Protein AF-K1WG14-F1 (afdb_monomer_lite)

Organism: Trichosporon asahii var. asahii (strain CBS 8904) (NCBI:txid1220162)

Structure (mmCIF, N/CA/C/O backbone):
data_AF-K1WG14-F1
#
_entry.id   AF-K1WG14-F1
#
loop_
_atom_site.group_PDB
_atom_site.id
_atom_site.type_symbol
_atom_site.label_atom_id
_atom_site.label_alt_id
_atom_site.label_comp_id
_atom_site.label_asym_id
_atom_site.label_entity_id
_atom_site.label_seq_id
_atom_site.pdbx_PDB_ins_code
_atom_site.Cartn_x
_atom_site.Cartn_y
_atom_site.Cartn_z
_atom_site.occupancy
_atom_site.B_iso_or_equiv
_atom_site.auth_seq_id
_atom_site.auth_comp_id
_atom_site.auth_asym_id
_atom_site.auth_atom_id
_atom_site.pdbx_PDB_model_num
ATOM 1 N N . MET A 1 1 ? 35.841 -3.871 20.462 1.00 34.97 1 MET A N 1
ATOM 2 C CA . MET A 1 1 ? 34.626 -4.679 20.239 1.00 34.97 1 MET A CA 1
ATOM 3 C C . MET A 1 1 ? 34.016 -4.925 21.605 1.00 34.97 1 MET A C 1
ATOM 5 O O . MET A 1 1 ? 34.696 -5.520 22.430 1.00 34.97 1 MET A O 1
ATOM 9 N N . SER A 1 2 ? 32.834 -4.376 21.887 1.00 36.72 2 SER A N 1
ATOM 10 C CA . SER A 1 2 ? 32.116 -4.688 23.130 1.00 36.72 2 SER A CA 1
ATOM 11 C C . SER A 1 2 ? 31.560 -6.107 22.999 1.00 36.72 2 SER A C 1
ATOM 13 O O . SER A 1 2 ? 30.783 -6.367 22.085 1.00 36.72 2 SER A O 1
ATOM 15 N N . THR A 1 3 ? 32.029 -7.046 23.820 1.00 60.03 3 THR A N 1
ATOM 16 C CA . THR A 1 3 ? 31.581 -8.449 23.825 1.00 60.03 3 THR A CA 1
ATOM 17 C C . THR A 1 3 ? 30.502 -8.634 24.884 1.00 60.03 3 THR A C 1
ATOM 19 O O . THR A 1 3 ? 30.773 -9.103 25.995 1.00 60.03 3 THR A O 1
ATOM 22 N N . GLU A 1 4 ? 29.293 -8.198 24.544 1.00 65.81 4 GLU A N 1
ATOM 23 C CA . GLU A 1 4 ? 28.073 -8.401 25.326 1.00 65.81 4 GLU A CA 1
ATOM 24 C C . GLU A 1 4 ? 27.387 -9.709 24.909 1.00 65.81 4 GLU A C 1
ATOM 26 O O . GLU A 1 4 ? 27.323 -10.052 23.729 1.00 65.81 4 GLU A O 1
ATOM 31 N N . VAL A 1 5 ? 26.924 -10.472 25.895 1.00 66.31 5 VAL A N 1
ATOM 32 C CA . VAL A 1 5 ? 26.393 -11.831 25.777 1.00 66.31 5 VAL A CA 1
ATOM 33 C C . VAL A 1 5 ? 25.249 -12.026 26.773 1.00 66.31 5 VAL A C 1
ATOM 35 O O . VAL A 1 5 ? 25.253 -11.425 27.839 1.00 66.31 5 VAL A O 1
ATOM 38 N N . PHE A 1 6 ? 24.267 -12.873 26.465 1.00 64.06 6 PHE A N 1
ATOM 39 C CA . PHE A 1 6 ? 23.204 -13.205 27.424 1.00 64.06 6 PHE A CA 1
ATOM 40 C C . PHE A 1 6 ? 23.579 -14.433 28.247 1.00 64.06 6 PHE A C 1
ATOM 42 O O . PHE A 1 6 ? 24.030 -15.432 27.693 1.00 64.06 6 PHE A O 1
ATOM 49 N N . VAL A 1 7 ? 23.358 -14.370 29.554 1.00 61.25 7 VAL A N 1
ATOM 50 C CA . VAL A 1 7 ? 23.665 -15.431 30.512 1.00 61.25 7 VAL A CA 1
ATOM 51 C C . VAL A 1 7 ? 22.380 -15.836 31.216 1.00 61.25 7 VAL A C 1
ATOM 53 O O . VAL A 1 7 ? 21.695 -15.004 31.802 1.00 61.25 7 VAL A O 1
ATOM 56 N N . ASP A 1 8 ? 22.054 -17.122 31.154 1.00 62.31 8 ASP A N 1
ATOM 57 C CA . ASP A 1 8 ? 20.929 -17.701 31.884 1.00 62.31 8 ASP A CA 1
ATOM 58 C C . ASP A 1 8 ? 21.371 -18.101 33.301 1.00 62.31 8 ASP A C 1
ATOM 60 O O . ASP A 1 8 ? 22.236 -18.972 33.480 1.00 62.31 8 ASP A O 1
ATOM 64 N N . VAL A 1 9 ? 20.784 -17.450 34.307 1.00 55.09 9 VAL A N 1
ATOM 65 C CA . VAL A 1 9 ? 20.983 -17.749 35.726 1.00 55.09 9 VAL A CA 1
ATOM 66 C C . VAL A 1 9 ? 19.642 -18.196 36.296 1.00 55.09 9 VAL A C 1
ATOM 68 O O . VAL A 1 9 ? 18.707 -17.416 36.403 1.00 55.09 9 VAL A O 1
ATOM 71 N N . GLN A 1 10 ? 19.550 -19.477 36.663 1.00 55.34 10 GLN A N 1
ATOM 72 C CA . GLN A 1 10 ? 18.364 -20.081 37.291 1.00 55.34 10 GLN A CA 1
ATOM 73 C C . GLN A 1 10 ? 17.050 -19.972 36.482 1.00 55.34 10 GLN A C 1
ATOM 75 O O . GLN A 1 10 ? 15.972 -20.118 37.054 1.00 55.34 10 GLN A O 1
ATOM 80 N N . GLY A 1 11 ? 17.126 -19.833 35.153 1.00 52.44 11 GLY A N 1
ATOM 81 C CA . GLY A 1 11 ? 15.960 -19.747 34.267 1.00 52.44 11 GLY A CA 1
ATOM 82 C C . GLY A 1 11 ? 15.605 -18.323 33.841 1.00 52.44 11 GLY A C 1
ATOM 83 O O . GLY A 1 11 ? 14.727 -18.164 32.990 1.00 52.44 11 GLY A O 1
ATOM 84 N N . ASP A 1 12 ? 16.310 -17.322 34.374 1.00 53.56 12 ASP A N 1
ATOM 85 C CA . ASP A 1 12 ? 16.175 -15.917 34.007 1.00 53.56 12 ASP A CA 1
ATOM 86 C C . ASP A 1 12 ? 17.386 -15.462 33.177 1.00 53.56 12 ASP A C 1
ATOM 88 O O . ASP A 1 12 ? 18.541 -15.798 33.460 1.00 53.56 12 ASP A O 1
ATOM 92 N N . LYS A 1 13 ? 17.122 -14.716 32.096 1.00 62.72 13 LYS A N 1
ATOM 93 C CA . LYS A 1 13 ? 18.153 -14.256 31.153 1.00 62.72 13 LYS A CA 1
ATOM 94 C C . LYS A 1 13 ? 18.646 -12.867 31.535 1.00 62.72 13 LYS A C 1
ATOM 96 O O . LYS A 1 13 ? 17.883 -11.910 31.474 1.00 62.72 13 LYS A O 1
ATOM 101 N N . TYR A 1 14 ? 19.940 -12.759 31.808 1.00 63.78 14 TYR A N 1
ATOM 102 C CA . TYR A 1 14 ? 20.617 -11.503 32.111 1.00 63.78 14 TYR A CA 1
ATOM 103 C C . TYR A 1 14 ? 21.557 -11.110 30.969 1.00 63.78 14 TYR A C 1
ATOM 105 O O . TYR A 1 14 ? 22.229 -11.964 30.388 1.00 63.78 14 TYR A O 1
ATOM 113 N N . LEU A 1 15 ? 21.623 -9.822 30.634 1.00 72.94 15 LEU A N 1
ATOM 114 C CA . LEU A 1 15 ? 22.655 -9.300 29.737 1.00 72.94 15 LEU A CA 1
ATOM 115 C C . LEU A 1 15 ? 23.986 -9.232 30.500 1.00 72.94 15 LEU A C 1
ATOM 117 O O . LEU A 1 15 ? 24.005 -8.878 31.674 1.00 72.94 15 LEU A O 1
ATOM 121 N N . ALA A 1 16 ? 25.102 -9.594 29.873 1.00 70.06 16 ALA A N 1
ATOM 122 C CA . ALA A 1 16 ? 26.403 -9.688 30.527 1.00 70.06 16 ALA A CA 1
ATOM 123 C C . ALA A 1 16 ? 27.554 -9.291 29.598 1.00 70.06 16 ALA A C 1
ATOM 125 O O . ALA A 1 16 ? 27.492 -9.515 28.396 1.00 70.06 16 ALA A O 1
ATOM 126 N N . ARG A 1 17 ? 28.659 -8.771 30.136 1.00 76.75 17 ARG A N 1
ATOM 127 C CA . ARG A 1 17 ? 29.893 -8.499 29.379 1.00 76.75 17 ARG A CA 1
ATOM 128 C C . ARG A 1 17 ? 30.973 -9.514 29.735 1.00 76.75 17 ARG A C 1
ATOM 130 O O . ARG A 1 17 ? 31.215 -9.769 30.914 1.00 76.75 17 ARG A O 1
ATOM 137 N N . VAL A 1 18 ? 31.654 -10.073 28.733 1.00 75.12 18 VAL A N 1
ATOM 138 C CA . VAL A 1 18 ? 32.792 -10.984 28.956 1.00 75.12 18 VAL A CA 1
ATOM 139 C C . VAL A 1 18 ? 33.987 -10.195 29.494 1.00 75.12 18 VAL A C 1
ATOM 141 O O . VAL A 1 18 ? 34.488 -9.285 28.839 1.00 75.12 18 VAL A O 1
ATOM 144 N N . VAL A 1 19 ? 34.441 -10.548 30.695 1.00 76.44 19 VAL A N 1
ATOM 145 C CA . VAL A 1 19 ? 35.566 -9.923 31.406 1.00 76.44 19 VAL A CA 1
ATOM 146 C C . VAL A 1 19 ? 36.873 -10.667 31.130 1.00 76.44 19 VAL A C 1
ATOM 148 O O . VAL A 1 19 ? 37.914 -10.038 30.945 1.00 76.44 19 VAL A O 1
ATOM 151 N N . ARG A 1 20 ? 36.848 -12.008 31.109 1.00 74.44 20 ARG A N 1
ATOM 152 C CA . ARG A 1 20 ? 38.054 -12.828 30.905 1.00 74.44 20 ARG A CA 1
ATOM 153 C C . ARG A 1 20 ? 37.725 -14.186 30.289 1.00 74.44 20 ARG A C 1
ATOM 155 O O . ARG A 1 20 ? 36.721 -14.786 30.647 1.00 74.44 20 ARG A O 1
ATOM 162 N N . THR A 1 21 ? 38.599 -14.696 29.425 1.00 79.31 21 THR A N 1
ATOM 163 C CA . THR A 1 21 ? 38.440 -16.002 28.762 1.00 79.31 21 THR A CA 1
ATOM 164 C C . THR A 1 21 ? 39.564 -16.952 29.170 1.00 79.31 21 THR A C 1
ATOM 166 O O . THR A 1 21 ? 40.732 -16.557 29.209 1.00 79.31 21 THR A O 1
ATOM 169 N N . PHE A 1 22 ? 39.220 -18.206 29.460 1.00 77.44 22 PHE A N 1
ATOM 170 C CA . PHE A 1 22 ? 40.139 -19.260 29.879 1.00 77.44 22 PHE A CA 1
ATOM 171 C C . PHE A 1 22 ? 40.080 -20.442 28.896 1.00 77.44 22 PHE A C 1
ATOM 173 O O . PHE A 1 22 ? 39.024 -21.069 28.774 1.00 77.44 22 PHE A O 1
ATOM 180 N N . PRO A 1 23 ? 41.188 -20.754 28.194 1.00 77.25 23 PRO A N 1
ATOM 181 C CA . PRO A 1 23 ? 41.239 -21.881 27.273 1.00 77.25 23 PRO A CA 1
ATOM 182 C C . PRO A 1 23 ? 41.306 -23.241 27.991 1.00 77.25 23 PRO A C 1
ATOM 184 O O . PRO A 1 23 ? 41.747 -23.311 29.146 1.00 77.25 23 PRO A O 1
ATOM 187 N N . PRO A 1 24 ? 40.922 -24.335 27.307 1.00 78.31 24 PRO A N 1
ATOM 188 C CA . PRO A 1 24 ? 41.080 -25.696 27.808 1.00 78.31 24 PRO A CA 1
ATOM 189 C C . PRO A 1 24 ? 42.554 -26.022 28.069 1.00 78.31 24 PRO A C 1
ATOM 191 O O . PRO A 1 24 ? 43.435 -25.633 27.306 1.00 78.31 24 PRO A O 1
ATOM 194 N N . LYS A 1 25 ? 42.837 -26.785 29.130 1.00 71.50 25 LYS A N 1
ATOM 195 C CA . LYS A 1 25 ? 44.218 -27.120 29.534 1.00 71.50 25 LYS A CA 1
ATOM 196 C C . LYS A 1 25 ? 44.975 -27.986 28.521 1.00 71.50 25 LYS A C 1
ATOM 198 O O . LYS A 1 25 ? 46.201 -27.961 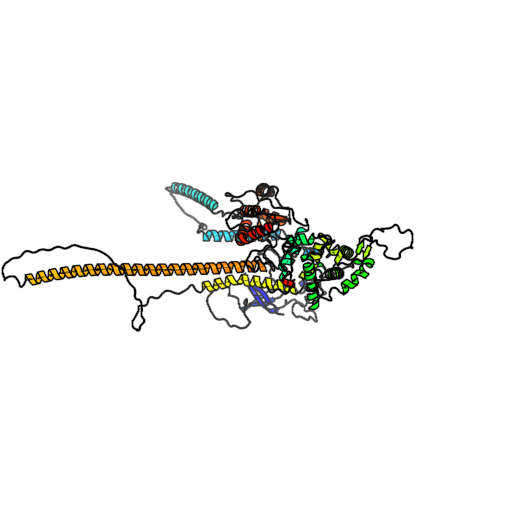28.522 1.00 71.50 25 LYS A O 1
ATOM 203 N N . ASP A 1 26 ? 44.247 -28.709 27.676 1.00 70.06 26 ASP A N 1
ATOM 204 C CA . ASP A 1 26 ? 44.804 -29.631 26.682 1.00 70.06 26 ASP A CA 1
ATOM 205 C C . ASP A 1 26 ? 44.972 -28.973 25.296 1.00 70.06 26 ASP A C 1
ATOM 207 O O . ASP A 1 26 ? 45.387 -29.631 24.343 1.00 70.06 26 ASP A O 1
ATOM 211 N N . LEU A 1 27 ? 44.660 -27.675 25.171 1.00 73.88 27 LEU A N 1
ATOM 212 C CA . LEU A 1 27 ? 44.791 -26.929 23.923 1.00 73.88 27 LEU A CA 1
ATOM 213 C C . LEU A 1 27 ? 46.267 -26.633 23.622 1.00 73.88 27 LEU A C 1
ATOM 215 O O . LEU A 1 27 ? 46.933 -25.883 24.340 1.00 73.88 27 LEU A O 1
ATOM 219 N N . VAL A 1 28 ? 46.775 -27.191 22.524 1.00 71.38 28 VAL A N 1
ATOM 220 C CA . VAL A 1 28 ? 48.136 -26.928 22.041 1.00 71.38 28 VAL A CA 1
ATOM 221 C C . VAL A 1 28 ? 48.112 -25.690 21.148 1.00 71.38 28 VAL A C 1
ATOM 223 O O . VAL A 1 28 ? 47.498 -25.712 20.085 1.00 71.38 28 VAL A O 1
ATOM 226 N N . LEU A 1 29 ? 48.771 -24.609 21.567 1.00 69.50 29 LEU A N 1
ATOM 227 C CA . LEU A 1 29 ? 48.841 -23.367 20.791 1.00 69.50 29 LEU A CA 1
ATOM 228 C C . LEU A 1 29 ? 49.748 -23.538 19.555 1.00 69.50 29 LEU A C 1
ATOM 230 O O . LEU A 1 29 ? 50.880 -24.006 19.712 1.00 69.50 29 LEU A O 1
ATOM 234 N N . PRO A 1 30 ? 49.305 -23.140 18.349 1.00 66.19 30 PRO A N 1
ATOM 235 C CA . PRO A 1 30 ? 50.156 -23.152 17.167 1.00 66.19 30 PRO A CA 1
ATOM 236 C C . PRO A 1 30 ? 51.220 -22.042 17.252 1.00 66.19 30 PRO A C 1
ATOM 238 O O . PRO A 1 30 ? 50.954 -20.936 17.737 1.00 66.19 30 PRO A O 1
ATOM 241 N N . GLU A 1 31 ? 52.447 -22.327 16.798 1.00 58.81 31 GLU A N 1
ATOM 242 C CA . GLU A 1 31 ? 53.541 -21.345 16.789 1.00 58.81 31 GLU A CA 1
ATOM 243 C C . GLU A 1 31 ? 53.182 -20.159 15.877 1.00 58.81 31 GLU A C 1
ATOM 245 O O . GLU A 1 31 ? 53.075 -20.308 14.663 1.00 58.81 31 GLU A O 1
ATOM 250 N N . GLY A 1 32 ? 52.999 -18.972 16.469 1.00 60.66 32 GLY A N 1
ATOM 251 C CA . GLY A 1 32 ? 52.692 -17.731 15.744 1.00 60.66 32 GLY A CA 1
ATOM 252 C C . GLY A 1 32 ? 51.231 -17.263 15.788 1.00 60.66 32 GLY A C 1
ATOM 253 O O . GLY A 1 32 ? 50.902 -16.302 15.096 1.00 60.66 32 GLY A O 1
ATOM 254 N N . ALA A 1 33 ? 50.363 -17.888 16.595 1.00 59.09 33 ALA A N 1
ATOM 255 C CA . ALA A 1 33 ? 48.966 -17.468 16.748 1.00 59.09 33 ALA A CA 1
ATOM 256 C C . ALA A 1 33 ? 48.831 -15.988 17.165 1.00 59.09 33 ALA A C 1
ATOM 258 O O . ALA A 1 33 ? 49.458 -15.535 18.125 1.00 59.09 33 ALA A O 1
ATOM 259 N N . SER A 1 34 ? 47.982 -15.238 16.455 1.00 57.97 34 SER A N 1
ATOM 260 C CA . SER A 1 34 ? 47.737 -13.809 16.703 1.00 57.97 34 SER A CA 1
ATOM 261 C C . SER A 1 34 ? 46.830 -13.552 17.912 1.00 57.97 34 SER A C 1
ATOM 263 O O . SER A 1 34 ? 46.912 -12.490 18.530 1.00 57.97 34 SER A O 1
ATOM 265 N N . SER A 1 35 ? 45.990 -14.530 18.267 1.00 59.34 35 SER A N 1
ATOM 266 C CA . SER A 1 35 ? 45.081 -14.490 19.410 1.00 59.34 35 SER A CA 1
ATOM 267 C C . SER A 1 35 ? 45.368 -15.652 20.368 1.00 59.34 35 SER A C 1
ATOM 269 O O . SER A 1 35 ? 45.448 -16.799 19.926 1.00 59.34 35 SER A O 1
ATOM 271 N N . PRO A 1 36 ? 45.473 -15.402 21.687 1.00 58.78 36 PRO A N 1
ATOM 272 C CA . PRO A 1 36 ? 45.585 -16.461 22.690 1.00 58.78 36 PRO A CA 1
ATOM 273 C C . PRO A 1 36 ? 44.245 -17.173 22.968 1.00 58.78 36 PRO A C 1
ATOM 275 O O . PRO A 1 36 ? 44.206 -18.111 23.764 1.00 58.78 36 PRO A O 1
ATOM 278 N N . TYR A 1 37 ? 43.148 -16.727 22.342 1.00 68.75 37 TYR A N 1
ATOM 279 C CA . TYR A 1 37 ? 41.797 -17.277 22.485 1.00 68.75 37 TYR A CA 1
ATOM 280 C C . TYR A 1 37 ? 41.278 -17.718 21.112 1.00 68.75 37 TYR A C 1
ATOM 282 O O . TYR A 1 37 ? 41.335 -16.920 20.176 1.00 68.75 37 TYR A O 1
ATOM 290 N N . HIS A 1 38 ? 40.779 -18.954 21.005 1.00 72.06 38 HIS A N 1
ATOM 291 C CA . HIS A 1 38 ? 40.376 -19.607 19.747 1.00 72.06 38 HIS A CA 1
ATOM 292 C C . HIS A 1 38 ? 41.422 -19.496 18.619 1.00 72.06 38 HIS A C 1
ATOM 294 O O . HIS A 1 38 ? 41.111 -18.996 17.535 1.00 72.06 38 HIS A O 1
ATOM 300 N N . PRO A 1 39 ? 42.688 -19.884 18.869 1.00 69.94 39 PRO A N 1
ATOM 301 C CA . PRO A 1 39 ? 43.792 -19.729 17.918 1.00 69.94 39 PRO A CA 1
ATOM 302 C C . PRO A 1 39 ? 43.563 -20.426 16.567 1.00 69.94 39 PRO A C 1
ATOM 304 O O . PRO A 1 39 ? 44.121 -19.979 15.566 1.00 69.94 39 PRO A O 1
ATOM 307 N N . TYR A 1 40 ? 42.762 -21.498 16.520 1.00 71.56 40 TYR A N 1
ATOM 308 C CA . TYR A 1 40 ? 42.477 -22.226 15.278 1.00 71.56 40 TYR A CA 1
ATOM 309 C C . TYR A 1 40 ? 41.231 -21.703 14.549 1.00 71.56 40 TYR A C 1
ATOM 311 O O . TYR A 1 40 ? 41.079 -21.963 13.361 1.00 71.56 40 TYR A O 1
ATOM 319 N N . ALA A 1 41 ? 40.370 -20.919 15.211 1.00 65.62 41 ALA A N 1
ATOM 320 C CA . ALA A 1 41 ? 39.172 -20.335 14.596 1.00 65.62 41 ALA A CA 1
ATOM 321 C C . ALA A 1 41 ? 39.478 -19.150 13.664 1.00 65.62 41 ALA A C 1
ATOM 323 O O . ALA A 1 41 ? 38.609 -18.701 12.919 1.00 65.62 41 ALA A O 1
ATOM 324 N N . THR A 1 42 ? 40.704 -18.622 13.713 1.00 63.88 42 THR A N 1
ATOM 325 C CA . THR A 1 42 ? 41.158 -17.527 12.844 1.00 63.88 42 THR A CA 1
ATOM 326 C C . THR A 1 42 ? 41.826 -17.998 11.551 1.00 63.88 42 THR A C 1
ATOM 328 O O . THR A 1 42 ? 42.144 -17.162 10.707 1.00 63.88 42 THR A O 1
ATOM 331 N N . ASP A 1 43 ? 42.059 -19.304 11.395 1.00 63.94 43 ASP A N 1
ATOM 332 C CA . ASP A 1 43 ? 42.686 -19.891 10.210 1.00 63.94 43 ASP A CA 1
ATOM 333 C C . ASP A 1 43 ? 41.607 -20.327 9.204 1.00 63.94 43 ASP A C 1
ATOM 335 O O . ASP A 1 43 ? 40.903 -21.315 9.412 1.00 63.94 43 ASP A O 1
ATOM 339 N N . LEU A 1 44 ? 41.442 -19.545 8.133 1.00 64.69 44 LEU A N 1
ATOM 340 C CA . LEU A 1 44 ? 40.388 -19.737 7.127 1.00 64.69 44 LEU A CA 1
ATOM 341 C C . LEU A 1 44 ? 40.664 -20.909 6.170 1.00 64.69 44 LEU A C 1
ATOM 343 O O . LEU A 1 44 ? 39.785 -21.256 5.381 1.00 64.69 44 LEU A O 1
ATOM 347 N N . ASP A 1 45 ? 41.852 -21.516 6.240 1.00 66.75 45 ASP A N 1
ATOM 348 C CA . ASP A 1 45 ? 42.239 -22.656 5.403 1.00 66.75 45 ASP A CA 1
ATOM 349 C C . ASP A 1 45 ? 41.829 -24.013 6.019 1.00 66.75 45 ASP A C 1
ATOM 351 O O . ASP A 1 45 ? 42.005 -25.063 5.395 1.00 66.75 45 ASP A O 1
ATOM 355 N N . LEU A 1 46 ? 41.276 -24.017 7.240 1.00 67.56 46 LEU A N 1
ATOM 356 C CA . LEU A 1 46 ? 40.821 -25.220 7.941 1.00 67.56 46 LEU A CA 1
ATOM 357 C C . LEU A 1 46 ? 39.304 -25.419 7.817 1.00 67.56 46 LEU A C 1
ATOM 359 O O . LEU A 1 46 ? 38.513 -24.501 8.025 1.00 67.56 46 LEU A O 1
ATOM 363 N N . GLU A 1 47 ? 38.885 -26.657 7.539 1.00 69.31 47 GLU A N 1
ATOM 364 C CA . GLU A 1 47 ? 37.464 -27.012 7.535 1.00 69.31 47 GLU A CA 1
ATOM 365 C C . GLU A 1 47 ? 36.851 -26.910 8.950 1.00 69.31 47 GLU A C 1
ATOM 367 O O . GLU A 1 47 ? 37.511 -27.273 9.933 1.00 69.31 47 GLU A O 1
ATOM 372 N N . PRO A 1 48 ? 35.576 -26.482 9.086 1.00 64.88 48 PRO A N 1
ATOM 373 C CA . PRO A 1 48 ? 34.952 -26.196 10.384 1.00 64.88 48 PRO A CA 1
ATOM 374 C C . PRO A 1 48 ? 34.961 -27.379 11.357 1.00 64.88 48 PRO A C 1
ATOM 376 O O . PRO A 1 48 ? 35.104 -27.201 12.564 1.00 64.88 48 PRO A O 1
ATOM 379 N N . GLU A 1 49 ? 34.839 -28.596 10.832 1.00 73.56 49 GLU A N 1
ATOM 380 C CA . GLU A 1 49 ? 34.834 -29.835 11.614 1.00 73.56 49 GLU A CA 1
ATOM 381 C C . GLU A 1 49 ? 36.198 -30.085 12.275 1.00 73.56 49 GLU A C 1
ATOM 383 O O . GLU A 1 49 ? 36.269 -30.469 13.443 1.00 73.56 49 GLU A O 1
ATOM 388 N N . VAL A 1 50 ? 37.286 -29.771 11.565 1.00 76.06 50 VAL A N 1
ATOM 389 C CA . VAL A 1 50 ? 38.666 -29.919 12.049 1.00 76.06 50 VAL A CA 1
ATOM 390 C C . VAL A 1 50 ? 39.011 -28.836 13.074 1.00 76.06 50 VAL A C 1
ATOM 392 O O . VAL A 1 50 ? 39.742 -29.102 14.032 1.00 76.06 50 VAL A O 1
ATOM 395 N N . VAL A 1 51 ? 38.473 -27.625 12.903 1.00 75.50 51 VAL A N 1
ATOM 396 C CA . VAL A 1 51 ? 38.624 -26.530 13.875 1.00 75.50 51 VAL A CA 1
ATOM 397 C C . VAL A 1 51 ? 37.927 -26.883 15.186 1.00 75.50 51 VAL A C 1
ATOM 399 O O . VAL A 1 51 ? 38.549 -26.788 16.238 1.00 75.50 51 VAL A O 1
ATOM 402 N N . VAL A 1 52 ? 36.681 -27.364 15.137 1.00 75.19 52 VAL A N 1
ATOM 403 C CA . VAL A 1 52 ? 35.921 -27.746 16.341 1.00 75.19 52 VAL A CA 1
ATOM 404 C C . VAL A 1 52 ? 36.547 -28.950 17.051 1.00 75.19 52 VAL A C 1
ATOM 406 O O . VAL A 1 52 ? 36.545 -29.006 18.279 1.00 75.19 52 VAL A O 1
ATOM 409 N N . GLU A 1 53 ? 37.136 -29.900 16.319 1.00 79.38 53 GLU A N 1
ATOM 410 C CA . GLU A 1 53 ? 37.838 -31.034 16.934 1.00 79.38 53 GLU A CA 1
ATOM 411 C C . GLU A 1 53 ? 39.101 -30.592 17.698 1.00 79.38 53 GLU A C 1
ATOM 413 O O . GLU A 1 53 ? 39.383 -31.100 18.789 1.00 79.38 53 GLU A O 1
ATOM 418 N N . ARG A 1 54 ? 39.851 -29.629 17.147 1.00 75.75 54 ARG A N 1
ATOM 419 C CA . ARG A 1 54 ? 41.120 -29.148 17.721 1.00 75.75 54 ARG A CA 1
ATOM 420 C C . ARG A 1 54 ? 40.953 -28.044 18.760 1.00 75.75 54 ARG A C 1
ATOM 422 O O . ARG A 1 54 ? 41.763 -27.966 19.681 1.00 75.75 54 ARG A O 1
ATOM 429 N N . ASP A 1 55 ? 39.931 -27.213 18.616 1.00 76.38 55 ASP A N 1
ATOM 430 C CA . ASP A 1 55 ? 39.737 -25.971 19.362 1.00 76.38 55 ASP A CA 1
ATOM 431 C C . ASP A 1 55 ? 38.251 -25.747 19.653 1.00 76.38 55 ASP A C 1
ATOM 433 O O . ASP A 1 55 ? 37.609 -24.814 19.175 1.00 76.38 55 ASP A O 1
ATOM 437 N N . ASP A 1 56 ? 37.680 -26.696 20.390 1.00 77.81 56 ASP A N 1
ATOM 438 C CA . ASP A 1 56 ? 36.254 -26.725 20.693 1.00 77.81 56 ASP A CA 1
ATOM 439 C C . ASP A 1 56 ? 35.850 -25.533 21.582 1.00 77.81 56 ASP A C 1
ATOM 441 O O . ASP A 1 56 ? 36.245 -25.484 22.760 1.00 77.81 56 ASP A O 1
ATOM 445 N N . PRO A 1 57 ? 35.010 -24.603 21.087 1.00 69.38 57 PRO A N 1
ATOM 446 C CA . PRO A 1 57 ? 34.610 -23.432 21.850 1.00 69.38 57 PRO A CA 1
ATOM 447 C C . PRO A 1 57 ? 33.771 -23.769 23.087 1.00 69.38 57 PRO A C 1
ATOM 449 O O . PRO A 1 57 ? 33.732 -22.978 24.033 1.00 69.38 57 PRO A O 1
ATOM 452 N N . MET A 1 58 ? 33.162 -24.958 23.141 1.00 70.56 58 MET A N 1
ATOM 453 C CA . MET A 1 58 ? 32.386 -25.411 24.300 1.00 70.56 58 MET A CA 1
ATOM 454 C C . MET A 1 58 ? 33.262 -25.806 25.492 1.00 70.56 58 MET A C 1
ATOM 456 O O . MET A 1 58 ? 32.790 -25.846 26.629 1.00 70.56 58 MET A O 1
ATOM 460 N N . LYS A 1 59 ? 34.561 -26.046 25.275 1.00 76.12 59 LYS A N 1
ATOM 461 C CA . LYS A 1 59 ? 35.506 -26.407 26.347 1.00 76.12 59 LYS A CA 1
ATOM 462 C C . LYS A 1 59 ? 36.104 -25.188 27.061 1.00 76.12 59 LYS A C 1
ATOM 464 O O . LYS A 1 59 ? 36.822 -25.356 28.049 1.00 76.12 59 LYS A O 1
ATOM 469 N N . TYR A 1 60 ? 35.816 -23.977 26.587 1.00 80.69 60 TYR A N 1
ATOM 470 C CA . TYR A 1 60 ? 36.288 -22.726 27.175 1.00 80.69 60 TYR A CA 1
ATOM 471 C C . TYR A 1 60 ? 35.434 -22.289 28.370 1.00 80.69 60 TYR A C 1
ATOM 473 O O . TYR A 1 60 ? 34.218 -22.484 28.398 1.00 80.69 60 TYR A O 1
ATOM 481 N N . PHE A 1 61 ? 36.074 -21.634 29.341 1.00 77.56 61 PHE A N 1
ATOM 482 C CA . PHE A 1 61 ? 35.384 -20.934 30.426 1.00 77.56 61 PHE A CA 1
ATOM 483 C C . PHE A 1 61 ? 35.502 -19.425 30.239 1.00 77.56 61 PHE A C 1
ATOM 485 O O . PHE A 1 61 ? 36.575 -18.896 29.946 1.00 77.56 61 PHE A O 1
ATOM 492 N N . TYR A 1 62 ? 34.400 -18.724 30.457 1.00 80.31 62 TYR A N 1
ATOM 493 C CA . TYR A 1 62 ? 34.297 -17.281 30.322 1.00 80.31 62 TYR A CA 1
ATOM 494 C C . TYR A 1 62 ? 33.867 -16.688 31.655 1.00 80.31 62 TYR A C 1
ATOM 496 O O . TYR A 1 62 ? 32.855 -17.078 32.220 1.00 80.31 62 TYR A O 1
ATOM 504 N N . GLN A 1 63 ? 34.615 -15.722 32.161 1.00 79.06 63 GLN A N 1
ATOM 505 C CA . GLN A 1 63 ? 34.188 -14.889 33.272 1.00 79.06 63 GLN A CA 1
ATOM 506 C C . GLN A 1 63 ? 33.398 -13.708 32.708 1.00 79.06 63 GLN A C 1
ATOM 508 O O . GLN A 1 63 ? 33.926 -12.952 31.894 1.00 79.06 63 GLN A O 1
ATOM 513 N N . VAL A 1 64 ? 32.147 -13.547 33.126 1.00 77.69 64 VAL A N 1
ATOM 514 C CA . VAL A 1 64 ? 31.183 -12.553 32.633 1.00 77.69 64 VAL A CA 1
ATOM 515 C C . VAL A 1 64 ? 30.648 -11.708 33.790 1.00 77.69 64 VAL A C 1
ATOM 517 O O . VAL A 1 64 ? 30.509 -12.209 34.901 1.00 77.69 64 VAL A O 1
ATOM 520 N N . ARG A 1 65 ? 30.359 -10.426 33.556 1.00 75.88 65 ARG A N 1
ATOM 521 C CA . ARG A 1 65 ? 29.708 -9.524 34.524 1.00 75.88 65 ARG A CA 1
ATOM 522 C C . ARG A 1 65 ? 28.314 -9.160 34.025 1.00 75.88 65 ARG A C 1
ATOM 524 O O . ARG A 1 65 ? 28.213 -8.700 32.893 1.00 75.88 65 ARG A O 1
ATOM 531 N N . LEU A 1 66 ? 27.281 -9.347 34.844 1.00 75.94 66 LEU A N 1
ATOM 532 C CA . LEU A 1 66 ? 25.891 -9.024 34.493 1.00 75.94 66 LEU A CA 1
ATOM 533 C C . LEU A 1 66 ? 25.657 -7.497 34.486 1.00 75.94 66 LEU A C 1
ATOM 535 O O . LEU A 1 66 ? 26.148 -6.806 35.379 1.00 75.94 66 LEU A O 1
ATOM 539 N N . ILE A 1 67 ? 24.935 -6.989 33.482 1.00 75.38 67 ILE A N 1
ATOM 540 C CA . ILE A 1 67 ? 24.658 -5.565 33.209 1.00 75.38 67 ILE A CA 1
ATOM 541 C C . ILE A 1 67 ? 23.154 -5.300 33.379 1.00 75.38 67 ILE A C 1
ATOM 543 O O . ILE A 1 67 ? 22.332 -6.162 33.065 1.00 75.38 67 ILE A O 1
ATOM 547 N N . GLU A 1 68 ? 22.802 -4.110 33.859 1.00 63.59 68 GLU A N 1
ATOM 548 C CA . GLU A 1 68 ? 21.422 -3.634 33.974 1.00 63.59 68 GLU A CA 1
ATOM 549 C C . GLU A 1 68 ? 20.883 -3.168 32.608 1.00 63.59 68 GLU A C 1
ATOM 551 O O . GLU A 1 68 ? 21.610 -2.565 31.815 1.00 63.59 68 GLU A O 1
ATOM 556 N N . GLU A 1 69 ? 19.615 -3.456 32.302 1.00 51.09 69 GLU A N 1
ATOM 557 C CA . GLU A 1 69 ? 18.988 -3.058 31.035 1.00 51.09 69 GLU A CA 1
ATOM 558 C C . GLU A 1 69 ? 18.699 -1.540 31.052 1.00 51.09 69 GLU A C 1
ATOM 560 O O . GLU A 1 69 ? 17.591 -1.109 31.356 1.00 51.09 69 GLU A O 1
ATOM 565 N N . GLY A 1 70 ? 19.726 -0.726 30.760 1.00 49.72 70 GLY A N 1
ATOM 566 C CA . GLY A 1 70 ? 19.630 0.734 30.591 1.00 49.72 70 GLY A CA 1
ATOM 567 C C . GLY A 1 70 ? 20.545 1.619 31.458 1.00 49.72 70 GLY A C 1
ATOM 568 O O . GLY A 1 70 ? 20.394 2.836 31.395 1.00 49.72 70 GLY A O 1
ATOM 569 N N . GLY A 1 71 ? 21.472 1.066 32.252 1.00 39.34 71 GLY A N 1
ATOM 570 C CA . GLY A 1 71 ? 22.341 1.844 33.157 1.00 39.34 71 GLY A CA 1
ATOM 571 C C . GLY A 1 71 ? 23.762 2.097 32.628 1.00 39.34 71 GLY A C 1
ATOM 572 O O . GLY A 1 71 ? 24.439 1.159 32.206 1.00 39.34 71 GLY A O 1
ATOM 573 N N . ASP A 1 72 ? 24.230 3.350 32.688 1.00 37.88 72 ASP A N 1
ATOM 574 C CA . ASP A 1 72 ? 25.632 3.723 32.432 1.00 37.88 72 ASP A CA 1
ATOM 575 C C . ASP A 1 72 ? 26.562 3.342 33.610 1.00 37.88 72 ASP A C 1
ATOM 577 O O . ASP A 1 72 ? 26.166 3.343 34.774 1.00 37.88 72 ASP A O 1
ATOM 581 N N . ASP A 1 73 ? 27.827 3.052 33.277 1.00 42.06 73 ASP A N 1
ATOM 582 C CA . ASP A 1 73 ? 28.847 2.261 34.006 1.00 42.06 73 ASP A CA 1
ATOM 583 C C . ASP A 1 73 ? 29.263 2.684 35.451 1.00 42.06 73 ASP A C 1
ATOM 585 O O . ASP A 1 73 ? 30.182 2.075 36.005 1.00 42.06 73 ASP A O 1
ATOM 589 N N . GLU A 1 74 ? 28.643 3.664 36.124 1.00 40.72 74 GLU A N 1
ATOM 590 C CA . GLU A 1 74 ? 29.110 4.128 37.452 1.00 40.72 74 GLU A CA 1
ATOM 591 C C . GLU A 1 74 ? 27.994 4.539 38.441 1.00 40.72 74 GLU A C 1
ATOM 593 O O . GLU A 1 74 ? 27.716 5.723 38.629 1.00 40.72 74 GLU A O 1
ATOM 598 N N . ALA A 1 75 ? 27.425 3.582 39.186 1.00 33.69 75 ALA A N 1
ATOM 599 C CA . ALA A 1 75 ? 26.723 3.869 40.447 1.00 33.69 75 ALA A CA 1
ATOM 600 C C . ALA A 1 75 ? 26.874 2.728 41.478 1.00 33.69 75 ALA A C 1
ATOM 602 O O . ALA A 1 75 ? 26.844 1.549 41.137 1.00 33.69 75 ALA A O 1
ATOM 603 N N . GLN A 1 76 ? 27.080 3.087 42.753 1.00 37.53 76 GLN A N 1
ATOM 604 C CA . GLN A 1 76 ? 27.143 2.165 43.902 1.00 37.53 76 GLN A CA 1
ATOM 605 C C . GLN A 1 76 ? 25.739 1.856 44.459 1.00 37.53 76 GLN A C 1
ATOM 607 O O . GLN A 1 76 ? 24.858 2.705 44.335 1.00 37.53 76 GLN A O 1
ATOM 612 N N . PRO A 1 77 ? 25.529 0.691 45.110 1.00 35.75 77 PRO A N 1
ATOM 613 C CA . PRO A 1 77 ? 24.194 0.215 45.462 1.00 35.75 77 PRO A CA 1
ATOM 614 C C . PRO A 1 77 ? 23.602 1.007 46.637 1.00 35.75 77 PRO A C 1
ATOM 616 O O . PRO A 1 77 ? 24.270 1.213 47.654 1.00 35.75 77 PRO A O 1
ATOM 619 N N . SER A 1 78 ? 22.341 1.420 46.508 1.00 31.11 78 SER A N 1
ATOM 620 C CA . SER A 1 78 ? 21.522 1.974 47.593 1.00 31.11 78 SER A CA 1
ATOM 621 C C . SER A 1 78 ? 20.301 1.087 47.833 1.00 31.11 78 SER A C 1
ATOM 623 O O . SER A 1 78 ? 19.581 0.779 46.889 1.00 31.11 78 SER A O 1
ATOM 625 N N . ASP A 1 79 ? 20.069 0.714 49.092 1.00 42.50 79 ASP A N 1
ATOM 626 C CA . ASP A 1 79 ? 18.990 -0.181 49.529 1.00 42.50 79 ASP A CA 1
ATOM 627 C C . ASP A 1 79 ? 17.594 0.460 49.399 1.00 42.50 79 ASP A C 1
ATOM 629 O O . ASP A 1 79 ? 17.328 1.506 50.002 1.00 42.50 79 ASP A O 1
ATOM 633 N N . THR A 1 80 ? 16.664 -0.175 48.671 1.00 34.00 80 THR A N 1
ATOM 634 C CA . THR A 1 80 ? 15.203 0.033 48.808 1.00 34.00 80 THR A CA 1
ATOM 635 C C . THR A 1 80 ? 14.413 -1.214 48.348 1.00 34.00 80 THR A C 1
ATOM 637 O O . THR A 1 80 ? 14.949 -2.059 47.645 1.00 34.00 80 THR A O 1
ATOM 640 N N . GLU A 1 81 ? 13.179 -1.372 48.848 1.00 44.16 81 GLU A N 1
ATOM 641 C CA . GLU A 1 81 ? 12.455 -2.637 49.107 1.00 44.16 81 GLU A CA 1
ATOM 642 C C . GLU A 1 81 ? 12.006 -3.529 47.917 1.00 44.16 81 GLU A C 1
ATOM 644 O O . GLU A 1 81 ? 11.788 -3.093 46.793 1.00 44.16 81 GLU A O 1
ATOM 649 N N . GLU A 1 82 ? 11.808 -4.812 48.258 1.00 42.19 82 GLU A N 1
ATOM 650 C CA . GLU A 1 82 ? 11.901 -6.039 47.452 1.00 42.19 82 GLU A CA 1
ATOM 651 C C . GLU A 1 82 ? 10.792 -6.300 46.403 1.00 42.19 82 GLU A C 1
ATOM 653 O O . GLU A 1 82 ? 9.660 -6.683 46.721 1.00 42.19 82 GLU A O 1
ATOM 658 N N . GLY A 1 83 ? 11.187 -6.267 45.123 1.00 36.47 83 GLY A N 1
ATOM 659 C CA . GLY A 1 83 ? 10.554 -6.981 44.008 1.00 36.47 83 GLY A CA 1
ATOM 660 C C . GLY A 1 83 ? 11.410 -8.182 43.567 1.00 36.47 83 GLY A C 1
ATOM 661 O O . GLY A 1 83 ? 12.627 -8.087 43.454 1.00 36.47 83 GLY A O 1
ATOM 662 N N . LYS A 1 84 ? 10.799 -9.349 43.326 1.00 43.59 84 LYS A N 1
ATOM 663 C CA . LYS A 1 84 ? 11.498 -10.627 43.045 1.00 43.59 84 LYS A CA 1
ATOM 664 C C . LYS A 1 84 ? 12.102 -10.734 41.626 1.00 43.59 84 LYS A C 1
ATOM 666 O O . LYS A 1 84 ? 11.682 -11.601 40.862 1.00 43.59 84 LYS A O 1
ATOM 671 N N . GLY A 1 85 ? 13.074 -9.889 41.279 1.00 46.22 85 GLY A N 1
ATOM 672 C CA . GLY A 1 85 ? 13.813 -9.988 40.005 1.00 46.22 85 GLY A CA 1
ATOM 673 C C . GLY A 1 85 ? 15.294 -9.569 40.022 1.00 46.22 85 GLY A C 1
ATOM 674 O O . GLY A 1 85 ? 16.000 -9.826 39.049 1.00 46.22 85 GLY A O 1
ATOM 675 N N . GLU A 1 86 ? 15.798 -8.967 41.103 1.00 49.22 86 GLU A N 1
ATOM 676 C CA . GLU A 1 86 ? 17.065 -8.205 41.084 1.00 49.22 86 GLU A CA 1
ATOM 677 C C . GLU A 1 86 ? 18.255 -8.886 41.796 1.00 49.22 86 GLU A C 1
ATOM 679 O O . GLU A 1 86 ? 19.275 -8.257 42.053 1.00 49.22 86 GLU A O 1
ATOM 684 N N . GLU A 1 87 ? 18.187 -10.186 42.103 1.00 54.03 87 GLU A N 1
ATOM 685 C CA . GLU A 1 87 ? 19.166 -10.844 42.997 1.00 54.03 87 GLU A CA 1
ATOM 686 C C . GLU A 1 87 ? 20.605 -10.944 42.430 1.00 54.03 87 GLU A C 1
ATOM 688 O O . GLU A 1 87 ? 21.560 -11.093 43.192 1.00 54.03 87 GLU A O 1
ATOM 693 N N . PHE A 1 88 ? 20.802 -10.837 41.108 1.00 55.06 88 PHE A N 1
ATOM 694 C CA . PHE A 1 88 ? 22.100 -11.112 40.463 1.00 55.06 88 PHE A CA 1
ATOM 695 C C . PHE A 1 88 ? 22.738 -9.925 39.722 1.00 55.06 88 PHE A C 1
ATOM 697 O O . PHE A 1 88 ? 23.826 -10.068 39.156 1.00 55.06 88 PHE A O 1
ATOM 704 N N . GLN A 1 89 ? 22.122 -8.744 39.727 1.00 58.12 89 GLN A N 1
ATOM 705 C CA . GLN A 1 89 ? 22.625 -7.591 38.970 1.00 58.12 89 GLN A CA 1
ATOM 706 C C . GLN A 1 89 ? 24.012 -7.129 39.471 1.00 58.12 89 GLN A C 1
ATOM 708 O O . GLN A 1 89 ? 24.308 -7.152 40.664 1.00 58.12 89 GLN A O 1
ATOM 713 N N . GLY A 1 90 ? 24.925 -6.803 38.544 1.00 58.16 90 GLY A N 1
ATOM 714 C CA . GLY A 1 90 ? 26.314 -6.416 38.846 1.00 58.16 90 GLY A CA 1
ATOM 715 C C . GLY A 1 90 ? 27.263 -7.561 39.248 1.00 58.16 90 GLY A C 1
ATOM 716 O O . GLY A 1 90 ? 28.471 -7.341 39.396 1.00 58.16 90 GLY A O 1
ATOM 717 N N . SER A 1 91 ? 26.762 -8.794 39.388 1.00 63.41 91 SER A N 1
ATOM 718 C CA . SER A 1 91 ? 27.568 -9.953 39.791 1.00 63.41 91 SER A CA 1
ATOM 719 C C . SER A 1 91 ? 28.499 -10.443 38.675 1.00 63.41 91 SER A C 1
ATOM 721 O O . SER A 1 91 ? 28.151 -10.444 37.493 1.00 63.41 91 SER A O 1
ATOM 723 N N . VAL A 1 92 ? 29.700 -10.894 39.056 1.00 75.38 92 VAL A N 1
ATOM 724 C CA . VAL A 1 92 ? 30.663 -11.549 38.154 1.00 75.38 92 VAL A CA 1
ATOM 725 C C . VAL A 1 92 ? 30.553 -13.064 38.316 1.00 75.38 92 VAL A C 1
ATOM 727 O O . VAL A 1 92 ? 30.651 -13.571 39.431 1.00 75.38 92 VAL A O 1
ATOM 730 N N . MET A 1 93 ? 30.379 -13.791 37.213 1.00 67.81 93 MET A N 1
ATOM 731 C CA . MET A 1 93 ? 30.177 -15.243 37.187 1.00 67.81 93 MET A CA 1
ATOM 732 C C . MET A 1 93 ? 31.071 -15.925 36.146 1.00 67.81 93 MET A C 1
ATOM 734 O O . MET A 1 93 ? 31.476 -15.306 35.169 1.00 67.81 93 MET A O 1
ATOM 738 N N . GLU A 1 94 ? 31.381 -17.207 36.344 1.00 73.19 94 GLU A N 1
ATOM 739 C CA . GLU A 1 94 ? 32.068 -18.045 35.351 1.00 73.19 94 GLU A CA 1
ATOM 740 C C . GLU A 1 94 ? 31.051 -18.925 34.615 1.00 73.19 94 GLU A C 1
ATOM 742 O O . GLU A 1 94 ? 30.232 -19.602 35.237 1.00 73.19 94 GLU A O 1
ATOM 747 N N . VAL A 1 95 ? 31.086 -18.904 33.284 1.00 66.50 95 VAL A N 1
ATOM 748 C CA . VAL A 1 95 ? 30.103 -19.541 32.400 1.00 66.50 95 VAL A CA 1
ATOM 749 C C . VAL A 1 95 ? 30.788 -20.262 31.237 1.00 66.50 95 VAL A C 1
ATOM 751 O O . VAL A 1 95 ? 31.894 -19.909 30.834 1.00 66.50 95 VAL A O 1
ATOM 754 N N . GLN A 1 96 ? 30.131 -21.285 30.690 1.00 65.88 96 GLN A N 1
ATOM 755 C CA . GLN A 1 96 ? 30.559 -22.009 29.485 1.00 65.88 96 GLN A CA 1
ATOM 756 C C . GLN A 1 96 ? 29.585 -21.726 28.333 1.00 65.88 96 GLN A C 1
ATOM 758 O O . GLN A 1 96 ? 28.426 -21.380 28.576 1.00 65.88 96 GLN A O 1
ATOM 763 N N . ALA A 1 97 ? 30.050 -21.863 27.089 1.00 56.41 97 ALA A N 1
ATOM 764 C CA . ALA A 1 97 ? 29.331 -21.422 25.887 1.00 56.41 97 ALA A CA 1
ATOM 765 C C . ALA A 1 97 ? 27.960 -22.106 25.654 1.00 56.41 97 ALA A C 1
ATOM 767 O O . ALA A 1 97 ? 27.078 -21.497 25.052 1.00 56.41 97 ALA A O 1
ATOM 768 N N . ASP A 1 98 ? 27.725 -23.293 26.226 1.00 50.16 98 ASP A N 1
ATOM 769 C CA . ASP A 1 98 ? 26.469 -24.066 26.137 1.00 50.16 98 ASP A CA 1
ATOM 770 C C . ASP A 1 98 ? 25.215 -23.385 26.736 1.00 50.16 98 ASP A C 1
ATOM 772 O O . ASP A 1 98 ? 24.118 -23.947 26.694 1.00 50.16 98 ASP A O 1
ATOM 776 N N . LYS A 1 99 ? 25.330 -22.181 27.310 1.00 44.88 99 LYS A N 1
ATOM 777 C CA . LYS A 1 99 ? 24.221 -21.485 27.993 1.00 44.88 99 LYS A CA 1
ATOM 778 C C . LYS A 1 99 ? 23.707 -20.219 27.300 1.00 44.88 99 LYS A C 1
ATOM 780 O O . LYS A 1 99 ? 23.035 -19.413 27.939 1.00 44.88 99 LYS A O 1
ATOM 785 N N . ILE A 1 100 ? 23.976 -20.038 26.004 1.00 41.50 100 ILE A N 1
ATOM 786 C CA . ILE A 1 100 ? 23.607 -18.813 25.270 1.00 41.50 100 ILE A CA 1
ATOM 787 C C . ILE A 1 100 ? 22.829 -19.154 23.984 1.00 41.50 100 ILE A C 1
ATOM 789 O O . ILE A 1 100 ? 23.380 -19.779 23.085 1.00 41.50 100 ILE A O 1
ATOM 793 N N . SER A 1 101 ? 21.547 -18.749 23.866 1.00 33.06 101 SER A N 1
ATOM 794 C CA . SER A 1 101 ? 20.774 -18.798 22.596 1.00 33.06 101 SER A CA 1
ATOM 795 C C . SER A 1 101 ? 19.474 -17.942 22.573 1.00 33.06 101 SER A C 1
ATOM 797 O O . SER A 1 101 ? 18.923 -17.560 23.615 1.00 33.06 101 SER A O 1
ATOM 799 N N . ARG A 1 102 ? 18.948 -17.673 21.362 1.00 34.75 102 ARG A N 1
ATOM 800 C CA . ARG A 1 102 ? 17.649 -17.018 20.985 1.00 34.75 102 ARG A CA 1
ATOM 801 C C . ARG A 1 102 ? 17.176 -17.578 19.625 1.00 34.75 102 ARG A C 1
ATOM 803 O O . ARG A 1 102 ? 18.179 -17.855 18.983 1.00 34.75 102 ARG A O 1
ATOM 810 N N . ASP A 1 103 ? 15.846 -17.778 19.263 1.00 32.59 103 ASP A N 1
ATOM 811 C CA . ASP A 1 103 ? 14.882 -17.061 18.285 1.00 32.59 103 ASP A CA 1
ATOM 812 C C . ASP A 1 103 ? 13.434 -16.942 18.829 1.00 32.59 103 ASP A C 1
ATOM 814 O O . ASP A 1 103 ? 13.043 -17.674 19.733 1.00 32.59 103 ASP A O 1
ATOM 818 N N . ALA A 1 104 ? 12.644 -16.093 18.147 1.00 45.88 104 ALA A N 1
ATOM 819 C CA . ALA A 1 104 ? 11.307 -15.532 18.283 1.00 45.88 104 ALA A CA 1
ATOM 820 C C . ALA A 1 104 ? 10.073 -16.326 17.768 1.00 45.88 104 ALA A C 1
ATOM 822 O O . ALA A 1 104 ? 9.200 -15.759 17.109 1.00 45.88 104 ALA A O 1
ATOM 823 N N . ALA A 1 105 ? 9.862 -17.562 18.213 1.00 41.03 105 ALA A N 1
ATOM 824 C CA . ALA A 1 105 ? 8.507 -17.949 18.628 1.00 41.03 105 ALA A CA 1
ATOM 825 C C . ALA A 1 105 ? 8.608 -18.897 19.819 1.00 41.03 105 ALA A C 1
ATOM 827 O O . ALA A 1 105 ? 9.477 -19.765 19.865 1.00 41.03 105 ALA A O 1
ATOM 828 N N . VAL A 1 106 ? 7.766 -18.681 20.831 1.00 47.38 106 VAL A N 1
ATOM 829 C CA . VAL A 1 106 ? 7.874 -19.382 22.115 1.00 47.38 106 VAL A CA 1
ATOM 830 C C . VAL A 1 106 ? 7.750 -20.894 21.869 1.00 47.38 106 VAL A C 1
ATOM 832 O O . VAL A 1 106 ? 6.669 -21.404 21.575 1.00 47.38 106 VAL A O 1
ATOM 835 N N . PHE A 1 107 ? 8.904 -21.565 21.967 1.00 44.44 107 PHE A N 1
ATOM 836 C CA . PHE A 1 107 ? 9.175 -22.989 21.727 1.00 44.44 107 PHE A CA 1
ATOM 837 C C . PHE A 1 107 ? 9.197 -23.502 20.272 1.00 44.44 107 PHE A C 1
ATOM 839 O O . PHE A 1 107 ? 9.202 -24.717 20.087 1.00 44.44 107 PHE A O 1
ATOM 846 N N . SER A 1 108 ? 9.273 -22.652 19.241 1.00 43.34 108 SER A N 1
ATOM 847 C CA . SER A 1 108 ? 9.638 -23.120 17.889 1.00 43.34 108 SER A CA 1
ATOM 848 C C . SER A 1 108 ? 11.141 -22.939 17.637 1.00 43.34 108 SER A C 1
ATOM 850 O O . SER A 1 108 ? 11.652 -21.843 17.872 1.00 43.34 108 SER A O 1
ATOM 852 N N . PRO A 1 109 ? 11.858 -23.966 17.151 1.00 44.91 109 PRO A N 1
ATOM 853 C CA . PRO A 1 109 ? 13.258 -23.828 16.765 1.00 44.91 109 PRO A CA 1
ATOM 854 C C . PRO A 1 109 ? 13.406 -22.956 15.507 1.00 44.91 109 PRO A C 1
ATOM 856 O O . PRO A 1 109 ? 12.478 -22.838 14.706 1.00 44.91 109 PRO A O 1
ATOM 859 N N . TRP A 1 110 ? 14.588 -22.368 15.326 1.00 42.84 110 TRP A N 1
ATOM 860 C CA . TRP A 1 110 ? 14.948 -21.609 14.126 1.00 42.84 110 TRP A CA 1
ATOM 861 C C . TRP A 1 110 ? 14.871 -22.459 12.865 1.00 42.84 110 TRP A C 1
ATOM 863 O O . TRP A 1 110 ? 15.390 -23.575 12.844 1.00 42.84 110 TRP A O 1
ATOM 873 N N . ILE A 1 111 ? 14.326 -21.896 11.785 1.00 48.34 111 ILE A N 1
ATOM 874 C CA . ILE A 1 111 ? 14.384 -22.508 10.454 1.00 48.34 111 ILE A CA 1
ATOM 875 C C . ILE A 1 111 ? 14.873 -21.468 9.445 1.00 48.34 111 ILE A C 1
ATOM 877 O O . ILE A 1 111 ? 14.402 -20.331 9.405 1.00 48.34 111 ILE A O 1
ATOM 881 N N . VAL A 1 112 ? 15.834 -21.871 8.618 1.00 43.41 112 VAL A N 1
ATOM 882 C CA . VAL A 1 112 ? 16.413 -21.054 7.546 1.00 43.41 112 VAL A CA 1
ATOM 883 C C . VAL A 1 112 ? 15.398 -20.894 6.401 1.00 43.41 112 VAL A C 1
ATOM 885 O O . VAL A 1 112 ? 14.712 -21.846 6.032 1.00 43.41 112 VAL A O 1
ATOM 888 N N . LYS A 1 113 ? 15.293 -19.695 5.805 1.00 42.03 113 LYS A N 1
ATOM 889 C CA . LYS A 1 113 ? 14.377 -19.419 4.676 1.00 42.03 113 LYS A CA 1
ATOM 890 C C . LYS A 1 113 ? 14.604 -20.413 3.522 1.00 42.03 113 LYS A C 1
ATOM 892 O O . LYS A 1 113 ? 15.745 -20.638 3.127 1.00 42.03 113 LYS A O 1
ATOM 897 N N . LYS A 1 114 ? 13.519 -20.931 2.927 1.00 40.91 114 LYS A N 1
ATOM 898 C CA . LYS A 1 114 ? 13.517 -21.952 1.851 1.00 40.91 114 LYS A CA 1
ATOM 899 C C . LYS A 1 114 ? 14.575 -21.752 0.743 1.00 40.91 114 LYS A C 1
ATOM 901 O O . LYS A 1 114 ? 15.273 -22.716 0.441 1.00 40.91 114 LYS A O 1
ATOM 906 N N . PRO A 1 115 ? 14.764 -20.544 0.176 1.00 38.53 115 PRO A N 1
ATOM 907 C CA . PRO A 1 115 ? 15.775 -20.322 -0.864 1.00 38.53 115 PRO A CA 1
ATOM 908 C C . PRO A 1 115 ? 17.214 -20.535 -0.372 1.00 38.53 115 PRO A C 1
ATOM 910 O O . PRO A 1 115 ? 18.058 -21.036 -1.106 1.00 38.53 115 PRO A O 1
ATOM 913 N N . VAL A 1 116 ? 17.488 -20.199 0.891 1.00 42.19 116 VAL A N 1
ATOM 914 C CA . VAL A 1 116 ? 18.806 -20.353 1.523 1.00 42.19 116 VAL A CA 1
ATOM 915 C C . VAL A 1 116 ? 19.020 -21.803 1.965 1.00 42.19 116 VAL A C 1
ATOM 917 O O . VAL A 1 116 ? 20.098 -22.351 1.767 1.00 42.19 116 VAL A O 1
ATOM 920 N N . ALA A 1 117 ? 17.977 -22.461 2.480 1.00 47.41 117 ALA A N 1
ATOM 921 C CA . ALA A 1 117 ? 18.029 -23.872 2.858 1.00 47.41 117 ALA A CA 1
ATOM 922 C C . ALA A 1 117 ? 18.291 -24.792 1.650 1.00 47.41 117 ALA A C 1
ATOM 924 O O . ALA A 1 117 ? 19.094 -25.715 1.752 1.00 47.41 117 ALA A O 1
ATOM 925 N N . LEU A 1 118 ? 17.695 -24.498 0.486 1.00 43.75 118 LEU A N 1
ATOM 926 C CA . LEU A 1 118 ? 17.938 -25.242 -0.758 1.00 43.75 118 LEU A CA 1
ATOM 927 C C . LEU A 1 118 ? 19.347 -25.013 -1.326 1.00 43.75 118 LEU A C 1
ATOM 929 O O . LEU A 1 118 ? 19.949 -25.950 -1.843 1.00 43.75 118 LEU A O 1
ATOM 933 N N . ARG A 1 119 ? 19.899 -23.798 -1.194 1.00 41.28 119 ARG A N 1
ATOM 934 C CA . ARG A 1 119 ? 21.243 -23.448 -1.691 1.00 41.28 119 ARG A CA 1
ATOM 935 C C . ARG A 1 119 ? 22.370 -24.173 -0.945 1.00 41.28 119 ARG A C 1
ATOM 937 O O . ARG A 1 119 ? 23.411 -24.430 -1.535 1.00 41.28 119 ARG A O 1
ATOM 944 N N . TYR A 1 120 ? 22.143 -24.513 0.324 1.00 42.25 120 TYR A N 1
ATOM 945 C CA . TYR A 1 120 ? 23.127 -25.160 1.203 1.00 42.25 120 TYR A CA 1
ATOM 946 C C . TYR A 1 120 ? 22.720 -26.574 1.655 1.00 42.25 120 TYR A C 1
ATOM 948 O O . TYR A 1 120 ? 23.327 -27.124 2.567 1.00 42.25 120 TYR A O 1
ATOM 956 N N . GLY A 1 121 ? 21.697 -27.174 1.034 1.00 41.03 121 GLY A N 1
ATOM 957 C CA . GLY A 1 121 ? 21.289 -28.558 1.305 1.00 41.03 121 GLY A CA 1
ATOM 958 C C . GLY A 1 121 ? 20.762 -28.814 2.724 1.00 41.03 121 GLY A C 1
ATOM 959 O O . GLY A 1 121 ? 20.915 -29.918 3.242 1.00 41.03 121 GLY A O 1
ATOM 960 N N . LEU A 1 122 ? 20.155 -27.811 3.366 1.00 46.88 122 LEU A N 1
ATOM 961 C CA . LEU A 1 122 ? 19.647 -27.911 4.735 1.00 46.88 122 LEU A CA 1
ATOM 962 C C . LEU A 1 122 ? 18.215 -28.485 4.783 1.00 46.88 122 LEU A C 1
ATOM 964 O O . LEU A 1 122 ? 17.366 -28.093 3.970 1.00 46.88 122 LEU A O 1
ATOM 968 N N . PRO A 1 123 ? 17.897 -29.359 5.762 1.00 48.94 123 PRO A N 1
ATOM 969 C CA . PRO A 1 123 ? 16.561 -29.927 5.924 1.00 48.94 123 PRO A CA 1
ATOM 970 C C . PRO A 1 123 ? 15.517 -28.834 6.158 1.00 48.94 123 PRO A C 1
ATOM 972 O O . PRO A 1 123 ? 15.619 -28.037 7.089 1.00 48.94 123 PRO A O 1
ATOM 975 N N . THR A 1 124 ? 14.508 -28.784 5.291 1.00 55.81 124 THR A N 1
ATOM 976 C CA . THR A 1 124 ? 13.521 -27.693 5.275 1.00 55.81 124 THR A CA 1
ATOM 977 C C . THR A 1 124 ? 12.293 -27.973 6.150 1.00 55.81 124 THR A C 1
ATOM 979 O O . THR A 1 124 ? 11.451 -27.096 6.331 1.00 55.81 124 THR A O 1
ATOM 982 N N . GLU A 1 125 ? 12.189 -29.175 6.722 1.00 52.53 125 GLU A N 1
ATOM 983 C CA . GLU A 1 125 ? 11.084 -29.578 7.592 1.00 52.53 125 GLU A CA 1
ATOM 984 C C . GLU A 1 125 ? 11.592 -30.058 8.958 1.00 52.53 125 GLU A C 1
ATOM 986 O O . GLU A 1 125 ? 12.617 -30.731 9.058 1.00 52.53 125 GLU A O 1
ATOM 991 N N . MET A 1 126 ? 10.866 -29.699 10.024 1.00 57.84 126 MET A N 1
ATOM 992 C CA . MET A 1 126 ? 11.160 -30.147 11.392 1.00 57.84 126 MET A CA 1
ATOM 993 C C . MET A 1 126 ? 10.961 -31.659 11.530 1.00 57.84 126 MET A C 1
ATOM 995 O O . MET A 1 126 ? 9.922 -32.169 11.113 1.00 57.84 126 MET A O 1
ATOM 999 N N . SER A 1 127 ? 11.905 -32.349 12.180 1.00 58.94 127 SER A N 1
ATOM 1000 C CA . SER A 1 127 ? 11.793 -33.788 12.448 1.00 58.94 127 SER A CA 1
ATOM 1001 C C . SER A 1 127 ? 10.688 -34.111 13.462 1.00 58.94 127 SER A C 1
ATOM 1003 O O . SER A 1 127 ? 10.362 -33.308 14.346 1.00 58.94 127 SER A O 1
ATOM 1005 N N . ASP A 1 128 ? 10.124 -35.313 13.352 1.00 54.81 128 ASP A N 1
ATOM 1006 C CA . ASP A 1 128 ? 8.939 -35.717 14.116 1.00 54.81 128 ASP A CA 1
ATOM 1007 C C . ASP A 1 128 ? 9.193 -35.826 15.632 1.00 54.81 128 ASP A C 1
ATOM 1009 O O . ASP A 1 128 ? 8.306 -35.538 16.435 1.00 54.81 128 ASP A O 1
ATOM 1013 N N . GLU A 1 129 ? 10.434 -36.092 16.051 1.00 58.78 129 GLU A N 1
ATOM 1014 C CA . GLU A 1 129 ? 10.818 -36.123 17.472 1.00 58.78 129 GLU A CA 1
ATOM 1015 C C . GLU A 1 129 ? 10.780 -34.737 18.137 1.00 58.78 129 GLU A C 1
ATOM 1017 O O . GLU A 1 129 ? 10.502 -34.602 19.334 1.00 58.78 129 GLU A O 1
ATOM 1022 N N . ILE A 1 130 ? 11.073 -33.685 17.367 1.00 56.16 130 ILE A N 1
ATOM 1023 C CA . ILE A 1 130 ? 11.041 -32.299 17.845 1.00 56.16 130 ILE A CA 1
ATOM 1024 C C . ILE A 1 130 ? 9.587 -31.815 17.914 1.00 56.16 130 ILE A C 1
ATOM 1026 O O . ILE A 1 130 ? 9.217 -31.129 18.870 1.00 56.16 130 ILE A O 1
ATOM 1030 N N . ARG A 1 131 ? 8.735 -32.254 16.974 1.00 57.53 131 ARG A N 1
ATOM 1031 C CA . ARG A 1 131 ? 7.284 -32.000 17.000 1.00 57.53 131 ARG A CA 1
ATOM 1032 C C . ARG A 1 131 ? 6.624 -32.621 18.240 1.00 57.53 131 ARG A C 1
ATOM 1034 O O . ARG A 1 131 ? 5.918 -31.918 18.962 1.00 57.53 131 ARG A O 1
ATOM 1041 N N . GLU A 1 132 ? 6.952 -33.870 18.583 1.00 60.66 132 GLU A N 1
ATOM 1042 C CA . GLU A 1 132 ? 6.416 -34.535 19.785 1.00 60.66 132 GLU A CA 1
ATOM 1043 C C . GLU A 1 132 ? 6.852 -33.876 21.108 1.00 60.66 132 GLU A C 1
ATOM 1045 O O . GLU A 1 132 ? 6.075 -33.816 22.070 1.00 60.66 132 GLU A O 1
ATOM 1050 N N . LYS A 1 133 ? 8.084 -33.352 21.189 1.00 59.25 133 LYS A N 1
ATOM 1051 C CA . LYS A 1 133 ? 8.571 -32.653 22.396 1.00 59.25 133 LYS A CA 1
ATOM 1052 C C . LYS A 1 133 ? 7.867 -31.313 22.607 1.00 59.25 133 LYS A C 1
ATOM 1054 O O . LYS A 1 133 ? 7.532 -30.977 23.746 1.00 59.25 133 LYS A O 1
ATOM 1059 N N . ILE A 1 134 ? 7.592 -30.582 21.527 1.00 57.03 134 ILE A N 1
ATOM 1060 C CA . ILE A 1 134 ? 6.867 -29.306 21.574 1.00 57.03 134 ILE A CA 1
ATOM 1061 C C . ILE A 1 134 ? 5.402 -29.532 21.985 1.00 57.03 134 ILE A C 1
ATOM 1063 O O . ILE A 1 134 ? 4.889 -28.800 22.837 1.00 57.03 134 ILE A O 1
ATOM 1067 N N . ASP A 1 135 ? 4.752 -30.591 21.492 1.00 56.25 135 ASP A N 1
ATOM 1068 C CA . ASP A 1 135 ? 3.381 -30.940 21.892 1.00 56.25 135 ASP A CA 1
ATOM 1069 C C . ASP A 1 135 ? 3.283 -31.373 23.365 1.00 56.25 135 ASP A C 1
ATOM 1071 O O . ASP A 1 135 ? 2.327 -31.012 24.065 1.00 56.25 135 ASP A O 1
ATOM 1075 N N . LYS A 1 136 ? 4.318 -32.036 23.901 1.00 63.41 136 LYS A N 1
ATOM 1076 C CA . LYS A 1 136 ? 4.425 -32.354 25.337 1.00 63.41 136 LYS A CA 1
ATOM 1077 C C . LYS A 1 136 ? 4.508 -31.100 26.210 1.00 63.41 136 LYS A C 1
ATOM 1079 O O . LYS A 1 136 ? 3.769 -31.007 27.192 1.00 63.41 136 LYS A O 1
ATOM 1084 N N . ILE A 1 137 ? 5.336 -30.123 25.837 1.00 57.34 137 ILE A N 1
ATOM 1085 C CA . ILE A 1 137 ? 5.492 -28.853 26.573 1.00 57.34 137 ILE A CA 1
ATOM 1086 C C . ILE A 1 137 ? 4.213 -28.003 26.475 1.00 57.34 137 ILE A C 1
ATOM 1088 O O . ILE A 1 137 ? 3.764 -27.410 27.458 1.00 57.34 137 ILE A O 1
ATOM 1092 N N . ARG A 1 138 ? 3.542 -28.015 25.319 1.00 56.75 138 ARG A N 1
ATOM 1093 C CA . ARG A 1 138 ? 2.263 -27.317 25.122 1.00 56.75 138 ARG A CA 1
ATOM 1094 C C . ARG A 1 138 ? 1.122 -27.956 25.931 1.00 56.75 138 ARG A C 1
ATOM 1096 O O . ARG A 1 138 ? 0.248 -27.242 26.431 1.00 56.75 138 ARG A O 1
ATOM 1103 N N . SER A 1 139 ? 1.135 -29.280 26.108 1.00 50.50 139 SER A N 1
ATOM 1104 C CA . SER A 1 139 ? 0.152 -30.000 26.933 1.00 50.50 139 SER A CA 1
ATOM 1105 C C . SER A 1 139 ? 0.332 -29.752 28.441 1.00 50.50 139 SER A C 1
ATOM 1107 O O . SER A 1 139 ? -0.664 -29.579 29.150 1.00 50.50 139 SER A O 1
ATOM 1109 N N . SER A 1 140 ? 1.575 -29.626 28.926 1.00 56.69 140 SER A N 1
ATOM 1110 C CA . SER A 1 140 ? 1.871 -29.377 30.345 1.00 56.69 140 SER A CA 1
ATOM 1111 C C . SER A 1 140 ? 1.520 -27.944 30.771 1.00 56.69 140 SER A C 1
ATOM 1113 O O . SER A 1 140 ? 0.875 -27.740 31.803 1.00 56.69 140 SER A O 1
ATOM 1115 N N . GLU A 1 141 ? 1.791 -26.950 29.924 1.00 55.31 141 GLU A N 1
ATOM 1116 C CA . GLU A 1 141 ? 1.342 -25.561 30.109 1.00 55.31 141 GLU A CA 1
ATOM 1117 C C . GLU A 1 141 ? -0.199 -25.448 30.148 1.00 55.31 141 GLU A C 1
ATOM 1119 O O . GLU A 1 141 ? -0.752 -24.724 30.984 1.00 55.31 141 GLU A O 1
ATOM 1124 N N . LYS A 1 142 ? -0.919 -26.227 29.319 1.00 50.09 142 LYS A N 1
ATOM 1125 C CA . LYS A 1 142 ? -2.396 -26.324 29.344 1.00 50.09 142 LYS A CA 1
ATOM 1126 C C . LYS A 1 142 ? -2.916 -26.892 30.673 1.00 50.09 142 LYS A C 1
ATOM 1128 O O . LYS A 1 142 ? -3.941 -26.425 31.172 1.00 50.09 142 LYS A O 1
ATOM 1133 N N . THR A 1 143 ? -2.212 -27.858 31.274 1.00 52.16 143 THR A N 1
ATOM 1134 C CA . THR A 1 143 ? -2.567 -28.406 32.600 1.00 52.16 143 THR A CA 1
ATOM 1135 C C . THR A 1 143 ? -2.273 -27.439 33.748 1.00 52.16 143 THR A C 1
ATOM 1137 O O . THR A 1 143 ? -3.062 -27.360 34.692 1.00 52.16 143 THR A O 1
ATOM 1140 N N . ARG A 1 144 ? -1.209 -26.631 33.637 1.00 56.12 144 ARG A N 1
ATOM 1141 C CA . ARG A 1 144 ? -0.851 -25.600 34.623 1.00 56.12 144 ARG A CA 1
ATOM 1142 C C . ARG A 1 144 ? -1.874 -24.462 34.652 1.00 56.12 144 ARG A C 1
ATOM 1144 O O . ARG A 1 144 ? -2.402 -24.144 35.713 1.00 56.12 144 ARG A O 1
ATOM 1151 N N . LYS A 1 145 ? -2.264 -23.953 33.478 1.00 50.66 145 LYS A N 1
ATOM 1152 C CA . LYS A 1 145 ? -3.298 -22.909 33.333 1.00 50.66 145 LYS A CA 1
ATOM 1153 C C . LYS A 1 145 ? -4.699 -23.386 33.745 1.00 50.66 145 LYS A C 1
ATOM 1155 O O . LYS A 1 145 ? -5.508 -22.585 34.208 1.00 50.66 145 LYS A O 1
ATOM 1160 N N . LYS A 1 146 ? -4.993 -24.691 33.633 1.00 47.56 146 LYS A N 1
ATOM 1161 C CA . LYS A 1 146 ? -6.229 -25.295 34.166 1.00 47.56 146 LYS A CA 1
ATOM 1162 C C . LYS A 1 146 ? -6.233 -25.335 35.703 1.00 47.56 146 LYS A C 1
ATOM 1164 O O . LYS A 1 146 ? -7.230 -24.938 36.293 1.00 47.56 146 LYS A O 1
ATOM 1169 N N . ARG A 1 147 ? -5.113 -25.708 36.342 1.00 55.09 147 ARG A N 1
ATOM 1170 C CA . ARG A 1 147 ? -4.946 -25.672 37.814 1.00 55.09 147 ARG A CA 1
ATOM 1171 C C . ARG A 1 147 ? -5.073 -24.263 38.390 1.00 55.09 147 ARG A C 1
ATOM 1173 O O . ARG A 1 147 ? -5.694 -24.077 39.428 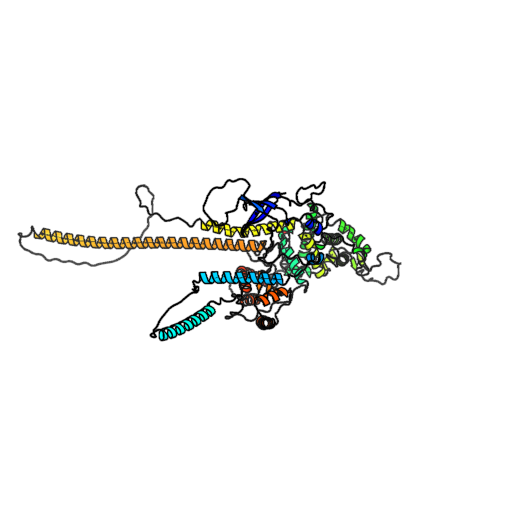1.00 55.09 147 ARG A O 1
ATOM 1180 N N . GLU A 1 148 ? -4.529 -23.274 37.695 1.00 52.16 148 GLU A N 1
ATOM 1181 C CA . GLU A 1 148 ? -4.599 -21.871 38.111 1.00 52.16 148 GLU A CA 1
ATOM 1182 C C . GLU A 1 148 ? -6.022 -21.291 37.959 1.00 52.16 148 GLU A C 1
ATOM 1184 O O . GLU A 1 148 ? -6.499 -20.550 38.820 1.00 52.16 148 GLU A O 1
ATOM 1189 N N . ARG A 1 149 ? -6.759 -21.705 36.915 1.00 47.31 149 ARG A N 1
ATOM 1190 C CA . ARG A 1 149 ? -8.187 -21.385 36.733 1.00 47.31 149 ARG A CA 1
ATOM 1191 C C . ARG A 1 149 ? -9.081 -22.050 37.789 1.00 47.31 149 ARG A C 1
ATOM 1193 O O . ARG A 1 149 ? -10.001 -21.395 38.274 1.00 47.31 149 ARG A O 1
ATOM 1200 N N . ASP A 1 150 ? -8.807 -23.304 38.150 1.00 52.62 150 ASP A N 1
ATOM 1201 C CA . ASP A 1 150 ? -9.550 -24.047 39.181 1.00 52.62 150 ASP A CA 1
ATOM 1202 C C . ASP A 1 150 ? -9.284 -23.477 40.593 1.00 52.62 150 ASP A C 1
ATOM 1204 O O . ASP A 1 150 ? -10.206 -23.392 41.407 1.00 52.62 150 ASP A O 1
ATOM 1208 N N . ALA A 1 151 ? -8.070 -22.967 40.847 1.00 55.34 151 ALA A N 1
ATOM 1209 C CA . ALA A 1 151 ? -7.715 -22.247 42.075 1.00 55.34 151 ALA A CA 1
ATOM 1210 C C . ALA A 1 151 ? -8.402 -20.872 42.179 1.00 55.34 151 ALA A C 1
ATOM 1212 O O . ALA A 1 151 ? -8.869 -20.491 43.251 1.00 55.34 151 ALA A O 1
ATOM 1213 N N . ARG A 1 152 ? -8.543 -20.148 41.059 1.00 50.84 152 ARG A N 1
ATOM 1214 C CA . ARG A 1 152 ? -9.247 -18.853 41.010 1.00 50.84 152 ARG A CA 1
ATOM 1215 C C . ARG A 1 152 ? -10.776 -18.984 41.134 1.00 50.84 152 ARG A C 1
ATOM 1217 O O . ARG A 1 152 ? -11.430 -18.013 41.502 1.00 50.84 152 ARG A O 1
ATOM 1224 N N . LEU A 1 153 ? -11.340 -20.162 40.839 1.00 40.06 153 LEU A N 1
ATOM 1225 C CA . LEU A 1 153 ? -12.772 -20.487 40.979 1.00 40.06 153 LEU A CA 1
ATOM 1226 C C . LEU A 1 153 ? -13.115 -21.245 42.282 1.00 40.06 153 LEU A C 1
ATOM 1228 O O . LEU A 1 153 ? -14.290 -21.520 42.517 1.00 40.06 153 LEU A O 1
ATOM 1232 N N . GLY A 1 154 ? -12.125 -21.542 43.135 1.00 47.56 154 GLY A N 1
ATOM 1233 C CA . GLY A 1 154 ? -12.331 -22.020 44.509 1.00 47.56 154 GLY A CA 1
ATOM 1234 C C . GLY A 1 154 ? -12.772 -23.480 44.661 1.00 47.56 154 GLY A C 1
ATOM 1235 O O . GLY A 1 154 ? -13.536 -23.790 45.570 1.00 47.56 154 GLY A O 1
ATOM 1236 N N . ILE A 1 155 ? -12.324 -24.386 43.789 1.00 47.19 155 ILE A N 1
ATOM 1237 C CA . ILE A 1 155 ? -12.712 -25.807 43.829 1.00 47.19 155 ILE A CA 1
ATOM 1238 C C . ILE A 1 155 ? -11.560 -26.633 44.413 1.00 47.19 155 ILE A C 1
ATOM 1240 O O . ILE A 1 155 ? -10.520 -26.768 43.772 1.00 47.19 155 ILE A O 1
ATOM 1244 N N . THR A 1 156 ? -11.740 -27.213 45.603 1.00 41.12 156 THR A N 1
ATOM 1245 C CA . THR A 1 156 ? -10.735 -28.066 46.264 1.00 41.12 156 THR A CA 1
ATOM 1246 C C . THR A 1 156 ? -11.225 -29.509 46.404 1.00 41.12 156 THR A C 1
ATOM 1248 O O . THR A 1 156 ? -12.185 -29.751 47.130 1.00 41.12 156 THR A O 1
ATOM 1251 N N . HIS A 1 157 ? -10.534 -30.458 45.761 1.00 39.38 157 HIS A N 1
ATOM 1252 C CA . HIS A 1 157 ? -10.591 -31.887 46.097 1.00 39.38 157 HIS A CA 1
ATOM 1253 C C . HIS A 1 157 ? -9.472 -32.217 47.085 1.00 39.38 157 HIS A C 1
ATOM 1255 O O . HIS A 1 157 ? -8.318 -31.858 46.846 1.00 39.38 157 HIS A O 1
ATOM 1261 N N . SER A 1 158 ? -9.814 -32.886 48.186 1.00 36.50 158 SER A N 1
ATOM 1262 C CA . SER A 1 158 ? -8.862 -33.396 49.172 1.00 36.50 158 SER A CA 1
ATOM 1263 C C . SER A 1 158 ? -8.756 -34.914 49.061 1.00 36.50 158 SER A C 1
ATOM 1265 O O . SER A 1 158 ? -9.749 -35.598 49.292 1.00 36.50 158 SER A O 1
ATOM 1267 N N . GLU A 1 159 ? -7.558 -35.430 48.797 1.00 28.86 159 GLU A N 1
ATOM 1268 C CA . GLU A 1 159 ? -7.206 -36.836 49.019 1.00 28.86 159 GLU A CA 1
ATOM 1269 C C . GLU A 1 159 ? -5.888 -36.906 49.800 1.00 28.86 159 GLU A C 1
ATOM 1271 O O . GLU A 1 159 ? -4.951 -36.151 49.530 1.00 28.86 159 GLU A O 1
ATOM 1276 N N . GLY A 1 160 ? -5.870 -37.771 50.817 1.00 29.73 160 GLY A N 1
ATOM 1277 C CA . GLY A 1 160 ? -4.750 -38.029 51.720 1.00 29.73 160 GLY A CA 1
ATOM 1278 C C . GLY A 1 160 ? -4.150 -39.424 51.519 1.00 29.73 160 GLY A C 1
ATOM 1279 O O . GLY A 1 160 ? -4.793 -40.309 50.962 1.00 29.73 160 GLY A O 1
ATOM 1280 N N . GLU A 1 161 ? -2.910 -39.587 51.987 1.00 27.48 161 GLU A N 1
ATOM 1281 C CA . GLU A 1 161 ? -2.076 -40.794 51.883 1.00 27.48 161 GLU A CA 1
ATOM 1282 C C . GLU A 1 161 ? -2.376 -41.878 52.944 1.00 27.48 161 GLU A C 1
ATOM 1284 O O . GLU A 1 161 ? -2.697 -41.587 54.100 1.00 27.48 161 GLU A O 1
ATOM 1289 N N . GLU A 1 162 ? -2.203 -43.136 52.515 1.00 26.56 162 GLU A N 1
ATOM 1290 C CA . GLU A 1 162 ? -2.184 -44.413 53.262 1.00 26.56 162 GLU A CA 1
ATOM 1291 C C . GLU A 1 162 ? -0.842 -44.594 54.047 1.00 26.56 162 GLU A C 1
ATOM 1293 O O . GLU A 1 162 ? 0.102 -43.852 53.811 1.00 26.56 162 GLU A O 1
ATOM 1298 N N . ASP A 1 163 ? -0.550 -45.539 54.959 1.00 27.52 163 ASP A N 1
ATOM 1299 C CA . ASP A 1 163 ? -1.205 -46.728 55.525 1.00 27.52 163 ASP A CA 1
ATOM 1300 C C . ASP A 1 163 ? -0.431 -47.216 56.794 1.00 27.52 163 ASP A C 1
ATOM 1302 O O . ASP A 1 163 ? 0.746 -46.896 56.981 1.00 27.52 163 ASP A O 1
ATOM 1306 N N . SER A 1 164 ? -1.065 -48.091 57.597 1.00 26.31 164 SER A N 1
ATOM 1307 C CA . SER A 1 164 ? -0.517 -49.314 58.254 1.00 26.31 164 SER A CA 1
ATOM 1308 C C . SER A 1 164 ? -1.004 -49.642 59.698 1.00 26.31 164 SER A C 1
ATOM 1310 O O . SER A 1 164 ? -0.849 -48.907 60.668 1.00 26.31 164 SER A O 1
ATOM 1312 N N . LYS A 1 165 ? -1.620 -50.838 59.774 1.00 29.14 165 LYS A N 1
ATOM 1313 C CA . LYS A 1 165 ? -2.393 -51.594 60.809 1.00 29.14 165 LYS A CA 1
ATOM 1314 C C . LYS A 1 165 ? -1.517 -52.359 61.851 1.00 29.14 165 LYS A C 1
ATOM 1316 O O . LYS A 1 165 ? -0.306 -52.332 61.657 1.00 29.14 165 LYS A O 1
ATOM 1321 N N . PRO A 1 166 ? -2.022 -53.148 62.864 1.00 37.22 166 PRO A N 1
ATOM 1322 C CA . PRO A 1 166 ? -3.343 -53.824 62.987 1.00 37.22 166 PRO A CA 1
ATOM 1323 C C . PRO A 1 166 ? -4.044 -53.895 64.385 1.00 37.22 166 PRO A C 1
ATOM 1325 O O . PRO A 1 166 ? -3.465 -53.675 65.443 1.00 37.22 166 PRO A O 1
ATOM 1328 N N . GLU A 1 167 ? -5.323 -54.308 64.364 1.00 31.09 167 GLU A N 1
ATOM 1329 C CA . GLU A 1 167 ? -6.269 -54.488 65.491 1.00 31.09 167 GLU A CA 1
ATOM 1330 C C . GLU A 1 167 ? -6.243 -55.870 66.197 1.00 31.09 167 GLU A C 1
ATOM 1332 O O . GLU A 1 167 ? -5.809 -56.875 65.628 1.00 31.09 167 GLU A O 1
ATOM 1337 N N . LYS A 1 168 ? -6.938 -55.976 67.354 1.00 26.03 168 LYS A N 1
ATOM 1338 C CA . LYS A 1 168 ? -7.783 -57.154 67.670 1.00 26.03 168 LYS A CA 1
ATOM 1339 C C . LYS A 1 168 ? -9.059 -56.840 68.487 1.00 26.03 168 LYS A C 1
ATOM 1341 O O . LYS A 1 168 ? -8.978 -56.417 69.632 1.00 26.03 168 LYS A O 1
ATOM 1346 N N . LYS A 1 169 ? -10.182 -57.342 67.936 1.00 26.75 169 LYS A N 1
ATOM 1347 C CA . LYS A 1 169 ? -11.378 -57.994 68.545 1.00 26.75 169 LYS A CA 1
ATOM 1348 C C . LYS A 1 169 ? -12.700 -57.211 68.761 1.00 26.75 169 LYS A C 1
ATOM 1350 O O . LYS A 1 169 ? -12.932 -56.618 69.801 1.00 26.75 169 LYS A O 1
ATOM 1355 N N . LYS A 1 170 ? -13.656 -57.608 67.895 1.00 30.22 170 LYS A N 1
ATOM 1356 C CA . LYS A 1 170 ? -15.031 -58.124 68.147 1.00 30.22 170 LYS A CA 1
ATOM 1357 C C . LYS A 1 170 ? -16.115 -57.162 68.683 1.00 30.22 170 LYS A C 1
ATOM 1359 O O . LYS A 1 170 ? -16.246 -57.020 69.891 1.00 30.22 170 LYS A O 1
ATOM 1364 N N . ARG A 1 171 ? -17.093 -56.819 67.822 1.00 31.88 171 ARG A N 1
ATOM 1365 C CA . ARG A 1 171 ? -18.507 -57.312 67.823 1.00 31.88 171 ARG A CA 1
ATOM 1366 C C . ARG A 1 171 ? -19.374 -56.506 66.832 1.00 31.88 171 ARG A C 1
ATOM 1368 O O . ARG A 1 171 ? -19.236 -55.298 66.732 1.00 31.88 171 ARG A O 1
ATOM 1375 N N . LYS A 1 172 ? -20.266 -57.194 66.104 1.00 47.59 172 LYS A N 1
ATOM 1376 C CA . LYS A 1 172 ? -21.210 -56.634 65.113 1.00 47.59 172 LYS A CA 1
ATOM 1377 C C . LYS A 1 172 ? -22.299 -55.780 65.775 1.00 47.59 172 LYS A C 1
ATOM 1379 O O . LYS A 1 172 ? -23.008 -56.324 66.614 1.00 47.59 172 LYS A O 1
ATOM 1384 N N . THR A 1 173 ? -22.477 -54.534 65.317 1.00 46.69 173 THR A N 1
ATOM 1385 C CA . THR A 1 173 ? -23.718 -53.723 65.383 1.00 46.69 173 THR A CA 1
ATOM 1386 C C . THR A 1 173 ? -23.507 -52.382 64.655 1.00 46.69 173 THR A C 1
ATOM 1388 O O . THR A 1 173 ? -22.389 -51.884 64.632 1.00 46.69 173 THR A O 1
ATOM 1391 N N . LYS A 1 174 ? -24.572 -51.785 64.096 1.00 42.72 174 LYS A N 1
ATOM 1392 C CA . LYS A 1 174 ? -24.663 -50.409 63.540 1.00 42.72 174 LYS A CA 1
ATOM 1393 C C . LYS A 1 174 ? -23.829 -50.064 62.281 1.00 42.72 174 LYS A C 1
ATOM 1395 O O . LYS A 1 174 ? -24.347 -49.356 61.424 1.00 42.72 174 LYS A O 1
ATOM 1400 N N . ALA A 1 175 ? -22.649 -50.655 62.099 1.00 46.03 175 ALA A N 1
ATOM 1401 C CA . ALA A 1 175 ? -21.723 -50.366 60.994 1.00 46.03 175 ALA A CA 1
ATOM 1402 C C . ALA A 1 175 ? -22.247 -50.722 59.585 1.00 46.03 175 ALA A C 1
ATOM 1404 O O . ALA A 1 175 ? -21.870 -50.097 58.604 1.00 46.03 175 ALA A O 1
ATOM 1405 N N . GLU A 1 176 ? -23.141 -51.705 59.465 1.00 46.59 176 GLU A N 1
ATOM 1406 C CA . GLU A 1 176 ? -23.664 -52.159 58.163 1.00 46.59 176 GLU A CA 1
ATOM 1407 C C . GLU A 1 176 ? -24.673 -51.163 57.556 1.00 46.59 176 GLU A C 1
ATOM 1409 O O . GLU A 1 176 ? -24.786 -51.049 56.343 1.00 46.59 176 GLU A O 1
ATOM 1414 N N . ARG A 1 177 ? -25.363 -50.382 58.402 1.00 49.88 177 ARG A N 1
ATOM 1415 C CA . ARG A 1 177 ? -26.325 -49.345 57.981 1.00 49.88 177 ARG A CA 1
ATOM 1416 C C . ARG A 1 177 ? -25.674 -47.984 57.733 1.00 49.88 177 ARG A C 1
ATOM 1418 O O . ARG A 1 177 ? -26.261 -47.150 57.051 1.00 49.88 177 ARG A O 1
ATOM 1425 N N . GLU A 1 178 ? -24.510 -47.755 58.334 1.00 54.56 178 GLU A N 1
ATOM 1426 C CA . GLU A 1 178 ? -23.664 -46.590 58.060 1.00 54.56 178 GLU A CA 1
ATOM 1427 C C . GLU A 1 178 ? -22.892 -46.804 56.752 1.00 54.56 178 GLU A C 1
ATOM 1429 O O . GLU A 1 178 ? -22.940 -45.916 55.912 1.00 54.56 178 GLU A O 1
ATOM 1434 N N . LYS A 1 179 ? -22.391 -48.021 56.481 1.00 52.88 179 LYS A N 1
ATOM 1435 C CA . LYS A 1 179 ? -21.771 -48.366 55.189 1.00 52.88 179 LYS A CA 1
ATOM 1436 C C . LYS A 1 179 ? -22.688 -48.196 53.981 1.00 52.88 179 LYS A C 1
ATOM 1438 O O . LYS A 1 179 ? -22.267 -47.627 52.991 1.00 52.88 179 LYS A O 1
ATOM 1443 N N . GLU A 1 180 ? -23.949 -48.621 54.064 1.00 54.72 180 GLU A N 1
ATOM 1444 C CA . GLU A 1 180 ? -24.889 -48.467 52.939 1.00 54.72 180 GLU A CA 1
ATOM 1445 C C . GLU A 1 180 ? -25.309 -46.995 52.714 1.00 54.72 180 GLU A C 1
ATOM 1447 O O . GLU A 1 180 ? -25.776 -46.619 51.637 1.00 54.72 180 GLU A O 1
ATOM 1452 N N . LYS A 1 181 ? -25.176 -46.146 53.745 1.00 59.00 181 LYS A N 1
ATOM 1453 C CA . LYS A 1 181 ? -25.387 -44.695 53.644 1.00 59.00 181 LYS A CA 1
ATOM 1454 C C . LYS A 1 181 ? -24.143 -43.966 53.145 1.00 59.00 181 LYS A C 1
ATOM 1456 O O . LYS A 1 181 ? -24.319 -42.996 52.417 1.00 59.00 181 LYS A O 1
ATOM 1461 N N . GLU A 1 182 ? -22.952 -44.422 53.523 1.00 59.81 182 GLU A N 1
ATOM 1462 C CA . GLU A 1 182 ? -21.674 -43.966 52.968 1.00 59.81 182 GLU A CA 1
ATOM 1463 C C . GLU A 1 182 ? -21.580 -44.322 51.485 1.00 59.81 182 GLU A C 1
ATOM 1465 O O . GLU A 1 182 ? -21.420 -43.409 50.692 1.00 59.81 182 GLU A O 1
ATOM 1470 N N . GLU A 1 183 ? -21.866 -45.566 51.079 1.00 61.56 183 GLU A N 1
ATOM 1471 C CA . GLU A 1 183 ? -21.875 -45.975 49.659 1.00 61.56 183 GLU A CA 1
ATOM 1472 C C . GLU A 1 183 ? -22.851 -45.134 48.823 1.00 61.56 183 GLU A C 1
ATOM 1474 O O . GLU A 1 183 ? -22.535 -44.685 47.725 1.00 61.56 183 GLU A O 1
ATOM 1479 N N . LYS A 1 184 ? -24.056 -44.863 49.343 1.00 62.47 184 LYS A N 1
ATOM 1480 C CA . LYS A 1 184 ? -25.037 -44.009 48.648 1.00 62.47 184 LYS A CA 1
ATOM 1481 C C . LYS A 1 184 ? -24.669 -42.524 48.660 1.00 62.47 184 LYS A C 1
ATOM 1483 O O . LYS A 1 184 ? -25.219 -41.779 47.851 1.00 62.47 184 LYS A O 1
ATOM 1488 N N . ALA A 1 185 ? -23.824 -42.078 49.587 1.00 66.81 185 ALA A N 1
ATOM 1489 C CA . ALA A 1 185 ? -23.319 -40.710 49.622 1.00 66.81 185 ALA A CA 1
ATOM 1490 C C . ALA A 1 185 ? -22.122 -40.547 48.674 1.00 66.81 185 ALA A C 1
ATOM 1492 O O . ALA A 1 185 ? -22.108 -39.569 47.936 1.00 66.81 185 ALA A O 1
ATOM 1493 N N . GLU A 1 186 ? -21.226 -41.535 48.614 1.00 73.12 186 GLU A N 1
ATOM 1494 C CA . GLU A 1 186 ? -20.095 -41.613 47.679 1.00 73.12 186 GLU A CA 1
ATOM 1495 C C . GLU A 1 186 ? -20.577 -41.630 46.229 1.00 73.12 186 GLU A C 1
ATOM 1497 O O . GLU A 1 186 ? -20.201 -40.755 45.462 1.00 73.12 186 GLU A O 1
ATOM 1502 N N . VAL A 1 187 ? -21.528 -42.505 45.872 1.00 69.75 187 VAL A N 1
ATOM 1503 C CA . VAL A 1 187 ? -22.083 -42.554 44.501 1.00 69.75 187 VAL A CA 1
ATOM 1504 C C . VAL A 1 187 ? -22.744 -41.225 44.105 1.00 69.75 187 VAL A C 1
ATOM 1506 O O . VAL A 1 187 ? -22.729 -40.822 42.943 1.00 69.75 187 VAL A O 1
ATOM 1509 N N . LYS A 1 188 ? -23.325 -40.508 45.074 1.00 69.56 188 LYS A N 1
ATOM 1510 C CA . LYS A 1 188 ? -24.008 -39.230 44.837 1.00 69.56 188 LYS A CA 1
ATOM 1511 C C . LYS A 1 188 ? -23.047 -38.036 44.811 1.00 69.56 188 LYS A C 1
ATOM 1513 O O . LYS A 1 188 ? -23.373 -37.026 44.186 1.00 69.56 188 LYS A O 1
ATOM 1518 N N . GLU A 1 189 ? -21.908 -38.120 45.497 1.00 69.06 189 GLU A N 1
ATOM 1519 C CA . GLU A 1 189 ? -20.797 -37.183 45.323 1.00 69.06 189 GLU A CA 1
ATOM 1520 C C . GLU A 1 189 ? -20.092 -37.429 43.996 1.00 69.06 189 GLU A C 1
ATOM 1522 O O . GLU A 1 189 ? -19.924 -36.465 43.262 1.00 69.06 189 GLU A O 1
ATOM 1527 N N . GLU A 1 190 ? -19.825 -38.680 43.611 1.00 66.81 190 GLU A N 1
ATOM 1528 C CA . GLU A 1 190 ? -19.251 -39.021 42.305 1.00 66.81 190 GLU A CA 1
ATOM 1529 C C . GLU A 1 190 ? -20.142 -38.553 41.145 1.00 66.81 190 GLU A C 1
ATOM 1531 O O . GLU A 1 190 ? -19.640 -37.936 40.208 1.00 66.81 190 GLU A O 1
ATOM 1536 N N . GLU A 1 191 ? -21.470 -38.744 41.207 1.00 70.38 191 GLU A N 1
ATOM 1537 C CA . GLU A 1 191 ? -22.393 -38.205 40.191 1.00 70.38 191 GLU A CA 1
ATOM 1538 C C . GLU A 1 191 ? -22.359 -36.669 40.131 1.00 70.38 191 GLU A C 1
ATOM 1540 O O . GLU A 1 191 ? -22.360 -36.093 39.042 1.00 70.38 191 GLU A O 1
ATOM 1545 N N . LYS A 1 192 ? -22.302 -35.986 41.284 1.00 66.38 192 LYS A N 1
ATOM 1546 C CA . LYS A 1 192 ? -22.202 -34.517 41.344 1.00 66.38 192 LYS A CA 1
ATOM 1547 C C . LYS A 1 192 ? -20.854 -34.009 40.860 1.00 66.38 192 LYS A C 1
ATOM 1549 O O . LYS A 1 192 ? -20.806 -32.959 40.226 1.00 66.38 192 LYS A O 1
ATOM 1554 N N . GLU A 1 193 ? -19.783 -34.733 41.143 1.00 62.81 193 GLU A N 1
ATOM 1555 C CA . GLU A 1 193 ? -18.427 -34.428 40.714 1.00 62.81 193 GLU A CA 1
ATOM 1556 C C . GLU A 1 193 ? -18.268 -34.695 39.214 1.00 62.81 193 GLU A C 1
ATOM 1558 O O . GLU A 1 193 ? -17.586 -33.946 38.521 1.00 62.81 193 GLU A O 1
ATOM 1563 N N . GLU A 1 194 ? -18.961 -35.699 38.667 1.00 62.31 194 GLU A N 1
ATOM 1564 C CA . GLU A 1 194 ? -19.042 -35.948 37.229 1.00 62.31 194 GLU A CA 1
ATOM 1565 C C . GLU A 1 194 ? -19.899 -34.882 36.518 1.00 62.31 194 GLU A C 1
ATOM 1567 O O . GLU A 1 194 ? -19.544 -34.420 35.429 1.00 62.31 194 GLU A O 1
ATOM 1572 N N . GLU A 1 195 ? -20.985 -34.417 37.145 1.00 62.06 195 GLU A N 1
ATOM 1573 C CA . GLU A 1 195 ? -21.814 -33.309 36.653 1.00 62.06 195 GLU A CA 1
ATOM 1574 C C . GLU A 1 195 ? -21.078 -31.956 36.749 1.00 62.06 195 GLU A C 1
ATOM 1576 O O . GLU A 1 195 ? -21.148 -31.135 35.830 1.00 62.06 195 GLU A O 1
ATOM 1581 N N . GLU A 1 196 ? -20.297 -31.732 37.811 1.00 57.94 196 GLU A N 1
ATOM 1582 C CA . GLU A 1 196 ? -19.381 -30.597 37.946 1.00 57.94 196 GLU A CA 1
ATOM 1583 C C . GLU A 1 196 ? -18.203 -30.702 36.982 1.00 57.94 196 GLU A C 1
ATOM 1585 O O . GLU A 1 196 ? -17.834 -29.686 36.411 1.00 57.94 196 GLU A O 1
ATOM 1590 N N . LYS A 1 197 ? -17.640 -31.886 36.714 1.00 56.56 197 LYS A N 1
ATOM 1591 C CA . LYS A 1 197 ? -16.626 -32.097 35.664 1.00 56.56 197 LYS A CA 1
ATOM 1592 C C . LYS A 1 197 ? -17.228 -31.880 34.273 1.00 56.56 197 LYS A C 1
ATOM 1594 O O . LYS A 1 197 ? -16.536 -31.346 33.410 1.00 56.56 197 LYS A O 1
ATOM 1599 N N . LYS A 1 198 ? -18.513 -32.188 34.046 1.00 56.25 198 LYS A N 1
ATOM 1600 C CA . LYS A 1 198 ? -19.257 -31.826 32.820 1.00 56.25 198 LYS A CA 1
ATOM 1601 C C . LYS A 1 198 ? -19.501 -30.309 32.714 1.00 56.25 198 LYS A C 1
ATOM 1603 O O . LYS A 1 198 ? -19.422 -29.786 31.607 1.00 56.25 198 LYS A O 1
ATOM 1608 N N . LYS A 1 199 ? -19.691 -29.591 33.832 1.00 54.88 199 LYS A N 1
ATOM 1609 C CA . LYS A 1 199 ? -19.830 -28.112 33.890 1.00 54.88 199 LYS A CA 1
ATOM 1610 C C . LYS A 1 199 ? -18.483 -27.348 33.900 1.00 54.88 199 LYS A C 1
ATOM 1612 O O . LYS A 1 199 ? -18.419 -26.236 33.384 1.00 54.88 199 LYS A O 1
ATOM 1617 N N . LYS A 1 200 ? -17.405 -27.944 34.434 1.00 48.84 200 LYS A N 1
ATOM 1618 C CA . LYS A 1 200 ? -16.009 -27.440 34.523 1.00 48.84 200 LYS A CA 1
ATOM 1619 C C . LYS A 1 200 ? -15.118 -27.909 33.378 1.00 48.84 200 LYS A C 1
ATOM 1621 O O . LYS A 1 200 ? -13.978 -27.453 33.260 1.00 48.84 200 LYS A O 1
ATOM 1626 N N . ARG A 1 201 ? -15.612 -28.780 32.490 1.00 47.22 201 ARG A N 1
ATOM 1627 C CA . ARG A 1 201 ? -15.104 -28.893 31.117 1.00 47.22 201 ARG A CA 1
ATOM 1628 C C . ARG A 1 201 ? -15.345 -27.540 30.455 1.00 47.22 201 ARG A C 1
ATOM 1630 O O . ARG A 1 201 ? -16.353 -27.312 29.798 1.00 47.22 201 ARG A O 1
ATOM 1637 N N . GLY A 1 202 ? -14.425 -26.618 30.731 1.00 40.94 202 GLY A N 1
ATOM 1638 C CA . GLY A 1 202 ? -14.404 -25.290 30.161 1.00 40.94 202 GLY A CA 1
ATOM 1639 C C . GLY A 1 202 ? -14.540 -25.421 28.658 1.00 40.94 202 GLY A C 1
ATOM 1640 O O . GLY A 1 202 ? -13.896 -26.278 28.054 1.00 40.94 202 GLY A O 1
ATOM 1641 N N . LEU A 1 203 ? -15.419 -24.595 28.099 1.00 41.59 203 LEU A N 1
ATOM 1642 C CA . LEU A 1 203 ? -15.618 -24.426 26.672 1.00 41.59 203 LEU A CA 1
ATOM 1643 C C . LEU A 1 203 ? -14.264 -24.544 25.955 1.00 41.59 203 LEU A C 1
ATOM 1645 O O . LEU A 1 203 ? -13.379 -23.705 26.152 1.00 41.59 203 LEU A O 1
ATOM 1649 N N . LYS A 1 204 ? -14.073 -25.640 25.211 1.00 33.69 204 LYS A N 1
ATOM 1650 C CA . LYS A 1 204 ? -12.858 -25.896 24.440 1.00 33.69 204 LYS A CA 1
ATOM 1651 C C . LYS A 1 204 ? -12.880 -24.882 23.302 1.00 33.69 204 LYS A C 1
ATOM 1653 O O . LYS A 1 204 ? -13.600 -25.048 22.328 1.00 33.69 204 LYS A O 1
ATOM 1658 N N . TYR A 1 205 ? -12.176 -23.772 23.494 1.00 34.22 205 TYR A N 1
ATOM 1659 C CA . TYR A 1 205 ? -11.888 -22.847 22.409 1.00 34.22 205 TYR A CA 1
ATOM 1660 C C . TYR A 1 205 ? -10.994 -23.575 21.395 1.00 34.22 205 TYR A C 1
ATOM 1662 O O . TYR A 1 205 ? -10.026 -24.210 21.832 1.00 34.22 205 TYR A O 1
ATOM 1670 N N . PRO A 1 206 ? -11.298 -23.505 20.086 1.00 41.91 206 PRO A N 1
ATOM 1671 C CA . PRO A 1 206 ? -12.191 -22.539 19.430 1.00 41.91 206 PRO A CA 1
ATOM 1672 C C . PRO A 1 206 ? -13.678 -22.936 19.481 1.00 41.91 206 PRO A C 1
ATOM 1674 O O . PRO A 1 206 ? -14.084 -23.953 18.934 1.00 41.91 206 PRO A O 1
ATOM 1677 N N . CYS A 1 207 ? -14.519 -22.108 20.110 1.00 43.84 207 CYS A N 1
ATOM 1678 C CA . CYS A 1 207 ? -15.969 -22.291 20.080 1.00 43.84 207 CYS A CA 1
ATOM 1679 C C . CYS A 1 207 ? -16.536 -21.621 18.820 1.00 43.84 207 CYS A C 1
ATOM 1681 O O . CYS A 1 207 ? -17.246 -20.618 18.901 1.00 43.84 207 CYS A O 1
ATOM 1683 N N . GLU A 1 208 ? -16.195 -22.163 17.652 1.00 50.25 208 GLU A N 1
ATOM 1684 C CA . GLU A 1 208 ? -16.713 -21.695 16.357 1.00 50.25 208 GLU A CA 1
ATOM 1685 C C . GLU A 1 208 ? -18.224 -21.978 16.181 1.00 50.25 208 GLU A C 1
ATOM 1687 O O . GLU A 1 208 ? -18.844 -21.393 15.300 1.00 50.25 208 GLU A O 1
ATOM 1692 N N . ASP A 1 209 ? -18.857 -22.751 17.079 1.00 46.06 209 ASP A N 1
ATOM 1693 C CA . ASP A 1 209 ? -20.156 -23.403 16.810 1.00 46.06 209 ASP A CA 1
ATOM 1694 C C . ASP A 1 209 ? -21.351 -22.976 17.690 1.00 46.06 209 ASP A C 1
ATOM 1696 O O . ASP A 1 209 ? -22.378 -23.651 17.716 1.00 46.06 209 ASP A O 1
ATOM 1700 N N . ALA A 1 210 ? -21.302 -21.861 18.421 1.00 43.22 210 ALA A N 1
ATOM 1701 C CA . ALA A 1 210 ? -22.509 -21.392 19.114 1.00 43.22 210 ALA A CA 1
ATOM 1702 C C . ALA A 1 210 ? -23.328 -20.428 18.241 1.00 43.22 210 ALA A C 1
ATOM 1704 O O . ALA A 1 210 ? -23.293 -19.208 18.411 1.00 43.22 210 ALA A O 1
ATOM 1705 N N . THR A 1 211 ? -24.072 -21.015 17.304 1.00 49.75 211 THR A N 1
ATOM 1706 C CA . THR A 1 211 ? -25.023 -20.354 16.405 1.00 49.75 211 THR A CA 1
ATOM 1707 C C . THR A 1 211 ? -26.282 -19.920 17.156 1.00 49.75 211 THR A C 1
ATOM 1709 O O . THR A 1 211 ? -27.122 -20.745 17.517 1.00 49.75 211 THR A O 1
ATOM 1712 N N . ALA A 1 212 ? -26.450 -18.615 17.357 1.00 35.88 212 ALA A N 1
ATOM 1713 C CA . ALA A 1 212 ? -27.746 -18.024 17.671 1.00 35.88 212 ALA A CA 1
ATOM 1714 C C . ALA A 1 212 ? -28.043 -16.910 16.655 1.00 35.88 212 ALA A C 1
ATOM 1716 O O . ALA A 1 212 ? -27.376 -15.878 16.657 1.00 35.88 212 ALA A O 1
ATOM 1717 N N . GLY A 1 213 ? -29.028 -17.149 15.780 1.00 47.09 213 GLY A N 1
ATOM 1718 C CA . GLY A 1 213 ? -29.739 -16.122 15.003 1.00 47.09 213 GLY A CA 1
ATOM 1719 C C . GLY A 1 213 ? -28.967 -15.372 13.912 1.00 47.09 213 GLY A C 1
ATOM 1720 O O . GLY A 1 213 ? -29.372 -14.265 13.570 1.00 47.09 213 GLY A O 1
ATOM 1721 N N . ARG A 1 214 ? -27.869 -15.918 13.377 1.00 59.66 214 ARG A N 1
ATOM 1722 C CA . ARG A 1 214 ? -27.027 -15.231 12.384 1.00 59.66 214 ARG A CA 1
ATOM 1723 C C . ARG A 1 214 ? -27.129 -15.802 10.979 1.00 59.66 214 ARG A C 1
ATOM 1725 O O . ARG A 1 214 ? -27.549 -16.939 10.801 1.00 59.66 214 ARG A O 1
ATOM 1732 N N . ILE A 1 215 ? -26.727 -14.982 10.005 1.00 63.12 215 ILE A N 1
ATOM 1733 C CA . ILE A 1 215 ? -26.598 -15.361 8.597 1.00 63.12 215 ILE A CA 1
ATOM 1734 C C . ILE A 1 215 ? -25.692 -16.596 8.519 1.00 63.12 215 ILE A C 1
ATOM 1736 O O . ILE A 1 215 ? -24.504 -16.510 8.826 1.00 63.12 215 ILE A O 1
ATOM 1740 N N . GLU A 1 216 ? -26.264 -17.739 8.137 1.00 71.19 216 GLU A N 1
ATOM 1741 C CA . GLU A 1 216 ? -25.514 -18.996 8.022 1.00 71.19 216 GLU A CA 1
ATOM 1742 C C . GLU A 1 216 ? -24.621 -19.015 6.774 1.00 71.19 216 GLU A C 1
ATOM 1744 O O . GLU A 1 216 ? -23.572 -19.649 6.789 1.00 71.19 216 GLU A O 1
ATOM 1749 N N . VAL A 1 217 ? -25.003 -18.289 5.716 1.00 83.00 217 VAL A N 1
ATOM 1750 C CA . VAL A 1 217 ? -24.315 -18.304 4.417 1.00 83.00 217 VAL A CA 1
ATOM 1751 C C . VAL A 1 217 ? -23.522 -17.017 4.197 1.00 83.00 217 VAL A C 1
ATOM 1753 O O . VAL A 1 217 ? -24.087 -15.924 4.214 1.00 83.00 217 VAL A O 1
ATOM 1756 N N . ARG A 1 218 ? -22.215 -17.129 3.954 1.00 88.38 218 ARG A N 1
ATOM 1757 C CA . ARG A 1 218 ? -21.342 -15.999 3.633 1.00 88.38 218 ARG A CA 1
ATOM 1758 C C . ARG A 1 218 ? -21.869 -15.280 2.386 1.00 88.38 218 ARG A C 1
ATOM 1760 O O . ARG A 1 218 ? -22.160 -15.951 1.392 1.00 88.38 218 ARG A O 1
ATOM 1767 N N . PRO A 1 219 ? -21.950 -13.937 2.387 1.00 90.00 219 PRO A N 1
ATOM 1768 C CA . PRO A 1 219 ? -22.273 -13.198 1.174 1.00 90.00 219 PRO A CA 1
ATOM 1769 C C . PRO A 1 219 ? -21.310 -13.543 0.046 1.00 90.00 219 PRO A C 1
ATOM 1771 O O . PRO A 1 219 ? -20.123 -13.773 0.275 1.00 90.00 219 PRO A O 1
ATOM 1774 N N . LYS A 1 220 ? -21.820 -13.551 -1.184 1.00 91.44 220 LYS A N 1
ATOM 1775 C CA . LYS A 1 220 ? -21.017 -13.842 -2.368 1.00 91.44 220 LYS A CA 1
ATOM 1776 C C . LYS A 1 220 ? -20.010 -12.708 -2.613 1.00 91.44 220 LYS A C 1
ATOM 1778 O O . LYS A 1 220 ? -20.453 -11.588 -2.892 1.00 91.44 220 LYS A O 1
ATOM 1783 N N . PRO A 1 221 ? -18.692 -12.972 -2.532 1.00 92.25 221 PRO A N 1
ATOM 1784 C CA . PRO A 1 221 ? -17.692 -11.990 -2.909 1.00 92.25 221 PRO A CA 1
ATOM 1785 C C . PRO A 1 221 ? -17.562 -11.934 -4.437 1.00 92.25 221 PRO A C 1
ATOM 1787 O O . PRO A 1 221 ? -17.831 -12.911 -5.145 1.00 92.25 221 PRO A O 1
ATOM 1790 N N . GLU A 1 222 ? -17.155 -10.781 -4.949 1.00 91.38 222 GLU A N 1
ATOM 1791 C CA . GLU A 1 222 ? -16.878 -10.582 -6.367 1.00 91.38 222 GLU A CA 1
ATOM 1792 C C . GLU A 1 222 ? -15.463 -11.063 -6.708 1.00 91.38 222 GLU A C 1
ATOM 1794 O O . GLU A 1 222 ? -14.517 -10.815 -5.963 1.00 91.38 222 GLU A O 1
ATOM 1799 N N . ARG A 1 223 ? -15.331 -11.777 -7.832 1.00 89.25 223 ARG A N 1
ATOM 1800 C CA . ARG A 1 223 ? -14.064 -12.362 -8.314 1.00 89.25 223 ARG A CA 1
ATOM 1801 C C . ARG A 1 223 ? -13.559 -11.723 -9.610 1.00 89.25 223 ARG A C 1
ATOM 1803 O O . ARG A 1 223 ? -12.553 -12.152 -10.161 1.00 89.25 223 ARG A O 1
ATOM 1810 N N . SER A 1 224 ? -14.281 -10.729 -10.129 1.00 87.69 224 SER A N 1
ATOM 1811 C CA . SER A 1 224 ? -13.909 -10.019 -11.353 1.00 87.69 224 SER A CA 1
ATOM 1812 C C . SER A 1 224 ? -12.838 -8.979 -11.036 1.00 87.69 224 SER A C 1
ATOM 1814 O O . SER A 1 224 ? -13.136 -7.798 -10.879 1.00 87.69 224 SER A O 1
ATOM 1816 N N . LEU A 1 225 ? -11.597 -9.438 -10.900 1.00 88.62 225 LEU A N 1
ATOM 1817 C CA . LEU A 1 225 ? -10.456 -8.593 -10.566 1.00 88.62 225 LEU A CA 1
ATOM 1818 C C . LEU A 1 225 ? -9.692 -8.155 -11.819 1.00 88.62 225 LEU A C 1
ATOM 1820 O O . LEU A 1 225 ? -9.556 -8.940 -12.765 1.00 88.62 225 LEU A O 1
ATOM 1824 N N . PRO A 1 226 ? -9.166 -6.919 -11.841 1.00 87.75 226 PRO A N 1
ATOM 1825 C CA . PRO A 1 226 ? -8.370 -6.443 -12.961 1.00 87.75 226 PRO A CA 1
ATOM 1826 C C . PRO A 1 226 ? -7.043 -7.208 -13.030 1.00 87.75 226 PRO A C 1
ATOM 1828 O O . PRO A 1 226 ? -6.505 -7.647 -12.018 1.00 87.75 226 PRO A O 1
ATOM 1831 N N . PHE A 1 227 ? -6.502 -7.366 -14.240 1.00 87.38 227 PHE A N 1
ATOM 1832 C CA . PHE A 1 227 ? -5.230 -8.056 -14.515 1.00 87.38 227 PHE A CA 1
ATOM 1833 C C . PHE A 1 227 ? -5.175 -9.568 -14.189 1.00 87.38 227 PHE A C 1
ATOM 1835 O O . PHE A 1 227 ? -4.147 -10.191 -14.454 1.00 87.38 227 PHE A O 1
ATOM 1842 N N . GLY A 1 228 ? -6.268 -10.192 -13.729 1.00 87.00 228 GLY A N 1
ATOM 1843 C CA . GLY A 1 228 ? -6.354 -11.646 -13.520 1.00 87.00 228 GLY A CA 1
ATOM 1844 C C . GLY A 1 228 ? -5.268 -12.161 -12.572 1.00 87.00 228 GLY A C 1
ATOM 1845 O O . GLY A 1 228 ? -5.130 -11.649 -11.466 1.00 87.00 228 GLY A O 1
ATOM 1846 N N . ASP A 1 229 ? -4.459 -13.121 -13.026 1.00 86.88 229 ASP A N 1
ATOM 1847 C CA . ASP A 1 229 ? -3.349 -13.698 -12.244 1.00 86.88 229 ASP A CA 1
ATOM 1848 C C . ASP A 1 229 ? -2.291 -12.658 -11.813 1.00 86.88 229 ASP A C 1
ATOM 1850 O O . ASP A 1 229 ? -1.567 -12.868 -10.845 1.00 86.88 229 ASP A O 1
ATOM 1854 N N . ASP A 1 230 ? -2.200 -11.515 -12.506 1.00 90.94 230 ASP A N 1
ATOM 1855 C CA . ASP A 1 230 ? -1.293 -10.414 -12.158 1.00 90.94 230 ASP A CA 1
ATOM 1856 C C . ASP A 1 230 ? -1.907 -9.428 -11.134 1.00 90.94 230 ASP A C 1
ATOM 1858 O O . ASP A 1 230 ? -1.296 -8.394 -10.841 1.00 90.94 230 ASP A O 1
ATOM 1862 N N . PHE A 1 231 ? -3.092 -9.713 -10.574 1.00 93.81 231 PHE A N 1
ATOM 1863 C CA . PHE A 1 231 ? -3.771 -8.821 -9.624 1.00 93.81 231 PHE A CA 1
ATOM 1864 C C . PHE A 1 231 ? -2.914 -8.506 -8.389 1.00 93.81 231 PHE A C 1
ATOM 1866 O O . PHE A 1 231 ? -2.858 -7.353 -7.966 1.00 93.81 231 PHE A O 1
ATOM 1873 N N . ASP A 1 232 ? -2.178 -9.487 -7.859 1.00 92.44 232 ASP A N 1
ATOM 1874 C CA . ASP A 1 232 ? -1.243 -9.286 -6.742 1.00 92.44 232 ASP A CA 1
ATOM 1875 C C . ASP A 1 232 ? -0.199 -8.207 -7.044 1.00 92.44 232 ASP A C 1
ATOM 1877 O O . ASP A 1 232 ? 0.051 -7.304 -6.244 1.00 92.44 232 ASP A O 1
ATOM 1881 N N . LYS A 1 233 ? 0.389 -8.272 -8.242 1.00 94.44 233 LYS A N 1
ATOM 1882 C CA . LYS A 1 233 ? 1.392 -7.313 -8.713 1.00 94.44 233 LYS A CA 1
ATOM 1883 C C . LYS A 1 233 ? 0.766 -5.935 -8.925 1.00 94.44 233 LYS A C 1
ATOM 1885 O O . LYS A 1 233 ? 1.345 -4.920 -8.537 1.00 94.44 233 LYS A O 1
ATOM 1890 N N . PHE A 1 234 ? -0.431 -5.889 -9.505 1.00 96.62 234 PHE A N 1
ATOM 1891 C CA . PHE A 1 234 ? -1.198 -4.655 -9.670 1.00 96.62 234 PHE A CA 1
ATOM 1892 C C . PHE A 1 234 ? -1.492 -3.978 -8.321 1.00 96.62 234 PHE A C 1
ATOM 1894 O O . PHE A 1 234 ? -1.217 -2.789 -8.146 1.00 96.62 234 PHE A O 1
ATOM 1901 N N . LEU A 1 235 ? -1.958 -4.745 -7.337 1.00 95.25 235 LEU A N 1
ATOM 1902 C CA . LEU A 1 235 ? -2.265 -4.248 -6.001 1.00 95.25 235 LEU A CA 1
ATOM 1903 C C . LEU A 1 235 ? -1.003 -3.797 -5.255 1.00 95.25 235 LEU A C 1
ATOM 1905 O O . LEU A 1 235 ? -0.999 -2.735 -4.631 1.00 95.25 235 LEU A O 1
ATOM 1909 N N . PHE A 1 236 ? 0.079 -4.573 -5.356 1.00 94.00 236 PHE A N 1
ATOM 1910 C CA . PHE A 1 236 ? 1.372 -4.252 -4.755 1.00 94.00 236 PHE A CA 1
ATOM 1911 C C . PHE A 1 236 ? 1.944 -2.940 -5.294 1.00 94.00 236 PHE A C 1
ATOM 1913 O O . PHE A 1 236 ? 2.306 -2.062 -4.510 1.00 94.00 236 PHE A O 1
ATOM 1920 N N . THR A 1 237 ? 1.995 -2.780 -6.619 1.00 96.75 237 THR A N 1
ATOM 1921 C CA . THR A 1 237 ? 2.542 -1.568 -7.246 1.00 96.75 237 THR A CA 1
ATOM 1922 C C . THR A 1 237 ? 1.726 -0.330 -6.875 1.00 96.75 237 THR A C 1
ATOM 1924 O O . THR A 1 237 ? 2.303 0.675 -6.457 1.00 96.75 237 THR A O 1
ATOM 1927 N N . TRP A 1 238 ? 0.390 -0.411 -6.909 1.00 96.75 238 TRP A N 1
ATOM 1928 C CA . TRP A 1 238 ? -0.480 0.669 -6.433 1.00 96.75 238 TRP A CA 1
ATOM 1929 C C . TRP A 1 238 ? -0.245 1.006 -4.955 1.00 96.75 238 TRP A C 1
ATOM 1931 O O . TRP A 1 238 ? -0.114 2.183 -4.595 1.00 96.75 238 TRP A O 1
ATOM 1941 N N . SER A 1 239 ? -0.176 -0.023 -4.103 1.00 94.94 239 SER A N 1
ATOM 1942 C CA . SER A 1 239 ? 0.025 0.138 -2.664 1.00 94.94 239 SER A CA 1
ATOM 1943 C C . SER A 1 239 ? 1.366 0.803 -2.382 1.00 94.94 239 SER A C 1
ATOM 1945 O O . SER A 1 239 ? 1.416 1.756 -1.613 1.00 94.94 239 SER A O 1
ATOM 1947 N N . PHE A 1 240 ? 2.448 0.356 -3.023 1.00 95.56 240 PHE A N 1
ATOM 1948 C CA . PHE A 1 240 ? 3.772 0.949 -2.851 1.00 95.56 240 PHE A CA 1
ATOM 1949 C C . PHE A 1 240 ? 3.774 2.434 -3.228 1.00 95.56 240 PHE A C 1
ATOM 1951 O O . PHE A 1 240 ? 4.215 3.264 -2.435 1.00 95.56 240 PHE A O 1
ATOM 1958 N N . LEU A 1 241 ? 3.222 2.790 -4.392 1.00 96.62 241 LEU A N 1
ATOM 1959 C CA . LEU A 1 241 ? 3.195 4.176 -4.875 1.00 96.62 241 LEU A CA 1
ATOM 1960 C C . LEU A 1 241 ? 2.423 5.114 -3.931 1.00 96.62 241 LEU A C 1
ATOM 1962 O O . LEU A 1 241 ? 2.835 6.257 -3.728 1.00 96.62 241 LEU A O 1
ATOM 1966 N N . ASN A 1 242 ? 1.337 4.631 -3.320 1.00 94.81 242 ASN A N 1
ATOM 1967 C CA . ASN A 1 242 ? 0.539 5.412 -2.372 1.00 94.81 242 ASN A CA 1
ATOM 1968 C C . ASN A 1 242 ? 1.134 5.445 -0.960 1.00 94.81 242 ASN A C 1
ATOM 1970 O O . ASN A 1 242 ? 1.091 6.492 -0.317 1.00 94.81 242 ASN A O 1
ATOM 1974 N N . VAL A 1 243 ? 1.726 4.348 -0.479 1.00 94.00 243 VAL A N 1
ATOM 1975 C CA . VAL A 1 243 ? 2.398 4.286 0.831 1.00 94.00 243 VAL A CA 1
ATOM 1976 C C . VAL A 1 243 ? 3.666 5.145 0.819 1.00 94.00 243 VAL A C 1
ATOM 1978 O O . VAL A 1 243 ? 3.860 5.959 1.726 1.00 94.00 243 VAL A O 1
ATOM 1981 N N . MET A 1 244 ? 4.453 5.064 -0.258 1.00 94.19 244 MET A N 1
ATOM 1982 C CA . MET A 1 244 ? 5.697 5.818 -0.476 1.00 94.19 244 MET A CA 1
ATOM 1983 C C . MET A 1 244 ? 5.483 7.185 -1.128 1.00 94.19 244 MET A C 1
ATOM 1985 O O . MET A 1 244 ? 6.432 7.829 -1.572 1.00 94.19 244 MET A O 1
ATOM 1989 N N . GLY A 1 245 ? 4.249 7.688 -1.172 1.00 93.56 245 GLY A N 1
ATOM 1990 C CA . GLY A 1 245 ? 3.960 8.956 -1.840 1.00 93.56 245 GLY A CA 1
ATOM 1991 C C . GLY A 1 245 ? 4.734 10.160 -1.279 1.00 93.56 245 GLY A C 1
ATOM 1992 O O . GLY A 1 245 ? 4.969 11.130 -1.993 1.00 93.56 245 GLY A O 1
ATOM 1993 N N . LYS A 1 246 ? 5.116 10.169 0.006 1.00 92.56 246 LYS A N 1
ATOM 1994 C CA . LYS A 1 246 ? 5.917 11.248 0.613 1.00 92.56 246 LYS A CA 1
ATOM 1995 C C . LYS A 1 246 ? 7.357 11.215 0.092 1.00 92.56 246 LYS A C 1
ATOM 1997 O O . LYS A 1 246 ? 7.728 12.199 -0.547 1.00 92.56 246 LYS A O 1
ATOM 2002 N N . PRO A 1 247 ? 8.131 10.125 0.276 1.00 94.25 247 PRO A N 1
ATOM 2003 C CA . PRO A 1 247 ? 9.503 10.069 -0.226 1.00 94.25 247 PRO A CA 1
ATOM 2004 C C . PRO A 1 247 ? 9.582 10.171 -1.757 1.00 94.25 247 PRO A C 1
ATOM 2006 O O . PRO A 1 247 ? 10.526 10.764 -2.272 1.00 94.25 247 PRO A O 1
ATOM 2009 N N . LEU A 1 248 ? 8.575 9.683 -2.494 1.00 95.06 248 LEU A N 1
ATOM 2010 C CA . LEU A 1 248 ? 8.518 9.794 -3.960 1.00 95.06 248 LEU A CA 1
ATOM 2011 C C . LEU A 1 248 ? 8.003 11.150 -4.471 1.00 95.06 248 LEU A C 1
ATOM 2013 O O . LEU A 1 248 ? 8.060 11.422 -5.669 1.00 95.06 248 LEU A O 1
ATOM 2017 N N . GLY A 1 249 ? 7.445 12.000 -3.602 1.00 93.94 249 GLY A N 1
ATOM 2018 C CA . GLY A 1 249 ? 6.778 13.233 -4.028 1.00 93.94 249 GLY A CA 1
ATOM 2019 C C . GLY A 1 249 ? 5.538 12.989 -4.903 1.00 93.94 249 GLY A C 1
ATOM 2020 O O . GLY A 1 249 ? 5.218 13.814 -5.761 1.00 93.94 249 GLY A O 1
ATOM 2021 N N . LEU A 1 250 ? 4.837 11.871 -4.697 1.00 94.62 250 LEU A N 1
ATOM 2022 C CA . LEU A 1 250 ? 3.596 11.496 -5.376 1.00 94.62 250 LEU A CA 1
ATOM 2023 C C . LEU A 1 250 ? 2.381 11.774 -4.488 1.00 94.62 250 LEU A C 1
ATOM 2025 O O . LEU A 1 250 ? 2.312 11.376 -3.324 1.00 94.62 250 LEU A O 1
ATOM 2029 N N . SER A 1 251 ? 1.396 12.470 -5.051 1.00 93.69 251 SER A N 1
ATOM 2030 C CA . SER A 1 251 ? 0.095 12.642 -4.394 1.00 93.69 251 SER A CA 1
ATOM 2031 C C . SER A 1 251 ? -0.687 11.327 -4.419 1.00 93.69 251 SER A C 1
ATOM 2033 O O . SER A 1 251 ? -0.517 10.565 -5.367 1.00 93.69 251 SER A O 1
ATOM 2035 N N . PRO A 1 252 ? -1.552 11.057 -3.427 1.00 93.25 252 PRO A N 1
ATOM 2036 C CA . PRO A 1 252 ? -2.361 9.845 -3.443 1.00 93.25 252 PRO A CA 1
ATOM 2037 C C . PRO A 1 252 ? -3.322 9.822 -4.644 1.00 93.25 252 PRO A C 1
ATOM 2039 O O . PRO A 1 252 ? -3.765 10.873 -5.127 1.00 93.25 252 PRO A O 1
ATOM 2042 N N . PHE A 1 253 ? -3.634 8.620 -5.121 1.00 95.12 253 PHE A N 1
ATOM 2043 C CA . PHE A 1 253 ? -4.604 8.348 -6.187 1.00 95.12 253 PHE A CA 1
ATOM 2044 C C . PHE A 1 253 ? -5.294 7.002 -5.954 1.00 95.12 253 PHE A C 1
ATOM 2046 O O . PHE A 1 253 ? -4.742 6.101 -5.315 1.00 95.12 253 PHE A O 1
ATOM 2053 N N . THR A 1 254 ? -6.513 6.863 -6.470 1.00 95.19 254 THR A N 1
ATOM 2054 C CA . THR A 1 254 ? -7.335 5.673 -6.230 1.00 95.19 254 THR A CA 1
ATOM 2055 C C . THR A 1 254 ? -6.841 4.471 -7.038 1.00 95.19 254 THR A C 1
ATOM 2057 O O . THR A 1 254 ? -6.121 4.621 -8.030 1.00 95.19 254 THR A O 1
ATOM 2060 N N . LEU A 1 255 ? -7.206 3.260 -6.611 1.00 95.31 255 LEU A N 1
ATOM 2061 C CA . LEU A 1 255 ? -6.881 2.036 -7.350 1.00 95.31 255 LEU A CA 1
ATOM 2062 C C . LEU A 1 255 ? -7.562 2.022 -8.726 1.00 95.31 255 LEU A C 1
ATOM 2064 O O . LEU A 1 255 ? -6.947 1.606 -9.704 1.00 95.31 255 LEU A O 1
ATOM 2068 N N . ASP A 1 256 ? -8.790 2.542 -8.809 1.00 94.44 256 ASP A N 1
ATOM 2069 C CA . ASP A 1 256 ? -9.542 2.638 -10.063 1.00 94.44 256 ASP A CA 1
ATOM 2070 C C . ASP A 1 256 ? -8.874 3.622 -11.043 1.00 94.44 256 ASP A C 1
ATOM 2072 O O . ASP A 1 256 ? -8.749 3.326 -12.232 1.00 94.44 256 ASP A O 1
ATOM 2076 N N . ASP A 1 257 ? -8.366 4.762 -10.556 1.00 95.50 257 ASP A N 1
ATOM 2077 C CA . ASP A 1 257 ? -7.622 5.705 -11.401 1.00 95.50 257 ASP A CA 1
ATOM 2078 C C . ASP A 1 257 ? -6.326 5.083 -11.941 1.00 95.50 257 ASP A C 1
ATOM 2080 O O . ASP A 1 257 ? -5.921 5.342 -13.080 1.00 95.50 257 ASP A O 1
ATOM 2084 N N . TYR A 1 258 ? -5.661 4.258 -11.129 1.00 96.69 258 TYR A N 1
ATOM 2085 C CA . TYR A 1 258 ? -4.447 3.554 -11.531 1.00 96.69 258 TYR A CA 1
ATOM 2086 C C . TYR A 1 258 ? -4.730 2.474 -12.582 1.00 96.69 258 TYR A C 1
ATOM 2088 O O . TYR A 1 258 ? -4.026 2.409 -13.591 1.00 96.69 258 TYR A O 1
ATOM 2096 N N . GLU A 1 259 ? -5.792 1.685 -12.394 1.00 95.50 259 GLU A N 1
ATOM 2097 C CA . GLU A 1 259 ? -6.275 0.708 -13.376 1.00 95.50 259 GLU A CA 1
ATOM 2098 C C . GLU A 1 259 ? -6.553 1.378 -14.727 1.00 95.50 259 GLU A C 1
ATOM 2100 O O . GLU A 1 259 ? -5.987 0.991 -15.753 1.00 95.50 259 GLU A O 1
ATOM 2105 N N . GLN A 1 260 ? -7.366 2.438 -14.723 1.00 93.75 260 GLN A N 1
ATOM 2106 C CA . GLN A 1 260 ? -7.735 3.168 -15.937 1.00 93.75 260 GLN A CA 1
ATOM 2107 C C . GLN A 1 260 ? -6.516 3.809 -16.610 1.00 93.75 260 GLN A C 1
ATOM 2109 O O . GLN A 1 260 ? -6.417 3.817 -17.838 1.00 93.75 260 GLN A O 1
ATOM 2114 N N . SER A 1 261 ? -5.548 4.280 -15.821 1.00 94.88 261 SER A N 1
ATOM 2115 C CA . SER A 1 261 ? -4.288 4.815 -16.337 1.00 94.88 261 SER A CA 1
ATOM 2116 C C . SER A 1 261 ? -3.458 3.758 -17.066 1.00 94.88 261 SER A C 1
ATOM 2118 O O . SER A 1 261 ? -2.932 4.037 -18.142 1.00 94.88 261 SER A O 1
ATOM 2120 N N . LEU A 1 262 ? -3.351 2.543 -16.521 1.00 95.12 262 LEU A N 1
ATOM 2121 C CA . LEU A 1 262 ? -2.628 1.434 -17.158 1.00 95.12 262 LEU A CA 1
ATOM 2122 C C . LEU A 1 262 ? -3.314 0.958 -18.447 1.00 95.12 262 LEU A C 1
ATOM 2124 O O . LEU A 1 262 ? -2.634 0.663 -19.434 1.00 95.12 262 LEU A O 1
ATOM 2128 N N . LEU A 1 263 ? -4.649 0.932 -18.455 1.00 93.12 263 LEU A N 1
ATOM 2129 C CA . LEU A 1 263 ? -5.465 0.557 -19.616 1.00 93.12 263 LEU A CA 1
ATOM 2130 C C . LEU A 1 263 ? -5.540 1.655 -20.692 1.00 93.12 263 LEU A C 1
ATOM 2132 O O . LEU A 1 263 ? -5.977 1.394 -21.816 1.00 93.12 263 LEU A O 1
ATOM 2136 N N . HIS A 1 264 ? -5.088 2.873 -20.387 1.00 90.88 264 HIS A N 1
ATOM 2137 C CA . HIS A 1 264 ? -5.090 3.986 -21.327 1.00 90.88 264 HIS A CA 1
ATOM 2138 C C . HIS A 1 264 ? -4.166 3.707 -22.525 1.00 90.88 264 HIS A C 1
ATOM 2140 O O . HIS A 1 264 ? -2.942 3.613 -22.382 1.00 90.88 264 HIS A O 1
ATOM 2146 N N . THR A 1 265 ? -4.765 3.580 -23.710 1.00 86.50 265 THR A N 1
ATOM 2147 C CA . THR A 1 265 ? -4.105 3.190 -24.972 1.00 86.50 265 THR A CA 1
ATOM 2148 C C . THR A 1 265 ? -4.360 4.174 -26.116 1.00 86.50 265 THR A C 1
ATOM 2150 O O . THR A 1 265 ? -4.060 3.871 -27.268 1.00 86.50 265 THR A O 1
ATOM 2153 N N . ASP A 1 266 ? -4.891 5.363 -25.823 1.00 81.38 266 ASP A N 1
ATOM 2154 C CA . ASP A 1 266 ? -5.184 6.358 -26.852 1.00 81.38 266 ASP A CA 1
ATOM 2155 C C . ASP A 1 266 ? -3.889 6.960 -27.424 1.00 81.38 266 ASP A C 1
ATOM 2157 O O . ASP A 1 266 ? -3.065 7.525 -26.707 1.00 81.38 266 ASP A O 1
ATOM 2161 N N . GLU A 1 267 ? -3.700 6.820 -28.735 1.00 70.00 267 GLU A N 1
ATOM 2162 C CA . GLU A 1 267 ? -2.548 7.354 -29.467 1.00 70.00 267 GLU A CA 1
ATOM 2163 C C . GLU A 1 267 ? -2.661 8.873 -29.690 1.00 70.00 267 GLU A C 1
ATOM 2165 O O . GLU A 1 267 ? -1.656 9.562 -29.871 1.00 70.00 267 GLU A O 1
ATOM 2170 N N . TYR A 1 268 ? -3.885 9.410 -29.666 1.00 71.00 268 TYR A N 1
ATOM 2171 C CA . TYR A 1 268 ? -4.160 10.821 -29.937 1.00 71.00 268 TYR A CA 1
ATOM 2172 C C . TYR A 1 268 ? -4.190 11.684 -28.673 1.00 71.00 268 TYR A C 1
ATOM 2174 O O . TYR A 1 268 ? -4.119 12.914 -28.768 1.00 71.00 268 TYR A O 1
ATOM 2182 N N . THR A 1 269 ? -4.260 11.053 -27.502 1.00 73.25 269 THR A N 1
ATOM 2183 C CA . THR A 1 269 ? -4.220 11.716 -26.197 1.00 73.25 269 THR A CA 1
ATOM 2184 C C . THR A 1 269 ? -2.830 11.570 -25.575 1.00 73.25 269 THR A C 1
ATOM 2186 O O . THR A 1 269 ? -2.101 10.614 -25.828 1.00 73.25 269 THR A O 1
ATOM 2189 N N . ALA A 1 270 ? -2.413 12.565 -24.787 1.00 77.19 270 ALA A N 1
ATOM 2190 C CA . ALA A 1 270 ? -1.164 12.475 -24.035 1.00 77.19 270 ALA A CA 1
ATOM 2191 C C . ALA A 1 270 ? -1.206 11.284 -23.053 1.00 77.19 270 ALA A C 1
ATOM 2193 O O . ALA A 1 270 ? -2.294 10.930 -22.593 1.00 77.19 270 ALA A O 1
ATOM 2194 N N . PRO A 1 271 ? -0.052 10.695 -22.677 1.00 84.00 271 PRO A N 1
ATOM 2195 C CA . PRO A 1 271 ? -0.021 9.647 -21.665 1.00 84.00 271 PRO A CA 1
ATOM 2196 C C . PRO A 1 271 ? -0.755 10.078 -20.391 1.00 84.00 271 PRO A C 1
ATOM 2198 O O . PRO A 1 271 ? -0.691 11.247 -19.998 1.00 84.00 271 PRO A O 1
ATOM 2201 N N . ALA A 1 272 ? -1.430 9.129 -19.738 1.00 91.88 272 ALA A N 1
ATOM 2202 C CA . ALA A 1 272 ? -2.173 9.394 -18.511 1.00 91.88 272 ALA A CA 1
ATOM 2203 C C . ALA A 1 272 ? -1.278 10.127 -17.483 1.00 91.88 272 ALA A C 1
ATOM 2205 O O . ALA A 1 272 ? -0.180 9.635 -17.193 1.00 91.88 272 ALA A O 1
ATOM 2206 N N . PRO A 1 273 ? -1.717 11.265 -16.902 1.00 93.38 273 PRO A N 1
ATOM 2207 C CA . PRO A 1 273 ? -0.890 12.072 -15.998 1.00 93.38 273 PRO A CA 1
ATOM 2208 C C . PRO A 1 273 ? -0.314 11.289 -14.814 1.00 93.38 273 PRO A C 1
ATOM 2210 O O . PRO A 1 273 ? 0.823 11.532 -14.408 1.00 93.38 273 PRO A O 1
ATOM 2213 N N . ILE A 1 274 ? -1.075 10.319 -14.293 1.00 95.38 274 ILE A N 1
ATOM 2214 C CA . ILE A 1 274 ? -0.626 9.412 -13.230 1.00 95.38 274 ILE A CA 1
ATOM 2215 C C . ILE A 1 274 ? 0.600 8.618 -13.685 1.00 95.38 274 ILE A C 1
ATOM 2217 O O . ILE A 1 274 ? 1.591 8.585 -12.964 1.00 95.38 274 ILE A O 1
ATOM 2221 N N . LEU A 1 275 ? 0.587 8.023 -14.886 1.00 95.69 275 LEU A N 1
ATOM 2222 C CA . LEU A 1 275 ? 1.736 7.253 -15.374 1.00 95.69 275 LEU A CA 1
ATOM 2223 C C . LEU A 1 275 ? 2.954 8.141 -15.613 1.00 95.69 275 LEU A C 1
ATOM 2225 O O . LEU A 1 275 ? 4.056 7.739 -15.248 1.00 95.69 275 LEU A O 1
ATOM 2229 N N . VAL A 1 276 ? 2.767 9.344 -16.162 1.00 95.38 276 VAL A N 1
ATOM 2230 C CA . VAL A 1 276 ? 3.867 10.303 -16.360 1.00 95.38 276 VAL A CA 1
ATOM 2231 C C . VAL A 1 276 ? 4.551 10.618 -15.029 1.00 95.38 276 VAL A C 1
ATOM 2233 O O . VAL A 1 276 ? 5.773 10.521 -14.915 1.00 95.38 276 VAL A O 1
ATOM 2236 N N . GLU A 1 277 ? 3.770 10.952 -14.001 1.00 96.25 277 GLU A N 1
ATOM 2237 C CA . GLU A 1 277 ? 4.310 11.284 -12.683 1.00 96.25 277 GLU A CA 1
ATOM 2238 C C . GLU A 1 277 ? 4.894 10.066 -11.963 1.00 96.25 277 GLU A C 1
ATOM 2240 O O . GLU A 1 277 ? 5.948 10.204 -11.351 1.00 96.25 277 GLU A O 1
ATOM 2245 N N . VAL A 1 278 ? 4.286 8.878 -12.073 1.00 97.56 278 VAL A N 1
ATOM 2246 C CA . VAL A 1 278 ? 4.818 7.633 -11.487 1.00 97.56 278 VAL A CA 1
ATOM 2247 C C . VAL A 1 278 ? 6.199 7.306 -12.053 1.00 97.56 278 VAL A C 1
ATOM 2249 O O . VAL A 1 278 ? 7.139 7.124 -11.281 1.00 97.56 278 VAL A O 1
ATOM 2252 N N . HIS A 1 279 ? 6.362 7.287 -13.380 1.00 97.44 279 HIS A N 1
ATOM 2253 C CA . HIS A 1 279 ? 7.665 6.983 -13.981 1.00 97.44 279 HIS A CA 1
ATOM 2254 C C . HIS A 1 279 ? 8.682 8.072 -13.661 1.00 97.44 279 HIS A C 1
ATOM 2256 O O . HIS A 1 279 ? 9.813 7.764 -13.293 1.00 97.44 279 HIS A O 1
ATOM 2262 N N . ALA A 1 280 ? 8.284 9.345 -13.741 1.00 96.88 280 ALA A N 1
ATOM 2263 C CA . ALA A 1 280 ? 9.185 10.441 -13.422 1.00 96.88 280 ALA A CA 1
ATOM 2264 C C . ALA A 1 280 ? 9.623 10.439 -11.950 1.00 96.88 280 ALA A C 1
ATOM 2266 O O . ALA A 1 280 ? 10.778 10.744 -11.669 1.00 96.88 280 ALA A O 1
ATOM 2267 N N . ALA A 1 281 ? 8.732 10.097 -11.016 1.00 96.94 281 ALA A N 1
ATOM 2268 C CA . ALA A 1 281 ? 9.050 10.004 -9.595 1.00 96.94 281 ALA A CA 1
ATOM 2269 C C . ALA A 1 281 ? 10.014 8.850 -9.301 1.00 96.94 281 ALA A C 1
ATOM 2271 O O . ALA A 1 281 ? 11.014 9.065 -8.619 1.00 96.94 281 ALA A O 1
ATOM 2272 N N . LEU A 1 282 ? 9.760 7.659 -9.856 1.00 97.88 282 LEU A N 1
ATOM 2273 C CA . LEU A 1 282 ? 10.637 6.499 -9.676 1.00 97.88 282 LEU A CA 1
ATOM 2274 C C . LEU A 1 282 ? 12.023 6.741 -10.295 1.00 97.88 282 LEU A C 1
ATOM 2276 O O . LEU A 1 282 ? 13.037 6.529 -9.637 1.00 97.88 282 LEU A O 1
ATOM 2280 N N . LEU A 1 283 ? 12.083 7.267 -11.522 1.00 97.50 283 LEU A N 1
ATOM 2281 C CA . LEU A 1 283 ? 13.353 7.596 -12.176 1.00 97.50 283 LEU A CA 1
ATOM 2282 C C . LEU A 1 283 ? 14.112 8.695 -11.425 1.00 97.50 283 LEU A C 1
ATOM 2284 O O . LEU A 1 283 ? 15.312 8.560 -11.204 1.00 97.50 283 LEU A O 1
ATOM 2288 N N . ASN A 1 284 ? 13.432 9.758 -10.982 1.00 96.31 284 ASN A N 1
ATOM 2289 C CA . ASN A 1 284 ? 14.077 10.809 -10.195 1.00 96.31 284 ASN A CA 1
ATOM 2290 C C . ASN A 1 284 ? 14.587 10.298 -8.846 1.00 96.31 284 ASN A C 1
ATOM 2292 O O . ASN A 1 284 ? 15.610 10.798 -8.391 1.00 96.31 284 ASN A O 1
ATOM 2296 N N . ALA A 1 285 ? 13.913 9.331 -8.213 1.00 95.88 285 ALA A N 1
ATOM 2297 C CA . ALA A 1 285 ? 14.410 8.719 -6.983 1.00 95.88 285 ALA A CA 1
ATOM 2298 C C . ALA A 1 285 ? 15.766 8.034 -7.221 1.00 95.88 285 ALA A C 1
ATOM 2300 O O . ALA A 1 285 ? 16.699 8.276 -6.463 1.00 95.88 285 ALA A O 1
ATOM 2301 N N . LEU A 1 286 ? 15.910 7.286 -8.322 1.00 96.06 286 LEU A N 1
ATOM 2302 C CA . LEU A 1 286 ? 17.186 6.671 -8.712 1.00 96.06 286 LEU A CA 1
ATOM 2303 C C . LEU A 1 286 ? 18.257 7.712 -9.074 1.00 96.06 286 LEU A C 1
ATOM 2305 O O . LEU A 1 286 ? 19.407 7.583 -8.668 1.00 96.06 286 LEU A O 1
ATOM 2309 N N . MET A 1 287 ? 17.893 8.756 -9.828 1.00 95.31 287 MET A N 1
ATOM 2310 C CA . MET A 1 287 ? 18.832 9.826 -10.192 1.00 95.31 287 MET A CA 1
ATOM 2311 C C . MET A 1 287 ? 19.333 10.591 -8.966 1.00 95.31 287 MET A C 1
ATOM 2313 O O . MET A 1 287 ? 20.512 10.918 -8.891 1.00 95.31 287 MET A O 1
ATOM 2317 N N . LYS A 1 288 ? 18.438 10.879 -8.015 1.00 93.81 288 LYS A N 1
ATOM 2318 C CA . LYS A 1 288 ? 18.765 11.601 -6.786 1.00 93.81 288 LYS A CA 1
ATOM 2319 C C . LYS A 1 288 ? 19.694 10.779 -5.890 1.00 93.81 288 LYS A C 1
ATOM 2321 O O . LYS A 1 288 ? 20.670 11.325 -5.395 1.00 93.81 288 LYS A O 1
ATOM 2326 N N . ASP A 1 289 ? 19.428 9.483 -5.746 1.00 94.19 289 ASP A N 1
ATOM 2327 C CA . ASP A 1 289 ? 20.272 8.563 -4.970 1.00 94.19 289 ASP A CA 1
ATOM 2328 C C . ASP A 1 289 ? 21.712 8.516 -5.530 1.00 94.19 289 ASP A C 1
ATOM 2330 O O . ASP A 1 289 ? 22.687 8.616 -4.786 1.00 94.19 289 ASP A O 1
ATOM 2334 N N . LEU A 1 290 ? 21.857 8.498 -6.863 1.00 93.00 290 LEU A N 1
ATOM 2335 C CA . LEU A 1 290 ? 23.158 8.603 -7.537 1.00 93.00 290 LEU A CA 1
ATOM 2336 C C . LEU A 1 290 ? 23.828 9.976 -7.351 1.00 93.00 290 LEU A C 1
ATOM 2338 O O . LEU A 1 290 ? 25.044 10.047 -7.176 1.00 93.00 290 LEU A O 1
ATOM 2342 N N . GLU A 1 291 ? 23.062 11.069 -7.409 1.00 93.19 291 GLU A N 1
ATOM 2343 C CA . GLU A 1 291 ? 23.569 12.434 -7.197 1.00 93.19 291 GLU A CA 1
ATOM 2344 C C . GLU A 1 291 ? 24.099 12.634 -5.768 1.00 93.19 291 GLU A C 1
ATOM 2346 O O . GLU A 1 291 ? 25.089 13.339 -5.569 1.00 93.19 291 GLU A O 1
ATOM 2351 N N . GLU A 1 292 ? 23.492 11.962 -4.788 1.00 93.19 292 GLU A N 1
ATOM 2352 C CA . GLU A 1 292 ? 23.931 11.923 -3.386 1.00 93.19 292 GLU A CA 1
ATOM 2353 C C . GLU A 1 292 ? 25.190 11.055 -3.171 1.00 93.19 292 GLU A C 1
ATOM 2355 O O . GLU A 1 292 ? 25.766 11.048 -2.083 1.00 93.19 292 GLU A O 1
ATOM 2360 N N . GLY A 1 293 ? 25.683 10.393 -4.224 1.00 91.00 293 GLY A N 1
ATOM 2361 C CA . GLY A 1 293 ? 26.931 9.630 -4.217 1.00 91.00 293 GLY A CA 1
ATOM 2362 C C . GLY A 1 293 ? 26.777 8.177 -3.769 1.00 91.00 293 GLY A C 1
ATOM 2363 O O . GLY A 1 293 ? 27.784 7.531 -3.475 1.00 91.00 293 GLY A O 1
ATOM 2364 N N . HIS A 1 294 ? 25.549 7.656 -3.711 1.00 90.88 294 HIS A N 1
ATOM 2365 C CA . HIS A 1 294 ? 25.309 6.242 -3.442 1.00 90.88 294 HIS A CA 1
ATOM 2366 C C . HIS A 1 294 ? 25.697 5.365 -4.638 1.00 90.88 294 HIS A C 1
ATOM 2368 O O . HIS A 1 294 ? 25.724 5.803 -5.793 1.00 90.88 294 HIS A O 1
ATOM 2374 N N . GLU A 1 295 ? 26.027 4.102 -4.358 1.00 87.69 295 GLU A N 1
ATOM 2375 C CA . GLU A 1 295 ? 26.316 3.142 -5.417 1.00 87.69 295 GLU A CA 1
ATOM 2376 C C . GLU A 1 295 ? 25.069 2.887 -6.278 1.00 87.69 295 GLU A C 1
ATOM 2378 O O . GLU A 1 295 ? 23.951 2.850 -5.760 1.00 87.69 295 GLU A O 1
ATOM 2383 N N . PRO A 1 296 ? 25.240 2.655 -7.592 1.00 86.19 296 PRO A N 1
ATOM 2384 C CA . PRO A 1 296 ? 24.162 2.229 -8.466 1.00 86.19 296 PRO A CA 1
ATOM 2385 C C . PRO A 1 296 ? 23.370 1.057 -7.889 1.00 86.19 296 PRO A C 1
ATOM 2387 O O . PRO A 1 296 ? 23.873 -0.063 -7.813 1.00 86.19 296 PRO A O 1
ATOM 2390 N N . VAL A 1 297 ? 22.102 1.308 -7.554 1.00 86.00 297 VAL A N 1
ATOM 2391 C CA . VAL A 1 297 ? 21.199 0.250 -7.096 1.00 86.00 297 VAL A CA 1
ATOM 2392 C C . VAL A 1 297 ? 21.113 -0.877 -8.124 1.00 86.00 297 VAL A C 1
ATOM 2394 O O . VAL A 1 297 ? 20.855 -0.643 -9.309 1.00 86.00 297 VAL A O 1
ATOM 2397 N N . LYS A 1 298 ? 21.282 -2.110 -7.656 1.00 79.50 298 LYS A N 1
ATOM 2398 C CA . LYS A 1 298 ? 21.113 -3.314 -8.466 1.00 79.50 298 LYS A CA 1
ATOM 2399 C C . LYS A 1 298 ? 19.836 -4.039 -8.053 1.00 79.50 298 LYS A C 1
ATOM 2401 O O . LYS A 1 298 ? 19.467 -3.972 -6.882 1.00 79.50 298 LYS A O 1
ATOM 2406 N N . PRO A 1 299 ? 19.163 -4.738 -8.970 1.00 72.81 299 PRO A N 1
ATOM 2407 C CA . PRO A 1 299 ? 18.054 -5.612 -8.614 1.00 72.81 299 PRO A CA 1
ATOM 2408 C C . PRO A 1 299 ? 18.429 -6.583 -7.486 1.00 72.81 299 PRO A C 1
ATOM 2410 O O . PRO A 1 299 ? 19.564 -7.062 -7.418 1.00 72.81 299 PRO A O 1
ATOM 2413 N N . ILE A 1 300 ? 17.480 -6.895 -6.597 1.00 70.56 300 ILE A N 1
ATOM 2414 C CA . ILE A 1 300 ? 17.760 -7.693 -5.384 1.00 70.56 300 ILE A CA 1
ATOM 2415 C C . ILE A 1 300 ? 18.347 -9.072 -5.739 1.00 70.56 300 ILE A C 1
ATOM 2417 O O . ILE A 1 300 ? 19.204 -9.600 -5.030 1.00 70.56 300 ILE A O 1
ATOM 2421 N N . VAL A 1 301 ? 17.924 -9.635 -6.871 1.00 69.81 301 VAL A N 1
ATOM 2422 C CA . VAL A 1 301 ? 18.384 -10.934 -7.383 1.00 69.81 301 VAL A CA 1
ATOM 2423 C C . VAL A 1 301 ? 19.873 -10.970 -7.752 1.00 69.81 301 VAL A C 1
ATOM 2425 O O . VAL A 1 301 ? 20.455 -12.049 -7.765 1.00 69.81 301 VAL A O 1
ATOM 2428 N N . HIS A 1 302 ? 20.514 -9.822 -7.995 1.00 66.88 302 HIS A N 1
ATOM 2429 C CA . HIS A 1 302 ? 21.926 -9.742 -8.402 1.00 66.88 302 HIS A CA 1
ATOM 2430 C C . HIS A 1 302 ? 22.916 -9.679 -7.239 1.00 66.88 302 HIS A C 1
ATOM 2432 O O . HIS A 1 302 ? 24.130 -9.671 -7.447 1.00 66.88 302 HIS A O 1
ATOM 2438 N N . TRP A 1 303 ? 22.440 -9.614 -5.997 1.00 63.53 303 TRP A N 1
ATOM 2439 C CA . TRP A 1 303 ? 23.337 -9.523 -4.851 1.00 63.53 303 TRP A CA 1
ATOM 2440 C C . TRP A 1 303 ? 24.113 -10.836 -4.647 1.00 63.53 303 TRP A C 1
ATOM 2442 O O . TRP A 1 303 ? 23.565 -11.849 -4.209 1.00 63.53 303 TRP A O 1
ATOM 2452 N N . GLY A 1 304 ? 25.419 -10.799 -4.938 1.00 63.25 304 GLY A N 1
ATOM 2453 C CA . GLY A 1 304 ? 26.344 -11.922 -4.746 1.00 63.25 304 GLY A CA 1
ATOM 2454 C C . GLY A 1 304 ? 26.360 -12.954 -5.880 1.00 63.25 304 GLY A C 1
ATOM 2455 O O . GLY A 1 304 ? 26.685 -14.114 -5.624 1.00 63.25 304 GLY A O 1
ATOM 2456 N N . LEU A 1 305 ? 25.982 -12.557 -7.100 1.00 62.91 305 LEU A N 1
ATOM 2457 C CA . LEU A 1 305 ? 26.038 -13.382 -8.310 1.00 62.91 305 LEU A CA 1
ATOM 2458 C C . LEU A 1 305 ? 26.717 -12.612 -9.452 1.00 62.91 305 LEU A C 1
ATOM 2460 O O . LEU A 1 305 ? 26.420 -11.438 -9.661 1.00 62.91 305 LEU A O 1
ATOM 2464 N N . ASP A 1 306 ? 27.598 -13.288 -10.192 1.00 58.31 306 ASP A N 1
ATOM 2465 C CA . ASP A 1 306 ? 28.085 -12.828 -11.496 1.00 58.31 306 ASP A CA 1
ATOM 2466 C C . ASP A 1 306 ? 27.128 -13.341 -12.580 1.00 58.31 306 ASP A C 1
ATOM 2468 O O . ASP A 1 306 ? 26.649 -14.474 -12.497 1.00 58.31 306 ASP A O 1
ATOM 2472 N N . TYR A 1 307 ? 26.829 -12.509 -13.574 1.00 61.75 307 TYR A N 1
ATOM 2473 C CA . TYR A 1 307 ? 25.773 -12.768 -14.553 1.00 61.75 307 TYR A CA 1
ATOM 2474 C C . TYR A 1 307 ? 26.306 -12.818 -15.991 1.00 61.75 307 TYR A C 1
ATOM 2476 O O . TYR A 1 307 ? 27.226 -12.078 -16.354 1.00 61.75 307 TYR A O 1
ATOM 2484 N N . ASP A 1 308 ? 25.700 -13.692 -16.799 1.00 60.28 308 ASP A N 1
ATOM 2485 C CA . ASP A 1 308 ? 25.995 -13.869 -18.220 1.00 60.28 308 ASP A CA 1
ATOM 2486 C C . ASP A 1 308 ? 25.250 -12.828 -19.064 1.00 60.28 308 ASP A C 1
ATOM 2488 O O . ASP A 1 308 ? 24.070 -12.578 -18.880 1.00 60.28 308 ASP A O 1
ATOM 2492 N N . ASN A 1 309 ? 25.929 -12.219 -20.034 1.00 67.25 309 ASN A N 1
ATOM 2493 C CA . ASN A 1 309 ? 25.346 -11.191 -20.896 1.00 67.25 309 ASN A CA 1
ATOM 2494 C C . ASN A 1 309 ? 24.233 -11.754 -21.817 1.00 67.25 309 ASN A C 1
ATOM 2496 O O . ASN A 1 309 ? 24.516 -12.236 -22.916 1.00 67.25 309 ASN A O 1
ATOM 2500 N N . ASP A 1 310 ? 22.962 -11.624 -21.423 1.00 72.88 310 ASP A N 1
ATOM 2501 C CA . ASP A 1 310 ? 21.809 -12.152 -22.184 1.00 72.88 310 ASP A CA 1
ATOM 2502 C C . ASP A 1 310 ? 21.530 -11.437 -23.519 1.00 72.88 310 ASP A C 1
ATOM 2504 O O . ASP A 1 310 ? 20.714 -11.876 -24.337 1.00 72.88 310 ASP A O 1
ATOM 2508 N N . MET A 1 311 ? 22.243 -10.344 -23.779 1.00 79.12 311 MET A N 1
ATOM 2509 C CA . MET A 1 311 ? 22.128 -9.543 -24.996 1.00 79.12 311 MET A CA 1
ATOM 2510 C C . MET A 1 311 ? 22.506 -10.326 -26.261 1.00 79.12 311 MET A C 1
ATOM 2512 O O . MET A 1 311 ? 21.946 -10.087 -27.332 1.00 79.12 311 MET A O 1
ATOM 2516 N N . ASP A 1 312 ? 23.435 -11.276 -26.152 1.00 74.94 312 ASP A N 1
ATOM 2517 C CA . ASP A 1 312 ? 24.048 -11.918 -27.320 1.00 74.94 312 ASP A CA 1
ATOM 2518 C C . ASP A 1 312 ? 23.124 -12.945 -28.005 1.00 74.94 312 ASP A C 1
ATOM 2520 O O . ASP A 1 312 ? 23.314 -13.267 -29.180 1.00 74.94 312 ASP A O 1
ATOM 2524 N N . TYR A 1 313 ? 22.083 -13.420 -27.309 1.00 77.69 313 TYR A N 1
ATOM 2525 C CA . TYR A 1 313 ? 21.155 -14.448 -27.808 1.00 77.69 313 TYR A CA 1
ATOM 2526 C C . TYR A 1 313 ? 19.742 -13.926 -28.102 1.00 77.69 313 TYR A C 1
ATOM 2528 O O . TYR A 1 313 ? 18.890 -14.675 -28.594 1.00 77.69 313 TYR A O 1
ATOM 2536 N N . TRP A 1 314 ? 19.468 -12.650 -27.827 1.00 88.12 314 TRP A N 1
ATOM 2537 C CA . TRP A 1 314 ? 18.134 -12.091 -28.010 1.00 88.12 314 TRP A CA 1
ATOM 2538 C C . TRP A 1 314 ? 17.797 -11.840 -29.487 1.00 88.12 314 TRP A C 1
ATOM 2540 O O . TRP A 1 314 ? 18.547 -11.208 -30.236 1.00 88.12 314 TRP A O 1
ATOM 2550 N N . THR A 1 315 ? 16.607 -12.294 -29.893 1.00 87.31 315 THR A N 1
ATOM 2551 C CA . THR A 1 315 ? 16.009 -11.990 -31.197 1.00 87.31 315 THR A CA 1
ATOM 2552 C C . THR A 1 315 ? 14.575 -11.495 -31.016 1.00 87.31 315 THR A C 1
ATOM 2554 O O . THR A 1 315 ? 13.685 -12.224 -30.584 1.00 87.31 315 THR A O 1
ATOM 2557 N N . GLY A 1 316 ? 14.359 -10.224 -31.335 1.00 85.19 316 GLY A N 1
ATOM 2558 C CA . GLY A 1 316 ? 13.068 -9.557 -31.294 1.00 85.19 316 GLY A CA 1
ATOM 2559 C C . GLY A 1 316 ? 12.235 -9.761 -32.559 1.00 85.19 316 GLY A C 1
ATOM 2560 O O . GLY A 1 316 ? 12.583 -10.491 -33.497 1.00 85.19 316 GLY A O 1
ATOM 2561 N N . THR A 1 317 ? 11.102 -9.064 -32.616 1.00 86.25 317 THR A N 1
ATOM 2562 C CA . THR A 1 317 ? 10.196 -9.112 -33.767 1.00 86.25 317 THR A CA 1
ATOM 2563 C C . THR A 1 317 ? 10.910 -8.696 -35.058 1.00 86.25 317 THR A C 1
ATOM 2565 O O . THR A 1 317 ? 11.819 -7.865 -35.067 1.00 86.25 317 THR A O 1
ATOM 2568 N N . LYS A 1 318 ? 10.532 -9.319 -36.185 1.00 84.38 318 LYS A N 1
ATOM 2569 C CA . LYS A 1 318 ? 11.163 -9.105 -37.507 1.00 84.38 318 LYS A CA 1
ATOM 2570 C C . LYS A 1 318 ? 12.684 -9.359 -37.525 1.00 84.38 318 LYS A C 1
ATOM 2572 O O . LYS A 1 318 ? 13.387 -8.838 -38.394 1.00 84.38 318 LYS A O 1
ATOM 2577 N N . GLY A 1 319 ? 13.180 -10.182 -36.597 1.00 84.06 319 GLY A N 1
ATOM 2578 C CA . GLY A 1 319 ? 14.588 -10.561 -36.492 1.00 84.06 319 GLY A CA 1
ATOM 2579 C C . GLY A 1 319 ? 15.489 -9.447 -35.965 1.00 84.06 319 GLY A C 1
ATOM 2580 O O . GLY A 1 319 ? 16.687 -9.497 -36.224 1.00 84.06 319 GLY A O 1
ATOM 2581 N N . ALA A 1 320 ? 14.927 -8.433 -35.295 1.00 87.38 320 ALA A N 1
ATOM 2582 C CA . ALA A 1 320 ? 15.719 -7.406 -34.629 1.00 87.38 320 ALA A CA 1
ATOM 2583 C C . ALA A 1 320 ? 16.635 -8.045 -33.577 1.00 87.38 320 ALA A C 1
ATOM 2585 O O . ALA A 1 320 ? 16.238 -8.979 -32.888 1.00 87.38 320 ALA A O 1
ATOM 2586 N N . ASN A 1 321 ? 17.853 -7.542 -33.456 1.00 90.38 321 ASN A N 1
ATOM 2587 C CA . ASN A 1 321 ? 18.841 -8.012 -32.491 1.00 90.38 321 ASN A CA 1
ATOM 2588 C C . ASN A 1 321 ? 19.460 -6.818 -31.749 1.00 90.38 321 ASN A C 1
ATOM 2590 O O . ASN A 1 321 ? 19.116 -5.659 -32.004 1.00 90.38 321 ASN A O 1
ATOM 2594 N N . VAL A 1 322 ? 20.392 -7.082 -30.838 1.00 88.31 322 VAL A N 1
ATOM 2595 C CA . VAL A 1 322 ? 21.044 -6.028 -30.050 1.00 88.31 322 VAL A CA 1
ATOM 2596 C C . VAL A 1 322 ? 21.831 -5.044 -30.918 1.00 88.31 322 VAL A C 1
ATOM 2598 O O . VAL A 1 322 ? 21.809 -3.850 -30.627 1.00 88.31 322 VAL A O 1
ATOM 2601 N N . ASP A 1 323 ? 22.421 -5.484 -32.031 1.00 89.25 323 ASP A N 1
ATOM 2602 C CA . ASP A 1 323 ? 23.078 -4.585 -32.995 1.00 89.25 323 ASP A CA 1
ATOM 2603 C C . ASP A 1 323 ? 22.096 -3.603 -33.649 1.00 89.25 323 ASP A C 1
ATOM 2605 O O . ASP A 1 323 ? 22.474 -2.497 -34.036 1.00 89.25 323 ASP A O 1
ATOM 2609 N N . THR A 1 324 ? 20.820 -3.990 -33.754 1.00 89.50 324 THR A N 1
ATOM 2610 C CA . THR A 1 324 ? 19.745 -3.115 -34.238 1.00 89.50 324 THR A CA 1
ATOM 2611 C C . THR A 1 324 ? 19.357 -2.079 -33.180 1.00 89.50 324 THR A C 1
ATOM 2613 O O . THR A 1 324 ? 19.147 -0.916 -33.519 1.00 89.50 324 THR A O 1
ATOM 2616 N N . LEU A 1 325 ? 19.271 -2.477 -31.904 1.00 91.06 325 LEU A N 1
ATOM 2617 C CA . LEU A 1 325 ? 18.871 -1.596 -30.797 1.00 91.06 325 LEU A CA 1
ATOM 2618 C C . LEU A 1 325 ? 19.971 -0.609 -30.387 1.00 91.06 325 LEU A C 1
ATOM 2620 O O . LEU A 1 325 ? 19.699 0.577 -30.184 1.00 91.06 325 LEU A O 1
ATOM 2624 N N . ARG A 1 326 ? 21.211 -1.096 -30.262 1.00 92.25 326 ARG A N 1
ATOM 2625 C CA . ARG A 1 326 ? 22.330 -0.390 -29.622 1.00 92.25 326 ARG A CA 1
ATOM 2626 C C . ARG A 1 326 ? 22.540 1.040 -30.142 1.00 92.25 326 ARG A C 1
ATOM 2628 O O . ARG A 1 326 ? 22.568 1.939 -29.307 1.00 92.25 326 ARG A O 1
ATOM 2635 N N . PRO A 1 327 ? 22.565 1.320 -31.464 1.00 92.88 327 PRO A N 1
ATOM 2636 C CA . PRO A 1 327 ? 22.796 2.679 -31.967 1.00 92.88 327 PRO A CA 1
ATOM 2637 C C . PRO A 1 327 ? 21.732 3.704 -31.546 1.00 92.88 327 PRO A C 1
ATOM 2639 O O . PRO A 1 327 ? 22.000 4.904 -31.548 1.00 92.88 327 PRO A O 1
ATOM 2642 N N . VAL A 1 328 ? 20.515 3.246 -31.233 1.00 93.31 328 VAL A N 1
ATOM 2643 C CA . VAL A 1 328 ? 19.398 4.103 -30.810 1.00 93.31 328 VAL A CA 1
ATOM 2644 C C . VAL A 1 328 ? 19.359 4.240 -29.289 1.00 93.31 328 VAL A C 1
ATOM 2646 O O . VAL A 1 328 ? 19.060 5.318 -28.780 1.00 93.31 328 VAL A O 1
ATOM 2649 N N . VAL A 1 329 ? 19.654 3.158 -28.567 1.00 93.94 329 VAL A N 1
ATOM 2650 C CA . VAL A 1 329 ? 19.413 3.047 -27.122 1.00 93.94 329 VAL A CA 1
ATOM 2651 C C . VAL A 1 329 ? 20.632 3.440 -26.283 1.00 93.94 329 VAL A C 1
ATOM 2653 O O . VAL A 1 329 ? 20.468 4.073 -25.243 1.00 93.94 329 VAL A O 1
ATOM 2656 N N . GLU A 1 330 ? 21.850 3.143 -26.737 1.00 93.69 330 GLU A N 1
ATOM 2657 C CA . GLU A 1 330 ? 23.092 3.428 -26.001 1.00 93.69 330 GLU A CA 1
ATOM 2658 C C . GLU A 1 330 ? 23.245 4.922 -25.632 1.00 93.69 330 GLU A C 1
ATOM 2660 O O . GLU A 1 330 ? 23.483 5.213 -24.457 1.00 93.69 330 GLU A O 1
ATOM 2665 N N . PRO A 1 331 ? 22.957 5.898 -26.524 1.00 94.94 331 PRO A N 1
ATOM 2666 C CA . PRO A 1 331 ? 22.974 7.315 -26.146 1.00 94.94 331 PRO A CA 1
ATOM 2667 C C . PRO A 1 331 ? 21.945 7.688 -25.063 1.00 94.94 331 PRO A C 1
ATOM 2669 O O . PRO A 1 331 ? 22.147 8.644 -24.308 1.00 94.94 331 PRO A O 1
ATOM 2672 N N . LEU A 1 332 ? 20.822 6.964 -24.986 1.00 94.31 332 LEU A N 1
ATOM 2673 C CA . LEU A 1 332 ? 19.793 7.164 -23.960 1.00 94.31 332 LEU A CA 1
ATOM 2674 C C . LEU A 1 332 ? 20.259 6.595 -22.612 1.00 94.31 332 LEU A C 1
ATOM 2676 O O . LEU A 1 332 ? 20.094 7.255 -21.586 1.00 94.31 332 LEU A O 1
ATOM 2680 N N . GLY A 1 333 ? 20.913 5.429 -22.629 1.00 92.06 333 GLY A N 1
ATOM 2681 C CA . GLY A 1 333 ? 21.576 4.827 -21.466 1.00 92.06 333 GLY A CA 1
ATOM 2682 C C . GLY A 1 333 ? 22.658 5.731 -20.866 1.00 92.06 333 GLY A C 1
ATOM 2683 O O . GLY A 1 333 ? 22.712 5.940 -19.663 1.00 92.06 333 GLY A O 1
ATOM 2684 N N . GLU A 1 334 ? 23.461 6.392 -21.696 1.00 92.31 334 GLU A N 1
ATOM 2685 C CA . GLU A 1 334 ? 24.498 7.303 -21.191 1.00 92.31 334 GLU A CA 1
ATOM 2686 C C . GLU A 1 334 ? 23.957 8.631 -20.637 1.00 92.31 334 GLU A C 1
ATOM 2688 O O . GLU A 1 334 ? 24.710 9.404 -20.036 1.00 92.31 334 GLU A O 1
ATOM 2693 N N . SER A 1 335 ? 22.702 8.991 -20.923 1.00 93.19 335 SER A N 1
ATOM 2694 C CA . SER A 1 335 ? 22.184 10.338 -20.649 1.00 93.19 335 SER A CA 1
ATOM 2695 C C . SER A 1 335 ? 21.039 10.410 -19.649 1.00 93.19 335 SER A C 1
ATOM 2697 O O . SER A 1 335 ? 20.816 11.497 -19.110 1.00 93.19 335 SER A O 1
ATOM 2699 N N . TRP A 1 336 ? 20.358 9.301 -19.345 1.00 94.50 336 TRP A N 1
ATOM 2700 C CA . TRP A 1 336 ? 19.186 9.333 -18.466 1.00 94.50 336 TRP A CA 1
ATOM 2701 C C . TRP A 1 336 ? 19.512 9.777 -17.033 1.00 94.50 336 TRP A C 1
ATOM 2703 O O . TRP A 1 336 ? 18.716 10.499 -16.449 1.00 94.50 336 TRP A O 1
ATOM 2713 N N . THR A 1 337 ? 20.695 9.465 -16.495 1.00 93.38 337 THR A N 1
ATOM 2714 C CA . THR A 1 337 ? 21.110 9.869 -15.133 1.00 93.38 337 THR A CA 1
ATOM 2715 C C . THR A 1 337 ? 21.586 11.321 -15.016 1.00 93.38 337 THR A C 1
ATOM 2717 O O . THR A 1 337 ? 21.743 11.834 -13.912 1.00 93.38 337 THR A O 1
ATOM 2720 N N . LYS A 1 338 ? 21.816 12.023 -16.137 1.00 89.88 338 LYS A N 1
ATOM 2721 C CA . LYS A 1 338 ? 22.493 13.336 -16.145 1.00 89.88 338 LYS A CA 1
ATOM 2722 C C . LYS A 1 338 ? 21.618 14.506 -15.689 1.00 89.88 338 LYS A C 1
ATOM 2724 O O . LYS A 1 338 ? 22.152 15.555 -15.332 1.00 89.88 338 LYS A O 1
ATOM 2729 N N . ARG A 1 339 ? 20.289 14.394 -15.789 1.00 89.31 339 ARG A N 1
ATOM 2730 C CA . ARG A 1 339 ? 19.363 15.494 -15.480 1.00 89.31 339 ARG A CA 1
ATOM 2731 C C . ARG A 1 339 ? 18.039 14.966 -14.939 1.00 89.31 339 ARG A C 1
ATOM 2733 O O . ARG A 1 339 ? 17.306 14.300 -15.663 1.00 89.31 339 ARG A O 1
ATOM 2740 N N . GLN A 1 340 ? 17.683 15.401 -13.731 1.00 90.56 340 GLN A N 1
ATOM 2741 C CA . GLN A 1 340 ? 16.377 15.118 -13.136 1.00 90.56 340 GLN A CA 1
ATOM 2742 C C . GLN A 1 340 ? 15.209 15.670 -13.974 1.00 90.56 340 GLN A C 1
ATOM 2744 O O . GLN A 1 340 ? 15.271 16.760 -14.561 1.00 90.56 340 GLN A O 1
ATOM 2749 N N . LEU A 1 341 ? 14.098 14.934 -13.971 1.00 93.31 341 LEU A N 1
ATOM 2750 C CA . LEU A 1 341 ? 12.882 15.255 -14.711 1.00 93.31 341 LEU A CA 1
ATOM 2751 C C . LEU A 1 341 ? 12.087 16.346 -13.983 1.00 93.31 341 LEU A C 1
ATOM 2753 O O . LEU A 1 341 ? 11.453 16.102 -12.953 1.00 93.31 341 LEU A O 1
ATOM 2757 N N . SER A 1 342 ? 12.110 17.561 -14.533 1.00 91.12 342 SER A N 1
ATOM 2758 C CA . SER A 1 342 ? 11.481 18.751 -13.948 1.00 91.12 342 SER A CA 1
ATOM 2759 C C . SER A 1 342 ? 9.955 18.733 -14.071 1.00 91.12 342 SER A C 1
ATOM 2761 O O . SER A 1 342 ? 9.409 18.587 -15.167 1.00 91.12 342 SER A O 1
ATOM 2763 N N . TYR A 1 343 ? 9.258 18.987 -12.959 1.00 88.50 343 TYR A N 1
ATOM 2764 C CA . TYR A 1 343 ? 7.802 19.175 -12.949 1.00 88.50 343 TYR A CA 1
ATOM 2765 C C . TYR A 1 343 ? 7.362 20.387 -13.791 1.00 88.50 343 TYR A C 1
ATOM 2767 O O . TYR A 1 343 ? 6.365 20.321 -14.504 1.00 88.50 343 TYR A O 1
ATOM 2775 N N . LYS A 1 344 ? 8.139 21.484 -13.783 1.00 86.88 344 LYS A N 1
ATOM 2776 C CA . LYS A 1 344 ? 7.825 22.710 -14.550 1.00 86.88 344 LYS A CA 1
ATOM 2777 C C . LYS A 1 344 ? 7.827 22.484 -16.062 1.00 86.88 344 LYS A C 1
ATOM 2779 O O . LYS A 1 344 ? 7.088 23.153 -16.775 1.00 86.88 344 LYS A O 1
ATOM 2784 N N . ASP A 1 345 ? 8.632 21.529 -16.522 1.00 87.62 345 ASP A N 1
ATOM 2785 C CA . ASP A 1 345 ? 8.750 21.168 -17.935 1.00 87.62 345 ASP A CA 1
ATOM 2786 C C . ASP A 1 345 ? 7.759 20.054 -18.325 1.00 87.62 345 ASP A C 1
ATOM 2788 O O . ASP A 1 345 ? 7.882 19.469 -19.401 1.00 87.62 345 ASP A O 1
ATOM 2792 N N . GLY A 1 346 ? 6.803 19.714 -17.449 1.00 87.00 346 GLY A N 1
ATOM 2793 C CA . GLY A 1 346 ? 5.838 18.634 -17.673 1.00 87.00 346 GLY A CA 1
ATOM 2794 C C . GLY A 1 346 ? 6.486 17.251 -17.727 1.00 87.00 346 GLY A C 1
ATOM 2795 O O . GLY A 1 346 ? 6.041 16.407 -18.497 1.00 87.00 346 GLY A O 1
ATOM 2796 N N . ARG A 1 347 ? 7.580 17.041 -16.976 1.00 92.56 347 ARG A N 1
ATOM 2797 C CA . ARG A 1 347 ? 8.377 15.796 -16.975 1.00 92.56 347 ARG A CA 1
ATOM 2798 C C . ARG A 1 347 ? 8.881 15.380 -18.361 1.00 92.56 347 ARG A C 1
ATOM 2800 O O . ARG A 1 347 ? 9.127 14.204 -18.607 1.00 92.56 347 ARG A O 1
ATOM 2807 N N . LYS A 1 348 ? 9.046 16.334 -19.281 1.00 91.06 348 LYS A N 1
ATOM 2808 C CA . LYS A 1 348 ? 9.444 16.056 -20.664 1.00 91.06 348 LYS A CA 1
ATOM 2809 C C . LYS A 1 348 ? 10.719 15.207 -20.737 1.00 91.06 348 LYS A C 1
ATOM 2811 O O . LYS A 1 348 ? 11.741 15.580 -20.164 1.00 91.06 348 LYS A O 1
ATOM 2816 N N . GLY A 1 349 ? 10.661 14.123 -21.512 1.00 92.12 349 GLY A N 1
ATOM 2817 C CA . GLY A 1 349 ? 11.786 13.211 -21.737 1.00 92.12 349 GLY A CA 1
ATOM 2818 C C . GLY A 1 349 ? 11.839 12.018 -20.781 1.00 92.12 349 GLY A C 1
ATOM 2819 O O . GLY A 1 349 ? 12.798 11.250 -20.850 1.00 92.12 349 GLY A O 1
ATOM 2820 N N . TRP A 1 350 ? 10.830 11.830 -19.924 1.00 95.19 350 TRP A N 1
ATOM 2821 C CA . TRP A 1 350 ? 10.751 10.676 -19.026 1.00 95.19 350 TRP A CA 1
ATOM 2822 C C . TRP A 1 350 ? 10.721 9.341 -19.785 1.00 95.19 350 TRP A C 1
ATOM 2824 O O . TRP A 1 350 ? 11.290 8.369 -19.304 1.00 95.19 350 TRP A O 1
ATOM 2834 N N . GLU A 1 351 ? 10.145 9.288 -20.992 1.00 95.19 351 GLU A N 1
ATOM 2835 C CA . GLU A 1 351 ? 10.102 8.083 -21.831 1.00 95.19 351 GLU A CA 1
ATOM 2836 C C . GLU A 1 351 ? 11.496 7.702 -22.340 1.00 95.19 351 GLU A C 1
ATOM 2838 O O . GLU A 1 351 ? 11.863 6.530 -22.373 1.00 95.19 351 GLU A O 1
ATOM 2843 N N . SER A 1 352 ? 12.295 8.705 -22.712 1.00 95.31 352 SER A N 1
ATOM 2844 C CA . SER A 1 352 ? 13.689 8.501 -23.118 1.00 95.31 352 SER A CA 1
ATOM 2845 C C . SER A 1 352 ? 14.548 8.061 -21.932 1.00 95.31 352 SER A C 1
ATOM 2847 O O . SER A 1 352 ? 15.365 7.152 -22.067 1.00 95.31 352 SER A O 1
ATOM 2849 N N . ALA A 1 353 ? 14.326 8.664 -20.759 1.00 96.94 353 ALA A N 1
ATOM 2850 C CA . ALA A 1 353 ? 15.002 8.269 -19.529 1.00 96.94 353 ALA A CA 1
ATOM 2851 C C . ALA A 1 353 ? 14.619 6.847 -19.088 1.00 96.94 353 ALA A C 1
ATOM 2853 O O . ALA A 1 353 ? 15.482 6.092 -18.650 1.00 96.94 353 ALA A O 1
ATOM 2854 N N . LEU A 1 354 ? 13.352 6.458 -19.269 1.00 97.38 354 LEU A N 1
ATOM 2855 C CA . LEU A 1 354 ? 12.877 5.100 -19.025 1.00 97.38 354 LEU A CA 1
ATOM 2856 C C . LEU A 1 354 ? 13.617 4.088 -19.901 1.00 97.38 354 LEU A C 1
ATOM 2858 O O . LEU A 1 354 ? 14.120 3.096 -19.388 1.00 97.38 354 LEU A O 1
ATOM 2862 N N . VAL A 1 355 ? 13.713 4.346 -21.209 1.00 97.25 355 VAL A N 1
ATOM 2863 C CA . VAL A 1 355 ? 14.445 3.468 -22.135 1.00 97.25 355 VAL A CA 1
ATOM 2864 C C . VAL A 1 355 ? 15.918 3.341 -21.733 1.00 97.25 355 VAL A C 1
ATOM 2866 O O . VAL A 1 355 ? 16.445 2.232 -21.733 1.00 97.25 355 VAL A O 1
ATOM 2869 N N . GLY A 1 356 ? 16.563 4.447 -21.343 1.00 95.75 356 GLY A N 1
ATOM 2870 C CA . GLY A 1 356 ? 17.938 4.427 -20.838 1.00 95.75 356 GLY A CA 1
ATOM 2871 C C . GLY A 1 356 ? 18.097 3.598 -19.560 1.00 95.75 356 GLY A C 1
ATOM 2872 O O . GLY A 1 356 ? 19.001 2.772 -19.476 1.00 95.75 356 GLY A O 1
ATOM 2873 N N . CYS A 1 357 ? 17.176 3.753 -18.605 1.00 95.69 357 CYS A N 1
ATOM 2874 C CA . CYS A 1 357 ? 17.166 2.986 -17.361 1.00 95.69 357 CYS A CA 1
ATOM 2875 C C . CYS A 1 357 ? 16.966 1.483 -17.610 1.00 95.69 357 CYS A C 1
ATOM 2877 O O . CYS A 1 357 ? 17.720 0.675 -17.075 1.00 95.69 357 CYS A O 1
ATOM 2879 N N . LEU A 1 358 ? 16.005 1.105 -18.463 1.00 95.12 358 LEU A N 1
ATOM 2880 C CA . LEU A 1 358 ? 15.775 -0.295 -18.838 1.00 95.12 358 LEU A CA 1
ATOM 2881 C C . LEU A 1 358 ? 17.006 -0.909 -19.514 1.00 95.12 358 LEU A C 1
ATOM 2883 O O . LEU A 1 358 ? 17.332 -2.057 -19.251 1.00 95.12 358 LEU A O 1
ATOM 2887 N N . TRP A 1 359 ? 17.699 -0.156 -20.368 1.00 93.75 359 TRP A N 1
ATOM 2888 C CA . TRP A 1 359 ? 18.911 -0.637 -21.031 1.00 93.75 359 TRP A CA 1
ATOM 2889 C C . TRP A 1 359 ? 20.078 -0.872 -20.070 1.00 93.75 359 TRP A C 1
ATOM 2891 O O . TRP A 1 359 ? 20.842 -1.811 -20.257 1.00 93.75 359 TRP A O 1
ATOM 2901 N N . GLU A 1 360 ? 20.237 -0.011 -19.064 1.00 91.38 360 GLU A N 1
ATOM 2902 C CA . GLU A 1 360 ? 21.357 -0.091 -18.122 1.00 91.38 360 GLU A CA 1
ATOM 2903 C C . GLU A 1 360 ? 21.102 -1.074 -16.969 1.00 91.38 360 GLU A C 1
ATOM 2905 O O . GLU A 1 360 ? 22.050 -1.661 -16.452 1.00 91.38 360 GLU A O 1
ATOM 2910 N N . ARG A 1 361 ? 19.846 -1.218 -16.524 1.00 89.69 361 ARG A N 1
ATOM 2911 C CA . ARG A 1 361 ? 19.515 -1.885 -15.251 1.00 89.69 361 ARG A CA 1
ATOM 2912 C C . ARG A 1 361 ? 18.687 -3.155 -15.376 1.00 89.69 361 ARG A C 1
ATOM 2914 O O . ARG A 1 361 ? 18.593 -3.864 -14.380 1.00 89.69 361 ARG A O 1
ATOM 2921 N N . ALA A 1 362 ? 18.032 -3.395 -16.510 1.00 90.62 362 ALA A N 1
ATOM 2922 C CA . ALA A 1 362 ? 17.176 -4.564 -16.674 1.00 90.62 362 ALA A CA 1
ATOM 2923 C C . ALA A 1 362 ? 17.921 -5.724 -17.347 1.00 90.62 362 ALA A C 1
ATOM 2925 O O . ALA A 1 362 ? 18.835 -5.526 -18.147 1.00 90.62 362 ALA A O 1
ATOM 2926 N N . ASP A 1 363 ? 17.467 -6.930 -17.035 1.00 87.00 363 ASP A N 1
ATOM 2927 C CA . ASP A 1 363 ? 17.996 -8.209 -17.504 1.00 87.00 363 ASP A CA 1
ATOM 2928 C C . ASP A 1 363 ? 16.858 -9.249 -17.541 1.00 87.00 363 ASP A C 1
ATOM 2930 O O . ASP A 1 363 ? 15.710 -8.938 -17.198 1.00 87.00 363 ASP A O 1
ATOM 2934 N N . LEU A 1 364 ? 17.138 -10.484 -17.974 1.00 85.44 364 LEU A N 1
ATOM 2935 C CA . LEU A 1 364 ? 16.091 -11.507 -18.094 1.00 85.44 364 LEU A CA 1
ATOM 2936 C C . LEU A 1 364 ? 15.579 -12.046 -16.748 1.00 85.44 364 LEU A C 1
ATOM 2938 O O . LEU A 1 364 ? 14.432 -12.502 -16.698 1.00 85.44 364 LEU A O 1
ATOM 2942 N N . ASP A 1 365 ? 16.372 -11.975 -15.677 1.00 82.88 365 ASP A N 1
ATOM 2943 C CA . ASP A 1 365 ? 15.966 -12.419 -14.339 1.00 82.88 365 ASP A CA 1
ATOM 2944 C C . ASP A 1 365 ? 15.020 -11.409 -13.681 1.00 82.88 365 ASP A C 1
ATOM 2946 O O . ASP A 1 365 ? 14.100 -11.782 -12.947 1.00 82.88 365 ASP A O 1
ATOM 2950 N N . THR A 1 366 ? 15.215 -10.121 -13.966 1.00 86.00 366 THR A N 1
ATOM 2951 C CA . THR A 1 366 ? 14.489 -9.017 -13.323 1.00 86.00 366 THR A CA 1
ATOM 2952 C C . THR A 1 366 ? 13.299 -8.551 -14.140 1.00 86.00 366 THR A C 1
ATOM 2954 O O . THR A 1 366 ? 12.228 -8.266 -13.598 1.00 86.00 366 THR A O 1
ATOM 2957 N N . LEU A 1 367 ? 13.457 -8.514 -15.461 1.00 90.81 367 LEU A N 1
ATOM 2958 C CA . LEU A 1 367 ? 12.426 -8.113 -16.400 1.00 90.81 367 LEU A CA 1
ATOM 2959 C C . LEU A 1 367 ? 12.564 -8.910 -17.699 1.00 90.81 367 LEU A C 1
ATOM 2961 O O . LEU A 1 367 ? 13.001 -8.394 -18.721 1.00 90.81 367 LEU A O 1
ATOM 2965 N N . LYS A 1 368 ? 12.091 -10.159 -17.675 1.00 88.94 368 LYS A N 1
ATOM 2966 C CA . LYS A 1 368 ? 12.147 -11.146 -18.772 1.00 88.94 368 LYS A CA 1
ATOM 2967 C C . LYS A 1 368 ? 12.008 -10.608 -20.207 1.00 88.94 368 LYS A C 1
ATOM 2969 O O . LYS A 1 368 ? 12.679 -11.093 -21.108 1.00 88.94 368 LYS A O 1
ATOM 2974 N N . ASP A 1 369 ? 11.124 -9.642 -20.448 1.00 91.19 369 ASP A N 1
ATOM 2975 C CA . ASP A 1 369 ? 10.825 -9.107 -21.785 1.00 91.19 369 ASP A CA 1
ATOM 2976 C C . ASP A 1 369 ? 11.381 -7.687 -22.028 1.00 91.19 369 ASP A C 1
ATOM 2978 O O . ASP A 1 369 ? 10.937 -6.995 -22.946 1.00 91.19 369 ASP A O 1
ATOM 2982 N N . TYR A 1 370 ? 12.360 -7.224 -21.240 1.00 93.75 370 TYR A N 1
ATOM 2983 C CA . TYR A 1 370 ? 12.848 -5.839 -21.296 1.00 93.75 370 TYR A CA 1
ATOM 2984 C C . TYR A 1 370 ? 13.329 -5.407 -22.688 1.00 93.75 370 TYR A C 1
ATOM 2986 O O . TYR A 1 370 ? 12.982 -4.314 -23.136 1.00 93.75 370 TYR A O 1
ATOM 2994 N N . LEU A 1 371 ? 14.040 -6.268 -23.424 1.00 93.69 371 LEU A N 1
ATOM 2995 C CA . LEU A 1 371 ? 14.488 -5.961 -24.789 1.00 93.69 371 LEU A CA 1
ATOM 2996 C C . LEU A 1 371 ? 13.323 -5.849 -25.776 1.00 93.69 371 LEU A C 1
ATOM 2998 O O . LEU A 1 371 ? 13.356 -5.003 -26.670 1.00 93.69 371 LEU A O 1
ATOM 3002 N N . ASN A 1 372 ? 12.257 -6.630 -25.581 1.00 94.06 372 ASN A N 1
ATOM 3003 C CA . ASN A 1 372 ? 11.027 -6.502 -26.364 1.00 94.06 372 ASN A CA 1
ATOM 3004 C C . ASN A 1 372 ? 10.315 -5.176 -26.052 1.00 94.06 372 ASN A C 1
ATOM 3006 O O . ASN A 1 372 ? 9.805 -4.521 -26.965 1.00 94.06 372 ASN A O 1
ATOM 3010 N N . TYR A 1 373 ? 10.328 -4.737 -24.790 1.00 95.44 373 TYR A N 1
ATOM 3011 C CA . TYR A 1 373 ? 9.788 -3.434 -24.399 1.00 95.44 373 TYR A CA 1
ATOM 3012 C C . TYR A 1 373 ? 10.603 -2.281 -24.992 1.00 95.44 373 TYR A C 1
ATOM 3014 O O . TYR A 1 373 ? 10.025 -1.363 -25.572 1.00 95.44 373 TYR A O 1
ATOM 3022 N N . ILE A 1 374 ? 11.937 -2.346 -24.923 1.00 95.56 374 ILE A N 1
ATOM 3023 C CA . ILE A 1 374 ? 12.836 -1.350 -25.523 1.00 95.56 374 ILE A CA 1
ATOM 3024 C C . ILE A 1 374 ? 12.620 -1.283 -27.038 1.00 95.56 374 ILE A C 1
ATOM 3026 O O . ILE A 1 374 ? 12.471 -0.186 -27.582 1.00 95.56 374 ILE A O 1
ATOM 3030 N N . LEU A 1 375 ? 12.536 -2.433 -27.715 1.00 95.12 375 LEU A N 1
ATOM 3031 C CA . LEU A 1 375 ? 12.247 -2.505 -29.148 1.00 95.12 375 LEU A CA 1
ATOM 3032 C C . LEU A 1 375 ? 10.917 -1.824 -29.483 1.00 95.12 375 LEU A C 1
ATOM 3034 O O . LEU A 1 375 ? 10.871 -0.993 -30.387 1.00 95.12 375 LEU A O 1
ATOM 3038 N N . HIS A 1 376 ? 9.850 -2.114 -28.733 1.00 94.50 376 HIS A N 1
ATOM 3039 C CA . HIS A 1 376 ? 8.547 -1.475 -28.941 1.00 94.50 376 HIS A CA 1
ATOM 3040 C C . HIS A 1 376 ? 8.602 0.040 -28.724 1.00 94.50 376 HIS A C 1
ATOM 3042 O O . HIS A 1 376 ? 8.028 0.796 -29.504 1.00 94.50 376 HIS A O 1
ATOM 3048 N N . LEU A 1 377 ? 9.311 0.505 -27.695 1.00 94.75 377 LEU A N 1
ATOM 3049 C CA . LEU A 1 377 ? 9.424 1.933 -27.393 1.00 94.75 377 LEU A CA 1
ATOM 3050 C C . LEU A 1 377 ? 10.271 2.692 -28.428 1.00 94.75 377 LEU A C 1
ATOM 3052 O O . LEU A 1 377 ? 10.035 3.877 -28.649 1.00 94.75 377 LEU A O 1
ATOM 3056 N N . THR A 1 378 ? 11.224 2.030 -29.090 1.00 95.00 378 THR A N 1
ATOM 3057 C CA . THR A 1 378 ? 12.208 2.691 -29.967 1.00 95.00 378 THR A CA 1
ATOM 3058 C C . THR A 1 378 ? 12.063 2.387 -31.457 1.00 95.00 378 THR A C 1
ATOM 3060 O O . THR A 1 378 ? 12.678 3.080 -32.263 1.00 95.00 378 THR A O 1
ATOM 3063 N N . PHE A 1 379 ? 11.236 1.420 -31.866 1.00 94.06 379 PHE A N 1
ATOM 3064 C CA . PHE A 1 379 ? 11.050 1.047 -33.276 1.00 94.06 379 PHE A CA 1
ATOM 3065 C C . PHE A 1 379 ? 9.588 0.837 -33.632 1.00 94.06 379 PHE A C 1
ATOM 3067 O O . PHE A 1 379 ? 8.860 0.149 -32.919 1.00 94.06 379 PHE A O 1
ATOM 3074 N N . GLU A 1 380 ? 9.155 1.403 -34.756 1.00 90.75 380 GLU A N 1
ATOM 3075 C CA . GLU A 1 380 ? 7.829 1.189 -35.341 1.00 90.75 380 GLU A CA 1
ATOM 3076 C C . GLU A 1 380 ? 7.893 0.349 -36.614 1.00 90.75 380 GLU A C 1
ATOM 3078 O O . GLU A 1 380 ? 8.936 0.201 -37.259 1.00 90.75 380 GLU A O 1
ATOM 3083 N N . ASP A 1 381 ? 6.742 -0.195 -36.987 1.00 88.06 381 ASP A N 1
ATOM 3084 C CA . ASP A 1 381 ? 6.591 -0.959 -38.208 1.00 88.06 381 ASP A CA 1
ATOM 3085 C C . ASP A 1 381 ? 6.729 -0.062 -39.434 1.00 88.06 381 ASP A C 1
ATOM 3087 O O . ASP A 1 381 ? 6.051 0.956 -39.567 1.00 88.06 381 ASP A O 1
ATOM 3091 N N . LYS A 1 382 ? 7.582 -0.474 -40.380 1.00 84.88 382 LYS A N 1
ATOM 3092 C CA . LYS A 1 382 ? 7.695 0.221 -41.661 1.00 84.88 382 LYS A CA 1
ATOM 3093 C C . LYS A 1 382 ? 6.323 0.212 -42.352 1.00 84.88 382 LYS A C 1
ATOM 3095 O O . LYS A 1 382 ? 5.809 -0.879 -42.621 1.00 84.88 382 LYS A O 1
ATOM 3100 N N . PRO A 1 383 ? 5.736 1.383 -42.670 1.00 79.62 383 PRO A N 1
ATOM 3101 C CA . PRO A 1 383 ? 4.421 1.433 -43.286 1.00 79.62 383 PRO A CA 1
ATOM 3102 C C . PRO A 1 383 ? 4.450 0.715 -44.635 1.00 79.62 383 PRO A C 1
ATOM 3104 O O . PRO A 1 383 ? 5.440 0.780 -45.373 1.00 79.62 383 PRO A O 1
ATOM 3107 N N . ALA A 1 384 ? 3.352 0.027 -44.958 1.00 71.88 384 ALA A N 1
ATOM 3108 C CA . ALA A 1 384 ? 3.209 -0.632 -46.246 1.00 71.88 384 ALA A CA 1
ATOM 3109 C C . ALA A 1 384 ? 3.428 0.394 -47.375 1.00 71.88 384 ALA A C 1
ATOM 3111 O O . ALA A 1 384 ? 2.915 1.515 -47.285 1.00 71.88 384 ALA A O 1
ATOM 3112 N N . PRO A 1 385 ? 4.186 0.055 -48.433 1.00 70.06 385 PRO A N 1
ATOM 3113 C CA . PRO A 1 385 ? 4.447 0.990 -49.515 1.00 70.06 385 PRO A CA 1
ATOM 3114 C C . PRO A 1 385 ? 3.120 1.413 -50.154 1.00 70.06 385 PRO A C 1
ATOM 3116 O O . PRO A 1 385 ? 2.442 0.621 -50.802 1.00 70.06 385 PRO A O 1
ATOM 3119 N N . THR A 1 386 ? 2.756 2.686 -49.993 1.00 64.44 386 THR A N 1
ATOM 3120 C CA . THR A 1 386 ? 1.504 3.269 -50.509 1.00 64.44 386 THR A CA 1
ATOM 3121 C C . THR A 1 386 ? 1.503 3.438 -52.032 1.00 64.44 386 THR A C 1
ATOM 3123 O O . THR A 1 386 ? 0.525 3.906 -52.615 1.00 64.44 386 THR A O 1
ATOM 3126 N N . ARG A 1 387 ? 2.581 3.022 -52.713 1.00 56.59 387 ARG A N 1
ATOM 3127 C CA . ARG A 1 387 ? 2.684 2.987 -54.173 1.00 56.59 387 ARG A CA 1
ATOM 3128 C C . ARG A 1 387 ? 3.599 1.842 -54.623 1.00 56.59 387 ARG A C 1
ATOM 3130 O O . ARG A 1 387 ? 4.693 1.718 -54.074 1.00 56.59 387 ARG A O 1
ATOM 3137 N N . PRO A 1 388 ? 3.232 1.053 -55.650 1.00 50.53 388 PRO A N 1
ATOM 3138 C CA . PRO A 1 388 ? 4.157 0.109 -56.268 1.00 50.53 388 PRO A CA 1
ATOM 3139 C C . PRO A 1 388 ? 5.265 0.893 -56.987 1.00 50.53 388 PRO A C 1
ATOM 3141 O O . PRO A 1 388 ? 5.087 1.400 -58.096 1.00 50.53 388 PRO A O 1
ATOM 3144 N N . THR A 1 389 ? 6.411 1.059 -56.332 1.00 55.91 389 THR A N 1
ATOM 3145 C CA . THR A 1 389 ? 7.607 1.661 -56.927 1.00 55.91 389 THR A CA 1
ATOM 3146 C C . THR A 1 389 ? 8.376 0.574 -57.670 1.00 55.91 389 THR A C 1
ATOM 3148 O O . THR A 1 389 ? 9.112 -0.200 -57.069 1.00 55.91 389 THR A O 1
ATOM 3151 N N . TRP A 1 390 ? 8.207 0.503 -58.991 1.00 53.75 390 TRP A N 1
ATOM 3152 C CA . TRP A 1 390 ? 8.915 -0.442 -59.865 1.00 53.75 390 TRP A CA 1
ATOM 3153 C C . TRP A 1 390 ? 10.347 -0.003 -60.220 1.00 53.75 390 TRP A C 1
ATOM 3155 O O . TRP A 1 390 ? 10.935 -0.527 -61.159 1.00 53.75 390 TRP A O 1
ATOM 3165 N N . SER A 1 391 ? 10.937 0.955 -59.502 1.00 52.62 391 SER A N 1
ATOM 3166 C CA . SER A 1 391 ? 12.301 1.396 -59.788 1.00 52.62 391 SER A CA 1
ATOM 3167 C C . SER A 1 391 ? 12.935 2.077 -58.579 1.00 52.62 391 SER A C 1
ATOM 3169 O O . SER A 1 391 ? 12.481 3.152 -58.201 1.00 52.62 391 SER A O 1
ATOM 3171 N N . THR A 1 392 ? 13.917 1.405 -57.962 1.00 45.91 392 THR A N 1
ATOM 3172 C CA . THR A 1 392 ? 15.302 1.869 -57.702 1.00 45.91 392 THR A CA 1
ATOM 3173 C C . THR A 1 392 ? 15.982 0.939 -56.688 1.00 45.91 392 THR A C 1
ATOM 3175 O O . THR A 1 392 ? 15.697 1.057 -55.506 1.00 45.91 392 THR A O 1
ATOM 3178 N N . GLY A 1 393 ? 16.892 0.076 -57.167 1.00 51.62 393 GLY A N 1
ATOM 3179 C CA . GLY A 1 393 ? 18.063 -0.483 -56.458 1.00 51.62 393 GLY A CA 1
ATOM 3180 C C . GLY A 1 393 ? 17.867 -1.281 -55.149 1.00 51.62 393 GLY A C 1
ATOM 3181 O O . GLY A 1 393 ? 16.881 -1.121 -54.440 1.00 51.62 393 GLY A O 1
ATOM 3182 N N . PRO A 1 394 ? 18.824 -2.150 -54.771 1.00 42.31 394 PRO A N 1
ATOM 3183 C CA . PRO A 1 394 ? 18.834 -2.742 -53.438 1.00 42.31 394 PRO A CA 1
ATOM 3184 C C . PRO A 1 394 ? 19.134 -1.637 -52.412 1.00 42.31 394 PRO A C 1
ATOM 3186 O O . PRO A 1 394 ? 20.245 -1.116 -52.357 1.00 42.31 394 PRO A O 1
ATOM 3189 N N . SER A 1 395 ? 18.127 -1.236 -51.633 1.00 46.09 395 SER A N 1
ATOM 3190 C CA . SER A 1 395 ? 18.288 -0.260 -50.550 1.00 46.09 395 SER A CA 1
ATOM 3191 C C . SER A 1 395 ? 19.112 -0.904 -49.434 1.00 46.09 395 SER A C 1
ATOM 3193 O O . SER A 1 395 ? 18.649 -1.830 -48.775 1.00 46.09 395 SER A O 1
ATOM 3195 N N . THR A 1 396 ? 20.333 -0.428 -49.210 1.00 48.84 396 THR A N 1
ATOM 3196 C CA . THR A 1 396 ? 21.265 -0.898 -48.167 1.00 48.84 396 THR A CA 1
ATOM 3197 C C . THR A 1 396 ? 20.890 -0.420 -46.755 1.00 48.84 396 THR A C 1
ATOM 3199 O O . THR A 1 396 ? 21.757 -0.202 -45.916 1.00 48.84 396 THR A O 1
ATOM 3202 N N . SER A 1 397 ? 19.602 -0.229 -46.466 1.00 50.44 397 SER A N 1
ATOM 3203 C CA . SER A 1 397 ? 19.114 0.363 -45.216 1.00 50.44 397 SER A CA 1
ATOM 3204 C C . SER A 1 397 ? 18.062 -0.544 -44.571 1.00 50.44 397 SER A C 1
ATOM 3206 O O . SER A 1 397 ? 16.952 -0.639 -45.097 1.00 50.44 397 SER A O 1
ATOM 3208 N N . SER A 1 398 ? 18.461 -1.188 -43.469 1.00 53.75 398 SER A N 1
ATOM 3209 C CA . SER A 1 398 ? 17.692 -2.061 -42.563 1.00 53.75 398 SER A CA 1
ATOM 3210 C C . SER A 1 398 ? 16.930 -3.233 -43.212 1.00 53.75 398 SER A C 1
ATOM 3212 O O . SER A 1 398 ? 15.825 -3.104 -43.733 1.00 53.75 398 SER A O 1
ATOM 3214 N N . SER A 1 399 ? 17.512 -4.433 -43.104 1.00 57.25 399 SER A N 1
ATOM 3215 C CA . SER A 1 399 ? 16.901 -5.731 -43.456 1.00 57.25 399 SER A CA 1
ATOM 3216 C C . SER A 1 399 ? 15.639 -6.062 -42.653 1.00 57.25 399 SER A C 1
ATOM 3218 O O . SER A 1 399 ? 14.813 -6.861 -43.090 1.00 57.25 399 SER A O 1
ATOM 3220 N N . HIS A 1 400 ? 15.482 -5.445 -41.487 1.00 63.62 400 HIS A N 1
ATOM 3221 C CA . HIS A 1 400 ? 14.359 -5.636 -40.580 1.00 63.62 400 HIS A CA 1
ATOM 3222 C C . HIS A 1 400 ? 13.290 -4.603 -40.944 1.00 63.62 400 HIS A C 1
ATOM 3224 O O . HIS A 1 400 ? 13.606 -3.424 -41.067 1.00 63.62 400 HIS A O 1
ATOM 3230 N N . GLY A 1 401 ? 12.037 -5.015 -41.167 1.00 79.69 401 GLY A N 1
ATOM 3231 C CA . GLY A 1 401 ? 10.913 -4.143 -41.564 1.00 79.69 401 GLY A CA 1
ATOM 3232 C C . GLY A 1 401 ? 10.445 -3.161 -40.476 1.00 79.69 401 GLY A C 1
ATOM 3233 O O . GLY A 1 401 ? 9.239 -3.025 -40.253 1.00 79.69 401 GLY A O 1
ATOM 3234 N N . LEU A 1 402 ? 11.398 -2.532 -39.793 1.00 86.81 402 LEU A N 1
ATOM 3235 C CA . LEU A 1 402 ? 11.292 -1.639 -38.649 1.00 86.81 402 LEU A CA 1
ATOM 3236 C C . LEU A 1 402 ? 12.024 -0.327 -38.955 1.00 86.81 402 LEU A C 1
ATOM 3238 O O . LEU A 1 402 ? 13.033 -0.312 -39.669 1.00 86.81 402 LEU A O 1
ATOM 3242 N N . ILE A 1 403 ? 11.517 0.774 -38.410 1.00 89.50 403 ILE A N 1
ATOM 3243 C CA . ILE A 1 403 ? 12.120 2.108 -38.501 1.00 89.50 403 ILE A CA 1
ATOM 3244 C C . ILE A 1 403 ? 12.245 2.675 -37.079 1.00 89.50 403 ILE A C 1
ATOM 3246 O O . ILE A 1 403 ? 11.309 2.512 -36.295 1.00 89.50 403 ILE A O 1
ATOM 3250 N N . PRO A 1 404 ? 13.365 3.336 -36.724 1.00 90.81 404 PRO A N 1
ATOM 3251 C CA . PRO A 1 404 ? 13.489 4.015 -35.440 1.00 90.81 404 PRO A CA 1
ATOM 3252 C C . PRO A 1 404 ? 12.362 5.033 -35.219 1.00 90.81 404 PRO A C 1
ATOM 3254 O O . PRO A 1 404 ? 12.106 5.891 -36.065 1.00 90.81 404 PRO A O 1
ATOM 3257 N N . SER A 1 405 ? 11.721 4.950 -34.060 1.00 90.94 405 SER A N 1
ATOM 3258 C CA . SER A 1 405 ? 10.664 5.836 -33.587 1.00 90.94 405 SER A CA 1
ATOM 3259 C C . SER A 1 405 ? 11.069 6.474 -32.262 1.00 90.94 405 SER A C 1
ATOM 3261 O O . SER A 1 405 ? 11.913 5.983 -31.517 1.00 90.94 405 SER A O 1
ATOM 3263 N N . LYS A 1 406 ? 10.428 7.596 -31.961 1.00 89.69 406 LYS A N 1
ATOM 3264 C CA . LYS A 1 406 ? 10.588 8.318 -30.705 1.00 89.69 406 LYS A CA 1
ATOM 3265 C C . LYS A 1 406 ? 9.781 7.657 -29.570 1.00 89.69 406 LYS A C 1
ATOM 3267 O O . LYS A 1 406 ? 8.590 7.409 -29.797 1.00 89.69 406 LYS A O 1
ATOM 3272 N N . PRO A 1 407 ? 10.366 7.426 -28.374 1.00 90.81 407 PRO A N 1
ATOM 3273 C CA . PRO A 1 407 ? 9.669 6.818 -27.233 1.00 90.81 407 PRO A CA 1
ATOM 3274 C C . PRO A 1 407 ? 8.382 7.532 -26.810 1.00 90.81 407 PRO A C 1
ATOM 3276 O O . PRO A 1 407 ? 7.407 6.876 -26.439 1.00 90.81 407 PRO A O 1
ATOM 3279 N N . GLU A 1 408 ? 8.328 8.860 -26.951 1.00 88.81 408 GLU A N 1
ATOM 3280 C CA . GLU A 1 408 ? 7.191 9.694 -26.531 1.00 88.81 408 GLU A CA 1
ATOM 3281 C C . GLU A 1 408 ? 5.880 9.355 -27.258 1.00 88.81 408 GLU A C 1
ATOM 3283 O O . GLU A 1 408 ? 4.799 9.679 -26.778 1.00 88.81 408 GLU A O 1
ATOM 3288 N N . ARG A 1 409 ? 5.955 8.704 -28.426 1.00 86.75 409 ARG A N 1
ATOM 3289 C CA . ARG A 1 409 ? 4.773 8.298 -29.208 1.00 86.75 409 ARG A CA 1
ATOM 3290 C C . ARG A 1 409 ? 4.353 6.853 -28.974 1.00 86.75 409 ARG A C 1
ATOM 3292 O O . ARG A 1 409 ? 3.349 6.416 -29.520 1.00 86.75 409 ARG A O 1
ATOM 3299 N N . ARG A 1 410 ? 5.151 6.082 -28.234 1.00 90.50 410 ARG A N 1
ATOM 3300 C CA . ARG A 1 410 ? 5.052 4.616 -28.222 1.00 90.50 410 ARG A CA 1
ATOM 3301 C C . ARG A 1 410 ? 4.655 4.046 -26.879 1.00 90.50 410 ARG A C 1
ATOM 3303 O O . ARG A 1 410 ? 4.081 2.959 -26.848 1.00 90.50 410 ARG A O 1
ATOM 3310 N N . TYR A 1 411 ? 4.864 4.788 -25.796 1.00 91.69 411 TYR A N 1
ATOM 3311 C CA . TYR A 1 411 ? 4.487 4.333 -24.463 1.00 91.69 411 TYR A CA 1
ATOM 3312 C C . TYR A 1 411 ? 2.977 4.058 -24.319 1.00 91.69 411 TYR A C 1
ATOM 3314 O O . TYR A 1 411 ? 2.592 3.050 -23.731 1.00 91.69 411 TYR A O 1
ATOM 3322 N N . THR A 1 412 ? 2.099 4.895 -24.885 1.00 90.75 412 THR A N 1
ATOM 3323 C CA . THR A 1 412 ? 0.635 4.686 -24.812 1.00 90.75 412 THR A CA 1
ATOM 3324 C C . THR A 1 412 ? 0.208 3.379 -25.478 1.00 90.75 412 THR A C 1
ATOM 3326 O O . THR A 1 412 ? -0.604 2.649 -24.912 1.00 90.75 412 THR A O 1
ATOM 3329 N N . SER A 1 413 ? 0.835 3.042 -26.611 1.00 91.00 413 SER A N 1
ATOM 3330 C CA . SER A 1 413 ? 0.623 1.794 -27.359 1.00 91.00 413 SER A CA 1
ATOM 3331 C C . SER A 1 413 ? 1.205 0.539 -26.695 1.00 91.00 413 SER A C 1
ATOM 3333 O O . SER A 1 413 ? 1.034 -0.561 -27.216 1.00 91.00 413 SER A O 1
ATOM 3335 N N . LEU A 1 414 ? 1.952 0.684 -25.596 1.00 92.44 414 LEU A N 1
ATOM 3336 C CA . LEU A 1 414 ? 2.498 -0.448 -24.855 1.00 92.44 414 LEU A CA 1
ATOM 3337 C C . LEU A 1 414 ? 1.369 -1.201 -24.137 1.00 92.44 414 LEU A C 1
ATOM 3339 O O . LEU A 1 414 ? 0.447 -0.585 -23.595 1.00 92.44 414 LEU A O 1
ATOM 3343 N N . ASP A 1 415 ? 1.460 -2.530 -24.107 1.00 92.25 415 ASP A N 1
ATOM 3344 C CA . ASP A 1 415 ? 0.475 -3.355 -23.416 1.00 92.25 415 ASP A CA 1
ATOM 3345 C C . ASP A 1 415 ? 0.409 -3.036 -21.911 1.00 92.25 415 ASP A C 1
ATOM 3347 O O . ASP A 1 415 ? 1.413 -2.720 -21.268 1.00 92.25 415 ASP A O 1
ATOM 3351 N N . HIS A 1 416 ? -0.786 -3.140 -21.335 1.00 92.75 416 HIS A N 1
ATOM 3352 C CA . HIS A 1 416 ? -1.044 -2.826 -19.931 1.00 92.75 416 HIS A CA 1
ATOM 3353 C C . HIS A 1 416 ? -0.240 -3.723 -18.976 1.00 92.75 416 HIS A C 1
ATOM 3355 O O . HIS A 1 416 ? 0.242 -3.232 -17.952 1.00 92.75 416 HIS A O 1
ATOM 3361 N N . LYS A 1 417 ? -0.002 -5.000 -19.324 1.00 93.69 417 LYS A N 1
ATOM 3362 C CA . LYS A 1 417 ? 0.871 -5.879 -18.526 1.00 93.69 417 LYS A CA 1
ATOM 3363 C C . LYS A 1 417 ? 2.330 -5.451 -18.601 1.00 93.69 417 LYS A C 1
ATOM 3365 O O . LYS A 1 417 ? 3.024 -5.464 -17.590 1.00 93.69 417 LYS A O 1
ATOM 3370 N N . ALA A 1 418 ? 2.793 -5.028 -19.776 1.00 94.81 418 ALA A N 1
ATOM 3371 C CA . ALA A 1 418 ? 4.147 -4.510 -19.943 1.00 94.81 418 ALA A CA 1
ATOM 3372 C C . ALA A 1 418 ? 4.358 -3.213 -19.139 1.00 94.81 418 ALA A C 1
ATOM 3374 O O . ALA A 1 418 ? 5.360 -3.099 -18.436 1.00 94.81 418 ALA A O 1
ATOM 3375 N N . LYS A 1 419 ? 3.384 -2.286 -19.146 1.00 95.94 419 LYS A N 1
ATOM 3376 C CA . LYS A 1 419 ? 3.397 -1.087 -18.282 1.00 95.94 419 LYS A CA 1
ATOM 3377 C C . LYS A 1 419 ? 3.509 -1.467 -16.800 1.00 95.94 419 LYS A C 1
ATOM 3379 O O . LYS A 1 419 ? 4.358 -0.924 -16.096 1.00 95.94 419 LYS A O 1
ATOM 3384 N N . LEU A 1 420 ? 2.701 -2.427 -16.343 1.00 96.75 420 LEU A N 1
ATOM 3385 C CA . LEU A 1 420 ? 2.724 -2.911 -14.960 1.00 96.75 420 LEU A CA 1
ATOM 3386 C C . LEU A 1 420 ? 4.069 -3.561 -14.588 1.00 96.75 420 LEU A C 1
ATOM 3388 O O . LEU A 1 420 ? 4.623 -3.260 -13.532 1.00 96.75 420 LEU A O 1
ATOM 3392 N N . ASN A 1 421 ? 4.620 -4.412 -15.457 1.00 96.19 421 ASN A N 1
ATOM 3393 C CA . ASN A 1 421 ? 5.906 -5.076 -15.229 1.00 96.19 421 ASN A CA 1
ATOM 3394 C C . ASN A 1 421 ? 7.062 -4.068 -15.138 1.00 96.19 421 ASN A C 1
ATOM 3396 O O . ASN A 1 421 ? 7.902 -4.189 -14.252 1.00 96.19 421 ASN A O 1
ATOM 3400 N N . ILE A 1 422 ? 7.075 -3.047 -16.002 1.00 97.31 422 ILE A N 1
ATOM 3401 C CA . ILE A 1 422 ? 8.070 -1.966 -15.954 1.00 97.31 422 ILE A CA 1
ATOM 3402 C C . ILE A 1 422 ? 7.981 -1.198 -14.631 1.00 97.31 422 ILE A C 1
ATOM 3404 O O . ILE A 1 422 ? 9.003 -0.964 -13.991 1.00 97.31 422 ILE A O 1
ATOM 3408 N N . ILE A 1 423 ? 6.773 -0.827 -14.193 1.00 97.75 423 ILE A N 1
ATOM 3409 C CA . ILE A 1 423 ? 6.589 -0.118 -12.917 1.00 97.75 423 ILE A CA 1
ATOM 3410 C C . ILE A 1 423 ? 7.043 -0.995 -11.745 1.00 97.75 423 ILE A C 1
ATOM 3412 O O . ILE A 1 423 ? 7.742 -0.508 -10.861 1.00 97.75 423 ILE A O 1
ATOM 3416 N N . SER A 1 424 ? 6.692 -2.283 -11.752 1.00 96.31 424 SER A N 1
ATOM 3417 C CA . SER A 1 424 ? 7.127 -3.237 -10.727 1.00 96.31 424 SER A CA 1
ATOM 3418 C C . SER A 1 424 ? 8.652 -3.350 -10.655 1.00 96.31 424 SER A C 1
ATOM 3420 O O . SER A 1 424 ? 9.205 -3.346 -9.559 1.00 96.31 424 SER A O 1
ATOM 3422 N N . PHE A 1 425 ? 9.327 -3.410 -11.804 1.00 95.88 425 PHE A N 1
ATOM 3423 C CA . PHE A 1 425 ? 10.788 -3.430 -11.889 1.00 95.88 425 PHE A CA 1
ATOM 3424 C C . PHE A 1 425 ? 11.416 -2.146 -11.326 1.00 95.88 425 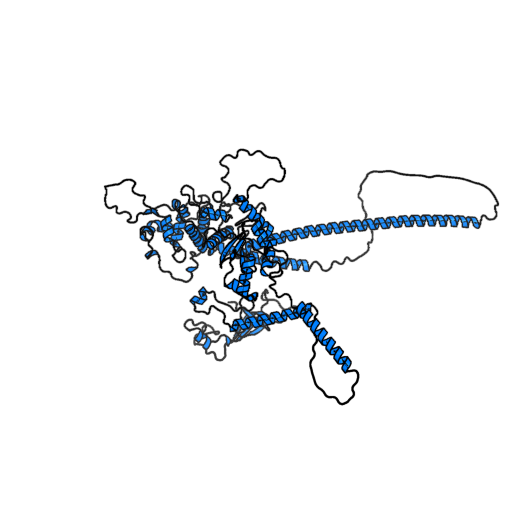PHE A C 1
ATOM 3426 O O . PHE A 1 425 ? 12.326 -2.199 -10.503 1.00 95.88 425 PHE A O 1
ATOM 3433 N N . LEU A 1 426 ? 10.893 -0.977 -11.708 1.00 97.19 426 LEU A N 1
ATOM 3434 C CA . LEU A 1 426 ? 11.385 0.299 -11.184 1.00 97.19 426 LEU A CA 1
ATOM 3435 C C . LEU A 1 426 ? 11.180 0.419 -9.669 1.00 97.19 426 LEU A C 1
ATOM 3437 O O . LEU A 1 426 ? 12.029 0.983 -8.985 1.00 97.19 426 LEU A O 1
ATOM 3441 N N . ILE A 1 427 ? 10.075 -0.113 -9.139 1.00 96.00 427 ILE A N 1
ATOM 3442 C CA . ILE A 1 427 ? 9.830 -0.170 -7.695 1.00 96.00 427 ILE A CA 1
ATOM 3443 C C . ILE A 1 427 ? 10.888 -1.031 -6.998 1.00 96.00 427 ILE A C 1
ATOM 3445 O O . ILE A 1 427 ? 11.424 -0.585 -5.987 1.00 96.00 427 ILE A O 1
ATOM 3449 N N . ASP A 1 428 ? 11.243 -2.201 -7.541 1.00 93.31 428 ASP A N 1
ATOM 3450 C CA . ASP A 1 428 ? 12.287 -3.067 -6.965 1.00 93.31 428 ASP A CA 1
ATOM 3451 C C . ASP A 1 428 ? 13.634 -2.337 -6.824 1.00 93.31 428 ASP A C 1
ATOM 3453 O O . ASP A 1 428 ? 14.274 -2.390 -5.772 1.00 93.31 428 ASP A O 1
ATOM 3457 N N . LEU A 1 429 ? 14.017 -1.545 -7.829 1.00 93.69 429 LEU A N 1
ATOM 3458 C CA . LEU A 1 429 ? 15.188 -0.670 -7.733 1.00 93.69 429 LEU A CA 1
ATOM 3459 C C . LEU A 1 429 ? 14.983 0.428 -6.677 1.00 93.69 429 LEU A C 1
ATOM 3461 O O . LEU A 1 429 ? 15.782 0.599 -5.761 1.00 93.69 429 LEU A O 1
ATOM 3465 N N . VAL A 1 430 ? 13.889 1.182 -6.758 1.00 95.25 430 VAL A N 1
ATOM 3466 C CA . VAL A 1 430 ? 13.681 2.349 -5.888 1.00 95.25 430 VAL A CA 1
ATOM 3467 C C . VAL A 1 430 ? 13.581 1.969 -4.407 1.00 95.25 430 VAL A C 1
ATOM 3469 O O . VAL A 1 430 ? 14.023 2.742 -3.558 1.00 95.25 430 VAL A O 1
ATOM 3472 N N . THR A 1 431 ? 13.084 0.775 -4.074 1.00 92.56 431 THR A N 1
ATOM 3473 C CA . THR A 1 431 ? 12.987 0.301 -2.679 1.00 92.56 431 THR A CA 1
ATOM 3474 C C . THR A 1 431 ? 14.324 0.262 -1.931 1.00 92.56 431 THR A C 1
ATOM 3476 O O . THR A 1 431 ? 14.332 0.318 -0.703 1.00 92.56 431 THR A O 1
ATOM 3479 N N . GLN A 1 432 ? 15.447 0.205 -2.650 1.00 90.12 432 GLN A N 1
ATOM 3480 C CA . GLN A 1 432 ? 16.790 0.106 -2.072 1.00 90.12 432 GLN A CA 1
ATOM 3481 C C . GLN A 1 432 ? 17.466 1.478 -1.874 1.00 90.12 432 GLN A C 1
ATOM 3483 O O . GLN A 1 432 ? 18.492 1.568 -1.193 1.00 90.12 432 GLN A O 1
ATOM 3488 N N . THR A 1 433 ? 16.886 2.548 -2.430 1.00 93.88 433 THR A N 1
ATOM 3489 C CA . THR A 1 433 ? 17.411 3.921 -2.306 1.00 93.88 433 THR A CA 1
ATOM 3490 C C . THR A 1 433 ? 17.388 4.407 -0.857 1.00 93.88 433 THR A C 1
ATOM 3492 O O . THR A 1 433 ? 16.516 4.016 -0.072 1.00 93.88 433 THR A O 1
ATOM 3495 N N . ALA A 1 434 ? 18.337 5.272 -0.491 1.00 92.19 434 ALA A N 1
ATOM 3496 C CA . ALA A 1 434 ? 18.471 5.775 0.879 1.00 92.19 434 ALA A CA 1
ATOM 3497 C C . ALA A 1 434 ? 17.190 6.466 1.365 1.00 92.19 434 ALA A C 1
ATOM 3499 O O . ALA A 1 434 ? 16.651 6.104 2.402 1.00 92.19 434 ALA A O 1
ATOM 3500 N N . ASN A 1 435 ? 16.608 7.339 0.542 1.00 92.12 435 ASN A N 1
ATOM 3501 C CA . ASN A 1 435 ? 15.378 8.071 0.863 1.00 92.12 435 ASN A CA 1
ATOM 3502 C C . ASN A 1 435 ? 14.174 7.163 1.209 1.00 92.12 435 ASN A C 1
ATOM 3504 O O . ASN A 1 435 ? 13.331 7.533 2.024 1.00 92.12 435 ASN A O 1
ATOM 3508 N N . ILE A 1 436 ? 14.062 5.979 0.591 1.00 93.50 436 ILE A N 1
ATOM 3509 C CA . ILE A 1 436 ? 13.002 5.017 0.934 1.00 93.50 436 ILE A CA 1
ATOM 3510 C C . ILE A 1 436 ? 13.337 4.276 2.233 1.00 93.50 436 ILE A C 1
ATOM 3512 O O . ILE A 1 436 ? 12.450 4.083 3.066 1.00 93.50 436 ILE A O 1
ATOM 3516 N N . ARG A 1 437 ? 14.607 3.903 2.433 1.00 91.06 437 ARG A N 1
ATOM 3517 C CA . ARG A 1 437 ? 15.080 3.269 3.674 1.00 91.06 437 ARG A CA 1
ATOM 3518 C C . ARG A 1 437 ? 14.906 4.182 4.888 1.00 91.06 437 ARG A C 1
ATOM 3520 O O . ARG A 1 437 ? 14.349 3.739 5.886 1.00 91.06 437 ARG A O 1
ATOM 3527 N N . ASP A 1 438 ? 15.242 5.459 4.764 1.00 92.38 438 ASP A N 1
ATOM 3528 C CA . ASP A 1 438 ? 15.071 6.447 5.834 1.00 92.38 438 ASP A CA 1
ATOM 3529 C C . ASP A 1 438 ? 13.590 6.600 6.221 1.00 92.38 438 ASP A C 1
ATOM 3531 O O . ASP A 1 438 ? 13.240 6.639 7.400 1.00 92.38 438 ASP A O 1
ATOM 3535 N N . PHE A 1 439 ? 12.685 6.603 5.235 1.00 91.88 439 PHE A N 1
ATOM 3536 C CA . PHE A 1 439 ? 11.243 6.655 5.493 1.00 91.88 439 PHE A CA 1
ATOM 3537 C C . PHE A 1 439 ? 10.718 5.394 6.202 1.00 91.88 439 PHE A C 1
ATOM 3539 O O . PHE A 1 439 ? 9.794 5.472 7.022 1.00 91.88 439 PHE A O 1
ATOM 3546 N N . PHE A 1 440 ? 11.295 4.223 5.908 1.00 89.44 440 PHE A N 1
ATOM 3547 C CA . PHE A 1 440 ? 10.992 2.993 6.640 1.00 89.44 440 PHE A CA 1
ATOM 3548 C C . PHE A 1 440 ? 11.433 3.072 8.101 1.00 89.44 440 PHE A C 1
ATOM 3550 O O . PHE A 1 440 ? 10.674 2.664 8.985 1.00 89.44 440 PHE A O 1
ATOM 3557 N N . GLU A 1 441 ? 12.631 3.593 8.355 1.00 89.25 441 GLU A N 1
ATOM 3558 C CA . GLU A 1 441 ? 13.168 3.778 9.704 1.00 89.25 441 GLU A CA 1
ATOM 3559 C C . GLU A 1 441 ? 12.321 4.779 10.501 1.00 89.25 441 GLU A C 1
ATOM 3561 O O . GLU A 1 441 ? 11.873 4.453 11.600 1.00 89.25 441 GLU A O 1
ATOM 3566 N N . GLU A 1 442 ? 11.982 5.933 9.914 1.00 89.56 442 GLU A N 1
ATOM 3567 C CA . GLU A 1 442 ? 11.098 6.939 10.524 1.00 89.56 442 GLU A CA 1
ATOM 3568 C C . GLU A 1 442 ? 9.732 6.341 10.897 1.00 89.56 442 GLU A C 1
ATOM 3570 O O . GLU A 1 442 ? 9.266 6.481 12.028 1.00 89.56 442 GLU A O 1
ATOM 3575 N N . SER A 1 443 ? 9.107 5.614 9.966 1.00 86.62 443 SER A N 1
ATOM 3576 C CA . SER A 1 443 ? 7.799 4.990 10.204 1.00 86.62 443 SER A CA 1
ATOM 3577 C C . SER A 1 443 ? 7.864 3.905 11.282 1.00 86.62 443 SER A C 1
ATOM 3579 O O . SER A 1 443 ? 6.921 3.742 12.054 1.00 86.62 443 SER A O 1
ATOM 3581 N N . THR A 1 444 ? 8.969 3.159 11.352 1.00 85.81 444 THR A N 1
ATOM 3582 C CA . THR A 1 444 ? 9.173 2.123 12.376 1.00 85.81 444 THR A CA 1
ATOM 3583 C C . THR A 1 444 ? 9.358 2.749 13.756 1.00 85.81 444 THR A C 1
ATOM 3585 O O . THR A 1 444 ? 8.746 2.283 14.718 1.00 85.81 444 THR A O 1
ATOM 3588 N N . ASN A 1 445 ? 10.131 3.834 13.841 1.00 84.94 445 ASN A N 1
ATOM 3589 C CA . ASN A 1 445 ? 10.347 4.574 15.083 1.00 84.94 445 ASN A CA 1
ATOM 3590 C C . ASN A 1 445 ? 9.040 5.186 15.606 1.00 84.94 445 ASN A C 1
ATOM 3592 O O . ASN A 1 445 ? 8.725 5.023 16.784 1.00 84.94 445 ASN A O 1
ATOM 3596 N N . ALA A 1 446 ? 8.222 5.779 14.731 1.00 83.06 446 ALA A N 1
ATOM 3597 C CA . ALA A 1 446 ? 6.920 6.324 15.121 1.00 83.06 446 ALA A CA 1
ATOM 3598 C C . ALA A 1 446 ? 6.013 5.254 15.761 1.00 83.06 446 ALA A C 1
ATOM 3600 O O . ALA A 1 446 ? 5.449 5.465 16.826 1.00 83.06 446 ALA A O 1
ATOM 3601 N N . VAL A 1 447 ? 5.956 4.046 15.187 1.00 79.62 447 VAL A N 1
ATOM 3602 C CA . VAL A 1 447 ? 5.170 2.932 15.759 1.00 79.62 447 VAL A CA 1
ATOM 3603 C C . VAL A 1 447 ? 5.681 2.519 17.140 1.00 79.62 447 VAL A C 1
ATOM 3605 O O . VAL A 1 447 ? 4.889 2.120 17.997 1.00 79.62 447 VAL A O 1
ATOM 3608 N N . THR A 1 448 ? 6.998 2.567 17.363 1.00 74.69 448 THR A N 1
ATOM 3609 C CA . THR A 1 448 ? 7.569 2.252 18.679 1.00 74.69 448 THR A CA 1
ATOM 3610 C C . THR A 1 448 ? 7.264 3.322 19.720 1.00 74.69 448 THR A C 1
ATOM 3612 O O . THR A 1 448 ? 6.992 2.961 20.864 1.00 74.69 448 THR A O 1
ATOM 3615 N N . GLU A 1 449 ? 7.251 4.601 19.337 1.00 74.25 449 GLU A N 1
ATOM 3616 C CA . GLU A 1 449 ? 6.853 5.701 20.220 1.00 74.25 449 GLU A CA 1
ATOM 3617 C C . GLU A 1 449 ? 5.364 5.600 20.581 1.00 74.25 449 GLU A C 1
ATOM 3619 O O . GLU A 1 449 ? 5.040 5.511 21.769 1.00 74.25 449 GLU A O 1
ATOM 3624 N N . ASP A 1 450 ? 4.486 5.445 19.583 1.00 67.31 450 ASP A N 1
ATOM 3625 C CA . ASP A 1 450 ? 3.034 5.274 19.764 1.00 67.31 450 ASP A CA 1
ATOM 3626 C C . ASP A 1 450 ? 2.701 4.085 20.690 1.00 67.31 450 ASP A C 1
ATOM 3628 O O . ASP A 1 450 ? 1.751 4.116 21.473 1.00 67.31 450 ASP A O 1
ATOM 3632 N N . ALA A 1 451 ? 3.491 3.004 20.636 1.00 63.28 451 ALA A N 1
ATOM 3633 C CA . ALA A 1 451 ? 3.300 1.829 21.491 1.00 63.28 451 ALA A CA 1
ATOM 3634 C C . ALA A 1 451 ? 3.720 2.049 22.962 1.00 63.28 451 ALA A C 1
ATOM 3636 O O . ALA A 1 451 ? 3.317 1.272 23.840 1.00 63.28 451 ALA A O 1
ATOM 3637 N N . LEU A 1 452 ? 4.543 3.066 23.238 1.00 58.72 452 LEU A N 1
ATOM 3638 C CA . LEU A 1 452 ? 5.040 3.411 24.573 1.00 58.72 452 LEU A CA 1
ATOM 3639 C C . LEU A 1 452 ? 4.176 4.469 25.272 1.00 58.72 452 LEU A C 1
ATOM 3641 O O . LEU A 1 452 ? 4.050 4.409 26.497 1.00 58.72 452 LEU A O 1
ATOM 3645 N N . GLU A 1 453 ? 3.545 5.387 24.535 1.00 61.19 453 GLU A N 1
ATOM 3646 C CA . GLU A 1 453 ? 2.677 6.438 25.097 1.00 61.19 453 GLU A CA 1
ATOM 3647 C C . GLU A 1 453 ? 1.583 5.927 26.057 1.00 61.19 453 GLU A C 1
ATOM 3649 O O . GLU A 1 453 ? 1.562 6.369 27.210 1.00 61.19 453 GLU A O 1
ATOM 3654 N N . PRO A 1 454 ? 0.750 4.922 25.709 1.00 56.22 454 PRO A N 1
ATOM 3655 C CA . PRO A 1 454 ? -0.315 4.454 26.601 1.00 56.22 454 PRO A CA 1
ATOM 3656 C C . PRO A 1 454 ? 0.200 3.758 27.875 1.00 56.22 454 PRO A C 1
ATOM 3658 O O . PRO A 1 454 ? -0.583 3.479 28.786 1.00 56.22 454 PRO A O 1
ATOM 3661 N N . LYS A 1 455 ? 1.500 3.427 27.954 1.00 51.78 455 LYS A N 1
ATOM 3662 C CA . LYS A 1 455 ? 2.130 2.902 29.178 1.00 51.78 455 LYS A CA 1
ATOM 3663 C C . LYS A 1 455 ? 2.610 4.014 30.109 1.00 51.78 455 LYS A C 1
ATOM 3665 O O . LYS A 1 455 ? 2.603 3.794 31.315 1.00 51.78 455 LYS A O 1
ATOM 3670 N N . LYS A 1 456 ? 3.010 5.168 29.564 1.00 49.31 456 LYS A N 1
ATOM 3671 C CA . LYS A 1 456 ? 3.416 6.341 30.351 1.00 49.31 456 LYS A CA 1
ATOM 3672 C C . LYS A 1 456 ? 2.208 7.007 31.002 1.00 49.31 456 LYS A C 1
ATOM 3674 O O . LYS A 1 456 ? 2.222 7.195 32.211 1.00 49.31 456 LYS A O 1
ATOM 3679 N N . GLU A 1 457 ? 1.131 7.216 30.244 1.00 47.41 457 GLU A N 1
ATOM 3680 C CA . GLU A 1 457 ? -0.097 7.841 30.766 1.00 47.41 457 GLU A CA 1
ATOM 3681 C C . GLU A 1 457 ? -0.753 6.984 31.867 1.00 47.41 457 GLU A C 1
ATOM 3683 O O . GLU A 1 457 ? -1.136 7.493 32.912 1.00 47.41 457 GLU A O 1
ATOM 3688 N N . LYS A 1 458 ? -0.758 5.648 31.727 1.00 45.66 458 LYS A N 1
ATOM 3689 C CA . LYS A 1 458 ? -1.203 4.745 32.811 1.00 45.66 458 LYS A CA 1
ATOM 3690 C C . LYS A 1 458 ? -0.300 4.740 34.049 1.00 45.66 458 LYS A C 1
ATOM 3692 O O . LYS A 1 458 ? -0.750 4.287 35.101 1.00 45.66 458 LYS A O 1
ATOM 3697 N N . GLY A 1 459 ? 0.962 5.144 33.907 1.00 40.62 459 GLY A N 1
ATOM 3698 C CA . GLY A 1 459 ? 1.890 5.328 35.021 1.00 40.62 459 GLY A CA 1
ATOM 3699 C C . GLY A 1 459 ? 1.609 6.628 35.773 1.00 40.62 459 GLY A C 1
ATOM 3700 O O . GLY A 1 459 ? 1.526 6.599 36.995 1.00 40.62 459 GLY A O 1
ATOM 3701 N N . GLU A 1 460 ? 1.370 7.723 35.045 1.00 44.34 460 GLU A N 1
ATOM 3702 C CA . GLU A 1 460 ? 1.042 9.040 35.616 1.00 44.34 460 GLU A CA 1
ATOM 3703 C C . GLU A 1 460 ? -0.353 9.063 36.271 1.00 44.34 460 GLU A C 1
ATOM 3705 O O . GLU A 1 460 ? -0.487 9.487 37.418 1.00 44.34 460 GLU A O 1
ATOM 3710 N N . ASP A 1 461 ? -1.381 8.483 35.638 1.00 44.47 461 ASP A N 1
ATOM 3711 C CA . ASP A 1 461 ? -2.736 8.401 36.218 1.00 44.47 461 ASP A CA 1
ATOM 3712 C C . ASP A 1 461 ? -2.816 7.476 37.455 1.00 44.47 461 ASP A C 1
ATOM 3714 O O . ASP A 1 461 ? -3.788 7.503 38.217 1.00 44.47 461 ASP A O 1
ATOM 3718 N N . GLY A 1 462 ? -1.809 6.615 37.652 1.00 39.59 462 GLY A N 1
ATOM 3719 C CA . GLY A 1 462 ? -1.696 5.713 38.800 1.00 39.59 462 GLY A CA 1
ATOM 3720 C C . GLY A 1 462 ? -1.082 6.355 40.047 1.00 39.59 462 GLY A C 1
ATOM 3721 O O . GLY A 1 462 ? -1.265 5.819 41.146 1.00 39.59 462 GLY A O 1
ATOM 3722 N N . GLU A 1 463 ? -0.385 7.484 39.894 1.00 39.81 463 GLU A N 1
ATOM 3723 C CA . GLU A 1 463 ? 0.277 8.206 40.988 1.00 39.81 463 GLU A CA 1
ATOM 3724 C C . GLU A 1 463 ? -0.596 9.326 41.581 1.00 39.81 463 GLU A C 1
ATOM 3726 O O . GLU A 1 463 ? -0.537 9.559 42.787 1.00 39.81 463 GLU A O 1
ATOM 3731 N N . ASP A 1 464 ? -1.509 9.923 40.807 1.00 39.81 464 ASP A N 1
ATOM 3732 C CA . ASP A 1 464 ? -2.292 11.097 41.240 1.00 39.81 464 ASP A CA 1
ATOM 3733 C C . ASP A 1 464 ? -3.643 10.792 41.937 1.00 39.81 464 ASP A C 1
ATOM 3735 O O . ASP A 1 464 ? -4.426 11.701 42.221 1.00 39.81 464 ASP A O 1
ATOM 3739 N N . VAL A 1 465 ? -3.945 9.528 42.277 1.00 41.50 465 VAL A N 1
ATOM 3740 C CA . VAL A 1 465 ? -5.206 9.145 42.974 1.00 41.50 465 VAL A CA 1
ATOM 3741 C C . VAL A 1 465 ? -4.973 8.541 44.367 1.00 41.50 465 VAL A C 1
ATOM 3743 O O . VAL A 1 465 ? -5.818 7.823 44.910 1.00 41.50 465 VAL A O 1
ATOM 3746 N N . LYS A 1 466 ? -3.847 8.852 45.016 1.00 41.66 466 LYS A N 1
ATOM 3747 C CA . LYS A 1 466 ? -3.677 8.588 46.452 1.00 41.66 466 LYS A CA 1
ATOM 3748 C C . LYS A 1 466 ? -3.374 9.873 47.214 1.00 41.66 466 LYS A C 1
ATOM 3750 O O . LYS A 1 466 ? -2.362 10.515 46.998 1.00 41.66 466 LYS A O 1
ATOM 3755 N N . ASP A 1 467 ? -4.275 10.146 48.155 1.00 43.75 467 ASP A N 1
ATOM 3756 C CA . ASP A 1 467 ? -4.211 11.147 49.220 1.00 43.75 467 ASP A CA 1
ATOM 3757 C C . ASP A 1 467 ? -4.605 12.592 48.879 1.00 43.75 467 ASP A C 1
ATOM 3759 O O . ASP A 1 467 ? -3.815 13.516 49.005 1.00 43.75 467 ASP A O 1
ATOM 3763 N N . GLU A 1 468 ? -5.910 12.820 48.692 1.00 31.81 468 GLU A N 1
ATOM 3764 C CA . GLU A 1 468 ? -6.549 13.994 49.305 1.00 31.81 468 GLU A CA 1
ATOM 3765 C C . GLU A 1 468 ? -7.786 13.584 50.119 1.00 31.81 468 GLU A C 1
ATOM 3767 O O . GLU A 1 468 ? -8.920 13.503 49.646 1.00 31.81 468 GLU A O 1
ATOM 3772 N N . VAL A 1 469 ? -7.552 13.314 51.404 1.00 35.28 469 VAL A N 1
ATOM 3773 C CA . VAL A 1 469 ? -8.594 13.261 52.436 1.00 35.28 469 VAL A CA 1
ATOM 3774 C C . VAL A 1 469 ? -8.933 14.706 52.826 1.00 35.28 469 VAL A C 1
ATOM 3776 O O . VAL A 1 469 ? -8.034 15.425 53.271 1.00 35.28 469 VAL A O 1
ATOM 3779 N N . PRO A 1 470 ? -10.195 15.171 52.747 1.00 35.56 470 PRO A N 1
ATOM 3780 C CA . PRO A 1 470 ? -10.526 16.515 53.194 1.00 35.56 470 PRO A CA 1
ATOM 3781 C C . PRO A 1 470 ? -10.532 16.550 54.727 1.00 35.56 470 PRO A C 1
ATOM 3783 O O . PRO A 1 470 ? -11.464 16.091 55.390 1.00 35.56 470 PRO A O 1
ATOM 3786 N N . SER A 1 471 ? -9.459 17.099 55.299 1.00 30.70 471 SER A N 1
ATOM 3787 C CA . SER A 1 471 ? -9.350 17.394 56.726 1.00 30.70 471 SER A CA 1
ATOM 3788 C C . SER A 1 471 ? -10.258 18.568 57.096 1.00 30.70 471 SER A C 1
ATOM 3790 O O . SER A 1 471 ? -10.095 19.700 56.640 1.00 30.70 471 SER A O 1
ATOM 3792 N N . SER A 1 472 ? -11.232 18.289 57.954 1.00 36.88 472 SER A N 1
ATOM 3793 C CA . SER A 1 472 ? -12.088 19.271 58.606 1.00 36.88 472 SER A CA 1
ATOM 3794 C C . SER A 1 472 ? -11.306 20.085 59.644 1.00 36.88 472 SER A C 1
ATOM 3796 O O . SER A 1 472 ? -10.929 19.537 60.681 1.00 36.88 472 SER A O 1
ATOM 3798 N N . VAL A 1 473 ? -11.154 21.401 59.447 1.00 33.19 473 VAL A N 1
ATOM 3799 C CA . VAL A 1 473 ? -10.817 22.339 60.535 1.00 33.19 473 VAL A CA 1
ATOM 3800 C C . VAL A 1 473 ? -11.663 23.613 60.431 1.00 33.19 473 VAL A C 1
ATOM 3802 O O . VAL A 1 473 ? -11.853 24.189 59.364 1.00 33.19 473 VAL A O 1
ATOM 3805 N N . ALA A 1 474 ? -12.211 23.994 61.584 1.00 31.44 474 ALA A N 1
ATOM 3806 C CA . ALA A 1 474 ? -13.174 25.057 61.843 1.00 31.44 474 ALA A CA 1
ATOM 3807 C C . ALA A 1 474 ? -12.677 26.490 61.530 1.00 31.44 474 ALA A C 1
ATOM 3809 O O . ALA A 1 474 ? -11.471 26.737 61.511 1.00 31.44 474 ALA A O 1
ATOM 3810 N N . PRO A 1 475 ? -13.595 27.468 61.363 1.00 34.12 475 PRO A N 1
ATOM 3811 C CA . PRO A 1 475 ? -13.247 28.851 61.061 1.00 34.12 475 PRO A CA 1
ATOM 3812 C C . PRO A 1 475 ? -12.972 29.671 62.333 1.00 34.12 475 PRO A C 1
ATOM 3814 O O . PRO A 1 475 ? -13.620 29.488 63.364 1.00 34.12 475 PRO A O 1
ATOM 3817 N N . SER A 1 476 ? -12.064 30.643 62.227 1.00 30.75 476 SER A N 1
ATOM 3818 C CA . SER A 1 476 ? -11.898 31.743 63.188 1.00 30.75 476 SER A CA 1
ATOM 3819 C C . SER A 1 476 ? -11.798 33.082 62.429 1.00 30.75 476 SER A C 1
ATOM 3821 O O . SER A 1 476 ? -11.439 33.071 61.250 1.00 30.75 476 SER A O 1
ATOM 3823 N N . PRO A 1 477 ? -12.192 34.221 63.036 1.00 48.00 477 PRO A N 1
ATOM 3824 C CA . PRO A 1 477 ? -12.802 35.343 62.325 1.00 48.00 477 PRO A CA 1
ATOM 3825 C C . PRO A 1 477 ? -11.862 36.541 62.091 1.00 48.00 477 PRO A C 1
ATOM 3827 O O . PRO A 1 477 ? -10.779 36.621 62.661 1.00 48.00 477 PRO A O 1
ATOM 3830 N N . ASN A 1 478 ? -12.399 37.516 61.345 1.00 31.39 478 ASN A N 1
ATOM 3831 C CA . ASN A 1 478 ? -11.966 38.901 61.082 1.00 31.39 478 ASN A CA 1
ATOM 3832 C C . ASN A 1 478 ? -11.194 39.204 59.787 1.00 31.39 478 ASN A C 1
ATOM 3834 O O . ASN A 1 478 ? -10.040 38.839 59.609 1.00 31.39 478 ASN A O 1
ATOM 3838 N N . GLY A 1 479 ? -11.819 40.064 58.974 1.00 29.34 479 GLY A N 1
ATOM 3839 C CA . GLY A 1 479 ? -11.183 40.866 57.930 1.00 29.34 479 GLY A CA 1
ATOM 3840 C C . GLY A 1 479 ? -12.221 41.620 57.097 1.00 29.34 479 GLY A C 1
ATOM 3841 O O . GLY A 1 479 ? -12.909 41.024 56.283 1.00 29.34 479 GLY A O 1
ATOM 3842 N N . HIS A 1 480 ? -12.380 42.919 57.358 1.00 29.94 480 HIS A N 1
ATOM 3843 C CA . HIS A 1 480 ? -13.287 43.850 56.674 1.00 29.94 480 HIS A CA 1
ATOM 3844 C C . HIS A 1 480 ? -13.079 43.933 55.147 1.00 29.94 480 HIS A C 1
ATOM 3846 O O . HIS A 1 480 ? -11.943 43.923 54.692 1.00 29.94 480 HIS A O 1
ATOM 3852 N N . ALA A 1 481 ? -14.158 44.213 54.400 1.00 27.89 481 ALA A N 1
ATOM 3853 C CA . ALA A 1 481 ? -14.417 45.517 53.755 1.00 27.89 481 ALA A CA 1
ATOM 3854 C C . ALA A 1 481 ? -15.155 45.403 52.403 1.00 27.89 481 ALA A C 1
ATOM 3856 O O . ALA A 1 481 ? -14.657 44.809 51.459 1.00 27.89 481 ALA A O 1
ATOM 3857 N N . ASN A 1 482 ? -16.295 46.103 52.351 1.00 29.77 482 ASN A N 1
ATOM 3858 C CA . ASN A 1 482 ? -16.909 46.831 51.232 1.00 29.77 482 ASN A CA 1
ATOM 3859 C C . ASN A 1 482 ? -17.156 46.172 49.865 1.00 29.77 482 ASN A C 1
ATOM 3861 O O . ASN A 1 482 ? -16.235 45.790 49.157 1.00 29.77 482 ASN A O 1
ATOM 3865 N N . GLY A 1 483 ? -18.397 46.354 49.386 1.00 28.44 483 GLY A N 1
ATOM 3866 C CA . GLY A 1 483 ? -18.588 46.713 47.980 1.00 28.44 483 GLY A CA 1
ATOM 3867 C C . GLY A 1 483 ? -19.905 46.325 47.315 1.00 28.44 483 GLY A C 1
ATOM 3868 O O . GLY A 1 483 ? -19.885 45.539 46.387 1.00 28.44 483 GLY A O 1
ATOM 3869 N N . THR A 1 484 ? -20.992 46.989 47.713 1.00 28.62 484 THR A N 1
ATOM 3870 C CA . THR A 1 484 ? -22.052 47.537 46.833 1.00 28.62 484 THR A CA 1
ATOM 3871 C C . THR A 1 484 ? -22.888 46.659 45.884 1.00 28.62 484 THR A C 1
ATOM 3873 O O . THR A 1 484 ? -22.398 45.941 45.026 1.00 28.62 484 THR A O 1
ATOM 3876 N N . ALA A 1 485 ? -24.181 47.008 45.922 1.00 29.97 485 ALA A N 1
ATOM 3877 C CA . ALA A 1 485 ? -25.191 46.960 44.866 1.00 29.97 485 ALA A CA 1
ATOM 3878 C C . ALA A 1 485 ? -25.968 45.648 44.681 1.00 29.97 485 ALA A C 1
ATOM 3880 O O . ALA A 1 485 ? -25.473 44.648 44.178 1.00 29.97 485 ALA A O 1
ATOM 3881 N N . THR A 1 486 ? -27.272 45.716 44.953 1.00 30.47 486 THR A N 1
ATOM 3882 C CA . THR A 1 486 ? -28.267 45.790 43.870 1.00 30.47 486 THR A CA 1
ATOM 3883 C C . THR A 1 486 ? -29.633 46.207 44.416 1.00 30.47 486 THR A C 1
ATOM 3885 O O . THR A 1 486 ? -30.149 45.642 45.376 1.00 30.47 486 THR A O 1
ATOM 3888 N N . ASN A 1 487 ? -30.189 47.243 43.787 1.00 32.12 487 ASN A N 1
ATOM 3889 C CA . ASN A 1 487 ? -31.621 47.518 43.736 1.00 32.12 487 ASN A CA 1
ATOM 3890 C C . ASN A 1 487 ? -32.305 46.461 42.865 1.00 32.12 487 ASN A C 1
ATOM 3892 O O . ASN A 1 487 ? -31.732 46.065 41.851 1.00 32.12 487 ASN A O 1
ATOM 3896 N N . THR A 1 488 ? -33.532 46.095 43.232 1.00 33.41 488 THR A N 1
ATOM 3897 C CA . THR A 1 488 ? -34.768 45.953 42.419 1.00 33.41 488 THR A CA 1
ATOM 3898 C C . THR A 1 488 ? -35.765 45.175 43.295 1.00 33.41 488 THR A C 1
ATOM 3900 O O . THR A 1 488 ? -35.395 44.186 43.918 1.00 33.41 488 THR A O 1
ATOM 3903 N N . GLU A 1 489 ? -36.902 45.769 43.681 1.00 31.52 489 GLU A N 1
ATOM 3904 C CA . GLU A 1 489 ? -38.207 45.627 42.995 1.00 31.52 489 GLU A CA 1
ATOM 3905 C C . GLU A 1 489 ? -38.569 44.146 42.765 1.00 31.52 489 GLU A C 1
ATOM 3907 O O . GLU A 1 489 ? -37.757 43.398 42.246 1.00 31.52 489 GLU A O 1
ATOM 3912 N N . ARG A 1 490 ? -39.752 43.597 43.032 1.00 30.70 490 ARG A N 1
ATOM 3913 C CA . ARG A 1 490 ? -41.093 44.033 43.443 1.00 30.70 490 ARG A CA 1
ATOM 3914 C C . ARG A 1 490 ? -41.938 42.727 43.452 1.00 30.70 490 ARG A C 1
ATOM 3916 O O . ARG A 1 490 ? -41.499 41.728 42.889 1.00 30.70 490 ARG A O 1
ATOM 3923 N N . ASP A 1 491 ? -43.124 42.801 44.052 1.00 31.22 491 ASP A N 1
ATOM 3924 C CA . ASP A 1 491 ? -44.312 41.919 43.986 1.00 31.22 491 ASP A CA 1
ATOM 3925 C C . ASP A 1 491 ? -44.598 41.169 45.288 1.00 31.22 491 ASP A C 1
ATOM 3927 O O . ASP A 1 491 ? -43.844 40.297 45.707 1.00 31.22 491 ASP A O 1
ATOM 3931 N N . GLU A 1 492 ? -45.531 41.643 46.121 1.00 34.44 492 GLU A N 1
ATOM 3932 C CA . GLU A 1 492 ? -46.986 41.876 45.945 1.00 34.44 492 GLU A CA 1
ATOM 3933 C C . GLU A 1 492 ? -47.809 40.634 46.340 1.00 34.44 492 GLU A C 1
ATOM 3935 O O . GLU A 1 492 ? -47.639 39.561 45.773 1.00 34.44 492 GLU A O 1
ATOM 3940 N N . LEU A 1 493 ? -48.762 40.884 47.259 1.00 34.88 493 LEU A N 1
ATOM 3941 C CA . LEU A 1 493 ? -50.079 40.232 47.384 1.00 34.88 493 LEU A CA 1
ATOM 3942 C C . LEU A 1 493 ? -50.101 38.787 47.956 1.00 34.88 493 LEU A C 1
ATOM 3944 O O . LEU A 1 493 ? -49.253 37.963 47.666 1.00 34.88 493 LEU A O 1
ATOM 3948 N N . GLU A 1 494 ? -51.040 38.364 48.807 1.00 33.53 494 GLU A N 1
ATOM 3949 C CA . GLU A 1 494 ? -52.249 38.977 49.360 1.00 33.53 494 GLU A CA 1
ATOM 3950 C C . GLU A 1 494 ? -52.802 38.084 50.487 1.00 33.53 494 GLU A C 1
ATOM 3952 O O . GLU A 1 494 ? -52.716 36.861 50.412 1.00 33.53 494 GLU A O 1
ATOM 3957 N N . GLY A 1 495 ? -53.458 38.723 51.459 1.00 29.77 495 GLY A N 1
ATOM 3958 C CA . GLY A 1 495 ? -54.727 38.252 52.020 1.00 29.77 495 GLY A CA 1
ATOM 3959 C C . GLY A 1 495 ? -54.686 37.306 53.227 1.00 29.77 495 GLY A C 1
ATOM 3960 O O . GLY A 1 495 ? -53.859 36.415 53.335 1.00 29.77 495 GLY A O 1
ATOM 3961 N N . SER A 1 496 ? -55.606 37.392 54.183 1.00 32.81 496 SER A N 1
ATOM 3962 C CA . SER A 1 496 ? -56.635 38.386 54.512 1.00 32.81 496 SER A CA 1
ATOM 3963 C C . SER A 1 496 ? -57.398 37.807 55.707 1.00 32.81 496 SER A C 1
ATOM 3965 O O . SER A 1 496 ? -57.791 36.648 55.629 1.00 32.81 496 SER A O 1
ATOM 3967 N N . MET A 1 497 ? -57.710 38.653 56.696 1.00 33.97 497 MET A N 1
ATOM 3968 C CA . MET A 1 497 ? -58.894 38.561 57.574 1.00 33.97 497 MET A CA 1
ATOM 3969 C C . MET A 1 497 ? -58.909 37.377 58.580 1.00 33.97 497 MET A C 1
ATOM 3971 O O . MET A 1 497 ? -58.395 36.303 58.328 1.00 33.97 497 MET A O 1
ATOM 3975 N N . MET A 1 498 ? -59.445 37.495 59.794 1.00 37.72 498 MET A N 1
ATOM 3976 C CA . MET A 1 498 ? -60.634 38.235 60.187 1.00 37.72 498 MET A CA 1
ATOM 3977 C C . MET A 1 498 ? -60.620 38.565 61.689 1.00 37.72 498 MET A C 1
ATOM 3979 O O . MET A 1 498 ? -60.026 37.871 62.511 1.00 37.72 498 MET A O 1
ATOM 3983 N N . ASP A 1 499 ? -61.292 39.675 61.950 1.00 30.56 499 ASP A N 1
ATOM 3984 C CA . ASP A 1 499 ? -61.691 40.349 63.181 1.00 30.56 499 ASP A CA 1
ATOM 3985 C C . ASP A 1 499 ? -62.555 39.486 64.131 1.00 30.56 499 ASP A C 1
ATOM 3987 O O . ASP A 1 499 ? -63.223 38.554 63.687 1.00 30.56 499 ASP A O 1
ATOM 3991 N N . ASP A 1 500 ? -62.572 39.816 65.427 1.00 29.55 500 ASP A N 1
ATOM 3992 C CA . ASP A 1 500 ? -63.754 40.406 66.091 1.00 29.55 500 ASP A CA 1
ATOM 3993 C C . ASP A 1 500 ? -63.747 40.254 67.631 1.00 29.55 500 ASP A C 1
ATOM 3995 O O . ASP A 1 500 ? -63.399 39.249 68.253 1.00 29.55 500 ASP A O 1
ATOM 3999 N N . THR A 1 501 ? -64.140 41.376 68.205 1.00 34.88 501 THR A N 1
ATOM 4000 C CA . THR A 1 501 ? -64.387 41.833 69.565 1.00 34.88 501 THR A CA 1
ATOM 4001 C C . THR A 1 501 ? -65.481 41.013 70.298 1.00 34.88 501 THR A C 1
ATOM 4003 O O . THR A 1 501 ? -66.302 40.347 69.690 1.00 34.88 501 THR A O 1
ATOM 4006 N N . SER A 1 502 ? -65.612 40.973 71.634 1.00 37.31 502 SER A N 1
ATOM 4007 C CA . SER A 1 502 ? -66.058 42.092 72.475 1.00 37.31 502 SER A CA 1
ATOM 4008 C C . SER A 1 502 ? -66.252 41.710 73.971 1.00 37.31 502 SER A C 1
ATOM 4010 O O . SER A 1 502 ? -66.582 40.588 74.336 1.00 37.31 502 SER A O 1
ATOM 4012 N N . ARG A 1 503 ? -66.020 42.729 74.818 1.00 36.03 503 ARG A N 1
ATOM 4013 C CA . ARG A 1 503 ? -66.515 43.100 76.175 1.00 36.03 503 ARG A CA 1
ATOM 4014 C C . ARG A 1 503 ? -67.439 42.170 76.997 1.00 36.03 503 ARG A C 1
ATOM 4016 O O . ARG A 1 503 ? -68.521 41.828 76.549 1.00 36.03 503 ARG A O 1
ATOM 4023 N N . ALA A 1 504 ? -67.177 42.122 78.317 1.00 33.12 504 ALA A N 1
ATOM 4024 C CA . ALA A 1 504 ? -68.135 42.522 79.375 1.00 33.12 504 ALA A CA 1
ATOM 4025 C C . ALA A 1 504 ? -67.448 42.764 80.746 1.00 33.12 504 ALA A C 1
ATOM 4027 O O . ALA A 1 504 ? -66.442 42.143 81.071 1.00 33.12 504 ALA A O 1
ATOM 4028 N N . ASN A 1 505 ? -68.004 43.695 81.530 1.00 33.75 505 ASN A N 1
ATOM 4029 C CA . ASN A 1 505 ? -67.489 44.302 82.770 1.00 33.75 505 ASN A CA 1
ATOM 4030 C C . ASN A 1 505 ? -68.349 43.847 83.980 1.00 33.75 505 ASN A C 1
ATOM 4032 O O . ASN A 1 505 ? -69.569 43.796 83.836 1.00 33.75 505 ASN A O 1
ATOM 4036 N N . SER A 1 506 ? -67.773 43.492 85.144 1.00 36.03 506 SER A N 1
ATOM 4037 C CA . SER A 1 506 ? -67.907 44.162 86.476 1.00 36.03 506 SER A CA 1
ATOM 4038 C C . SER A 1 506 ? -68.123 43.103 87.601 1.00 36.03 506 SER A C 1
ATOM 4040 O O . SER A 1 506 ? -68.335 41.939 87.275 1.00 36.03 506 SER A O 1
ATOM 4042 N N . PRO A 1 507 ? -68.182 43.443 88.910 1.00 55.19 507 PRO A N 1
ATOM 4043 C CA . PRO A 1 507 ? -67.094 43.900 89.793 1.00 55.19 507 PRO A CA 1
ATOM 4044 C C . PRO A 1 507 ? -67.009 43.064 91.107 1.00 55.19 507 PRO A C 1
ATOM 4046 O O . PRO A 1 507 ? -68.031 42.564 91.552 1.00 55.19 507 PRO A O 1
ATOM 4049 N N . ALA A 1 508 ? -65.853 42.956 91.790 1.00 31.19 508 ALA A N 1
ATOM 4050 C CA . ALA A 1 508 ? -65.808 42.818 93.268 1.00 31.19 508 ALA A CA 1
ATOM 4051 C C . ALA A 1 508 ? -64.395 42.695 93.880 1.00 31.19 508 ALA A C 1
ATOM 4053 O O . ALA A 1 508 ? -63.543 41.935 93.426 1.00 31.19 508 ALA A O 1
ATOM 4054 N N . SER A 1 509 ? -64.261 43.431 94.986 1.00 39.81 509 SER A N 1
ATOM 4055 C CA . SER A 1 509 ? -63.414 43.296 96.180 1.00 39.81 509 SER A CA 1
ATOM 4056 C C . SER A 1 509 ? -61.883 43.214 96.082 1.00 39.81 509 SER A C 1
ATOM 4058 O O . SER A 1 509 ? -61.251 42.234 95.690 1.00 39.81 509 SER A O 1
ATOM 4060 N N . GLU A 1 510 ? -61.324 44.284 96.627 1.00 47.00 510 GLU A N 1
ATOM 4061 C CA . GLU A 1 510 ? -59.954 44.642 96.952 1.00 47.00 510 GLU A CA 1
ATOM 4062 C C . GLU A 1 510 ? -59.453 43.901 98.211 1.00 47.00 510 GLU A C 1
ATOM 4064 O O . GLU A 1 510 ? -59.315 44.504 99.266 1.00 47.00 510 GLU A O 1
ATOM 4069 N N . ALA A 1 511 ? -59.226 42.584 98.160 1.00 43.97 511 ALA A N 1
ATOM 4070 C CA . ALA A 1 511 ? -58.597 41.891 99.305 1.00 43.97 511 ALA A CA 1
ATOM 4071 C C . ALA A 1 511 ? -57.798 40.620 98.976 1.00 43.97 511 ALA A C 1
ATOM 4073 O O . ALA A 1 511 ? -57.26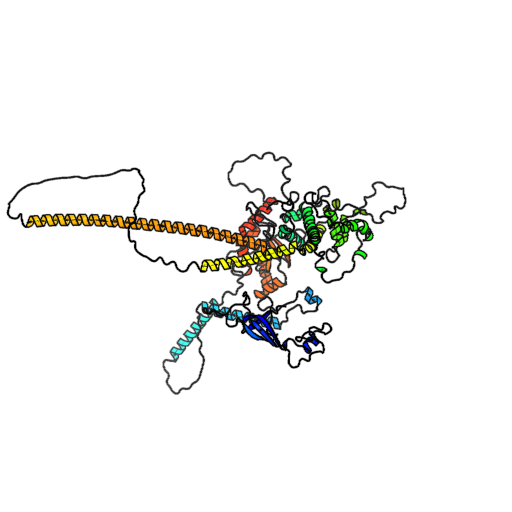1 40.003 99.886 1.00 43.97 511 ALA A O 1
ATOM 4074 N N . ASP A 1 512 ? -57.655 40.248 97.697 1.00 42.00 512 ASP A N 1
ATOM 4075 C CA . ASP A 1 512 ? -56.901 39.038 97.305 1.00 42.00 512 ASP A CA 1
ATOM 4076 C C . ASP A 1 512 ? -55.891 39.290 96.161 1.00 42.00 512 ASP A C 1
ATOM 4078 O O . ASP A 1 512 ? -55.312 38.391 95.544 1.00 42.00 512 ASP A O 1
ATOM 4082 N N . ARG A 1 513 ? -55.661 40.575 95.855 1.00 45.56 513 ARG A N 1
ATOM 4083 C CA . ARG A 1 513 ? -54.942 41.058 94.664 1.00 45.56 513 ARG A CA 1
ATOM 4084 C C . ARG A 1 513 ? -53.418 40.908 94.701 1.00 45.56 513 ARG A C 1
ATOM 4086 O O . ARG A 1 513 ? -52.791 41.097 93.664 1.00 45.56 513 ARG A O 1
ATOM 4093 N N . VAL A 1 514 ? -52.800 40.534 95.821 1.00 47.91 514 VAL A N 1
ATOM 4094 C CA . VAL A 1 514 ? -51.324 40.545 95.922 1.00 47.91 514 VAL A CA 1
ATOM 4095 C C . VAL A 1 514 ? -50.691 39.167 95.686 1.00 47.91 514 VAL A C 1
ATOM 4097 O O . VAL A 1 514 ? -49.561 39.099 95.210 1.00 47.91 514 VAL A O 1
ATOM 4100 N N . ARG A 1 515 ? -51.417 38.058 95.899 1.00 46.81 515 ARG A N 1
ATOM 4101 C CA . ARG A 1 515 ? -50.867 36.700 95.692 1.00 46.81 515 ARG A CA 1
ATOM 4102 C C . ARG A 1 515 ? -51.335 36.029 94.389 1.00 46.81 515 ARG A C 1
ATOM 4104 O O . ARG A 1 515 ? -50.552 35.318 93.765 1.00 46.81 515 ARG A O 1
ATOM 4111 N N . THR A 1 516 ? -52.526 36.359 93.877 1.00 50.72 516 THR A N 1
ATOM 4112 C CA . THR A 1 516 ? -53.119 35.685 92.693 1.00 50.72 516 THR A CA 1
ATOM 4113 C C . THR A 1 516 ? -52.997 36.482 91.377 1.00 50.72 516 THR A C 1
ATOM 4115 O O . THR A 1 516 ? -53.140 35.915 90.292 1.00 50.72 516 THR A O 1
ATOM 4118 N N . ALA A 1 517 ? -52.691 37.788 91.426 1.00 47.38 517 ALA A N 1
ATOM 4119 C CA . ALA A 1 517 ? -52.423 38.615 90.234 1.00 47.38 517 ALA A CA 1
ATOM 4120 C C . ALA A 1 517 ? -50.983 38.449 89.711 1.00 47.38 517 ALA A C 1
ATOM 4122 O O . ALA A 1 517 ? -50.756 38.452 88.501 1.00 47.38 517 ALA A O 1
ATOM 4123 N N . ALA A 1 518 ? -50.024 38.228 90.616 1.00 55.41 518 ALA A N 1
ATOM 4124 C CA . ALA A 1 518 ? -48.658 37.845 90.265 1.00 55.41 518 ALA A CA 1
ATOM 4125 C C . ALA A 1 518 ? -48.615 36.445 89.624 1.00 55.41 518 ALA A C 1
ATOM 4127 O O . ALA A 1 518 ? -47.888 36.243 88.658 1.00 55.41 518 ALA A O 1
ATOM 4128 N N . SER A 1 519 ? -49.449 35.512 90.104 1.00 57.34 519 SER A N 1
ATOM 4129 C CA . SER A 1 519 ? -49.576 34.152 89.557 1.00 57.34 519 SER A CA 1
ATOM 4130 C C . SER A 1 519 ? -50.204 34.130 88.152 1.00 57.34 519 SER A C 1
ATOM 4132 O O . SER A 1 519 ? -49.633 33.533 87.247 1.00 57.34 519 SER A O 1
ATOM 4134 N N . ARG A 1 520 ? -51.300 34.869 87.904 1.00 57.03 520 ARG A N 1
ATOM 4135 C CA . ARG A 1 520 ? -51.931 34.943 86.566 1.00 57.03 520 ARG A CA 1
ATOM 4136 C C . ARG A 1 520 ? -51.123 35.728 85.527 1.00 57.03 520 ARG A C 1
ATOM 4138 O O . ARG A 1 520 ? -51.108 35.346 84.362 1.00 57.03 520 ARG A O 1
ATOM 4145 N N . ARG A 1 521 ? -50.417 36.797 85.925 1.00 61.28 521 ARG A N 1
ATOM 4146 C CA . ARG A 1 521 ? -49.482 37.509 85.030 1.00 61.28 521 ARG A CA 1
ATOM 4147 C C . ARG A 1 521 ? -48.259 36.660 84.688 1.00 61.28 521 ARG A C 1
ATOM 4149 O O . ARG A 1 521 ? -47.792 36.738 83.560 1.00 61.28 521 ARG A O 1
ATOM 4156 N N . ARG A 1 522 ? -47.773 35.840 85.629 1.00 64.81 522 ARG A N 1
ATOM 4157 C CA . ARG A 1 522 ? -46.733 34.839 85.358 1.00 64.81 522 ARG A CA 1
ATOM 4158 C C . ARG A 1 522 ? -47.246 33.761 84.407 1.00 64.81 522 ARG A C 1
ATOM 4160 O O . ARG A 1 522 ? -46.604 33.573 83.393 1.00 64.81 522 ARG A O 1
ATOM 4167 N N . ALA A 1 523 ? -48.438 33.205 84.628 1.00 68.38 523 ALA A N 1
ATOM 4168 C CA . ALA A 1 523 ? -49.025 32.195 83.741 1.00 68.38 523 ALA A CA 1
ATOM 4169 C C . ALA A 1 523 ? -49.310 32.706 82.310 1.00 68.38 523 ALA A C 1
ATOM 4171 O O . ALA A 1 523 ? -49.090 31.988 81.344 1.00 68.38 523 ALA A O 1
ATOM 4172 N N . MET A 1 524 ? -49.761 33.958 82.135 1.00 71.00 524 MET A N 1
ATOM 4173 C CA . MET A 1 524 ? -49.942 34.555 80.797 1.00 71.00 524 MET A CA 1
ATOM 4174 C C . MET A 1 524 ? -48.611 34.881 80.116 1.00 71.00 524 MET A C 1
ATOM 4176 O O . MET A 1 524 ? -48.504 34.738 78.904 1.00 71.00 524 MET A O 1
ATOM 4180 N N . LYS A 1 525 ? -47.605 35.320 80.883 1.00 73.50 525 LYS A N 1
ATOM 4181 C CA . LYS A 1 525 ? -46.258 35.593 80.369 1.00 73.50 525 LYS A CA 1
ATOM 4182 C C . LYS A 1 525 ? -45.519 34.299 80.028 1.00 73.50 525 LYS A C 1
ATOM 4184 O O . LYS A 1 525 ? -44.816 34.269 79.036 1.00 73.50 525 LYS A O 1
ATOM 4189 N N . GLU A 1 526 ? -45.729 33.243 80.804 1.00 74.00 526 GLU A N 1
ATOM 4190 C CA . GLU A 1 526 ? -45.240 31.886 80.559 1.00 74.00 526 GLU A CA 1
ATOM 4191 C C . GLU A 1 526 ? -45.891 31.298 79.306 1.00 74.00 526 GLU A C 1
ATOM 4193 O O . GLU A 1 526 ? -45.180 30.871 78.412 1.00 74.00 526 GLU A O 1
ATOM 4198 N N . LYS A 1 527 ? -47.215 31.424 79.151 1.00 77.56 527 LYS A N 1
ATOM 4199 C CA . LYS A 1 527 ? -47.926 30.986 77.939 1.00 77.56 527 LYS A CA 1
ATOM 4200 C C . LYS A 1 527 ? -47.620 31.835 76.695 1.00 77.56 527 LYS A C 1
ATOM 4202 O O . LYS A 1 527 ? -47.726 31.346 75.577 1.00 77.56 527 LYS A O 1
ATOM 4207 N N . ALA A 1 528 ? -47.277 33.114 76.863 1.00 75.00 528 ALA A N 1
ATOM 4208 C CA . ALA A 1 528 ? -46.799 33.969 75.773 1.00 75.00 528 ALA A CA 1
ATOM 4209 C C . ALA A 1 528 ? -45.362 33.613 75.371 1.00 75.00 528 ALA A C 1
ATOM 4211 O O . ALA A 1 528 ? -45.081 33.540 74.183 1.00 75.00 528 ALA A O 1
ATOM 4212 N N . LEU A 1 529 ? -44.498 33.328 76.348 1.00 77.38 529 LEU A N 1
ATOM 4213 C CA . LEU A 1 529 ? -43.124 32.878 76.133 1.00 77.38 529 LEU A CA 1
ATOM 4214 C C . LEU A 1 529 ? -43.083 31.466 75.533 1.00 77.38 529 LEU A C 1
ATOM 4216 O O . LEU A 1 529 ? -42.216 31.181 74.723 1.00 77.38 529 LEU A O 1
ATOM 4220 N N . GLU A 1 530 ? -44.052 30.611 75.860 1.00 78.81 530 GLU A N 1
ATOM 4221 C CA . GLU A 1 530 ? -44.250 29.297 75.241 1.00 78.81 530 GLU A CA 1
ATOM 4222 C C . GLU A 1 530 ? -44.679 29.421 73.770 1.00 78.81 530 GLU A C 1
ATOM 4224 O O . GLU A 1 530 ? -44.120 28.746 72.914 1.00 78.81 530 GLU A O 1
ATOM 4229 N N . ARG A 1 531 ? -45.604 30.338 73.446 1.00 77.06 531 ARG A N 1
ATOM 4230 C CA . ARG A 1 531 ? -46.025 30.589 72.055 1.00 77.06 531 ARG A CA 1
ATOM 4231 C C . ARG A 1 531 ? -44.928 31.260 71.220 1.00 77.06 531 ARG A C 1
ATOM 4233 O O . ARG A 1 531 ? -44.750 30.915 70.060 1.00 77.06 531 ARG A O 1
ATOM 4240 N N . GLU A 1 532 ? -44.172 32.175 71.824 1.00 80.00 532 GLU A N 1
ATOM 4241 C CA . GLU A 1 532 ? -42.988 32.803 71.222 1.00 80.00 532 GLU A CA 1
ATOM 4242 C C . GLU A 1 532 ? -41.857 31.781 71.020 1.00 80.00 532 GLU A C 1
ATOM 4244 O O . GLU A 1 532 ? -41.201 31.796 69.982 1.00 80.00 532 GLU A O 1
ATOM 4249 N N . ALA A 1 533 ? -41.669 30.845 71.958 1.00 80.50 533 ALA A N 1
ATOM 4250 C CA . ALA A 1 533 ? -40.731 29.735 71.808 1.00 80.50 533 ALA A CA 1
ATOM 4251 C C . ALA A 1 533 ? -41.160 28.766 70.696 1.00 80.50 533 ALA A C 1
ATOM 4253 O O . ALA A 1 533 ? -40.319 28.356 69.902 1.00 80.50 533 ALA A O 1
ATOM 4254 N N . GLU A 1 534 ? -42.453 28.452 70.583 1.00 81.31 534 GLU A N 1
ATOM 4255 C CA . GLU A 1 534 ? -42.988 27.591 69.522 1.00 81.31 534 GLU A CA 1
ATOM 4256 C C . GLU A 1 534 ? -42.895 28.259 68.134 1.00 81.31 534 GLU A C 1
ATOM 4258 O O . GLU A 1 534 ? -42.519 27.619 67.151 1.00 81.31 534 GLU A O 1
ATOM 4263 N N . GLU A 1 535 ? -43.181 29.562 68.030 1.00 80.56 535 GLU A N 1
ATOM 4264 C CA . GLU A 1 535 ? -43.003 30.334 66.791 1.00 80.56 535 GLU A CA 1
ATOM 4265 C C . GLU A 1 535 ? -41.519 30.473 66.411 1.00 80.56 535 GLU A C 1
ATOM 4267 O O . GLU A 1 535 ? -41.173 30.322 65.235 1.00 80.56 535 GLU A O 1
ATOM 4272 N N . ALA A 1 536 ? -40.631 30.675 67.391 1.00 83.50 536 ALA A N 1
ATOM 4273 C CA . ALA A 1 536 ? -39.184 30.684 67.182 1.00 83.50 536 ALA A CA 1
ATOM 4274 C C . ALA A 1 536 ? -38.655 29.306 66.748 1.00 83.50 536 ALA A C 1
ATOM 4276 O O . ALA A 1 536 ? -37.789 29.229 65.876 1.00 83.50 536 ALA A O 1
ATOM 4277 N N . GLU A 1 537 ? -39.201 28.214 67.287 1.00 83.25 537 GLU A N 1
ATOM 4278 C CA . GLU A 1 537 ? -38.847 26.848 66.894 1.00 83.25 537 GLU A CA 1
ATOM 4279 C C . GLU A 1 537 ? -39.313 26.534 65.464 1.00 83.25 537 GLU A C 1
ATOM 4281 O O . GLU A 1 537 ? -38.536 26.004 64.666 1.00 83.25 537 GLU A O 1
ATOM 4286 N N . ARG A 1 538 ? -40.528 26.952 65.077 1.00 83.38 538 ARG A N 1
ATOM 4287 C CA . ARG A 1 538 ? -41.012 26.826 63.687 1.00 83.38 538 ARG A CA 1
ATOM 4288 C C . ARG A 1 538 ? -40.182 27.655 62.704 1.00 83.38 538 ARG A C 1
ATOM 4290 O O . ARG A 1 538 ? -39.873 27.171 61.614 1.00 83.38 538 ARG A O 1
ATOM 4297 N N . GLN A 1 539 ? -39.787 28.876 63.071 1.00 80.06 539 GLN A N 1
ATOM 4298 C CA . GLN A 1 539 ? -38.899 29.700 62.240 1.00 80.06 539 GLN A CA 1
ATOM 4299 C C . GLN A 1 539 ? -37.491 29.095 62.131 1.00 80.06 539 GLN A C 1
ATOM 4301 O O . GLN A 1 539 ? -36.912 29.083 61.043 1.00 80.06 539 GLN A O 1
ATOM 4306 N N . ALA A 1 540 ? -36.957 28.531 63.218 1.00 84.81 540 ALA A N 1
ATOM 4307 C CA . ALA A 1 540 ? -35.678 27.826 63.208 1.00 84.81 540 ALA A CA 1
ATOM 4308 C C . ALA A 1 540 ? -35.722 26.547 62.351 1.00 84.81 540 ALA A C 1
ATOM 4310 O O . ALA A 1 540 ? -34.764 26.266 61.626 1.00 84.81 540 ALA A O 1
ATOM 4311 N N . ALA A 1 541 ? -36.836 25.807 62.374 1.00 84.94 541 ALA A N 1
ATOM 4312 C CA . ALA A 1 541 ? -37.050 24.632 61.529 1.00 84.94 541 ALA A CA 1
ATOM 4313 C C . ALA A 1 541 ? -37.092 24.997 60.033 1.00 84.94 541 ALA A C 1
ATOM 4315 O O . ALA A 1 541 ? -36.367 24.396 59.242 1.00 84.94 541 ALA A O 1
ATOM 4316 N N . LEU A 1 542 ? -37.836 26.044 59.652 1.00 85.94 542 LEU A N 1
ATOM 4317 C CA . LEU A 1 542 ? -37.881 26.554 58.271 1.00 85.94 542 LEU A CA 1
ATOM 4318 C C . LEU A 1 542 ? -36.514 27.051 57.770 1.00 85.94 542 LEU A C 1
ATOM 4320 O O . LEU A 1 542 ? -36.163 26.864 56.603 1.00 85.94 542 LEU A O 1
ATOM 4324 N N . LEU A 1 543 ? -35.719 27.685 58.639 1.00 83.19 543 LEU A N 1
ATOM 4325 C CA . LEU A 1 543 ? -34.361 28.121 58.298 1.00 83.19 543 LEU A CA 1
ATOM 4326 C C . LEU A 1 543 ? -33.401 26.939 58.114 1.00 83.19 543 LEU A C 1
ATOM 4328 O O . LEU A 1 543 ? -32.586 26.980 57.189 1.00 83.19 543 LEU A O 1
ATOM 4332 N N . ARG A 1 544 ? -33.516 25.885 58.935 1.00 83.56 544 ARG A N 1
ATOM 4333 C CA . ARG A 1 544 ? -32.762 24.633 58.750 1.00 83.56 544 ARG A CA 1
ATOM 4334 C C . ARG A 1 544 ? -33.134 23.943 57.442 1.00 83.56 544 ARG A C 1
ATOM 4336 O O . ARG A 1 544 ? -32.240 23.644 56.660 1.00 83.56 544 ARG A O 1
ATOM 4343 N N . GLU A 1 545 ? -34.424 23.805 57.144 1.00 85.56 545 GLU A N 1
ATOM 4344 C CA . GLU A 1 545 ? -34.895 23.206 55.889 1.00 85.56 545 GLU A CA 1
ATOM 4345 C C . GLU A 1 545 ? -34.396 23.991 54.662 1.00 85.56 545 GLU A C 1
ATOM 4347 O O . GLU A 1 545 ? -33.890 23.417 53.696 1.00 85.56 545 GLU A O 1
ATOM 4352 N N . ARG A 1 546 ? -34.444 25.330 54.710 1.00 86.75 546 ARG A N 1
ATOM 4353 C CA . ARG A 1 546 ? -33.931 26.183 53.626 1.00 86.75 546 ARG A CA 1
ATOM 4354 C C . ARG A 1 546 ? -32.405 26.123 53.497 1.00 86.75 546 ARG A C 1
ATOM 4356 O O . ARG A 1 546 ? -31.895 26.254 52.381 1.00 86.75 546 ARG A O 1
ATOM 4363 N N . ALA A 1 547 ? -31.675 25.954 54.600 1.00 83.44 547 ALA A N 1
ATOM 4364 C CA . ALA A 1 547 ? -30.226 25.757 54.587 1.00 83.44 547 ALA A CA 1
ATOM 4365 C C . ALA A 1 547 ? -29.857 24.391 53.987 1.00 83.44 547 ALA A C 1
ATOM 4367 O O . ALA A 1 547 ? -29.029 24.345 53.081 1.00 83.44 547 ALA A O 1
ATOM 4368 N N . GLU A 1 548 ? -30.536 23.314 54.390 1.00 85.00 548 GLU A N 1
ATOM 4369 C CA . GLU A 1 548 ? -30.366 21.969 53.824 1.00 85.00 548 GLU A CA 1
ATOM 4370 C C . GLU A 1 548 ? -30.728 21.922 52.333 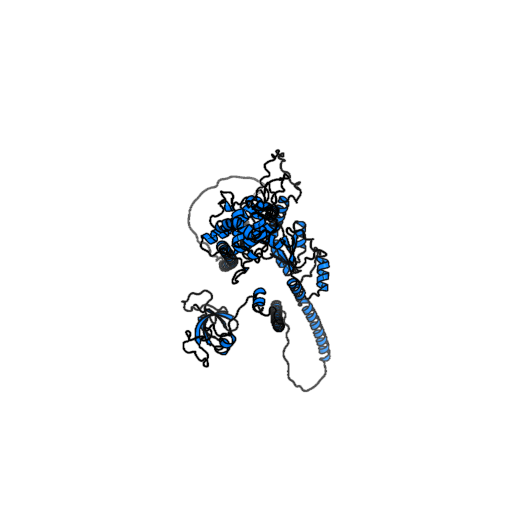1.00 85.00 548 GLU A C 1
ATOM 4372 O O . GLU A 1 548 ? -29.998 21.336 51.534 1.00 85.00 548 GLU A O 1
ATOM 4377 N N . ALA A 1 549 ? -31.802 22.600 51.914 1.00 85.44 549 ALA A N 1
ATOM 4378 C CA . ALA A 1 549 ? -32.178 22.708 50.504 1.00 85.44 549 ALA A CA 1
ATOM 4379 C C . ALA A 1 549 ? -31.140 23.486 49.677 1.00 85.44 549 ALA A C 1
ATOM 4381 O O . ALA A 1 549 ? -30.870 23.134 48.526 1.00 85.44 549 ALA A O 1
ATOM 4382 N N . LYS A 1 550 ? -30.527 24.536 50.244 1.00 88.50 550 LYS A N 1
ATOM 4383 C CA . LYS A 1 550 ? -29.416 25.256 49.598 1.00 88.50 550 LYS A CA 1
ATOM 4384 C C . LYS A 1 550 ? -28.165 24.385 49.486 1.00 88.50 550 LYS A C 1
ATOM 4386 O O . LYS A 1 550 ? -27.526 24.430 48.439 1.00 88.50 550 LYS A O 1
ATOM 4391 N N . LEU A 1 551 ? -27.856 23.595 50.514 1.00 85.25 551 LEU A N 1
ATOM 4392 C CA . LEU A 1 551 ? -26.706 22.688 50.544 1.00 85.25 551 LEU A CA 1
ATOM 4393 C C . LEU A 1 551 ? -26.869 21.573 49.501 1.00 85.25 551 LEU A C 1
ATOM 4395 O O . LEU A 1 551 ? -26.037 21.467 48.607 1.00 85.25 551 LEU A O 1
ATOM 4399 N N . LYS A 1 552 ? -28.027 20.899 49.469 1.00 88.69 552 LYS A N 1
ATOM 4400 C CA . LYS A 1 552 ? -28.375 19.916 48.423 1.00 88.69 552 LYS A CA 1
ATOM 4401 C C . LYS A 1 552 ? -28.342 20.513 47.014 1.00 88.69 552 LYS A C 1
ATOM 4403 O O . LYS A 1 552 ? -27.911 19.863 46.065 1.00 88.69 552 LYS A O 1
ATOM 4408 N N . ARG A 1 553 ? -28.784 21.767 46.843 1.00 86.44 553 ARG A N 1
ATOM 4409 C CA . ARG A 1 553 ? -28.730 22.450 45.540 1.00 86.44 553 ARG A CA 1
ATOM 4410 C C . ARG A 1 553 ? -27.295 22.807 45.140 1.00 86.44 553 ARG A C 1
ATOM 4412 O O . ARG A 1 553 ? -26.983 22.719 43.957 1.00 86.44 553 ARG A O 1
ATOM 4419 N N . ALA A 1 554 ? -26.437 23.191 46.084 1.00 87.19 554 ALA A N 1
ATOM 4420 C CA . ALA A 1 554 ? -25.015 23.425 45.837 1.00 87.19 554 ALA A CA 1
ATOM 4421 C C . ALA A 1 554 ? -24.282 22.117 45.491 1.00 87.19 554 ALA A C 1
ATOM 4423 O O . ALA A 1 554 ? -23.600 22.074 44.471 1.00 87.19 554 ALA A O 1
ATOM 4424 N N . GLU A 1 555 ? -24.526 21.040 46.241 1.00 87.06 555 GLU A N 1
ATOM 4425 C CA . GLU A 1 555 ? -24.012 19.692 45.960 1.00 87.06 555 GLU A CA 1
ATOM 4426 C C . GLU A 1 555 ? -24.469 19.197 44.583 1.00 87.06 555 GLU A C 1
ATOM 4428 O O . GLU A 1 555 ? -23.647 18.795 43.770 1.00 87.06 555 GLU A O 1
ATOM 4433 N N . SER A 1 556 ? -25.760 19.318 44.245 1.00 86.25 556 SER A N 1
ATOM 4434 C CA . SER A 1 556 ? -26.264 18.909 42.922 1.00 86.25 556 SER A CA 1
ATOM 4435 C C . SER A 1 556 ? -25.627 19.686 41.761 1.00 86.25 556 SER A C 1
ATOM 4437 O O . SER A 1 556 ? -25.413 19.126 40.686 1.00 86.25 556 SER A O 1
ATOM 4439 N N . LYS A 1 557 ? -25.290 20.968 41.972 1.00 92.25 557 LYS A N 1
ATOM 4440 C CA . LYS A 1 557 ? -24.580 21.789 40.983 1.00 92.25 557 LYS A CA 1
ATOM 4441 C C . LYS A 1 557 ? -23.121 21.370 40.856 1.00 92.25 557 LYS A C 1
ATOM 4443 O O . LYS A 1 557 ? -22.656 21.251 39.729 1.00 92.25 557 LYS A O 1
ATOM 4448 N N . HIS A 1 558 ? -22.442 21.117 41.975 1.00 87.75 558 HIS A N 1
ATOM 4449 C CA . HIS A 1 558 ? -21.075 20.601 41.985 1.00 87.75 558 HIS A CA 1
ATOM 4450 C C . HIS A 1 558 ? -21.000 19.257 41.252 1.00 87.75 558 HIS A C 1
ATOM 4452 O O . HIS A 1 558 ? -20.270 19.134 40.277 1.00 87.75 558 HIS A O 1
ATOM 4458 N N . MET A 1 559 ? -21.873 18.306 41.606 1.00 85.00 559 MET A N 1
ATOM 4459 C CA . MET A 1 559 ? -21.963 17.001 40.942 1.00 85.00 559 MET A CA 1
ATOM 4460 C C . MET A 1 559 ? -22.275 17.117 39.444 1.00 85.00 559 MET A C 1
ATOM 4462 O O . MET A 1 559 ? -21.775 16.335 38.644 1.00 85.00 559 MET A O 1
ATOM 4466 N N . SER A 1 560 ? -23.113 18.075 39.033 1.00 88.88 560 SER A N 1
ATOM 4467 C CA . SER A 1 560 ? -23.400 18.301 37.611 1.00 88.88 560 SER A CA 1
ATOM 4468 C C . SER A 1 560 ? -22.216 18.911 36.858 1.00 88.88 560 SER A C 1
ATOM 4470 O O . SER A 1 560 ? -22.030 18.587 35.688 1.00 88.88 560 SER A O 1
ATOM 4472 N N . GLN A 1 561 ? -21.456 19.811 37.486 1.00 91.62 561 GLN A N 1
ATOM 4473 C CA . GLN A 1 561 ? -20.254 20.406 36.894 1.00 91.62 561 GLN A CA 1
ATOM 4474 C C . GLN A 1 561 ? -19.131 19.377 36.781 1.00 91.62 561 GLN A C 1
ATOM 4476 O O . GLN A 1 561 ? -18.479 19.308 35.746 1.00 91.62 561 GLN A O 1
ATOM 4481 N N . GLU A 1 562 ? -18.961 18.541 37.801 1.00 89.25 562 GLU A N 1
ATOM 4482 C CA . GLU A 1 562 ? -17.987 17.452 37.821 1.00 89.25 562 GLU A CA 1
ATOM 4483 C C . GLU A 1 562 ? -18.314 16.384 36.773 1.00 89.25 562 GLU A C 1
ATOM 4485 O O . GLU A 1 562 ? -17.449 16.030 35.982 1.00 89.25 562 GLU A O 1
ATOM 4490 N N . LYS A 1 563 ? -19.584 15.966 36.654 1.00 89.81 563 LYS A N 1
ATOM 4491 C CA . LYS A 1 563 ? -20.026 15.081 35.562 1.00 89.81 563 LYS A CA 1
ATOM 4492 C C . LYS A 1 563 ? -19.761 15.665 34.180 1.00 89.81 563 LYS A C 1
ATOM 4494 O O . LYS A 1 563 ? -19.392 14.923 33.281 1.00 89.81 563 LYS A O 1
ATOM 4499 N N . LYS A 1 564 ? -19.965 16.975 34.003 1.00 93.75 564 LYS A N 1
ATOM 4500 C CA . LYS A 1 564 ? -19.657 17.638 32.735 1.00 93.75 564 LYS A CA 1
ATOM 4501 C C . LYS A 1 564 ? -18.151 17.635 32.468 1.00 93.75 564 LYS A C 1
ATOM 4503 O O . LYS A 1 564 ? -17.748 17.273 31.378 1.00 93.75 564 LYS A O 1
ATOM 4508 N N . ARG A 1 565 ? -17.332 17.982 33.465 1.00 92.94 565 ARG A N 1
ATOM 4509 C CA . ARG A 1 565 ? -15.868 17.959 33.345 1.00 92.94 565 ARG A CA 1
ATOM 4510 C C . ARG A 1 565 ? -15.349 16.560 33.004 1.00 92.94 565 ARG A C 1
ATOM 4512 O O . ARG A 1 565 ? -14.460 16.453 32.173 1.00 92.94 565 ARG A O 1
ATOM 4519 N N . LEU A 1 566 ? -15.889 15.520 33.642 1.00 88.88 566 LEU A N 1
ATOM 4520 C CA . LEU A 1 566 ? -15.532 14.133 33.342 1.00 88.88 566 LEU A CA 1
ATOM 4521 C C . LEU A 1 566 ? -15.954 13.741 31.923 1.00 88.88 566 LEU A C 1
ATOM 4523 O O . LEU A 1 566 ? -15.151 13.153 31.219 1.00 88.88 566 LEU A O 1
ATOM 4527 N N . ALA A 1 567 ? -17.154 14.125 31.479 1.00 91.56 567 ALA A N 1
ATOM 4528 C CA . ALA A 1 567 ? -17.603 13.859 30.112 1.00 91.56 567 ALA A CA 1
ATOM 4529 C C . ALA A 1 567 ? -16.748 14.580 29.052 1.00 91.56 567 ALA A C 1
ATOM 4531 O O . ALA A 1 567 ? -16.375 13.966 28.060 1.00 91.56 567 ALA A O 1
ATOM 4532 N N . ASP A 1 568 ? -16.406 15.854 29.281 1.00 92.19 568 ASP A N 1
ATOM 4533 C CA . ASP A 1 568 ? -15.532 16.625 28.387 1.00 92.19 568 ASP A CA 1
ATOM 4534 C C . ASP A 1 568 ? -14.118 15.983 28.336 1.00 92.19 568 ASP A C 1
ATOM 4536 O O . ASP A 1 568 ? -13.537 15.840 27.265 1.00 92.19 568 ASP A O 1
ATOM 4540 N N . ALA A 1 569 ? -13.586 15.518 29.477 1.00 88.94 569 ALA A N 1
ATOM 4541 C CA . ALA A 1 569 ? -12.293 14.825 29.540 1.00 88.94 569 ALA A CA 1
ATOM 4542 C C . ALA A 1 569 ? -12.313 13.430 28.883 1.00 88.94 569 ALA A C 1
ATOM 4544 O O . ALA A 1 569 ? -11.340 13.044 28.239 1.00 88.94 569 ALA A O 1
ATOM 4545 N N . GLU A 1 570 ? -13.406 12.674 29.025 1.00 88.19 570 GLU A N 1
ATOM 4546 C CA . GLU A 1 570 ? -13.608 11.399 28.324 1.00 88.19 570 GLU A CA 1
ATOM 4547 C C . GLU A 1 570 ? -13.635 11.607 26.801 1.00 88.19 570 GLU A C 1
ATOM 4549 O O . GLU A 1 570 ? -12.991 10.852 26.076 1.00 88.19 570 GLU A O 1
ATOM 4554 N N . GLU A 1 571 ? -14.308 12.654 26.311 1.00 90.81 571 GLU A N 1
ATOM 4555 C CA . GLU A 1 571 ? -14.332 13.002 24.884 1.00 90.81 571 GLU A CA 1
ATOM 4556 C C . GLU A 1 571 ? -12.935 13.373 24.356 1.00 90.81 571 GLU A C 1
ATOM 4558 O O . GLU A 1 571 ? -12.534 12.914 23.282 1.00 90.81 571 GLU A O 1
ATOM 4563 N N . ASP A 1 572 ? -12.164 14.152 25.118 1.00 87.69 572 ASP A N 1
ATOM 4564 C CA . ASP A 1 572 ? -10.785 14.506 24.763 1.00 87.69 572 ASP A CA 1
ATOM 4565 C C . ASP A 1 572 ? -9.877 13.264 24.694 1.00 87.69 572 ASP A C 1
ATOM 4567 O O . ASP A 1 572 ? -9.108 13.108 23.738 1.00 87.69 572 ASP A O 1
ATOM 4571 N N . LEU A 1 573 ? -10.001 12.345 25.659 1.00 84.19 573 LEU A N 1
ATOM 4572 C CA . LEU A 1 573 ? -9.264 11.077 25.662 1.00 84.19 573 LEU A CA 1
ATOM 4573 C C . LEU A 1 573 ? -9.673 10.169 24.497 1.00 84.19 573 LEU A C 1
ATOM 4575 O O . LEU A 1 573 ? -8.805 9.589 23.846 1.00 84.19 573 LEU A O 1
ATOM 4579 N N . GLU A 1 574 ? -10.967 10.067 24.183 1.00 86.38 574 GLU A N 1
ATOM 4580 C CA . GLU A 1 574 ? -11.442 9.302 23.025 1.00 86.38 574 GLU A CA 1
ATOM 4581 C C . GLU A 1 574 ? -10.909 9.873 21.705 1.00 86.38 574 GLU A C 1
ATOM 4583 O O . GLU A 1 574 ? -10.491 9.118 20.822 1.00 86.38 574 GLU A O 1
ATOM 4588 N N . ASN A 1 575 ? -10.893 11.200 21.561 1.00 87.56 575 ASN A N 1
ATOM 4589 C CA . ASN A 1 575 ? -10.354 11.864 20.376 1.00 87.56 575 ASN A CA 1
ATOM 4590 C C . ASN A 1 575 ? -8.846 11.630 20.238 1.00 87.56 575 ASN A C 1
ATOM 4592 O O . ASN A 1 575 ? -8.375 11.325 19.138 1.00 87.56 575 ASN A O 1
ATOM 4596 N N . ARG A 1 576 ? -8.102 11.699 21.348 1.00 86.88 576 ARG A N 1
ATOM 4597 C CA . ARG A 1 576 ? -6.668 11.394 21.370 1.00 86.88 576 ARG A CA 1
ATOM 4598 C C . ARG A 1 576 ? -6.394 9.930 21.042 1.00 86.88 576 ARG A C 1
ATOM 4600 O O . ARG A 1 576 ? -5.540 9.646 20.207 1.00 86.88 576 ARG A O 1
ATOM 4607 N N . GLN A 1 577 ? -7.162 9.003 21.613 1.00 85.69 577 GLN A N 1
ATOM 4608 C CA . GLN A 1 577 ? -7.045 7.581 21.300 1.00 85.69 577 GLN A CA 1
ATOM 4609 C C . GLN A 1 577 ? -7.315 7.313 19.815 1.00 85.69 577 GLN A C 1
ATOM 4611 O O . GLN A 1 577 ? -6.560 6.578 19.181 1.00 85.69 577 GLN A O 1
ATOM 4616 N N . ARG A 1 578 ? -8.345 7.941 19.230 1.00 87.38 578 ARG A N 1
ATOM 4617 C CA . ARG A 1 578 ? -8.596 7.843 17.785 1.00 87.38 578 ARG A CA 1
ATOM 4618 C C . ARG A 1 578 ? -7.425 8.388 16.974 1.00 87.38 578 ARG A C 1
ATOM 4620 O O . ARG A 1 578 ? -7.052 7.767 15.986 1.00 87.38 578 ARG A O 1
ATOM 4627 N N . GLN A 1 579 ? -6.839 9.515 17.378 1.00 87.25 579 GLN A N 1
ATOM 4628 C CA . GLN A 1 579 ? -5.661 10.069 16.708 1.00 87.25 579 GLN A CA 1
ATOM 4629 C C . GLN A 1 579 ? -4.490 9.080 16.705 1.00 87.25 579 GLN A C 1
ATOM 4631 O O . GLN A 1 579 ? -3.945 8.804 15.636 1.00 87.25 579 GLN A O 1
ATOM 4636 N N . LEU A 1 580 ? -4.180 8.485 17.858 1.00 87.00 580 LEU A N 1
ATOM 4637 C CA . LEU A 1 580 ? -3.150 7.452 17.973 1.00 87.00 580 LEU A CA 1
ATOM 4638 C C . LEU A 1 580 ? -3.478 6.216 17.127 1.00 87.00 580 LEU A C 1
ATOM 4640 O O . LEU A 1 580 ? -2.607 5.689 16.443 1.00 87.00 580 LEU A O 1
ATOM 4644 N N . ASP A 1 581 ? -4.739 5.776 17.091 1.00 89.50 581 ASP A N 1
ATOM 4645 C CA . ASP A 1 581 ? -5.166 4.670 16.226 1.00 89.50 581 ASP A CA 1
ATOM 4646 C C . ASP A 1 581 ? -4.933 4.984 14.731 1.00 89.50 581 ASP A C 1
ATOM 4648 O O . ASP A 1 581 ? -4.525 4.103 13.963 1.00 89.50 581 ASP A O 1
ATOM 4652 N N . TYR A 1 582 ? -5.165 6.232 14.298 1.00 89.12 582 TYR A N 1
ATOM 4653 C CA . TYR A 1 582 ? -4.886 6.679 12.927 1.00 89.12 582 TYR A CA 1
ATOM 4654 C C . TYR A 1 582 ? -3.387 6.729 12.627 1.00 89.12 582 TYR A C 1
ATOM 4656 O O . TYR A 1 582 ? -2.971 6.270 11.560 1.00 89.12 582 TYR A O 1
ATOM 4664 N N . GLU A 1 583 ? -2.581 7.271 13.537 1.00 87.75 583 GLU A N 1
ATOM 4665 C CA . GLU A 1 583 ? -1.121 7.354 13.400 1.00 87.75 583 GLU A CA 1
ATOM 4666 C C . GLU A 1 583 ? -0.494 5.954 13.381 1.00 87.75 583 GLU A C 1
ATOM 4668 O O . GLU A 1 583 ? 0.254 5.615 12.455 1.00 87.75 583 GLU A O 1
ATOM 4673 N N . PHE A 1 584 ? -0.948 5.073 14.271 1.00 88.56 584 PHE A N 1
ATOM 4674 C CA . PHE A 1 584 ? -0.560 3.672 14.283 1.00 88.56 584 PHE A CA 1
ATOM 4675 C C . PHE A 1 584 ? -0.939 2.968 12.976 1.00 88.56 584 PHE A C 1
ATOM 4677 O O . PHE A 1 584 ? -0.107 2.287 12.372 1.00 88.56 584 PHE A O 1
ATOM 4684 N N . ARG A 1 585 ? -2.178 3.136 12.482 1.00 89.19 585 ARG A N 1
ATOM 4685 C CA . ARG A 1 585 ? -2.603 2.559 11.191 1.00 89.19 585 ARG A CA 1
ATOM 4686 C C . ARG A 1 585 ? -1.729 3.056 10.040 1.00 89.19 585 ARG A C 1
ATOM 4688 O O . ARG A 1 585 ? -1.345 2.261 9.179 1.00 89.19 585 ARG A O 1
ATOM 4695 N N . ARG A 1 586 ? -1.412 4.350 10.043 1.00 89.44 586 ARG A N 1
ATOM 4696 C CA . ARG A 1 586 ? -0.591 4.996 9.024 1.00 89.44 586 ARG A CA 1
ATOM 4697 C C . ARG A 1 586 ? 0.813 4.401 8.976 1.00 89.44 586 ARG A C 1
ATOM 4699 O O . ARG A 1 586 ? 1.288 4.105 7.883 1.00 89.44 586 ARG A O 1
ATOM 4706 N N . ASN A 1 587 ? 1.456 4.206 10.125 1.00 87.56 587 ASN A N 1
ATOM 4707 C CA . ASN A 1 587 ? 2.884 3.889 10.185 1.00 87.56 587 ASN A CA 1
ATOM 4708 C C . ASN A 1 587 ? 3.173 2.375 10.277 1.00 87.56 587 ASN A C 1
ATOM 4710 O O . ASN A 1 587 ? 4.118 1.883 9.659 1.00 87.56 587 ASN A O 1
ATOM 4714 N N . ASN A 1 588 ? 2.323 1.595 10.955 1.00 83.81 588 ASN A N 1
ATOM 4715 C CA . ASN A 1 588 ? 2.560 0.167 11.241 1.00 83.81 588 ASN A CA 1
ATOM 4716 C C . ASN A 1 588 ? 2.703 -0.715 9.988 1.00 83.81 588 ASN A C 1
ATOM 4718 O O . ASN A 1 588 ? 3.370 -1.750 10.012 1.00 83.81 588 ASN A O 1
ATOM 4722 N N . GLN A 1 589 ? 2.068 -0.330 8.880 1.00 81.81 589 GLN A N 1
ATOM 4723 C CA . GLN A 1 589 ? 2.020 -1.143 7.661 1.00 81.81 589 GLN A CA 1
ATOM 4724 C C . GLN A 1 589 ? 2.879 -0.595 6.515 1.00 81.81 589 GLN A C 1
ATOM 4726 O O . GLN A 1 589 ? 2.782 -1.098 5.397 1.00 81.81 589 GLN A O 1
ATOM 4731 N N . VAL A 1 590 ? 3.745 0.392 6.783 1.00 84.94 590 VAL A N 1
ATOM 4732 C CA . VAL A 1 590 ? 4.620 0.991 5.760 1.00 84.94 590 VAL A CA 1
ATOM 4733 C C . VAL A 1 590 ? 5.650 -0.015 5.244 1.00 84.94 590 VAL A C 1
ATOM 4735 O O . VAL A 1 590 ? 5.798 -0.166 4.035 1.00 84.94 590 VAL A O 1
ATOM 4738 N N . LEU A 1 591 ? 6.324 -0.742 6.145 1.00 80.38 591 LEU A N 1
ATOM 4739 C CA . LEU A 1 591 ? 7.359 -1.721 5.782 1.00 80.38 591 LEU A CA 1
ATOM 4740 C C . LEU A 1 591 ? 6.773 -2.955 5.082 1.00 80.38 591 LEU A C 1
ATOM 4742 O O . LEU A 1 591 ? 7.352 -3.513 4.153 1.00 80.38 591 LEU A O 1
ATOM 4746 N N . ARG A 1 592 ? 5.623 -3.420 5.578 1.00 82.75 592 ARG A N 1
ATOM 4747 C CA . ARG A 1 592 ? 4.923 -4.590 5.054 1.00 82.75 592 ARG A CA 1
ATOM 4748 C C . ARG A 1 592 ? 3.440 -4.482 5.356 1.00 82.75 592 ARG A C 1
ATOM 4750 O O . ARG A 1 592 ? 3.034 -4.527 6.520 1.00 82.75 592 ARG A O 1
ATOM 4757 N N . VAL A 1 593 ? 2.641 -4.445 4.296 1.00 84.25 593 VAL A N 1
ATOM 4758 C CA . VAL A 1 593 ? 1.185 -4.536 4.389 1.00 84.25 593 VAL A CA 1
ATOM 4759 C C . VAL A 1 593 ? 0.802 -5.897 4.970 1.00 84.25 593 VAL A C 1
ATOM 4761 O O . VAL A 1 593 ? 1.320 -6.938 4.556 1.00 84.25 593 VAL A O 1
ATOM 4764 N N . LYS A 1 594 ? -0.095 -5.892 5.957 1.00 87.25 594 LYS A N 1
ATOM 4765 C CA . LYS A 1 594 ? -0.576 -7.096 6.645 1.00 87.25 594 LYS A CA 1
ATOM 4766 C C . LYS A 1 594 ? -2.093 -7.201 6.494 1.00 87.25 594 LYS A C 1
ATOM 4768 O O . LYS A 1 594 ? -2.763 -6.165 6.492 1.00 87.25 594 LYS A O 1
ATOM 4773 N N . PRO A 1 595 ? -2.649 -8.423 6.428 1.00 92.81 595 PRO A N 1
ATOM 4774 C CA . PRO A 1 595 ? -4.090 -8.587 6.504 1.00 92.81 595 PRO A CA 1
ATOM 4775 C C . PRO A 1 595 ? -4.583 -8.059 7.855 1.00 92.81 595 PRO A C 1
ATOM 4777 O O . PRO A 1 595 ? -3.913 -8.210 8.879 1.00 92.81 595 PRO A O 1
ATOM 4780 N N . ILE A 1 596 ? -5.763 -7.441 7.862 1.00 93.50 596 ILE A N 1
ATOM 4781 C CA . ILE A 1 596 ? -6.384 -6.906 9.084 1.00 93.50 596 ILE A CA 1
ATOM 4782 C C . ILE A 1 596 ? -6.850 -8.021 10.025 1.00 93.50 596 ILE A C 1
ATOM 4784 O O . ILE A 1 596 ? -7.022 -7.810 11.223 1.00 93.50 596 ILE A O 1
ATOM 4788 N N . GLY A 1 597 ? -7.043 -9.219 9.483 1.00 92.94 597 GLY A N 1
ATOM 4789 C CA . GLY A 1 597 ? -7.404 -10.405 10.231 1.00 92.94 597 GLY A CA 1
ATOM 4790 C C . GLY A 1 597 ? -7.620 -11.590 9.307 1.00 92.94 597 GLY A C 1
ATOM 4791 O O . GLY A 1 597 ? -7.417 -11.517 8.093 1.00 92.94 597 GLY A O 1
ATOM 4792 N N . VAL A 1 598 ? -8.029 -12.691 9.916 1.00 91.56 598 VAL A N 1
ATOM 4793 C CA . VAL A 1 598 ? -8.283 -13.960 9.244 1.00 91.56 598 VAL A CA 1
ATOM 4794 C C . VAL A 1 598 ? -9.656 -14.446 9.693 1.00 91.56 598 VAL A C 1
ATOM 4796 O O . VAL A 1 598 ? -9.999 -14.284 10.866 1.00 91.56 598 VAL A O 1
ATOM 4799 N N . ASP A 1 599 ? -10.450 -14.997 8.780 1.00 90.56 599 ASP A N 1
ATOM 4800 C CA . ASP A 1 599 ? -11.736 -15.603 9.137 1.00 90.56 599 ASP A CA 1
ATOM 4801 C C . ASP A 1 599 ? -11.564 -17.016 9.735 1.00 90.56 599 ASP A C 1
ATOM 4803 O O . ASP A 1 599 ? -10.464 -17.573 9.819 1.00 90.56 599 ASP A O 1
ATOM 4807 N N . ARG A 1 600 ? -12.663 -17.628 10.176 1.00 85.38 600 ARG A N 1
ATOM 4808 C CA . ARG A 1 600 ? -12.688 -18.997 10.715 1.00 85.38 600 ARG A CA 1
ATOM 4809 C C . ARG A 1 600 ? -12.148 -20.067 9.762 1.00 85.38 600 ARG A C 1
ATOM 4811 O O . ARG A 1 600 ? -11.677 -21.097 10.234 1.00 85.38 600 ARG A O 1
ATOM 4818 N N . TYR A 1 601 ? -12.150 -19.813 8.457 1.00 86.56 601 TYR A N 1
ATOM 4819 C CA . TYR A 1 601 ? -11.648 -20.731 7.441 1.00 86.56 601 TYR A CA 1
ATOM 4820 C C . TYR A 1 601 ? -10.211 -20.447 7.005 1.00 86.56 601 TYR A C 1
ATOM 4822 O O . TYR A 1 601 ? -9.690 -21.194 6.179 1.00 86.56 601 TYR A O 1
ATOM 4830 N N . GLY A 1 602 ? -9.552 -19.440 7.580 1.00 87.25 602 GLY A N 1
ATOM 4831 C CA . GLY A 1 602 ? -8.178 -19.087 7.233 1.00 87.25 602 GLY A CA 1
ATOM 4832 C C . GLY A 1 602 ? -8.065 -18.041 6.126 1.00 87.25 602 GLY A C 1
ATOM 4833 O O . GLY A 1 602 ? -6.947 -17.688 5.754 1.00 87.25 602 GLY A O 1
ATOM 4834 N N . ASN A 1 603 ? -9.180 -17.540 5.583 1.00 92.56 603 ASN A N 1
ATOM 4835 C CA . ASN A 1 603 ? -9.124 -16.547 4.515 1.00 92.56 603 ASN A CA 1
ATOM 4836 C C . ASN A 1 603 ? -8.625 -15.222 5.089 1.00 92.56 603 ASN A C 1
ATOM 4838 O O . ASN A 1 603 ? -9.127 -14.734 6.109 1.00 92.56 603 ASN A O 1
ATOM 4842 N N . ARG A 1 604 ? -7.627 -14.636 4.430 1.00 95.12 604 ARG A N 1
ATOM 4843 C CA . ARG A 1 604 ? -7.020 -13.370 4.842 1.00 95.12 604 ARG A CA 1
ATOM 4844 C C . ARG A 1 604 ? -7.896 -12.217 4.381 1.00 95.12 604 ARG A C 1
ATOM 4846 O O . ARG A 1 604 ? -8.271 -12.149 3.214 1.00 95.12 604 ARG A O 1
ATOM 4853 N N . VAL A 1 605 ? -8.200 -11.303 5.294 1.00 96.56 605 VAL A N 1
ATOM 4854 C CA . VAL A 1 605 ? -8.999 -10.110 5.005 1.00 96.56 605 VAL A CA 1
ATOM 4855 C C . VAL A 1 605 ? -8.080 -8.901 4.940 1.00 96.56 605 VAL A C 1
ATOM 4857 O O . VAL A 1 605 ? -7.263 -8.694 5.839 1.00 96.56 605 VAL A O 1
ATOM 4860 N N . TRP A 1 606 ? -8.223 -8.085 3.900 1.00 95.69 606 TRP A N 1
ATOM 4861 C CA . TRP A 1 606 ? -7.351 -6.947 3.632 1.00 95.69 606 TRP A CA 1
ATOM 4862 C C . TRP A 1 606 ? -8.150 -5.659 3.467 1.00 95.69 606 TRP A C 1
ATOM 4864 O O . TRP A 1 606 ? -9.133 -5.604 2.727 1.00 95.69 606 TRP A O 1
ATOM 4874 N N . TRP A 1 607 ? -7.674 -4.606 4.127 1.00 94.81 607 TRP A N 1
ATOM 4875 C CA . TRP A 1 607 ? -8.152 -3.240 3.951 1.00 94.81 607 TRP A CA 1
ATOM 4876 C C . TRP A 1 607 ? -6.946 -2.305 3.877 1.00 94.81 607 TRP A C 1
ATOM 4878 O O . TRP A 1 607 ? -6.190 -2.190 4.845 1.00 94.81 607 TRP A O 1
ATOM 4888 N N . LEU A 1 608 ? -6.762 -1.675 2.717 1.00 93.50 608 LEU A N 1
ATOM 4889 C CA . LEU A 1 608 ? -5.513 -1.008 2.328 1.00 93.50 608 LEU A CA 1
ATOM 4890 C C . LEU A 1 608 ? -5.552 0.518 2.467 1.00 93.50 608 LEU A C 1
ATOM 4892 O O . LEU A 1 608 ? -4.537 1.183 2.277 1.00 93.50 608 LEU A O 1
ATOM 4896 N N . ASP A 1 609 ? -6.710 1.086 2.795 1.00 93.81 609 ASP A N 1
ATOM 4897 C CA . ASP A 1 609 ? -6.871 2.539 2.851 1.00 93.81 609 ASP A CA 1
ATOM 4898 C C . ASP A 1 609 ? -6.273 3.087 4.153 1.00 93.81 609 ASP A C 1
ATOM 4900 O O . ASP A 1 609 ? -6.443 2.488 5.216 1.00 93.81 609 ASP A O 1
ATOM 4904 N N . GLY A 1 610 ? -5.596 4.237 4.107 1.00 90.75 610 GLY A N 1
ATOM 4905 C CA . GLY A 1 610 ? -5.055 4.866 5.315 1.00 90.75 610 GLY A CA 1
ATOM 4906 C C . GLY A 1 610 ? -3.630 4.489 5.700 1.00 90.75 610 GLY A C 1
ATOM 4907 O O . GLY A 1 610 ? -3.267 4.683 6.857 1.00 90.75 610 GLY A O 1
ATOM 4908 N N . ILE A 1 611 ? -2.845 3.918 4.785 1.00 91.31 611 ILE A N 1
ATOM 4909 C CA . ILE A 1 611 ? -1.483 3.449 5.066 1.00 91.31 611 ILE A CA 1
ATOM 4910 C C . ILE A 1 611 ? -0.451 4.428 4.486 1.00 91.31 611 ILE A C 1
ATOM 4912 O O . ILE A 1 611 ? -0.554 4.897 3.349 1.00 91.31 611 ILE A O 1
ATOM 4916 N N . GLY A 1 612 ? 0.578 4.726 5.278 1.00 89.56 612 GLY A N 1
ATOM 4917 C CA . GLY A 1 612 ? 1.731 5.541 4.917 1.00 89.56 612 GLY A CA 1
ATOM 4918 C C . GLY A 1 612 ? 1.366 6.954 4.476 1.00 89.56 612 GLY A C 1
ATOM 4919 O O . GLY A 1 612 ? 0.902 7.805 5.244 1.00 89.56 612 GLY A O 1
ATOM 4920 N N . SER A 1 613 ? 1.641 7.244 3.211 1.00 89.75 613 SER A N 1
ATOM 4921 C CA . SER A 1 613 ? 1.454 8.575 2.646 1.00 89.75 613 SER A CA 1
ATOM 4922 C C . SER A 1 613 ? 0.025 8.874 2.186 1.00 89.75 613 SER A C 1
ATOM 4924 O O . SER A 1 613 ? -0.264 10.048 1.922 1.00 89.75 613 SER A O 1
ATOM 4926 N N . ALA A 1 614 ? -0.851 7.867 2.132 1.00 87.38 614 ALA A N 1
ATOM 4927 C CA . ALA A 1 614 ? -2.269 7.990 1.810 1.00 87.38 614 ALA A CA 1
ATOM 4928 C C . ALA A 1 614 ? -3.105 7.922 3.100 1.00 87.38 614 ALA A C 1
ATOM 4930 O O . ALA A 1 614 ? -3.451 6.845 3.576 1.00 87.38 614 ALA A O 1
ATOM 4931 N N . GLY A 1 615 ? -3.388 9.085 3.696 1.00 86.12 615 GLY A N 1
ATOM 4932 C CA . GLY A 1 615 ? -4.184 9.178 4.926 1.00 86.12 615 GLY A CA 1
ATOM 4933 C C . GLY A 1 615 ? -5.668 8.866 4.707 1.00 86.12 615 GLY A C 1
ATOM 4934 O O . GLY A 1 615 ? -6.157 8.950 3.586 1.00 86.12 615 GLY A O 1
ATOM 4935 N N . LEU A 1 616 ? -6.391 8.539 5.785 1.00 89.88 616 LEU A N 1
ATOM 4936 C CA . LEU A 1 616 ? -7.842 8.296 5.729 1.00 89.88 616 LEU A CA 1
ATOM 4937 C C . LEU A 1 616 ? -8.664 9.569 5.580 1.00 89.88 616 LEU A C 1
ATOM 4939 O O . LEU A 1 616 ? -9.772 9.500 5.066 1.00 89.88 616 LEU A O 1
ATOM 4943 N N . TYR A 1 617 ? -8.136 10.720 5.985 1.00 89.56 617 TYR A N 1
ATOM 4944 C CA . TYR A 1 617 ? -8.830 11.999 5.898 1.00 89.56 617 TYR A CA 1
ATOM 4945 C C . TYR A 1 617 ? -8.075 12.956 4.986 1.00 89.56 617 TYR A C 1
ATOM 4947 O O . TYR A 1 617 ? -6.842 12.989 4.972 1.00 89.56 617 TYR A O 1
ATOM 4955 N N . ASP A 1 618 ? -8.824 13.753 4.232 1.00 85.06 618 ASP A N 1
ATOM 4956 C CA . ASP A 1 618 ? -8.265 14.901 3.535 1.00 85.06 618 ASP A CA 1
ATOM 4957 C C . ASP A 1 618 ? -7.966 16.053 4.510 1.00 85.06 618 ASP A C 1
ATOM 4959 O O . ASP A 1 618 ? -8.312 16.026 5.692 1.00 85.06 618 ASP A O 1
ATOM 4963 N N . SER A 1 619 ? -7.360 17.122 3.995 1.00 79.94 619 SER A N 1
ATOM 4964 C CA . SER A 1 619 ? -7.089 18.344 4.763 1.00 79.94 619 SER A CA 1
ATOM 4965 C C . SER A 1 619 ? -8.350 19.050 5.285 1.00 79.94 619 SER A C 1
ATOM 4967 O O . SER A 1 619 ? -8.235 20.003 6.047 1.00 79.94 619 SER A O 1
ATOM 4969 N N . SER A 1 620 ? -9.547 18.642 4.848 1.00 83.88 620 SER A N 1
ATOM 4970 C CA . SER A 1 620 ? -10.834 19.156 5.330 1.00 83.88 620 SER A CA 1
ATOM 4971 C C . SER A 1 620 ? -11.489 18.256 6.385 1.00 83.88 620 SER A C 1
ATOM 4973 O O . SER A 1 620 ? -12.608 18.542 6.811 1.00 83.88 620 SER A O 1
ATOM 4975 N N . GLY A 1 621 ? -10.812 17.180 6.804 1.00 84.06 621 GLY A N 1
ATOM 4976 C CA . GLY A 1 621 ? -11.320 16.213 7.777 1.00 84.06 621 GLY A CA 1
ATOM 4977 C C . GLY A 1 621 ? -12.360 15.247 7.204 1.00 84.06 621 GLY A C 1
ATOM 4978 O O . GLY A 1 621 ? -13.041 14.558 7.960 1.00 84.06 621 GLY A O 1
ATOM 4979 N N . LYS A 1 622 ? -12.524 15.179 5.877 1.00 87.94 622 LYS A N 1
ATOM 4980 C CA . LYS A 1 622 ? -13.451 14.239 5.235 1.00 87.94 622 LYS A CA 1
ATOM 4981 C C . LYS A 1 622 ? -12.732 12.943 4.895 1.00 87.94 622 LYS A C 1
ATOM 4983 O O . LYS A 1 622 ? -11.616 12.974 4.389 1.00 87.94 622 LYS A O 1
ATOM 4988 N N . VAL A 1 623 ? -13.420 11.814 5.086 1.00 90.50 623 VAL A N 1
ATOM 4989 C CA . VAL A 1 623 ? -12.897 10.491 4.707 1.00 90.50 623 VAL A CA 1
ATOM 4990 C C . VAL A 1 623 ? -12.520 10.469 3.220 1.00 90.50 623 VAL A C 1
ATOM 4992 O O . VAL A 1 623 ? -13.275 10.929 2.365 1.00 90.50 623 VAL A O 1
ATOM 4995 N N . THR A 1 624 ? -11.364 9.927 2.895 1.00 91.25 624 THR A N 1
ATOM 4996 C CA . THR A 1 624 ? -10.921 9.644 1.531 1.00 91.25 624 THR A CA 1
ATOM 4997 C C . THR A 1 624 ? -10.812 8.139 1.355 1.00 91.25 624 THR A C 1
ATOM 4999 O O . THR A 1 624 ? -10.886 7.390 2.326 1.00 91.25 624 THR A O 1
ATOM 5002 N N . TYR A 1 625 ? -10.688 7.687 0.113 1.00 93.94 625 TYR A N 1
ATOM 5003 C CA . TYR A 1 625 ? -10.540 6.272 -0.192 1.00 93.94 625 TYR A CA 1
ATOM 5004 C C . TYR A 1 625 ? -9.378 6.075 -1.159 1.00 93.94 625 TYR A C 1
ATOM 5006 O O . TYR A 1 625 ? -9.091 6.937 -1.992 1.00 93.94 625 TYR A O 1
ATOM 5014 N N . GLY A 1 626 ? -8.707 4.936 -1.020 1.00 92.81 626 GLY A N 1
ATOM 5015 C CA . GLY A 1 626 ? -7.710 4.470 -1.976 1.00 92.81 626 GLY A CA 1
ATOM 5016 C C . GLY A 1 626 ? -8.320 3.387 -2.853 1.00 92.81 626 GLY A C 1
ATOM 5017 O O . GLY A 1 626 ? -8.490 3.555 -4.058 1.00 92.81 626 GLY A O 1
ATOM 5018 N N . THR A 1 627 ? -8.713 2.295 -2.209 1.00 94.25 627 THR A N 1
ATOM 5019 C CA . THR A 1 627 ? -9.438 1.185 -2.825 1.00 94.25 627 THR A CA 1
ATOM 5020 C C . THR A 1 627 ? -10.944 1.308 -2.640 1.00 94.25 627 THR A C 1
ATOM 5022 O O . THR A 1 627 ? -11.682 0.947 -3.551 1.00 94.25 627 THR A O 1
ATOM 5025 N N . GLY A 1 628 ? -11.411 1.794 -1.480 1.00 94.12 628 GLY A N 1
ATOM 5026 C CA . GLY A 1 628 ? -12.837 1.816 -1.147 1.00 94.12 628 GLY A CA 1
ATOM 5027 C C . GLY A 1 628 ? -13.487 0.428 -1.163 1.00 94.12 628 GLY A C 1
ATOM 5028 O O . GLY A 1 628 ? -14.666 0.324 -1.479 1.00 94.12 628 GLY A O 1
ATOM 5029 N N . ARG A 1 629 ? -12.720 -0.636 -0.885 1.00 94.69 629 ARG A N 1
ATOM 5030 C CA . ARG A 1 629 ? -13.141 -2.047 -0.959 1.00 94.69 629 ARG A CA 1
ATOM 5031 C C . ARG A 1 629 ? -12.545 -2.855 0.190 1.00 94.69 629 ARG A C 1
ATOM 5033 O O . ARG A 1 629 ? -11.515 -2.486 0.759 1.00 94.69 629 ARG A O 1
ATOM 5040 N N . LEU A 1 630 ? -13.176 -3.986 0.498 1.00 96.31 630 LEU A N 1
ATOM 5041 C CA . LEU A 1 630 ? -12.625 -4.995 1.403 1.00 96.31 630 LEU A CA 1
ATOM 5042 C C . LEU A 1 630 ? -12.229 -6.227 0.590 1.00 96.31 630 LEU A C 1
ATOM 5044 O O . LEU A 1 630 ? -13.084 -6.811 -0.074 1.00 96.31 630 LEU A O 1
ATOM 5048 N N . TYR A 1 631 ? -10.961 -6.630 0.644 1.00 96.19 631 TYR A N 1
ATOM 5049 C CA . TYR A 1 631 ? -10.477 -7.786 -0.109 1.00 96.19 631 TYR A CA 1
ATOM 5050 C C . TYR A 1 631 ? -10.387 -9.031 0.766 1.00 96.19 631 TYR A C 1
ATOM 5052 O O . TYR A 1 631 ? -10.092 -8.970 1.961 1.00 96.19 631 TYR A O 1
ATOM 5060 N N . LEU A 1 632 ? -10.616 -10.170 0.132 1.00 95.31 632 LEU A N 1
ATOM 5061 C CA . LEU A 1 632 ? -10.439 -11.504 0.668 1.00 95.31 632 LEU A CA 1
ATOM 5062 C C . LEU A 1 632 ? -9.385 -12.216 -0.169 1.00 95.31 632 LEU A C 1
ATOM 5064 O O . LEU A 1 632 ? -9.412 -12.136 -1.393 1.00 95.31 632 LEU A O 1
ATOM 5068 N N . GLN A 1 633 ? -8.499 -12.942 0.493 1.00 94.94 633 GLN A N 1
ATOM 5069 C CA . GLN A 1 633 ? -7.567 -13.847 -0.157 1.00 94.94 633 GLN A CA 1
ATOM 5070 C C . GLN A 1 633 ? -7.752 -15.242 0.433 1.00 94.94 633 GLN A C 1
ATOM 5072 O O . GLN A 1 633 ? -7.761 -15.403 1.660 1.00 94.94 633 GLN A O 1
ATOM 5077 N N . GLY A 1 634 ? -7.919 -16.232 -0.439 1.00 93.50 634 GLY A N 1
ATOM 5078 C CA . GLY A 1 634 ? -8.081 -17.625 -0.055 1.00 93.50 634 GLY A CA 1
ATOM 5079 C C . GLY A 1 634 ? -6.908 -18.122 0.786 1.00 93.50 634 GLY A C 1
ATOM 5080 O O . GLY A 1 634 ? -5.748 -17.798 0.523 1.00 93.50 634 GLY A O 1
ATOM 5081 N N . ALA A 1 635 ? -7.229 -18.884 1.828 1.00 90.69 635 ALA A N 1
ATOM 5082 C CA . ALA A 1 635 ? -6.248 -19.483 2.726 1.00 90.69 635 ALA A CA 1
ATOM 5083 C C . ALA A 1 635 ? -5.259 -20.385 1.965 1.00 90.69 635 ALA A C 1
ATOM 5085 O O . ALA A 1 635 ? -5.684 -21.181 1.126 1.00 90.69 635 ALA A O 1
ATOM 5086 N N . GLU A 1 636 ? -3.965 -20.315 2.292 1.00 89.50 636 GLU A N 1
ATOM 5087 C CA . GLU A 1 636 ? -2.992 -21.273 1.748 1.00 89.50 636 GLU A CA 1
ATOM 5088 C C . GLU A 1 636 ? -3.323 -22.689 2.218 1.00 89.50 636 GLU A C 1
ATOM 5090 O O . GLU A 1 636 ? -3.848 -22.873 3.318 1.00 89.50 636 GLU A O 1
ATOM 5095 N N . GLU A 1 637 ? -2.943 -23.707 1.444 1.00 86.44 637 GLU A N 1
ATOM 5096 C CA . GLU A 1 637 ? -3.174 -25.113 1.814 1.00 86.44 637 GLU A CA 1
ATOM 5097 C C . GLU A 1 637 ? -2.638 -25.437 3.216 1.00 86.44 637 GLU A C 1
ATOM 5099 O O . GLU A 1 637 ? -3.313 -26.082 4.019 1.00 86.44 637 GLU A O 1
ATOM 5104 N N . PHE A 1 638 ? -1.456 -24.908 3.544 1.00 84.56 638 PHE A N 1
ATOM 5105 C CA . PHE A 1 638 ? -0.854 -25.056 4.865 1.00 84.56 638 PHE A CA 1
ATOM 5106 C C . PHE A 1 638 ? -1.691 -24.408 5.979 1.00 84.56 638 PHE A C 1
ATOM 5108 O O . PHE A 1 638 ? -1.844 -24.995 7.049 1.00 84.56 638 PHE A O 1
ATOM 5115 N N . ASP A 1 639 ? -2.254 -23.221 5.739 1.00 82.50 639 ASP A N 1
ATOM 5116 C CA . ASP A 1 639 ? -3.078 -22.508 6.722 1.00 82.50 639 ASP A CA 1
ATOM 5117 C C . ASP A 1 639 ? -4.412 -23.235 6.946 1.00 82.50 639 ASP A C 1
ATOM 5119 O O . ASP A 1 639 ? -4.860 -23.385 8.088 1.00 82.50 639 ASP A O 1
ATOM 5123 N N . VAL A 1 640 ? -5.021 -23.739 5.864 1.00 81.50 640 VAL A N 1
ATOM 5124 C CA . VAL A 1 640 ? -6.238 -24.562 5.924 1.00 81.50 640 VAL A CA 1
ATOM 5125 C C . VAL A 1 640 ? -5.993 -25.802 6.772 1.00 81.50 640 VAL A C 1
ATOM 5127 O O . VAL A 1 640 ? -6.765 -26.078 7.693 1.00 81.50 640 VAL A O 1
ATOM 5130 N N . GLU A 1 641 ? -4.901 -26.518 6.506 1.00 80.94 641 GLU A N 1
ATOM 5131 C CA . GLU A 1 641 ? -4.552 -27.734 7.233 1.00 80.94 641 GLU A CA 1
ATOM 5132 C C . GLU A 1 641 ? -4.237 -27.444 8.705 1.00 80.94 641 GLU A C 1
ATOM 5134 O O . GLU A 1 641 ? -4.754 -28.108 9.606 1.00 80.94 641 GLU A O 1
ATOM 5139 N N . HIS A 1 642 ? -3.467 -26.387 8.974 1.00 78.69 642 HIS A N 1
ATOM 5140 C CA . HIS A 1 642 ? -3.152 -25.957 10.332 1.00 78.69 642 HIS A CA 1
ATOM 5141 C C . HIS A 1 642 ? -4.419 -25.637 11.141 1.00 78.69 642 HIS A C 1
ATOM 5143 O O . HIS A 1 642 ? -4.546 -26.025 12.307 1.00 78.69 642 HIS A O 1
ATOM 5149 N N . HIS A 1 643 ? -5.380 -24.939 10.533 1.00 74.88 643 HIS A N 1
ATOM 5150 C CA . HIS A 1 643 ? -6.639 -24.592 11.187 1.00 74.88 643 HIS A CA 1
ATOM 5151 C C . HIS A 1 643 ? -7.575 -25.789 11.353 1.00 74.88 643 HIS A C 1
ATOM 5153 O O . HIS A 1 643 ? -8.190 -25.915 12.415 1.00 74.88 643 HIS A O 1
ATOM 5159 N N . ARG A 1 644 ? -7.627 -26.690 10.366 1.00 81.62 644 ARG A N 1
ATOM 5160 C CA . ARG A 1 644 ? -8.350 -27.965 10.452 1.00 81.62 644 ARG A CA 1
ATOM 5161 C C . ARG A 1 644 ? -7.853 -28.799 11.630 1.00 81.62 644 ARG A C 1
ATOM 5163 O O . ARG A 1 644 ? -8.651 -29.198 12.480 1.00 81.62 644 ARG A O 1
ATOM 5170 N N . ALA A 1 645 ? -6.539 -29.015 11.699 1.00 76.25 645 ALA A N 1
ATOM 5171 C CA . ALA A 1 645 ? -5.901 -29.813 12.738 1.00 76.25 645 ALA A CA 1
ATOM 5172 C C . ALA A 1 645 ? -6.119 -29.206 14.132 1.00 76.25 645 ALA A C 1
ATOM 5174 O O . ALA A 1 645 ? -6.482 -29.915 15.070 1.00 76.25 645 ALA A O 1
ATOM 5175 N N . ALA A 1 646 ? -5.982 -27.882 14.267 1.00 74.19 646 ALA A N 1
ATOM 5176 C CA . ALA A 1 646 ? -6.214 -27.181 15.532 1.00 74.19 646 ALA A CA 1
ATOM 5177 C C . ALA A 1 646 ? -7.664 -27.291 16.036 1.00 74.19 646 ALA A C 1
ATOM 5179 O O . ALA A 1 646 ? -7.901 -27.243 17.246 1.00 74.19 646 ALA A O 1
ATOM 5180 N N . ALA A 1 647 ? -8.623 -27.424 15.120 1.00 73.12 647 ALA A N 1
ATOM 5181 C CA . ALA A 1 647 ? -10.033 -27.592 15.440 1.00 73.12 647 ALA A CA 1
ATOM 5182 C C . ALA A 1 647 ? -10.440 -29.068 15.633 1.00 73.12 647 ALA A C 1
ATOM 5184 O O . ALA A 1 647 ? -11.570 -29.330 16.038 1.00 73.12 647 ALA A O 1
ATOM 5185 N N . GLU A 1 648 ? -9.527 -30.023 15.406 1.00 80.31 648 GLU A N 1
ATOM 5186 C CA . GLU A 1 648 ? -9.786 -31.471 15.467 1.00 80.31 648 GLU A CA 1
ATOM 5187 C C . GLU A 1 648 ? -10.907 -31.918 14.499 1.00 80.31 648 GLU A C 1
ATOM 5189 O O . GLU A 1 648 ? -11.643 -32.865 14.779 1.00 80.31 648 GLU A O 1
ATOM 5194 N N . LEU A 1 649 ? -11.049 -31.236 13.352 1.00 76.88 649 LEU A N 1
ATOM 5195 C CA . LEU A 1 649 ? -12.007 -31.607 12.305 1.00 76.88 649 LEU A CA 1
ATOM 5196 C C . LEU A 1 649 ? -11.397 -32.602 11.317 1.00 76.88 649 LEU A C 1
ATOM 5198 O O . LEU A 1 649 ? -10.248 -32.470 10.900 1.00 76.88 649 LEU A O 1
ATOM 5202 N N . THR A 1 650 ? -12.212 -33.545 10.851 1.00 83.50 650 THR A N 1
ATOM 5203 C CA . THR A 1 650 ? -11.882 -34.325 9.649 1.00 83.50 650 THR A CA 1
ATOM 5204 C C . THR A 1 650 ? -12.031 -33.474 8.383 1.00 83.50 650 THR A C 1
ATOM 5206 O O . THR A 1 650 ? -12.785 -32.499 8.354 1.00 83.50 650 THR A O 1
ATOM 5209 N N . GLU A 1 651 ? -11.339 -33.862 7.311 1.00 83.06 651 GLU A N 1
ATOM 5210 C CA . GLU A 1 651 ? -11.463 -33.245 5.978 1.00 83.06 651 GLU A CA 1
ATOM 5211 C C . GLU A 1 651 ? -12.919 -33.200 5.489 1.00 83.06 651 GLU A C 1
ATOM 5213 O O . GLU A 1 651 ? -13.392 -32.165 5.018 1.00 83.06 651 GLU A O 1
ATOM 5218 N N . GLU A 1 652 ? -13.662 -34.293 5.683 1.00 84.88 652 GLU A N 1
ATOM 5219 C CA . GLU A 1 652 ? -15.072 -34.391 5.300 1.00 84.88 652 GLU A CA 1
ATOM 5220 C C . GLU A 1 652 ? -15.954 -33.426 6.100 1.00 84.88 652 GLU A C 1
ATOM 5222 O O . GLU A 1 652 ? -16.802 -32.743 5.528 1.00 84.88 652 GLU A O 1
ATOM 5227 N N . GLN A 1 653 ? -15.741 -33.320 7.416 1.00 81.44 653 GLN A N 1
ATOM 5228 C CA . GLN A 1 653 ? -16.489 -32.383 8.260 1.00 81.44 653 GLN A CA 1
ATOM 5229 C C . GLN A 1 653 ? -16.196 -30.928 7.894 1.00 81.44 653 GLN A C 1
ATOM 5231 O O . GLN A 1 653 ? -17.116 -30.111 7.868 1.00 81.44 653 GLN A O 1
ATOM 5236 N N . LEU A 1 654 ? -14.935 -30.596 7.601 1.00 82.81 654 LEU A N 1
ATOM 5237 C CA . LEU A 1 654 ? -14.558 -29.256 7.157 1.00 82.81 654 LEU A CA 1
ATOM 5238 C C . LEU A 1 654 ? -15.209 -28.925 5.809 1.00 82.81 654 LEU A C 1
ATOM 5240 O O . LEU A 1 654 ? -15.801 -27.857 5.663 1.00 82.81 654 LEU A O 1
ATOM 5244 N N . SER A 1 655 ? -15.155 -29.858 4.857 1.00 84.00 655 SER A N 1
ATOM 5245 C CA . SER A 1 655 ? -15.783 -29.709 3.543 1.00 84.00 655 SER A CA 1
ATOM 5246 C C . SER A 1 655 ? -17.300 -29.524 3.657 1.00 84.00 655 SER A C 1
ATOM 5248 O O . SER A 1 655 ? -17.847 -28.595 3.070 1.00 84.00 655 SER A O 1
ATOM 5250 N N . GLN A 1 656 ? -17.979 -30.320 4.491 1.00 85.25 656 GLN A N 1
ATOM 5251 C CA . GLN A 1 656 ? -19.419 -30.180 4.741 1.00 85.25 656 GLN A CA 1
ATOM 5252 C C . GLN A 1 656 ? -19.779 -28.826 5.368 1.00 85.25 656 GLN A C 1
ATOM 5254 O O . GLN A 1 656 ? -20.783 -28.222 4.990 1.00 85.25 656 GLN A O 1
ATOM 5259 N N . ARG A 1 657 ? -18.962 -28.324 6.305 1.00 83.25 657 ARG A N 1
ATOM 5260 C CA . ARG A 1 657 ? -19.164 -26.997 6.910 1.00 83.25 657 ARG A CA 1
ATOM 5261 C C . ARG A 1 657 ? -18.987 -25.881 5.889 1.00 83.25 657 ARG A C 1
ATOM 5263 O O . ARG A 1 657 ? -19.878 -25.048 5.760 1.00 83.25 657 ARG A O 1
ATOM 5270 N N . ARG A 1 658 ? -17.896 -25.905 5.119 1.00 85.19 658 ARG A N 1
ATOM 5271 C CA . ARG A 1 658 ? -17.658 -24.931 4.045 1.00 85.19 658 ARG A CA 1
ATOM 5272 C C . ARG A 1 658 ? -18.749 -24.988 2.977 1.00 85.19 658 ARG A C 1
ATOM 5274 O O . ARG A 1 658 ? -19.230 -23.948 2.550 1.00 85.19 658 ARG A O 1
ATOM 5281 N N . ALA A 1 659 ? -19.234 -26.173 2.614 1.00 85.81 659 ALA A N 1
ATOM 5282 C CA . ALA A 1 659 ? -20.360 -26.313 1.690 1.00 85.81 659 ALA A CA 1
ATOM 5283 C C . ALA A 1 659 ? -21.660 -25.703 2.247 1.00 85.81 659 ALA A C 1
ATOM 5285 O O . ALA A 1 659 ? -22.447 -25.141 1.490 1.00 85.81 659 ALA A O 1
ATOM 5286 N N . LYS A 1 660 ? -21.886 -25.779 3.566 1.00 85.88 660 LYS A N 1
ATOM 5287 C CA . LYS A 1 660 ? -23.052 -25.164 4.213 1.00 85.88 660 LYS A CA 1
ATOM 5288 C C . LYS A 1 660 ? -22.932 -23.638 4.308 1.00 85.88 660 LYS A C 1
ATOM 5290 O O . LYS A 1 660 ? -23.912 -22.941 4.062 1.00 85.88 660 LYS A O 1
ATOM 5295 N N . GLU A 1 661 ? -21.765 -23.131 4.701 1.00 86.38 661 GLU A N 1
ATOM 5296 C CA . GLU A 1 661 ? -21.576 -21.710 5.011 1.00 86.38 661 GLU A CA 1
ATOM 5297 C C . GLU A 1 661 ? -21.062 -20.881 3.833 1.00 86.38 661 GLU A C 1
ATOM 5299 O O . GLU A 1 661 ? -21.473 -19.743 3.664 1.00 86.38 661 GLU A O 1
ATOM 5304 N N . GLU A 1 662 ? -20.156 -21.403 3.013 1.00 85.06 662 GLU A N 1
ATOM 5305 C CA . GLU A 1 662 ? -19.615 -20.701 1.842 1.00 85.06 662 GLU A CA 1
ATOM 5306 C C . GLU A 1 662 ? -20.322 -21.133 0.548 1.00 85.06 662 GLU A C 1
ATOM 5308 O O . GLU A 1 662 ? -20.435 -20.329 -0.380 1.00 85.06 662 GLU A O 1
ATOM 5313 N N . GLY A 1 663 ? -20.831 -22.369 0.483 1.00 83.00 663 GLY A N 1
ATOM 5314 C CA . GLY A 1 663 ? -21.443 -22.928 -0.726 1.00 83.00 663 GLY A CA 1
ATOM 5315 C C . GLY A 1 663 ? -20.462 -22.920 -1.898 1.00 83.00 663 GLY A C 1
ATOM 5316 O O . GLY A 1 663 ? -19.309 -23.316 -1.750 1.00 83.00 663 GLY A O 1
ATOM 5317 N N . ASP A 1 664 ? -20.891 -22.395 -3.045 1.00 79.81 664 ASP A N 1
ATOM 5318 C CA . ASP A 1 664 ? -20.043 -22.247 -4.239 1.00 79.81 664 ASP A CA 1
ATOM 5319 C C . ASP A 1 664 ? -19.006 -21.111 -4.114 1.00 79.81 664 ASP A C 1
ATOM 5321 O O . ASP A 1 664 ? -18.216 -20.874 -5.027 1.00 79.81 664 ASP A O 1
ATOM 5325 N N . ASN A 1 665 ? -18.995 -20.373 -2.998 1.00 84.31 665 ASN A N 1
ATOM 5326 C CA . ASN A 1 665 ? -18.135 -19.203 -2.821 1.00 84.31 665 ASN A CA 1
ATOM 5327 C C . ASN A 1 665 ? -16.770 -19.526 -2.199 1.00 84.31 665 ASN A C 1
ATOM 5329 O O . ASN A 1 665 ? -16.061 -18.583 -1.844 1.00 84.31 665 ASN A O 1
ATOM 5333 N N . VAL A 1 666 ? -16.391 -20.799 -2.056 1.00 88.25 666 VAL A N 1
ATOM 5334 C CA . VAL A 1 666 ? -15.073 -21.203 -1.532 1.00 88.25 666 VAL A CA 1
ATOM 5335 C C . VAL A 1 666 ? -13.965 -20.666 -2.442 1.00 88.25 666 VAL A C 1
ATOM 5337 O O . VAL A 1 666 ? -14.035 -20.822 -3.663 1.00 88.25 666 VAL A O 1
ATOM 5340 N N . LEU A 1 667 ? -12.974 -20.002 -1.848 1.00 90.38 667 LEU A N 1
ATOM 5341 C CA . LEU A 1 667 ? -11.808 -19.469 -2.554 1.00 90.38 667 LEU A CA 1
ATOM 5342 C C . LEU A 1 667 ? -10.712 -20.537 -2.626 1.00 90.38 667 LEU A C 1
ATOM 5344 O O . LEU A 1 667 ? -10.475 -21.248 -1.645 1.00 90.38 667 LEU A O 1
ATOM 5348 N N . ALA A 1 668 ? -10.054 -20.642 -3.777 1.00 90.31 668 ALA A N 1
ATOM 5349 C CA . ALA A 1 668 ? -8.848 -21.439 -3.939 1.00 90.31 668 ALA A CA 1
ATOM 5350 C C . ALA A 1 668 ? -7.660 -20.799 -3.185 1.00 90.31 668 ALA A C 1
ATOM 5352 O O . ALA A 1 668 ? -7.706 -19.608 -2.863 1.00 90.31 668 ALA A O 1
ATOM 5353 N N . PRO A 1 669 ? -6.592 -21.561 -2.886 1.00 91.38 669 PRO A N 1
ATOM 5354 C CA . PRO A 1 669 ? -5.407 -21.021 -2.223 1.00 91.38 669 PRO A CA 1
ATOM 5355 C C . PRO A 1 669 ? -4.834 -19.813 -2.967 1.00 91.38 669 PRO A C 1
ATOM 5357 O O . PRO A 1 669 ? -4.606 -19.878 -4.174 1.00 91.38 669 PRO A O 1
ATOM 5360 N N . GLY A 1 670 ? -4.663 -18.693 -2.261 1.00 89.19 670 GLY A N 1
ATOM 5361 C CA . GLY A 1 670 ? -4.173 -17.442 -2.842 1.00 89.19 670 GLY A CA 1
ATOM 5362 C C . GLY A 1 670 ? -5.163 -16.701 -3.755 1.00 89.19 670 GLY A C 1
ATOM 5363 O O . GLY A 1 670 ? -4.870 -15.574 -4.145 1.00 89.19 670 GLY A O 1
ATOM 5364 N N . GLU A 1 671 ? -6.339 -17.267 -4.062 1.00 92.50 671 GLU A N 1
ATOM 5365 C CA . GLU A 1 671 ? -7.345 -16.630 -4.924 1.00 92.50 671 GLU A CA 1
ATOM 5366 C C . GLU A 1 671 ? -7.907 -15.374 -4.256 1.00 92.50 671 GLU A C 1
ATOM 5368 O O . GLU A 1 671 ? -8.341 -15.399 -3.100 1.00 92.50 671 GLU A O 1
ATOM 5373 N N . TRP A 1 672 ? -7.928 -14.273 -5.000 1.00 94.62 672 TRP A N 1
ATOM 5374 C CA . TRP A 1 672 ? -8.460 -13.005 -4.529 1.00 94.62 672 TRP A CA 1
ATOM 5375 C C . TRP A 1 672 ? -9.945 -12.851 -4.843 1.00 94.62 672 TRP A C 1
ATOM 5377 O O . TRP A 1 672 ? -10.446 -13.262 -5.889 1.00 94.62 672 TRP A O 1
ATOM 5387 N N . ALA A 1 673 ? -10.645 -12.182 -3.937 1.00 94.62 673 ALA A N 1
ATOM 5388 C CA . ALA A 1 673 ? -12.005 -11.716 -4.127 1.00 94.62 673 ALA A CA 1
ATOM 5389 C C . ALA A 1 673 ? -12.232 -10.421 -3.335 1.00 94.62 673 ALA A C 1
ATOM 5391 O O . ALA A 1 673 ? -11.391 -10.005 -2.537 1.00 94.62 673 ALA A O 1
ATOM 5392 N N . MET A 1 674 ? -13.368 -9.766 -3.542 1.00 94.56 674 MET A N 1
ATOM 5393 C CA . MET A 1 674 ? -13.658 -8.472 -2.923 1.00 94.56 674 MET A CA 1
ATOM 5394 C C . MET A 1 674 ? -15.130 -8.299 -2.561 1.00 94.56 674 MET A C 1
ATOM 5396 O O . MET A 1 674 ? -16.018 -8.914 -3.151 1.00 94.56 674 MET A O 1
ATOM 5400 N N . TYR A 1 675 ? -15.382 -7.414 -1.605 1.00 95.44 675 TYR A N 1
ATOM 5401 C CA . TYR A 1 675 ? -16.698 -6.850 -1.344 1.00 95.44 675 TYR A CA 1
ATOM 5402 C C . TYR A 1 675 ? -16.710 -5.379 -1.757 1.00 95.44 675 TYR A C 1
ATOM 5404 O O . TYR A 1 675 ? -15.864 -4.598 -1.312 1.00 95.44 675 TYR A O 1
ATOM 5412 N N . ASP A 1 676 ? -17.680 -5.025 -2.602 1.00 92.06 676 ASP A N 1
ATOM 5413 C CA . ASP A 1 676 ? -17.776 -3.717 -3.266 1.00 92.06 676 ASP A CA 1
ATOM 5414 C C . ASP A 1 676 ? -19.106 -2.991 -2.988 1.00 92.06 676 ASP A C 1
ATOM 5416 O O . ASP A 1 676 ? -19.326 -1.869 -3.439 1.00 92.06 676 ASP A O 1
ATOM 5420 N N . THR A 1 677 ? -20.021 -3.620 -2.247 1.00 93.56 677 THR A N 1
ATOM 5421 C CA . THR A 1 677 ? -21.318 -3.047 -1.854 1.00 93.56 677 THR A CA 1
ATOM 5422 C C . THR A 1 677 ? -21.467 -3.039 -0.338 1.00 93.56 677 THR A C 1
ATOM 5424 O O . THR A 1 677 ? -20.957 -3.921 0.355 1.00 93.56 677 THR A O 1
ATOM 5427 N N . LEU A 1 678 ? -22.216 -2.071 0.193 1.00 94.00 678 LEU A N 1
ATOM 5428 C CA . LEU A 1 678 ? -22.497 -2.011 1.631 1.00 94.00 678 LEU A CA 1
ATOM 5429 C C . LEU A 1 678 ? -23.236 -3.256 2.124 1.00 94.00 678 LEU A C 1
ATOM 5431 O O . LEU A 1 678 ? -22.905 -3.769 3.187 1.00 94.00 678 LEU A O 1
ATOM 5435 N N . GLU A 1 679 ? -24.163 -3.788 1.326 1.00 92.88 679 GLU A N 1
ATOM 5436 C CA . GLU A 1 679 ? -24.903 -5.010 1.653 1.00 92.88 679 GLU A CA 1
ATOM 5437 C C . GLU A 1 679 ? -23.971 -6.217 1.816 1.00 92.88 679 GLU A C 1
ATOM 5439 O O . GLU A 1 679 ? -24.101 -6.990 2.768 1.00 92.88 679 GLU A O 1
ATOM 5444 N N . GLN A 1 680 ? -22.986 -6.365 0.923 1.00 93.31 680 GLN A N 1
ATOM 5445 C CA . GLN A 1 680 ? -21.969 -7.408 1.043 1.00 93.31 680 GLN A CA 1
ATOM 5446 C C . GLN A 1 680 ? -21.107 -7.221 2.295 1.00 93.31 680 GLN A C 1
ATOM 5448 O O . GLN A 1 680 ? -20.870 -8.191 3.017 1.00 93.31 680 GLN A O 1
ATOM 5453 N N . LEU A 1 681 ? -20.656 -5.990 2.569 1.00 94.50 681 LEU A N 1
ATOM 5454 C CA . LEU A 1 681 ? -19.849 -5.685 3.752 1.00 94.50 681 LEU A CA 1
ATOM 5455 C C . LEU A 1 681 ? -20.619 -5.982 5.047 1.00 94.50 681 LEU A C 1
ATOM 5457 O O . LEU A 1 681 ? -20.104 -6.672 5.931 1.00 94.50 681 LEU A O 1
ATOM 5461 N N . GLU A 1 682 ? -21.851 -5.486 5.168 1.00 94.31 682 GLU A N 1
ATOM 5462 C CA . GLU A 1 682 ? -22.722 -5.725 6.322 1.00 94.31 682 GLU A CA 1
ATOM 5463 C C . GLU A 1 682 ? -23.038 -7.209 6.482 1.00 94.31 682 GLU A C 1
ATOM 5465 O O . GLU A 1 682 ? -22.942 -7.751 7.586 1.00 94.31 682 GLU A O 1
ATOM 5470 N N . GLY A 1 683 ? -23.345 -7.891 5.377 1.00 92.50 683 GLY A N 1
ATOM 5471 C CA . GLY A 1 683 ? -23.540 -9.333 5.358 1.00 92.50 683 GLY A CA 1
ATOM 5472 C C . GLY A 1 683 ? -22.309 -10.081 5.873 1.00 92.50 683 GLY A C 1
ATOM 5473 O O . GLY A 1 683 ? -22.444 -10.994 6.688 1.00 92.50 683 GLY A O 1
ATOM 5474 N N . PHE A 1 684 ? -21.104 -9.671 5.463 1.00 93.94 684 PHE A N 1
ATOM 5475 C CA . PHE A 1 684 ? -19.860 -10.321 5.867 1.00 93.94 684 PHE A CA 1
ATOM 5476 C C . PHE A 1 684 ? -19.588 -10.102 7.354 1.00 93.94 684 PHE A C 1
ATOM 5478 O O . PHE A 1 684 ? -19.351 -11.058 8.094 1.00 93.94 684 PHE A O 1
ATOM 5485 N N . LYS A 1 685 ? -19.729 -8.861 7.829 1.00 93.75 685 LYS A N 1
ATOM 5486 C CA . LYS A 1 685 ? -19.623 -8.524 9.254 1.00 93.75 685 LYS A CA 1
ATOM 5487 C C . LYS A 1 685 ? -20.623 -9.320 10.104 1.00 93.75 685 LYS A C 1
ATOM 5489 O O . LYS A 1 685 ? -20.280 -9.814 11.180 1.00 93.75 685 LYS A O 1
ATOM 5494 N N . ASN A 1 686 ? -21.856 -9.474 9.626 1.00 92.12 686 ASN A N 1
ATOM 5495 C CA . ASN A 1 686 ? -22.898 -10.236 10.313 1.00 92.12 686 ASN A CA 1
ATOM 5496 C C . ASN A 1 686 ? -22.650 -11.752 10.283 1.00 92.12 686 ASN A C 1
ATOM 5498 O O . ASN A 1 686 ? -23.110 -12.456 11.182 1.00 92.12 686 ASN A O 1
ATOM 5502 N N . TRP A 1 687 ? -21.894 -12.249 9.306 1.00 90.69 687 TRP A N 1
ATOM 5503 C CA . TRP A 1 687 ? -21.513 -13.655 9.177 1.00 90.69 687 TRP A CA 1
ATOM 5504 C C . TRP A 1 687 ? -20.334 -14.071 10.089 1.00 90.69 687 TRP A C 1
ATOM 5506 O O . TRP A 1 687 ? -20.280 -15.217 10.538 1.00 90.69 687 TRP A O 1
ATOM 5516 N N . LEU A 1 688 ? -19.402 -13.170 10.425 1.00 90.38 688 LEU A N 1
ATOM 5517 C CA . LEU A 1 688 ? -18.212 -13.458 11.261 1.00 90.38 688 LEU A CA 1
ATOM 5518 C C . LEU A 1 688 ? -18.546 -13.780 12.720 1.00 90.38 688 LEU A C 1
ATOM 5520 O O . LEU A 1 688 ? -18.986 -12.881 13.410 1.00 90.38 688 LEU A O 1
ATOM 5524 N N . ASN A 1 689 ? -18.282 -14.966 13.268 1.00 84.69 689 ASN A N 1
ATOM 5525 C CA . ASN A 1 689 ? -18.728 -15.383 14.608 1.00 84.69 689 ASN A CA 1
ATOM 5526 C C . ASN A 1 689 ? -18.030 -14.643 15.789 1.00 84.69 689 ASN A C 1
ATOM 5528 O O . ASN A 1 689 ? -16.827 -14.800 15.975 1.00 84.69 689 ASN A O 1
ATOM 5532 N N . PRO A 1 690 ? -18.739 -13.957 16.717 1.00 84.50 690 PRO A N 1
ATOM 5533 C CA . PRO A 1 690 ? -18.108 -13.189 17.794 1.00 84.50 690 PRO A CA 1
ATOM 5534 C C . PRO A 1 690 ? -17.538 -14.080 18.906 1.00 84.50 690 PRO A C 1
ATOM 5536 O O . PRO A 1 690 ? -16.818 -13.583 19.769 1.00 84.50 690 PRO A O 1
ATOM 5539 N N . ARG A 1 691 ? -17.898 -15.372 18.919 1.00 79.62 691 ARG A N 1
ATOM 5540 C CA . ARG A 1 691 ? -17.374 -16.390 19.842 1.00 79.62 691 ARG A CA 1
ATOM 5541 C C . ARG A 1 691 ? -16.152 -17.119 19.275 1.00 79.62 691 ARG A C 1
ATOM 5543 O O . ARG A 1 691 ? -15.417 -17.741 20.042 1.00 79.62 691 ARG A O 1
ATOM 5550 N N . GLY A 1 692 ? -15.934 -17.052 17.960 1.00 79.94 692 GLY A N 1
ATOM 5551 C CA . GLY A 1 692 ? -14.746 -17.599 17.311 1.00 79.94 692 GLY A CA 1
ATOM 5552 C C . GLY A 1 692 ? -13.538 -16.709 17.588 1.00 79.94 692 GLY A C 1
ATOM 5553 O O . GLY A 1 692 ? -13.653 -15.494 17.525 1.00 79.94 692 GLY A O 1
ATOM 5554 N N . TYR A 1 693 ? -12.375 -17.287 17.896 1.00 80.94 693 TYR A N 1
ATOM 5555 C CA . TYR A 1 693 ? -11.189 -16.496 18.253 1.00 80.94 693 TYR A CA 1
ATOM 5556 C C . TYR A 1 693 ? -10.749 -15.563 17.110 1.00 80.94 693 TYR A C 1
ATOM 5558 O O . TYR A 1 693 ? -10.618 -14.359 17.316 1.00 80.94 693 TYR A O 1
ATOM 5566 N N . ARG A 1 694 ? -10.585 -16.102 15.894 1.00 85.06 694 ARG A N 1
ATOM 5567 C CA . ARG A 1 694 ? -10.136 -15.331 14.719 1.00 85.06 694 ARG A CA 1
ATOM 5568 C C . ARG A 1 694 ? -11.178 -14.290 14.300 1.00 85.06 694 ARG A C 1
ATOM 5570 O O . ARG A 1 694 ? -10.883 -13.098 14.240 1.00 85.06 694 ARG A O 1
ATOM 5577 N N . ASP A 1 695 ? -12.421 -14.740 14.146 1.00 88.81 695 ASP A N 1
ATOM 5578 C CA . ASP A 1 695 ? -13.564 -13.895 13.800 1.00 88.81 695 ASP A CA 1
ATOM 5579 C C . ASP A 1 695 ? -13.796 -12.772 14.821 1.00 8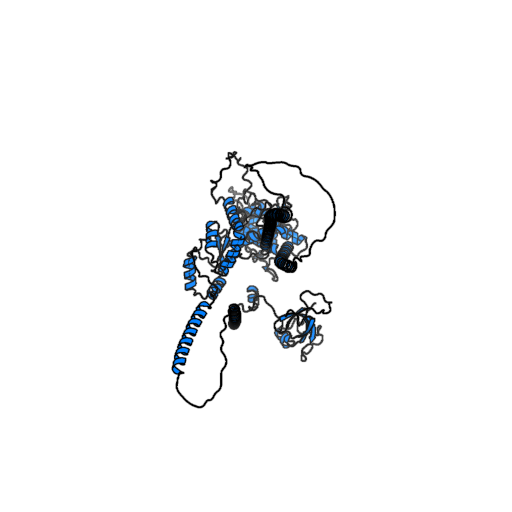8.81 695 ASP A C 1
ATOM 5581 O O . ASP A 1 695 ? -14.126 -11.658 14.429 1.00 88.81 695 ASP A O 1
ATOM 5585 N N . HIS A 1 696 ? -13.591 -13.020 16.119 1.00 88.44 696 HIS A N 1
ATOM 5586 C CA . HIS A 1 696 ? -13.713 -11.997 17.158 1.00 88.44 696 HIS A CA 1
ATOM 5587 C C . HIS A 1 696 ? -12.666 -10.888 17.002 1.00 88.44 696 HIS A C 1
ATOM 5589 O O . HIS A 1 696 ? -13.004 -9.707 17.095 1.00 88.44 696 HIS A O 1
ATOM 5595 N N . HIS A 1 697 ? -11.407 -11.249 16.735 1.00 89.81 697 HIS A N 1
ATOM 5596 C CA . HIS A 1 697 ? -10.347 -10.274 16.466 1.00 89.81 697 HIS A CA 1
ATOM 5597 C C . HIS A 1 697 ? -10.658 -9.439 15.218 1.00 89.81 697 HIS A C 1
ATOM 5599 O O . HIS A 1 697 ? -10.562 -8.210 15.263 1.00 89.81 697 HIS A O 1
ATOM 5605 N N . LEU A 1 698 ? -11.104 -10.089 14.140 1.00 94.12 698 LEU A N 1
ATOM 5606 C CA . LEU A 1 698 ? -11.507 -9.408 12.913 1.00 94.12 698 LEU A CA 1
ATOM 5607 C C . LEU A 1 698 ? -12.730 -8.500 13.133 1.00 94.12 698 LEU A C 1
ATOM 5609 O O . LEU A 1 698 ? -12.744 -7.365 12.670 1.00 94.12 698 LEU A O 1
ATOM 5613 N N . LEU A 1 699 ? -13.733 -8.950 13.890 1.00 94.62 699 LEU A N 1
ATOM 5614 C CA . LEU A 1 699 ? -14.904 -8.145 14.247 1.00 94.62 699 LEU A CA 1
ATOM 5615 C C . LEU A 1 699 ? -14.543 -6.918 15.076 1.00 94.62 699 LEU A C 1
ATOM 5617 O O . LEU A 1 699 ? -15.113 -5.853 14.851 1.00 94.62 699 LEU A O 1
ATOM 5621 N N . ARG A 1 700 ? -13.627 -7.049 16.043 1.00 93.94 700 ARG A N 1
ATOM 5622 C CA . ARG A 1 700 ? -13.156 -5.911 16.840 1.00 93.94 700 ARG A CA 1
ATOM 5623 C C . ARG A 1 700 ? -12.546 -4.848 15.932 1.00 93.94 700 ARG A C 1
ATOM 5625 O O . ARG A 1 700 ? -12.919 -3.685 16.046 1.00 93.94 700 ARG A O 1
ATOM 5632 N N . PHE A 1 701 ? -11.688 -5.270 15.005 1.00 94.12 701 PHE A N 1
ATOM 5633 C CA . PHE A 1 701 ? -11.098 -4.384 14.010 1.00 94.12 701 PHE A CA 1
ATOM 5634 C C . PHE A 1 701 ? -12.175 -3.734 13.123 1.00 94.12 701 PHE A C 1
ATOM 5636 O O . PHE A 1 701 ? -12.238 -2.513 13.018 1.00 94.12 701 PHE A O 1
ATOM 5643 N N . LEU A 1 702 ? -13.073 -4.530 12.532 1.00 95.88 702 LEU A N 1
ATOM 5644 C CA . LEU A 1 702 ? -14.129 -4.013 11.657 1.00 95.88 702 LEU A CA 1
ATOM 5645 C C . LEU A 1 702 ? -15.079 -3.059 12.382 1.00 95.88 702 LEU A C 1
ATOM 5647 O O . LEU A 1 702 ? -15.560 -2.128 11.759 1.00 95.88 702 LEU A O 1
ATOM 5651 N N . ASN A 1 703 ? -15.367 -3.275 13.668 1.00 95.06 703 ASN A N 1
ATOM 5652 C CA . ASN A 1 703 ? -16.205 -2.368 14.454 1.00 95.06 703 ASN A CA 1
ATOM 5653 C C . ASN A 1 703 ? -15.517 -1.030 14.724 1.00 95.06 703 ASN A C 1
ATOM 5655 O O . ASN A 1 703 ? -16.183 -0.003 14.650 1.00 95.06 703 ASN A O 1
ATOM 5659 N N . GLN A 1 704 ? -14.216 -1.049 15.022 1.00 93.62 704 GLN A N 1
ATOM 5660 C CA . GLN A 1 704 ? -13.431 0.162 15.262 1.00 93.62 704 GLN A CA 1
ATOM 5661 C C . GLN A 1 704 ? -13.386 1.056 14.016 1.00 93.62 704 GLN A C 1
ATOM 5663 O O . GLN A 1 704 ? -13.597 2.255 14.126 1.00 93.62 704 GLN A O 1
ATOM 5668 N N . TRP A 1 705 ? -13.184 0.455 12.841 1.00 94.88 705 TRP A N 1
ATOM 5669 C CA . TRP A 1 705 ? -12.972 1.160 11.569 1.00 94.88 705 TRP A CA 1
ATOM 5670 C C . TRP A 1 705 ? -14.204 1.181 10.648 1.00 94.88 705 TRP A C 1
ATOM 5672 O O . TRP A 1 705 ? -14.111 1.506 9.462 1.00 94.88 705 TRP A O 1
ATOM 5682 N N . TRP A 1 706 ? -15.371 0.777 11.160 1.00 95.81 706 TRP A N 1
ATOM 5683 C CA . TRP A 1 706 ? -16.593 0.641 10.359 1.00 95.81 706 TRP A CA 1
ATOM 5684 C C . TRP A 1 706 ? -17.014 1.939 9.651 1.00 95.81 706 TRP A C 1
ATOM 5686 O O . TRP A 1 706 ? -17.372 1.868 8.467 1.00 95.81 706 TRP A O 1
ATOM 5696 N N . PRO A 1 707 ? -16.993 3.116 10.317 1.00 94.44 707 PRO A N 1
ATOM 5697 C CA . PRO A 1 707 ? -17.391 4.371 9.685 1.00 94.44 707 PRO A CA 1
ATOM 5698 C C . PRO A 1 707 ? -16.515 4.727 8.479 1.00 94.44 707 PRO A C 1
ATOM 5700 O O . PRO A 1 707 ? -17.042 5.128 7.444 1.00 94.44 707 PRO A O 1
ATOM 5703 N N . GLU A 1 708 ? -15.200 4.543 8.580 1.00 95.06 708 GLU A N 1
ATOM 5704 C CA . GLU A 1 708 ? -14.229 4.867 7.529 1.00 95.06 708 GLU A CA 1
ATOM 5705 C C . GLU A 1 708 ? -14.348 3.893 6.357 1.00 95.06 708 GLU A C 1
ATOM 5707 O O . GLU A 1 708 ? -14.383 4.320 5.202 1.00 95.06 708 GLU A O 1
ATOM 5712 N N . ILE A 1 709 ? -14.478 2.593 6.648 1.00 96.06 709 ILE A N 1
ATOM 5713 C CA . ILE A 1 709 ? -14.646 1.550 5.629 1.00 96.06 709 ILE A CA 1
ATOM 5714 C C . ILE A 1 709 ? -15.921 1.803 4.811 1.00 96.06 709 ILE A C 1
ATOM 5716 O O . ILE A 1 709 ? -15.876 1.842 3.582 1.00 96.06 709 ILE A O 1
ATOM 5720 N N . THR A 1 710 ? -17.061 2.004 5.478 1.00 96.00 710 THR A N 1
ATOM 5721 C CA . THR A 1 710 ? -18.355 2.189 4.797 1.00 96.00 710 THR A CA 1
ATOM 5722 C C . THR A 1 710 ? -18.427 3.502 4.019 1.00 96.00 710 THR A C 1
ATOM 5724 O O . THR A 1 710 ? -18.881 3.503 2.874 1.00 96.00 710 THR A O 1
ATOM 5727 N N . GLN A 1 711 ? -17.914 4.605 4.578 1.00 94.75 711 GLN A N 1
ATOM 5728 C CA . GLN A 1 711 ? -17.820 5.881 3.860 1.00 94.75 711 GLN A CA 1
ATOM 5729 C C . GLN A 1 711 ? -16.878 5.801 2.653 1.00 94.75 711 GLN A C 1
ATOM 5731 O O . GLN A 1 711 ? -17.161 6.413 1.622 1.00 94.75 711 GLN A O 1
ATOM 5736 N N . GLY A 1 712 ? -15.776 5.052 2.758 1.00 94.38 712 GLY A N 1
ATOM 5737 C CA . GLY A 1 712 ? -14.856 4.813 1.647 1.00 94.38 712 GLY A CA 1
ATOM 5738 C C . GLY A 1 712 ? -15.535 4.084 0.486 1.00 94.38 712 GLY A C 1
ATOM 5739 O O . GLY A 1 712 ? -15.462 4.551 -0.651 1.00 94.38 712 GLY A O 1
ATOM 5740 N N . VAL A 1 713 ? -16.273 3.005 0.784 1.00 95.25 713 VAL A N 1
ATOM 5741 C CA . VAL A 1 713 ? -17.076 2.258 -0.206 1.00 95.25 713 VAL A CA 1
ATOM 5742 C C . VAL A 1 713 ? -18.117 3.166 -0.865 1.00 95.25 713 VAL A C 1
ATOM 5744 O O . VAL A 1 713 ? -18.179 3.234 -2.090 1.00 95.25 713 VAL A O 1
ATOM 5747 N N . GLN A 1 714 ? -18.893 3.922 -0.081 1.00 94.44 714 GLN A N 1
ATOM 5748 C CA . GLN A 1 714 ? -19.901 4.856 -0.609 1.00 94.44 714 GLN A CA 1
ATOM 5749 C C . GLN A 1 714 ? -19.292 5.898 -1.551 1.00 94.44 714 GLN A C 1
ATOM 5751 O O . GLN A 1 714 ? -19.794 6.121 -2.651 1.00 94.44 714 GLN A O 1
ATOM 5756 N N . LYS A 1 715 ? -18.184 6.529 -1.147 1.00 92.44 715 LYS A N 1
ATOM 5757 C CA . LYS A 1 715 ? -17.516 7.554 -1.963 1.00 92.44 715 LYS A CA 1
ATOM 5758 C C . LYS A 1 715 ? -16.975 6.992 -3.267 1.00 92.44 715 LYS A C 1
ATOM 5760 O O . LYS A 1 715 ? -17.107 7.644 -4.300 1.00 92.44 715 LYS A O 1
ATOM 5765 N N . ARG A 1 716 ? -16.398 5.791 -3.223 1.00 93.12 716 ARG A N 1
ATOM 5766 C CA . ARG A 1 716 ? -15.916 5.089 -4.411 1.00 93.12 716 ARG A CA 1
ATOM 5767 C C . ARG A 1 716 ? -17.058 4.793 -5.379 1.00 93.12 716 ARG A C 1
ATOM 5769 O O . ARG A 1 716 ? -16.974 5.139 -6.553 1.00 93.12 716 ARG A O 1
ATOM 5776 N N . ARG A 1 717 ? -18.152 4.210 -4.887 1.00 92.44 717 ARG A N 1
ATOM 5777 C CA . ARG A 1 717 ? -19.321 3.867 -5.711 1.00 92.44 717 ARG A CA 1
ATOM 5778 C C . ARG A 1 717 ? -19.998 5.094 -6.316 1.00 92.44 717 ARG A C 1
ATOM 5780 O O . ARG A 1 717 ? -20.348 5.061 -7.495 1.00 92.44 717 ARG A O 1
ATOM 5787 N N . ALA A 1 718 ? -20.115 6.179 -5.549 1.00 90.88 718 ALA A N 1
ATOM 5788 C CA . ALA A 1 718 ? -20.615 7.459 -6.043 1.00 90.88 718 ALA A CA 1
ATOM 5789 C C . ALA A 1 718 ? -19.718 8.030 -7.156 1.00 90.88 718 ALA A C 1
ATOM 5791 O O . ALA A 1 718 ? -20.226 8.444 -8.195 1.00 90.88 718 ALA A O 1
ATOM 5792 N N . ALA A 1 719 ? -18.391 7.995 -6.982 1.00 87.56 719 ALA A N 1
ATOM 5793 C CA . ALA A 1 719 ? -17.437 8.451 -7.998 1.00 87.56 719 ALA A CA 1
ATOM 5794 C C . ALA A 1 719 ? -17.445 7.572 -9.261 1.00 87.56 719 ALA A C 1
ATOM 5796 O O . ALA A 1 719 ? -17.299 8.077 -10.370 1.00 87.56 719 ALA A O 1
ATOM 5797 N N . ALA A 1 720 ? -17.665 6.265 -9.106 1.00 85.56 720 ALA A N 1
ATOM 5798 C CA . ALA A 1 720 ? -17.804 5.327 -10.216 1.00 85.56 720 ALA A CA 1
ATOM 5799 C C . ALA A 1 720 ? -19.186 5.388 -10.903 1.00 85.56 720 ALA A C 1
ATOM 5801 O O . ALA A 1 720 ? -19.412 4.676 -11.880 1.00 85.56 720 ALA A O 1
ATOM 5802 N N . GLY A 1 721 ? -20.125 6.200 -10.395 1.00 85.00 721 GLY A N 1
ATOM 5803 C CA . GLY A 1 721 ? -21.496 6.285 -10.908 1.00 85.00 721 GLY A CA 1
ATOM 5804 C C . GLY A 1 721 ? -22.300 4.987 -10.754 1.00 85.00 721 GLY A C 1
ATOM 5805 O O . GLY A 1 721 ? -23.256 4.769 -11.497 1.00 85.00 721 GLY A O 1
ATOM 5806 N N . LEU A 1 722 ? -21.895 4.110 -9.827 1.00 82.19 722 LEU A N 1
ATOM 5807 C CA . LEU A 1 722 ? -22.515 2.800 -9.589 1.00 82.19 722 LEU A CA 1
ATOM 5808 C C . LEU A 1 722 ? -23.744 2.888 -8.681 1.00 82.19 722 LEU A C 1
ATOM 5810 O O . LEU A 1 722 ? -24.620 2.026 -8.755 1.00 82.19 722 LEU A O 1
ATOM 5814 N N . ASP A 1 723 ? -23.811 3.923 -7.847 1.00 73.56 723 ASP A N 1
ATOM 5815 C CA . ASP A 1 723 ? -25.004 4.250 -7.077 1.00 73.56 723 ASP A CA 1
ATOM 5816 C C . ASP A 1 723 ? -25.825 5.252 -7.896 1.00 73.56 723 ASP A C 1
ATOM 5818 O O . ASP A 1 723 ? -25.409 6.389 -8.135 1.00 73.56 723 ASP A O 1
ATOM 5822 N N . GLY A 1 724 ? -26.981 4.807 -8.398 1.00 52.03 724 GLY A N 1
ATOM 5823 C CA . GLY A 1 724 ? -27.949 5.709 -9.016 1.00 52.03 724 GLY A CA 1
ATOM 5824 C C . GLY A 1 724 ? -28.333 6.801 -8.018 1.00 52.03 724 GLY A C 1
ATOM 5825 O O . GLY A 1 724 ? -28.397 6.535 -6.824 1.00 52.03 724 GLY A O 1
ATOM 5826 N N . ASN A 1 725 ? -28.569 8.027 -8.496 1.00 41.72 725 ASN A N 1
ATOM 5827 C CA . ASN A 1 725 ? -29.036 9.158 -7.684 1.00 41.72 725 ASN A CA 1
ATOM 5828 C C . ASN A 1 725 ? -30.366 8.822 -6.972 1.00 41.72 725 ASN A C 1
ATOM 5830 O O . ASN A 1 725 ? -31.443 9.201 -7.432 1.00 41.72 725 ASN A O 1
ATOM 5834 N N . GLU A 1 726 ? -30.301 8.131 -5.841 1.00 39.97 726 GLU A N 1
ATOM 5835 C CA . GLU A 1 726 ? -31.383 7.997 -4.872 1.00 39.97 726 GLU A CA 1
ATOM 5836 C C . GLU A 1 726 ? -31.227 9.105 -3.832 1.00 39.97 726 GLU A C 1
ATOM 5838 O O . GLU A 1 726 ? -30.910 8.871 -2.672 1.00 39.97 726 GLU A O 1
ATOM 5843 N N . ASP A 1 727 ? -31.430 10.347 -4.270 1.00 39.22 727 ASP A N 1
ATOM 5844 C CA . ASP A 1 727 ? -31.588 11.483 -3.364 1.00 39.22 727 ASP A CA 1
ATOM 5845 C C . ASP A 1 727 ? -32.982 12.096 -3.581 1.00 39.22 727 ASP A C 1
ATOM 5847 O O . ASP A 1 727 ? -33.162 13.173 -4.153 1.00 39.22 727 ASP A O 1
ATOM 5851 N N . GLU A 1 728 ? -34.011 11.355 -3.160 1.00 43.78 728 GLU A N 1
ATOM 5852 C CA . GLU A 1 728 ? -35.311 11.922 -2.801 1.00 43.78 728 GLU A CA 1
ATOM 5853 C C . GLU A 1 728 ? -35.519 11.726 -1.299 1.00 43.78 728 GLU A C 1
ATOM 5855 O O . GLU A 1 728 ? -35.798 10.617 -0.848 1.00 43.78 728 GLU A O 1
ATOM 5860 N N . GLY A 1 729 ? -35.434 12.801 -0.502 1.00 36.34 729 GLY A N 1
ATOM 5861 C CA . GLY A 1 729 ? -35.809 12.642 0.900 1.00 36.34 729 GLY A CA 1
ATOM 5862 C C . GLY A 1 729 ? -35.837 13.826 1.850 1.00 36.34 729 GLY A C 1
ATOM 5863 O O . GLY A 1 729 ? -36.569 13.718 2.822 1.00 36.34 729 GLY A O 1
ATOM 5864 N N . HIS A 1 730 ? -35.151 14.957 1.640 1.00 37.47 730 HIS A N 1
ATOM 5865 C CA . HIS A 1 730 ? -35.274 16.078 2.589 1.00 37.47 730 HIS A CA 1
ATOM 5866 C C . HIS A 1 730 ? -35.358 17.452 1.918 1.00 37.47 730 HIS A C 1
ATOM 5868 O O . HIS A 1 730 ? -34.504 17.882 1.150 1.00 37.47 730 HIS A O 1
ATOM 5874 N N . GLY A 1 731 ? -36.466 18.140 2.210 1.00 40.56 731 GLY A N 1
ATOM 5875 C CA . GLY A 1 731 ? -36.857 19.403 1.606 1.00 40.56 731 GLY A CA 1
ATOM 5876 C C . GLY A 1 731 ? -35.848 20.526 1.833 1.00 40.56 731 GLY A C 1
ATOM 5877 O O . GLY A 1 731 ? -35.722 21.063 2.927 1.00 40.56 731 GLY A O 1
ATOM 5878 N N . GLY A 1 732 ? -35.215 20.960 0.748 1.00 32.94 732 GLY A N 1
ATOM 5879 C CA . GLY A 1 732 ? -34.439 22.189 0.671 1.00 32.94 732 GLY A CA 1
ATOM 5880 C C . GLY A 1 732 ? -34.465 22.713 -0.761 1.00 32.94 732 GLY A C 1
ATOM 5881 O O . GLY A 1 732 ? -34.153 21.989 -1.695 1.00 32.94 732 GLY A O 1
ATOM 5882 N N . ARG A 1 733 ? -34.934 23.954 -0.934 1.00 31.69 733 ARG A N 1
ATOM 5883 C CA . ARG A 1 733 ? -35.117 24.710 -2.192 1.00 31.69 733 ARG A CA 1
ATOM 5884 C C . ARG A 1 733 ? -34.373 24.178 -3.431 1.00 31.69 733 ARG A C 1
ATOM 5886 O O . ARG A 1 733 ? -33.162 24.322 -3.559 1.00 31.69 733 ARG A O 1
ATOM 5893 N N . ARG A 1 734 ? -35.164 23.751 -4.423 1.00 33.16 734 ARG A N 1
ATOM 5894 C CA . ARG A 1 734 ? -34.757 23.546 -5.821 1.00 33.16 734 ARG A CA 1
ATOM 5895 C C . ARG A 1 734 ? -34.061 24.798 -6.374 1.00 33.16 734 ARG A C 1
ATOM 5897 O O . ARG A 1 734 ? -34.727 25.781 -6.702 1.00 33.16 734 ARG A O 1
ATOM 5904 N N . LEU A 1 735 ? -32.743 24.749 -6.541 1.00 33.38 735 LEU A N 1
ATOM 5905 C CA . LEU A 1 735 ? -32.042 25.604 -7.497 1.00 33.38 735 LEU A CA 1
ATOM 5906 C C . LEU A 1 735 ? -32.141 24.928 -8.867 1.00 33.38 735 LEU A C 1
ATOM 5908 O O . LEU A 1 735 ? -31.813 23.755 -9.021 1.00 33.38 735 LEU A O 1
ATOM 5912 N N . ARG A 1 736 ? -32.675 25.659 -9.852 1.00 29.11 736 ARG A N 1
ATOM 5913 C CA . ARG A 1 736 ? -32.760 25.209 -11.249 1.00 29.11 736 ARG A CA 1
ATOM 5914 C C . ARG A 1 736 ? -31.388 24.706 -11.719 1.00 29.11 736 ARG A C 1
ATOM 5916 O O . ARG A 1 736 ? -30.399 25.374 -11.413 1.00 29.11 736 ARG A O 1
ATOM 5923 N N . PRO A 1 737 ? -31.318 23.641 -12.540 1.00 34.78 737 PRO A N 1
ATOM 5924 C CA . PRO A 1 737 ? -30.098 23.313 -13.258 1.00 34.78 737 PRO A CA 1
ATOM 5925 C C . PRO A 1 737 ? -29.770 24.499 -14.167 1.00 34.78 737 PRO A C 1
ATOM 5927 O O . PRO A 1 737 ? -30.438 24.735 -15.178 1.00 34.78 737 PRO A O 1
ATOM 5930 N N . SER A 1 738 ? -28.783 25.305 -13.776 1.00 29.30 738 SER A N 1
ATOM 5931 C CA . SER A 1 738 ? -28.103 26.157 -14.741 1.00 29.30 738 SER A CA 1
ATOM 5932 C C . SER A 1 738 ? -27.529 25.212 -15.787 1.00 29.30 738 SER A C 1
ATOM 5934 O O . SER A 1 738 ? -26.925 24.204 -15.422 1.00 29.30 738 SER A O 1
ATOM 5936 N N . ARG A 1 739 ? -27.776 25.494 -17.069 1.00 34.03 739 ARG A N 1
ATOM 5937 C CA . ARG A 1 739 ? -27.140 24.790 -18.186 1.00 34.03 739 ARG A CA 1
ATOM 5938 C C . ARG A 1 739 ? -25.635 24.767 -17.915 1.00 34.03 739 ARG A C 1
ATOM 5940 O O . ARG A 1 739 ? -24.980 25.793 -18.083 1.00 34.03 739 ARG A O 1
ATOM 5947 N N . ARG A 1 740 ? -25.111 23.628 -17.456 1.00 33.97 740 ARG A N 1
ATOM 5948 C CA . ARG A 1 740 ? -23.671 23.398 -17.377 1.00 33.97 740 ARG A CA 1
ATOM 5949 C C . ARG A 1 740 ? -23.176 23.402 -18.816 1.00 33.97 740 ARG A C 1
ATOM 5951 O O . ARG A 1 740 ? -23.715 22.686 -19.661 1.00 33.97 740 ARG A O 1
ATOM 5958 N N . ALA A 1 741 ? -22.261 24.313 -19.116 1.00 28.12 741 ALA A N 1
ATOM 5959 C CA . ALA A 1 741 ? -21.621 24.359 -20.414 1.00 28.12 741 ALA A CA 1
ATOM 5960 C C . ALA A 1 741 ? -20.828 23.058 -20.590 1.00 28.12 741 ALA A C 1
ATOM 5962 O O . ALA A 1 741 ? -20.147 22.621 -19.665 1.00 28.12 741 ALA A O 1
ATOM 5963 N N . ALA A 1 742 ? -20.938 22.437 -21.763 1.00 30.08 742 ALA A N 1
ATOM 5964 C CA . ALA A 1 742 ? -20.079 21.329 -22.153 1.00 30.08 742 ALA A CA 1
ATOM 5965 C C . ALA A 1 742 ? -18.624 21.832 -22.139 1.00 30.08 742 ALA A C 1
ATOM 5967 O O . ALA A 1 742 ? -18.226 22.579 -23.031 1.00 30.08 742 ALA A O 1
ATOM 5968 N N . GLY A 1 743 ? -17.883 21.523 -21.074 1.00 33.84 743 GLY A N 1
ATOM 5969 C CA . GLY A 1 743 ? -16.533 22.046 -20.848 1.00 33.84 743 GLY A CA 1
ATOM 5970 C C . GLY A 1 743 ? -16.034 22.005 -19.398 1.00 33.84 743 GLY A C 1
ATOM 5971 O O . GLY A 1 743 ? -14.827 22.079 -19.206 1.00 33.84 743 GLY A O 1
ATOM 5972 N N . ASP A 1 744 ? -16.913 21.844 -18.400 1.00 27.69 744 ASP A N 1
ATOM 5973 C CA . ASP A 1 744 ? -16.525 21.834 -16.971 1.00 27.69 744 ASP A CA 1
ATOM 5974 C C . ASP A 1 744 ? -16.277 20.429 -16.368 1.00 27.69 744 ASP A C 1
ATOM 5976 O O . ASP A 1 744 ? -15.885 20.332 -15.208 1.00 27.69 744 ASP A O 1
ATOM 5980 N N . ASP A 1 745 ? -16.418 19.341 -17.137 1.00 37.09 745 ASP A N 1
ATOM 5981 C CA . ASP A 1 745 ? -16.180 17.954 -16.668 1.00 37.09 745 ASP A CA 1
ATOM 5982 C C . ASP A 1 745 ? -14.688 17.542 -16.645 1.00 37.09 745 ASP A C 1
ATOM 5984 O O . ASP A 1 745 ? -14.353 16.372 -16.500 1.00 37.09 745 ASP A O 1
ATOM 5988 N N . VAL A 1 746 ? -13.745 18.484 -16.758 1.00 41.62 746 VAL A N 1
ATOM 5989 C CA . VAL A 1 746 ? -12.290 18.189 -16.793 1.00 41.62 746 VAL A CA 1
ATOM 5990 C C . VAL A 1 746 ? -11.713 17.898 -15.385 1.00 41.62 746 VAL A C 1
ATOM 5992 O O . VAL A 1 746 ? -10.502 17.901 -15.180 1.00 41.62 746 VAL A O 1
ATOM 5995 N N . GLY A 1 747 ? -12.565 17.687 -14.378 1.00 47.56 747 GLY A N 1
ATOM 5996 C CA . GLY A 1 747 ? -12.166 17.654 -12.967 1.00 47.56 747 GLY A CA 1
ATOM 5997 C C . GLY A 1 747 ? -12.088 16.282 -12.296 1.00 47.56 747 GLY A C 1
ATOM 5998 O O . GLY A 1 747 ? -11.484 16.200 -11.227 1.00 47.56 747 GLY A O 1
ATOM 5999 N N . GLU A 1 748 ? -12.677 15.229 -12.866 1.00 61.72 748 GLU A N 1
ATOM 6000 C CA . GLU A 1 748 ? -12.883 13.958 -12.154 1.00 61.72 748 GLU A CA 1
ATOM 6001 C C . GLU A 1 748 ? -12.277 12.769 -12.924 1.00 61.72 748 GLU A C 1
ATOM 6003 O O . GLU A 1 748 ? -12.460 12.633 -14.133 1.00 61.72 748 GLU A O 1
ATOM 6008 N N . GLY A 1 749 ? -11.513 11.928 -12.216 1.00 81.19 749 GLY A N 1
ATOM 6009 C CA . GLY A 1 749 ? -10.883 10.708 -12.738 1.00 81.19 749 GLY A CA 1
ATOM 6010 C C . GLY A 1 749 ? -9.407 10.833 -13.147 1.00 81.19 749 GLY A C 1
ATOM 6011 O O . GLY A 1 749 ? -8.776 11.892 -13.052 1.00 81.19 749 GLY A O 1
ATOM 6012 N N . TYR A 1 750 ? -8.853 9.724 -13.636 1.00 89.75 750 TYR A N 1
ATOM 6013 C CA . TYR A 1 750 ? -7.420 9.540 -13.899 1.00 89.75 750 TYR A CA 1
ATOM 6014 C C . TYR A 1 750 ? -6.778 10.544 -14.875 1.00 89.75 750 TYR A C 1
ATOM 6016 O O . TYR A 1 750 ? -5.604 10.886 -14.720 1.00 89.75 750 TYR A O 1
ATOM 6024 N N . LEU A 1 751 ? -7.528 11.060 -15.859 1.00 90.19 751 LEU A N 1
ATOM 6025 C CA . LEU A 1 751 ? -7.044 12.087 -16.799 1.00 90.19 751 LEU A CA 1
ATOM 6026 C C . LEU A 1 751 ? -7.009 13.495 -16.185 1.00 90.19 751 LEU A C 1
ATOM 6028 O O . LEU A 1 751 ? -6.239 14.342 -16.637 1.00 90.19 751 LEU A O 1
ATOM 6032 N N . GLY A 1 752 ? -7.832 13.752 -15.164 1.00 88.38 752 GLY A N 1
ATOM 6033 C CA . GLY A 1 752 ? -7.887 15.026 -14.442 1.00 88.38 752 GLY A CA 1
ATOM 6034 C C . GLY A 1 752 ? -6.931 15.099 -13.247 1.00 88.38 752 GLY A C 1
ATOM 6035 O O . GLY A 1 752 ? -6.739 16.179 -12.676 1.00 88.38 752 GLY A O 1
ATOM 6036 N N . TRP A 1 753 ? -6.320 13.973 -12.860 1.00 92.38 753 TRP A N 1
ATOM 6037 C CA . TRP A 1 753 ? -5.435 13.893 -11.701 1.00 92.38 753 TRP A CA 1
ATOM 6038 C C . TRP A 1 753 ? -4.194 14.786 -11.852 1.00 92.38 753 TRP A C 1
ATOM 6040 O O . TRP A 1 753 ? -3.602 14.912 -12.926 1.00 92.38 753 TRP A O 1
ATOM 6050 N N . LYS A 1 754 ? -3.778 15.411 -10.743 1.00 91.06 754 LYS A N 1
ATOM 6051 C CA . LYS A 1 754 ? -2.604 16.294 -10.679 1.00 91.06 754 LYS A CA 1
ATOM 6052 C C . LYS A 1 754 ? -1.762 15.999 -9.449 1.00 91.06 754 LYS A C 1
ATOM 6054 O O . LYS A 1 754 ? -2.287 15.940 -8.334 1.00 91.06 754 LYS A O 1
ATOM 6059 N N . ASN A 1 755 ? -0.445 15.947 -9.636 1.00 92.50 755 ASN A N 1
ATOM 6060 C CA . ASN A 1 755 ? 0.492 15.779 -8.538 1.00 92.50 755 ASN A CA 1
ATOM 6061 C C . ASN A 1 755 ? 0.703 17.092 -7.761 1.00 92.50 755 ASN A C 1
ATOM 6063 O O . ASN A 1 755 ? 1.482 17.963 -8.148 1.00 92.50 755 ASN A O 1
ATOM 6067 N N . ARG A 1 756 ? 0.021 17.226 -6.622 1.00 90.06 756 ARG A N 1
ATOM 6068 C CA . ARG A 1 756 ? 0.117 18.381 -5.714 1.00 90.06 756 ARG A CA 1
ATOM 6069 C C . ARG A 1 756 ? 1.443 18.426 -4.945 1.00 90.06 756 ARG A C 1
ATOM 6071 O O . ARG A 1 756 ? 1.915 19.515 -4.629 1.00 90.06 756 ARG A O 1
ATOM 6078 N N . ARG A 1 757 ? 2.064 17.269 -4.695 1.00 89.19 757 ARG A N 1
ATOM 6079 C CA . ARG A 1 757 ? 3.337 17.150 -3.960 1.00 89.19 757 ARG A CA 1
ATOM 6080 C C . ARG A 1 757 ? 4.549 17.559 -4.792 1.00 89.19 757 ARG A C 1
ATOM 6082 O O . ARG A 1 757 ? 5.408 18.274 -4.288 1.00 89.19 757 ARG A O 1
ATOM 6089 N N . ALA A 1 758 ? 4.580 17.214 -6.079 1.00 81.19 758 ALA A N 1
ATOM 6090 C CA . ALA A 1 758 ? 5.653 17.652 -6.980 1.00 81.19 758 ALA A CA 1
ATOM 6091 C C . ALA A 1 758 ? 5.643 19.167 -7.268 1.00 81.19 758 ALA A C 1
ATOM 6093 O O . ALA A 1 758 ? 6.680 19.747 -7.585 1.00 81.19 758 ALA A O 1
ATOM 6094 N N . ALA A 1 759 ? 4.492 19.833 -7.128 1.00 63.69 759 ALA A N 1
ATOM 6095 C CA . ALA A 1 759 ? 4.345 21.265 -7.387 1.00 63.69 759 ALA A CA 1
ATOM 6096 C C . ALA A 1 759 ? 4.901 22.179 -6.269 1.00 63.69 759 ALA A C 1
ATOM 6098 O O . ALA A 1 759 ? 4.783 23.401 -6.374 1.00 63.69 759 ALA A O 1
ATOM 6099 N N . GLY A 1 760 ? 5.483 21.623 -5.197 1.00 54.69 760 GLY A N 1
ATOM 6100 C CA . GLY A 1 760 ? 5.915 22.395 -4.025 1.00 54.69 760 GLY A CA 1
ATOM 6101 C C . GLY A 1 760 ? 4.749 22.914 -3.173 1.00 54.69 760 GLY A C 1
ATOM 6102 O O . GLY A 1 760 ? 4.902 23.894 -2.442 1.00 54.69 760 GLY A O 1
ATOM 6103 N N . GLY A 1 761 ? 3.570 22.291 -3.283 1.00 38.88 761 GLY A N 1
ATOM 6104 C CA . GLY A 1 761 ? 2.426 22.610 -2.438 1.00 38.88 761 GLY A CA 1
ATOM 6105 C C . GLY A 1 761 ? 2.726 22.236 -0.990 1.00 38.88 761 GLY A C 1
ATOM 6106 O O . GLY A 1 761 ? 2.947 21.064 -0.695 1.00 38.88 761 GLY A O 1
ATOM 6107 N N . ARG A 1 762 ? 2.737 23.230 -0.093 1.00 29.22 762 ARG A N 1
ATOM 6108 C CA . ARG A 1 762 ? 2.706 22.994 1.355 1.00 29.22 762 ARG A CA 1
ATOM 6109 C C . ARG A 1 762 ? 1.481 22.126 1.655 1.00 29.22 762 ARG A C 1
ATOM 6111 O O . ARG A 1 762 ? 0.369 22.531 1.313 1.00 29.22 762 ARG A O 1
ATOM 6118 N N . HIS A 1 763 ? 1.712 20.948 2.224 1.00 31.09 763 HIS A N 1
ATOM 6119 C CA . HIS A 1 763 ? 0.687 20.204 2.946 1.00 31.09 763 HIS A CA 1
ATOM 6120 C C . HIS A 1 763 ? 0.646 20.696 4.383 1.00 31.09 763 HIS A C 1
ATOM 6122 O O . HIS A 1 763 ? 1.746 20.944 4.930 1.00 31.09 763 HIS A O 1
#

InterPro domains:
  IPR018501 DDT domain [PF02791] (230-289)
  IPR018501 DDT domain [PS50827] (228-292)
  IPR018501 DDT domain [SM00571] (228-292)
  IPR028941 WHIM2 domain [PF15613] (592-706)

pLDDT: mean 71.79, std 21.98, range [26.03, 97.88]

Secondary structure (DSSP, 8-state):
---EEEEEETTEEEEEEEEEEE--TT----TT-S-SSSTTTT-TTS-HHHHHHHS-GGG-EEEEEEE-TT--S----------TT-TTTT-EEEEEGGG----SSTTPPP---HHHHHHTT---S--HHHHHHHHHHHHHHHHHHHHHHHHHTT------------------SSHHHHHHHHHHHHHHHHHHHHHHHHHHS---S--TT---S---SPPPPB---TTGGGHHHHHHHHHHHHHTTTTTTPPP--HHHHHHHHH---SSSPPPHHHHHHHHHHHHHHHHHHHTT------GGGTT-----GGGG---GGG--HHHHHHHHHHHHTTGGGS---TTTTTTTHHHHHHHHHHHH--TTT-TTHHHHHHHHHEEEPPP-SS---------S-SSSEEE--GGGTSTTS-HHHHHHHHHHHHHHHTTSHHHHHHHHHHHHHHHHHHHHHHHHHHHTTTTTS-------------------------------------------TTSTTTHHHHHHHHHHHHHHHHHHHHHHHHHHHHHHHHHHHHHHHHHHHHHHHHHHHHHHHHHHHHHHHHHHHHHHHHHTSSS---SEE-TT--EEE--TT-TTS-SB-TTS-B--SS-SEEEEPPPHHHHHHHHHHHT--HHHHHHHHHHHTGGGPPPTT-EEEE-SHHHHHHHHHHS-TTSHHHHHHHHHHHHTHHHHHHHHHHHHHHTT-S------------------TT--TTSSTTT---TTTTT---

Foldseek 3Di:
DFAWFWFDDPNDIFIKTFDDKDFAPPQDADPPQPDPALSLVPDPVDDPVVSCVRGPQQRMKTWIFTADPDDDDDDDDDDDDDDPDPPRHRHIDIDGPVGGDDDPDDLDDDADPPVVCVVVVHDRDDDPVSVVVSVVVVVVVVVVVLVVVCVVVPDDDDDDDDDDDDDDDDDDDDVVVVVVVVVVVVVVVVVVVVVVVVVSPPDPPVPPDPDDDFDQAAPFFFQPAPPRVCNVLLVVLLLLCQQCCQLLLFDADASVLSSVLLVQQDLVDARQLNLLSLLLSLLLLQLVLVVVPHDRFAFPVPVPDDDDDPQVPDAEPLRDGCVNLCVQQVVLLVPLSPDRQAVVVVSPCSLSSLSNCLVVHPDCVLQVCSVNVNCQLFKDAQDDPPDPDPDDDDDPPDPGRIDTDHNSSRPSNDHSVNSSSSSSSSSSRSCPGPSNVVLLVVLVVLLVVLVCVVVVVVVVVVPPPPDDDPDDDDDDDDDDDDDDDDDDDDDDDDDDDDDDDDDDDDDDDDDPCPPVVVVVVCVVVVVVVVVVVVVVVVVVVVVVVVVVVVVVVVVVVVVVVVVVVVVVVVVVVVVVVVVSVLSNQARVPSVHAAFLFAALQRKGKHDSASYRNHHQADPVRDGEAHHLKIKIFAHAPVSNVVSCVSVVHDPVRSVVSCCRHHNVSHADHRRMTIDLDPVSVVSNLSNQDCSRPRSVSSNVSCVSCVVSSNSSSVVVCVLVVVDPPPPDDDDDDDDDPDPDPPPPPLCGHSNNDDSCSSVVNDD

Radius of gyration: 43.63 Å; chains: 1; bounding box: 122×106×159 Å

Sequence (763 aa):
MSTEVFVDVQGDKYLARVVRTFPPKDLVLPEGASSPYHPYATDLDLEPEVVVERDDPMKYFYQVRLIEEGGDDEAQPSDTEEGKGEEFQGSVMEVQADKISRDAAVFSPWIVKKPVALRYGLPTEMSDEIREKIDKIRSSEKTRKKRERDARLGITHSEGEEDSKPEKKKRKTKAEREKEKEEKAEVKEEEKEEEEKKKKRGLKYPCEDATAGRIEVRPKPERSLPFGDDFDKFLFTWSFLNVMGKPLGLSPFTLDDYEQSLLHTDEYTAPAPILVEVHAALLNALMKDLEEGHEPVKPIVHWGLDYDNDMDYWTGTKGANVDTLRPVVEPLGESWTKRQLSYKDGRKGWESALVGCLWERADLDTLKDYLNYILHLTFEDKPAPTRPTWSTGPSTSSSHGLIPSKPERRYTSLDHKAKLNIISFLIDLVTQTANIRDFFEESTNAVTEDALEPKKEKGEDGEDVKDEVPSSVAPSPNGHANGTATNTERDELEGSMMDDTSRANSPASEADRVRTAASRRRAMKEKALEREAEEAERQAALLRERAEAKLKRAESKHMSQEKKRLADAEEDLENRQRQLDYEFRRNNQVLRVKPIGVDRYGNRVWWLDGIGSAGLYDSSGKVTYGTGRLYLQGAEEFDVEHHRAAAELTEEQLSQRRAKEEGDNVLAPGEWAMYDTLEQLEGFKNWLNPRGYRDHHLLRFLNQWWPEITQGVQKRRAAAGLDGNEDEGHGGRRLRPSRRAAGDDVGEGYLGWKNRRAAGGRH